Protein AF-A0A1W1HGB1-F1 (afdb_monomer_lite)

Organism: NCBI:txid1246637

Structure (mmCIF, N/CA/C/O backbone):
data_AF-A0A1W1HGB1-F1
#
_entry.id   AF-A0A1W1HGB1-F1
#
loop_
_atom_site.group_PDB
_atom_site.id
_atom_site.type_symbol
_atom_site.label_atom_id
_atom_site.label_alt_id
_atom_site.label_comp_id
_atom_site.label_asym_id
_atom_site.label_entity_id
_atom_site.label_seq_id
_atom_site.pdbx_PDB_ins_code
_atom_site.Cartn_x
_atom_site.Cartn_y
_atom_site.Cartn_z
_atom_site.occupancy
_atom_site.B_iso_or_equiv
_atom_site.auth_seq_id
_atom_site.auth_comp_id
_atom_site.auth_asym_id
_atom_site.auth_atom_id
_atom_site.pdbx_PDB_model_num
ATOM 1 N N . MET A 1 1 ? 0.949 -32.852 -17.677 1.00 30.30 1 MET A N 1
ATOM 2 C CA . MET A 1 1 ? -0.165 -33.114 -16.729 1.00 30.30 1 MET A CA 1
ATOM 3 C C . MET A 1 1 ? -0.247 -34.617 -16.493 1.00 30.30 1 MET A C 1
ATOM 5 O O . MET A 1 1 ? 0.114 -35.346 -17.405 1.00 30.30 1 MET A O 1
ATOM 9 N N . ASN A 1 2 ? -0.721 -35.080 -15.332 1.00 32.50 2 ASN A N 1
ATOM 10 C CA . ASN A 1 2 ? -1.074 -36.493 -15.118 1.00 32.50 2 ASN A CA 1
ATOM 11 C C . ASN A 1 2 ? -2.604 -36.630 -15.049 1.00 32.50 2 ASN A C 1
ATOM 13 O O . ASN A 1 2 ? -3.233 -35.758 -14.446 1.00 32.50 2 ASN A O 1
ATOM 17 N N . PRO A 1 3 ? -3.204 -37.690 -15.620 1.00 35.50 3 PRO A N 1
ATOM 18 C CA . PRO A 1 3 ? -4.604 -38.006 -15.376 1.00 35.50 3 PRO A CA 1
ATOM 19 C C . PRO A 1 3 ? -4.792 -38.500 -13.935 1.00 35.50 3 PRO A C 1
ATOM 21 O O . PRO A 1 3 ? -4.000 -39.298 -13.427 1.00 35.50 3 PRO A O 1
ATOM 24 N N . GLU A 1 4 ? -5.859 -38.043 -13.285 1.00 39.41 4 GLU A N 1
ATOM 25 C CA . GLU A 1 4 ? -6.373 -38.664 -12.063 1.00 39.41 4 GLU A CA 1
ATOM 26 C C . GLU A 1 4 ? -6.926 -40.050 -12.447 1.00 39.41 4 GLU A C 1
ATOM 28 O O . GLU A 1 4 ? -7.735 -40.174 -13.366 1.00 39.41 4 GLU A O 1
ATOM 33 N N . VAL A 1 5 ? -6.425 -41.111 -11.807 1.00 46.09 5 VAL A N 1
ATOM 34 C CA . VAL A 1 5 ? -6.787 -42.499 -12.134 1.00 46.09 5 VAL A CA 1
ATOM 35 C C . VAL A 1 5 ? -7.970 -42.909 -11.268 1.00 46.09 5 VAL A C 1
ATOM 37 O O . VAL A 1 5 ? -7.814 -43.047 -10.056 1.00 46.09 5 VAL A O 1
ATOM 40 N N . GLU A 1 6 ? -9.138 -43.127 -11.875 1.00 47.06 6 GLU A N 1
ATOM 41 C CA . GLU A 1 6 ? -10.272 -43.705 -11.151 1.00 47.06 6 GLU A CA 1
ATOM 42 C C . GLU A 1 6 ? -9.928 -45.119 -10.657 1.00 47.06 6 GLU A C 1
ATOM 44 O O . GLU A 1 6 ? -9.510 -45.981 -11.432 1.00 47.06 6 GLU A O 1
ATOM 49 N N . ILE A 1 7 ? -10.138 -45.368 -9.363 1.00 55.16 7 ILE A N 1
ATOM 50 C CA . ILE A 1 7 ? -10.074 -46.715 -8.786 1.00 55.16 7 ILE A CA 1
ATOM 51 C C . ILE A 1 7 ? -11.230 -47.541 -9.389 1.00 55.16 7 ILE A C 1
ATOM 53 O O . ILE A 1 7 ? -12.356 -47.036 -9.438 1.00 55.16 7 ILE A O 1
ATOM 57 N N . PRO A 1 8 ? -11.005 -48.786 -9.859 1.00 55.44 8 PRO A N 1
ATOM 58 C CA . PRO A 1 8 ? -12.049 -49.593 -10.491 1.00 55.44 8 PRO A CA 1
ATOM 59 C C . PRO A 1 8 ? -13.213 -49.874 -9.526 1.00 55.44 8 PRO A C 1
ATOM 61 O O . PRO A 1 8 ? -13.091 -50.632 -8.566 1.00 55.44 8 PRO A O 1
ATOM 64 N N . LYS A 1 9 ? -14.374 -49.277 -9.818 1.00 53.97 9 LYS A N 1
ATOM 65 C CA . LYS A 1 9 ? -15.545 -49.135 -8.923 1.00 53.97 9 LYS A CA 1
ATOM 66 C C . LYS A 1 9 ? -16.290 -50.437 -8.552 1.00 53.97 9 LYS A C 1
ATOM 68 O O . LYS A 1 9 ? -17.329 -50.362 -7.909 1.00 53.97 9 LYS A O 1
ATOM 73 N N . ASN A 1 10 ? -15.771 -51.611 -8.925 1.00 55.31 10 ASN A N 1
ATOM 74 C CA . ASN A 1 10 ? -16.411 -52.921 -8.713 1.00 55.31 10 ASN A CA 1
ATOM 75 C C . ASN A 1 10 ? -15.805 -53.766 -7.572 1.00 55.31 10 ASN A C 1
ATOM 77 O O . ASN A 1 10 ? -16.290 -54.867 -7.325 1.00 55.31 10 ASN A O 1
ATOM 81 N N . ILE A 1 11 ? -14.772 -53.297 -6.862 1.00 56.88 11 ILE A N 1
ATOM 82 C CA . ILE A 1 11 ? -14.128 -54.066 -5.775 1.00 56.88 11 ILE A CA 1
ATOM 83 C C . ILE A 1 11 ? -14.863 -53.843 -4.434 1.00 56.88 11 ILE A C 1
ATOM 85 O O . ILE A 1 11 ? -14.291 -53.367 -3.458 1.00 56.88 11 ILE A O 1
ATOM 89 N N . SER A 1 12 ? -16.157 -54.171 -4.369 1.00 54.84 12 SER A N 1
ATOM 90 C CA . SER A 1 12 ? -17.021 -53.924 -3.196 1.00 54.84 12 SER A CA 1
ATOM 91 C C . SER A 1 12 ? -16.858 -54.955 -2.060 1.00 54.84 12 SER A C 1
ATOM 93 O O . SER A 1 12 ? -17.847 -55.381 -1.463 1.00 54.84 12 SER A O 1
ATOM 95 N N . GLY A 1 13 ? -15.631 -55.417 -1.804 1.00 56.25 13 GLY A N 1
ATOM 96 C CA . GLY A 1 13 ? -15.362 -56.504 -0.852 1.00 56.25 13 GLY A CA 1
ATOM 97 C C . GLY A 1 13 ? -13.888 -56.832 -0.583 1.00 56.25 13 GLY A C 1
ATOM 98 O O . GLY A 1 13 ? -13.614 -57.832 0.075 1.00 56.25 13 GLY A O 1
ATOM 99 N N . ALA A 1 14 ? -12.938 -56.026 -1.069 1.00 62.31 14 ALA A N 1
ATOM 100 C CA . ALA A 1 14 ? -11.562 -56.092 -0.579 1.00 62.31 14 ALA A CA 1
ATOM 101 C C . ALA A 1 14 ? -11.486 -55.449 0.816 1.00 62.31 14 ALA A C 1
ATOM 103 O O . ALA A 1 14 ? -12.158 -54.451 1.061 1.00 62.31 14 ALA A O 1
ATOM 104 N N . SER A 1 15 ? -10.666 -56.000 1.717 1.00 78.31 15 SER A N 1
ATOM 105 C CA . SER A 1 15 ? -10.371 -55.348 3.001 1.00 78.31 15 SER A CA 1
ATOM 106 C C . SER A 1 15 ? -9.635 -54.027 2.768 1.00 78.31 15 SER A C 1
ATOM 108 O O . SER A 1 15 ? -8.732 -53.983 1.929 1.00 78.31 15 SER A O 1
ATOM 110 N N . ASP A 1 16 ? -9.943 -52.993 3.552 1.00 81.19 16 ASP A N 1
ATOM 111 C CA . ASP A 1 16 ? -9.296 -51.673 3.482 1.00 81.19 16 ASP A CA 1
ATOM 112 C C . ASP A 1 16 ? -7.756 -51.780 3.569 1.00 81.19 16 ASP A C 1
ATOM 114 O O . ASP A 1 16 ? -7.026 -51.048 2.900 1.00 81.19 16 ASP A O 1
ATOM 118 N N . THR A 1 17 ? -7.246 -52.774 4.311 1.00 86.06 17 THR A N 1
ATOM 119 C CA . THR A 1 17 ? -5.817 -53.129 4.395 1.00 86.06 17 THR A CA 1
ATOM 120 C C . THR A 1 17 ? -5.191 -53.411 3.021 1.00 86.06 17 THR A C 1
ATOM 122 O O . THR A 1 17 ? -4.119 -52.886 2.717 1.00 86.06 17 THR A O 1
ATOM 125 N N . LEU A 1 18 ? -5.879 -54.184 2.164 1.00 88.12 18 LEU A N 1
ATOM 126 C CA . LEU A 1 18 ? -5.403 -54.529 0.817 1.00 88.12 18 LEU A CA 1
ATOM 127 C C . LEU A 1 18 ? -5.253 -53.264 -0.037 1.00 88.12 18 LEU A C 1
ATOM 129 O O . LEU A 1 18 ? -4.272 -53.112 -0.769 1.00 88.12 18 LEU A O 1
ATOM 133 N N . LEU A 1 19 ? -6.218 -52.342 0.078 1.00 87.12 19 LEU A N 1
ATOM 134 C CA . LEU A 1 19 ? -6.226 -51.080 -0.655 1.00 87.12 19 LEU A CA 1
ATOM 135 C C . LEU A 1 19 ? -5.107 -50.144 -0.176 1.00 87.12 19 LEU A C 1
ATOM 137 O O . LEU A 1 19 ? -4.411 -49.564 -1.011 1.00 87.12 19 LEU A O 1
ATOM 141 N N . LEU A 1 20 ? -4.891 -50.025 1.138 1.00 87.00 20 LEU A N 1
ATOM 142 C CA . LEU A 1 20 ? -3.825 -49.197 1.715 1.00 87.00 20 LEU A CA 1
ATOM 143 C C . LEU A 1 20 ? -2.427 -49.669 1.292 1.00 87.00 20 LEU A C 1
ATOM 145 O O . LEU A 1 20 ? -1.598 -48.845 0.899 1.00 87.00 20 LEU A O 1
ATOM 149 N N . GLU A 1 21 ? -2.150 -50.975 1.319 1.00 90.12 21 GLU A N 1
ATOM 150 C CA . GLU A 1 21 ? -0.855 -51.492 0.862 1.00 90.12 21 GLU A CA 1
ATOM 151 C C . GLU A 1 21 ? -0.725 -51.461 -0.676 1.00 90.12 21 GLU A C 1
ATOM 153 O O . GLU A 1 21 ? 0.345 -51.125 -1.188 1.00 90.12 21 GLU A O 1
ATOM 158 N N . TYR A 1 22 ? -1.803 -51.668 -1.447 1.00 91.44 22 TYR A N 1
ATOM 159 C CA . TYR A 1 22 ? -1.775 -51.390 -2.891 1.00 91.44 22 TYR A CA 1
ATOM 160 C C . TYR A 1 22 ? -1.390 -49.925 -3.173 1.00 91.44 22 TYR A C 1
ATOM 162 O O . TYR A 1 22 ? -0.538 -49.662 -4.025 1.00 91.44 22 TYR A O 1
ATOM 170 N N . GLN A 1 23 ? -1.975 -48.957 -2.454 1.00 89.50 23 GLN A N 1
ATOM 171 C CA . GLN A 1 23 ? -1.638 -47.540 -2.624 1.00 89.50 23 GLN A CA 1
ATOM 172 C C . GLN A 1 23 ? -0.171 -47.259 -2.264 1.00 89.50 23 GLN A C 1
ATOM 174 O O . GLN A 1 23 ? 0.494 -46.489 -2.965 1.00 89.50 23 GLN A O 1
ATOM 179 N N . TYR A 1 24 ? 0.344 -47.903 -1.213 1.00 90.94 24 TYR A N 1
ATOM 180 C CA . TYR A 1 24 ? 1.745 -47.842 -0.796 1.00 90.94 24 TYR A CA 1
ATOM 181 C C . TYR A 1 24 ? 2.687 -48.401 -1.878 1.00 90.94 24 TYR A C 1
ATOM 183 O O . TYR A 1 24 ? 3.637 -47.724 -2.280 1.00 90.94 24 TYR A O 1
ATOM 191 N N . ASN A 1 25 ? 2.379 -49.572 -2.445 1.00 92.00 25 ASN A N 1
ATOM 192 C CA . ASN A 1 25 ? 3.170 -50.203 -3.508 1.00 92.00 25 ASN A CA 1
ATOM 193 C C . ASN A 1 25 ? 3.093 -49.426 -4.835 1.00 92.00 25 ASN A C 1
ATOM 195 O O . ASN A 1 25 ? 4.116 -49.220 -5.486 1.00 92.00 25 ASN A O 1
ATOM 199 N N . ASN A 1 26 ? 1.934 -48.866 -5.189 1.00 91.00 26 ASN A N 1
ATOM 200 C CA . ASN A 1 26 ? 1.774 -47.933 -6.312 1.00 91.00 26 ASN A CA 1
ATOM 201 C C . ASN A 1 26 ? 2.605 -46.644 -6.102 1.00 91.00 26 ASN A C 1
ATOM 203 O O . ASN A 1 26 ? 3.248 -46.157 -7.033 1.00 91.00 26 ASN A O 1
ATOM 207 N N . ARG A 1 27 ? 2.688 -46.114 -4.871 1.00 89.38 27 ARG A N 1
ATOM 208 C CA . ARG A 1 27 ? 3.563 -44.970 -4.543 1.00 89.38 27 ARG A CA 1
ATOM 209 C C . ARG A 1 27 ? 5.055 -45.324 -4.598 1.00 89.38 27 ARG A C 1
ATOM 211 O O . ARG A 1 27 ? 5.813 -44.551 -5.183 1.00 89.38 27 ARG A O 1
ATOM 218 N N . ARG A 1 28 ? 5.476 -46.499 -4.110 1.00 91.31 28 ARG A N 1
ATOM 219 C CA . ARG A 1 28 ? 6.845 -47.028 -4.310 1.00 91.31 28 ARG A CA 1
ATOM 220 C C . ARG A 1 28 ? 7.185 -47.142 -5.804 1.00 91.31 28 ARG A C 1
ATOM 222 O O . ARG A 1 28 ? 8.245 -46.682 -6.224 1.00 91.31 28 ARG A O 1
ATOM 229 N N . LEU A 1 29 ? 6.262 -47.654 -6.619 1.00 91.25 29 LEU A N 1
ATOM 230 C CA . LEU A 1 29 ? 6.425 -47.785 -8.070 1.00 91.25 29 LEU A CA 1
ATOM 231 C C . LEU A 1 29 ? 6.531 -46.419 -8.785 1.00 91.25 29 LEU A C 1
ATOM 233 O O . LEU A 1 29 ? 7.352 -46.259 -9.687 1.00 91.25 29 LEU A O 1
ATOM 237 N N . LYS A 1 30 ? 5.760 -45.405 -8.361 1.00 89.62 30 LYS A N 1
ATOM 238 C CA . LYS A 1 30 ? 5.887 -44.024 -8.876 1.00 89.62 30 LYS A CA 1
ATOM 239 C C . LYS A 1 30 ? 7.253 -43.421 -8.557 1.00 89.62 30 LYS A C 1
ATOM 241 O O . LYS A 1 30 ? 7.884 -42.865 -9.450 1.00 89.62 30 LYS A O 1
ATOM 246 N N . ILE A 1 31 ? 7.741 -43.592 -7.326 1.00 88.00 31 ILE A N 1
ATOM 247 C CA . ILE A 1 31 ? 9.087 -43.148 -6.931 1.00 88.00 31 ILE A CA 1
ATOM 248 C C . ILE A 1 31 ? 10.155 -43.859 -7.781 1.00 88.00 31 ILE A C 1
ATOM 250 O O . ILE A 1 31 ? 11.099 -43.211 -8.224 1.00 88.00 31 ILE A O 1
ATOM 254 N N . ALA A 1 32 ? 9.991 -45.152 -8.084 1.00 88.50 32 ALA A N 1
ATOM 255 C CA . ALA A 1 32 ? 10.898 -45.871 -8.979 1.00 88.50 32 ALA A CA 1
ATOM 256 C C . ALA A 1 32 ? 10.917 -45.283 -10.408 1.00 88.50 32 ALA A C 1
ATOM 258 O O . ALA A 1 32 ? 11.998 -45.055 -10.954 1.00 88.50 32 ALA A O 1
ATOM 259 N N . LEU A 1 33 ? 9.753 -44.968 -10.993 1.00 86.19 33 LEU A N 1
ATOM 260 C CA . LEU A 1 33 ? 9.662 -44.314 -12.308 1.00 86.19 33 LEU A CA 1
ATOM 261 C C . LEU A 1 33 ? 10.298 -42.913 -12.299 1.00 86.19 33 LEU A C 1
ATOM 263 O O . LEU A 1 33 ? 11.126 -42.604 -13.148 1.00 86.19 33 LEU A O 1
ATOM 267 N N . GLU A 1 34 ? 9.960 -42.069 -11.323 1.00 83.12 34 GLU A N 1
ATOM 268 C CA . GLU A 1 34 ? 10.462 -40.687 -11.226 1.00 83.12 34 GLU A CA 1
ATOM 269 C C . GLU A 1 34 ? 11.977 -40.585 -11.001 1.00 83.12 34 GLU A C 1
ATOM 271 O O . GLU A 1 34 ? 12.571 -39.527 -11.218 1.00 83.12 34 GLU A O 1
ATOM 276 N N . LYS A 1 35 ? 12.607 -41.664 -10.530 1.00 84.06 35 LYS A N 1
ATOM 277 C CA . LYS A 1 35 ? 14.062 -41.769 -10.362 1.00 84.06 35 LYS A CA 1
ATOM 278 C C . LYS A 1 35 ? 14.716 -42.607 -11.477 1.00 84.06 35 LYS A C 1
ATOM 280 O O . LYS A 1 35 ? 15.896 -42.925 -11.371 1.00 84.06 35 LYS A O 1
ATOM 285 N N . ASN A 1 36 ? 13.972 -42.911 -12.549 1.00 78.75 36 ASN A N 1
ATOM 286 C CA . ASN A 1 36 ? 14.374 -43.706 -13.719 1.00 78.75 36 ASN A CA 1
ATOM 287 C C . ASN A 1 36 ? 14.922 -45.109 -13.382 1.00 78.75 36 ASN A C 1
ATOM 289 O O . ASN A 1 36 ? 15.741 -45.653 -14.118 1.00 78.75 36 ASN A O 1
ATOM 293 N N . ILE A 1 37 ? 14.461 -45.703 -12.276 1.00 84.06 37 ILE A N 1
ATOM 294 C CA . ILE A 1 37 ? 14.780 -47.088 -11.883 1.00 84.06 37 ILE A CA 1
ATOM 295 C C . ILE A 1 37 ? 14.017 -48.083 -12.777 1.00 84.06 37 ILE A C 1
ATOM 297 O O . ILE A 1 37 ? 14.492 -49.184 -13.034 1.00 84.06 37 ILE A O 1
ATOM 301 N N . ILE A 1 38 ? 12.852 -47.673 -13.292 1.00 84.12 38 ILE A N 1
ATOM 302 C CA . ILE A 1 38 ? 12.041 -48.407 -14.273 1.00 84.12 38 ILE A CA 1
ATOM 303 C C . ILE A 1 38 ? 11.604 -47.473 -15.408 1.00 84.12 38 ILE A C 1
ATOM 305 O O . ILE A 1 38 ? 11.466 -46.265 -15.211 1.00 84.12 38 ILE A O 1
ATOM 309 N N . SER A 1 39 ? 11.365 -48.026 -16.599 1.00 81.06 39 SER A N 1
ATOM 310 C CA . SER A 1 39 ? 10.841 -47.283 -17.754 1.00 81.06 39 SER A CA 1
ATOM 311 C C . SER A 1 39 ? 9.340 -46.980 -17.618 1.00 81.06 39 SER A C 1
ATOM 313 O O . SER A 1 39 ? 8.639 -47.613 -16.828 1.00 81.06 39 SER A O 1
ATOM 315 N N . ARG A 1 40 ? 8.802 -46.065 -18.444 1.00 74.81 40 ARG A N 1
ATOM 316 C CA . ARG A 1 40 ? 7.348 -45.793 -18.498 1.00 74.81 40 ARG A CA 1
ATOM 317 C C . ARG A 1 40 ? 6.542 -47.048 -18.859 1.00 74.81 40 ARG A C 1
ATOM 319 O O . ARG A 1 40 ? 5.487 -47.273 -18.275 1.00 74.81 40 ARG A O 1
ATOM 326 N N . SER A 1 41 ? 7.056 -47.891 -19.759 1.00 78.75 41 SER A N 1
ATOM 327 C CA . SER A 1 41 ? 6.437 -49.175 -20.108 1.00 78.75 41 SER A CA 1
ATOM 328 C C . SER A 1 41 ? 6.503 -50.185 -18.960 1.00 78.75 41 SER A C 1
ATOM 330 O O . SER A 1 41 ? 5.475 -50.762 -18.628 1.00 78.75 41 SER A O 1
ATOM 332 N N . GLY A 1 42 ? 7.652 -50.338 -18.292 1.00 85.69 42 GLY A N 1
ATOM 333 C CA . GLY A 1 42 ? 7.792 -51.205 -17.115 1.00 85.69 42 GLY A CA 1
ATOM 334 C C . GLY A 1 42 ? 6.905 -50.762 -15.948 1.00 85.69 42 GLY A C 1
ATOM 335 O O . GLY A 1 42 ? 6.258 -51.590 -15.318 1.00 85.69 42 GLY A O 1
ATOM 336 N N . PHE A 1 43 ? 6.776 -49.451 -15.720 1.00 88.19 43 PHE A N 1
ATOM 337 C CA . PHE A 1 43 ? 5.800 -48.892 -14.781 1.00 88.19 43 PHE A CA 1
ATOM 338 C C . PHE A 1 43 ? 4.362 -49.269 -15.158 1.00 88.19 43 PHE A C 1
ATOM 340 O O . PHE A 1 43 ? 3.597 -49.660 -14.283 1.00 88.19 43 PHE A O 1
ATOM 347 N N . VAL A 1 44 ? 3.977 -49.172 -16.436 1.00 86.06 44 VAL A N 1
ATOM 348 C CA . VAL A 1 44 ? 2.628 -49.557 -16.886 1.00 86.06 44 VAL A CA 1
ATOM 349 C C . VAL A 1 44 ? 2.390 -51.062 -16.722 1.00 86.06 44 VAL A C 1
ATOM 351 O O . VAL A 1 44 ? 1.314 -51.432 -16.257 1.00 86.06 44 VAL A O 1
ATOM 354 N N . THR A 1 45 ? 3.374 -51.919 -17.015 1.00 89.00 45 THR A N 1
ATOM 355 C CA . THR A 1 45 ? 3.280 -53.374 -16.794 1.00 89.00 45 THR A CA 1
ATOM 356 C C . THR A 1 45 ? 3.146 -53.704 -15.309 1.00 89.00 45 THR A C 1
ATOM 358 O O . THR A 1 45 ? 2.113 -54.233 -14.908 1.00 89.00 45 THR A O 1
ATOM 361 N N . LEU A 1 46 ? 4.108 -53.301 -14.471 1.00 90.81 46 LEU A N 1
ATOM 362 C CA . LEU A 1 46 ? 4.095 -53.556 -13.024 1.00 90.81 46 LEU A CA 1
ATOM 363 C C . LEU A 1 46 ? 2.854 -52.964 -12.342 1.00 90.81 46 LEU A C 1
ATOM 365 O O . LEU A 1 46 ? 2.278 -53.590 -11.452 1.00 90.81 46 LEU A O 1
ATOM 369 N N . LYS A 1 47 ? 2.394 -51.779 -12.773 1.00 92.50 47 LYS A N 1
ATOM 370 C CA . LYS A 1 47 ? 1.143 -51.199 -12.273 1.00 92.50 47 LYS A CA 1
ATOM 371 C C . LYS A 1 47 ? -0.065 -52.017 -12.724 1.00 92.50 47 LYS A C 1
ATOM 373 O O . LYS A 1 47 ? -0.924 -52.276 -11.896 1.00 92.50 47 LYS A O 1
ATOM 378 N N . SER A 1 48 ? -0.133 -52.453 -13.981 1.00 89.31 48 SER A N 1
ATOM 379 C CA . SER A 1 48 ? -1.201 -53.340 -14.464 1.00 89.31 48 SER A CA 1
ATOM 380 C C . SER A 1 48 ? -1.224 -54.665 -13.688 1.00 89.31 48 SER A C 1
ATOM 382 O O . SER A 1 48 ? -2.294 -55.146 -13.322 1.00 89.31 48 SER A O 1
ATOM 384 N N . THR A 1 49 ? -0.056 -55.213 -13.338 1.00 92.62 49 THR A N 1
ATOM 385 C CA . THR A 1 49 ? 0.079 -56.396 -12.473 1.00 92.62 49 THR A CA 1
ATOM 386 C C . THR A 1 49 ? -0.422 -56.122 -11.045 1.00 92.62 49 THR A C 1
ATOM 388 O O . THR A 1 49 ? -1.205 -56.914 -10.525 1.00 92.62 49 THR A O 1
ATOM 391 N N . LEU A 1 50 ? -0.073 -54.983 -10.429 1.00 92.12 50 LEU A N 1
ATOM 392 C CA . LEU A 1 50 ? -0.622 -54.557 -9.127 1.00 92.12 50 LEU A CA 1
ATOM 393 C C . LEU A 1 50 ? -2.145 -54.333 -9.169 1.00 92.12 50 LEU A C 1
ATOM 395 O O . LEU A 1 50 ? -2.862 -54.815 -8.294 1.00 92.12 50 LEU A O 1
ATOM 399 N N . ASP A 1 51 ? -2.641 -53.618 -10.182 1.00 89.31 51 ASP A N 1
ATOM 400 C CA . ASP A 1 51 ? -4.066 -53.334 -10.396 1.00 89.31 51 ASP A CA 1
ATOM 401 C C . ASP A 1 51 ? -4.854 -54.648 -10.566 1.00 89.31 51 ASP A C 1
ATOM 403 O O . ASP A 1 51 ? -5.934 -54.821 -9.996 1.00 89.31 51 ASP A O 1
ATOM 407 N N . LYS A 1 52 ? -4.282 -55.609 -11.307 1.00 90.38 52 LYS A N 1
ATOM 408 C CA . LYS A 1 52 ? -4.832 -56.953 -11.502 1.00 90.38 52 LYS A CA 1
ATOM 409 C C . LYS A 1 52 ? -4.822 -57.769 -10.209 1.00 90.38 52 LYS A C 1
ATOM 411 O O . LYS A 1 52 ? -5.844 -58.373 -9.889 1.00 90.38 52 LYS A O 1
ATOM 416 N N . ASN A 1 53 ? -3.728 -57.778 -9.448 1.00 90.44 53 ASN A N 1
ATOM 417 C CA . ASN A 1 53 ? -3.661 -58.517 -8.183 1.00 90.44 53 ASN A CA 1
ATOM 418 C C . ASN A 1 53 ? -4.676 -57.976 -7.163 1.00 90.44 53 ASN A C 1
ATOM 420 O O . ASN A 1 53 ? -5.431 -58.771 -6.601 1.00 90.44 53 ASN A O 1
ATOM 424 N N . LEU A 1 54 ? -4.818 -56.647 -7.047 1.00 90.88 54 LEU A N 1
ATOM 425 C CA . LEU A 1 54 ? -5.875 -56.017 -6.246 1.00 90.88 54 LEU A CA 1
ATOM 426 C C . LEU A 1 54 ? -7.279 -56.454 -6.705 1.00 90.88 54 LEU A C 1
ATOM 428 O O . LEU A 1 54 ? -8.116 -56.796 -5.872 1.00 90.88 54 LEU A O 1
ATOM 432 N N . SER A 1 55 ? -7.535 -56.501 -8.020 1.00 85.56 55 SER A N 1
ATOM 433 C CA . SER A 1 55 ? -8.826 -56.957 -8.569 1.00 85.56 55 SER A CA 1
ATOM 434 C C . SER A 1 55 ? -9.141 -58.435 -8.284 1.00 85.56 55 SER A C 1
ATOM 436 O O . SER A 1 55 ? -10.310 -58.802 -8.207 1.00 85.56 55 SER A O 1
ATOM 438 N N . ASN A 1 56 ? -8.113 -59.259 -8.050 1.00 87.94 56 ASN A N 1
ATOM 439 C CA . ASN A 1 56 ? -8.234 -60.654 -7.614 1.00 87.94 56 ASN A CA 1
ATOM 440 C C . ASN A 1 56 ? -8.314 -60.811 -6.079 1.00 87.94 56 ASN A C 1
ATOM 442 O O . ASN A 1 56 ? -8.359 -61.938 -5.590 1.00 87.94 56 ASN A O 1
ATOM 446 N N . GLY A 1 57 ? -8.275 -59.715 -5.310 1.00 87.81 57 GLY A N 1
ATOM 447 C CA . GLY A 1 57 ? -8.201 -59.744 -3.843 1.00 87.81 57 GLY A CA 1
ATOM 448 C C . GLY A 1 57 ? -6.858 -60.237 -3.285 1.00 87.81 57 GLY A C 1
ATOM 449 O O . GLY A 1 57 ? -6.795 -60.620 -2.118 1.00 87.81 57 GLY A O 1
ATOM 450 N N . LEU A 1 58 ? -5.795 -60.251 -4.098 1.00 88.69 58 LEU A N 1
ATOM 451 C CA . LEU A 1 58 ? -4.469 -60.741 -3.720 1.00 88.69 58 LEU A CA 1
ATOM 452 C C . LEU A 1 58 ? -3.493 -59.596 -3.427 1.00 88.69 58 LEU A C 1
ATOM 454 O O . LEU A 1 58 ? -3.374 -58.636 -4.188 1.00 88.69 58 LEU A O 1
ATOM 458 N N . GLN A 1 59 ? -2.740 -59.763 -2.342 1.00 82.00 59 GLN A N 1
ATOM 459 C CA . GLN A 1 59 ? -1.599 -58.931 -1.967 1.00 82.00 59 GLN A CA 1
ATOM 460 C C . GLN A 1 59 ? -0.310 -59.536 -2.550 1.00 82.00 59 GLN A C 1
ATOM 462 O O . GLN A 1 59 ? -0.160 -60.756 -2.628 1.00 82.00 59 GLN A O 1
ATOM 467 N N . THR A 1 60 ? 0.640 -58.701 -2.960 1.00 86.25 60 THR A N 1
ATOM 468 C CA . THR A 1 60 ? 2.002 -59.120 -3.327 1.00 86.25 60 THR A CA 1
ATOM 469 C C . THR A 1 60 ? 2.927 -57.953 -3.020 1.00 86.25 60 THR A C 1
ATOM 471 O O . THR A 1 60 ? 2.618 -56.832 -3.442 1.00 86.25 60 THR A O 1
ATOM 474 N N . ASP A 1 61 ? 4.031 -58.176 -2.299 1.00 85.75 61 ASP A N 1
ATOM 475 C CA . ASP A 1 61 ? 4.978 -57.084 -2.077 1.00 85.75 61 ASP A CA 1
ATOM 476 C C . ASP A 1 61 ? 5.623 -56.672 -3.404 1.00 85.75 61 ASP A C 1
ATOM 478 O O . ASP A 1 61 ? 5.861 -57.485 -4.302 1.00 85.75 61 ASP A O 1
ATOM 482 N N . LEU A 1 62 ? 5.930 -55.382 -3.526 1.00 85.25 62 LEU A N 1
ATOM 483 C CA . LEU A 1 62 ? 6.565 -54.859 -4.725 1.00 85.25 62 LEU A CA 1
ATOM 484 C C . LEU A 1 62 ? 7.946 -55.489 -4.986 1.00 85.25 62 LEU A C 1
ATOM 486 O O . LEU A 1 62 ? 8.325 -55.599 -6.148 1.00 85.25 62 LEU A O 1
ATOM 490 N N . TYR A 1 63 ? 8.691 -55.929 -3.965 1.00 85.31 63 TYR A N 1
ATOM 491 C CA . TYR A 1 63 ? 9.946 -56.649 -4.182 1.00 85.31 63 TYR A CA 1
ATOM 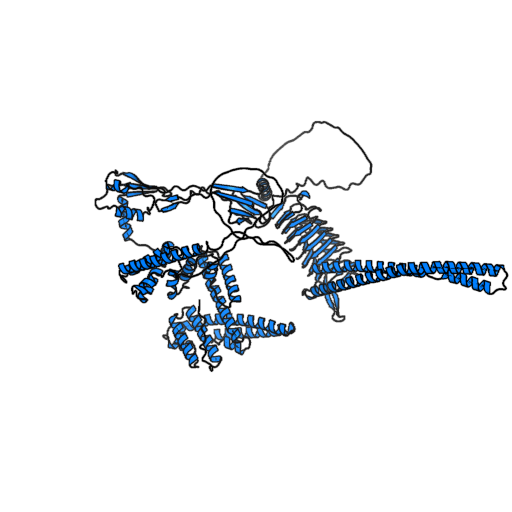492 C C . TYR A 1 63 ? 9.726 -57.998 -4.860 1.00 85.31 63 TYR A C 1
ATOM 494 O O . TYR A 1 63 ? 10.481 -58.314 -5.771 1.00 85.31 63 TYR A O 1
ATOM 502 N N . ASP A 1 64 ? 8.685 -58.753 -4.507 1.00 87.88 64 ASP A N 1
ATOM 503 C CA . ASP A 1 64 ? 8.396 -60.038 -5.155 1.00 87.88 64 ASP A CA 1
ATOM 504 C C . ASP A 1 64 ? 7.977 -59.851 -6.621 1.00 87.88 64 ASP A C 1
ATOM 506 O O . ASP A 1 64 ? 8.409 -60.609 -7.489 1.00 87.88 64 ASP A O 1
ATOM 510 N N . LEU A 1 65 ? 7.226 -58.788 -6.930 1.00 85.56 65 LEU A N 1
ATOM 511 C CA . LEU A 1 65 ? 6.900 -58.419 -8.314 1.00 85.56 65 LEU A CA 1
ATOM 512 C C . LEU A 1 65 ? 8.137 -57.960 -9.107 1.00 85.56 65 LEU A C 1
ATOM 514 O O . LEU A 1 65 ? 8.314 -58.357 -10.257 1.00 85.56 65 LEU A O 1
ATOM 518 N N . LEU A 1 66 ? 9.025 -57.167 -8.498 1.00 82.69 66 LEU A N 1
ATOM 519 C CA . LEU A 1 66 ? 10.282 -56.744 -9.127 1.00 82.69 66 LEU A CA 1
ATOM 520 C C . LEU A 1 66 ? 11.254 -57.921 -9.327 1.00 82.69 66 LEU A C 1
ATOM 522 O O . LEU A 1 66 ? 11.921 -57.975 -10.359 1.00 82.69 66 LEU A O 1
ATOM 526 N N . ASN A 1 67 ? 11.291 -58.874 -8.387 1.00 81.06 67 ASN A N 1
ATOM 527 C CA . ASN A 1 67 ? 12.029 -60.139 -8.484 1.00 81.06 67 ASN A CA 1
ATOM 528 C C . ASN A 1 67 ? 11.479 -61.053 -9.592 1.00 81.06 67 ASN A C 1
ATOM 530 O O . ASN A 1 67 ? 12.239 -61.822 -10.175 1.00 81.06 67 ASN A O 1
ATOM 534 N N . ALA A 1 68 ? 10.175 -60.988 -9.879 1.00 82.12 68 ALA A N 1
ATOM 535 C CA . ALA A 1 68 ? 9.536 -61.792 -10.918 1.00 82.12 68 ALA A CA 1
ATOM 536 C C . ALA A 1 68 ? 9.734 -61.232 -12.340 1.00 82.12 68 ALA A C 1
ATOM 538 O O . ALA A 1 68 ? 9.791 -62.013 -13.288 1.00 82.12 68 ALA A O 1
ATOM 539 N N . GLU A 1 69 ? 9.836 -59.906 -12.509 1.00 74.44 69 GLU A N 1
ATOM 540 C CA . GLU A 1 69 ? 9.960 -59.275 -13.836 1.00 74.44 69 GLU A CA 1
ATOM 541 C C . GLU A 1 69 ? 11.410 -58.991 -14.299 1.00 74.44 69 GLU A C 1
ATOM 543 O O . GLU A 1 69 ? 11.588 -58.668 -15.473 1.00 74.44 69 GLU A O 1
ATOM 548 N N . ASN A 1 70 ? 12.451 -59.087 -13.452 1.00 67.25 70 ASN A N 1
ATOM 549 C CA . ASN A 1 70 ? 13.836 -58.743 -13.846 1.00 67.25 70 ASN A CA 1
ATOM 550 C C . ASN A 1 70 ? 14.942 -59.656 -13.278 1.00 67.25 70 ASN A C 1
ATOM 552 O O . ASN A 1 70 ? 14.833 -60.215 -12.191 1.00 67.25 70 ASN A O 1
ATOM 556 N N . GLU A 1 71 ? 16.054 -59.757 -14.018 1.00 55.69 71 GLU A N 1
ATOM 557 C CA . GLU A 1 71 ? 17.188 -60.634 -13.697 1.00 55.69 71 GLU A CA 1
ATOM 558 C C . GLU A 1 71 ? 17.898 -60.278 -12.375 1.00 55.69 71 GLU A C 1
ATOM 560 O O . GLU A 1 71 ? 18.131 -59.114 -12.030 1.00 55.69 71 GLU A O 1
ATOM 565 N N . SER A 1 72 ? 18.320 -61.321 -11.655 1.00 52.56 72 SER A N 1
ATOM 566 C CA . SER A 1 72 ? 18.701 -61.315 -10.234 1.00 52.56 72 SER A CA 1
ATOM 567 C C . SER A 1 72 ? 19.965 -60.527 -9.843 1.00 52.56 72 SER A C 1
ATOM 569 O O . SER A 1 72 ? 20.401 -60.610 -8.695 1.00 52.56 72 SER A O 1
ATOM 571 N N . LEU A 1 73 ? 20.583 -59.783 -10.765 1.00 49.28 73 LEU A N 1
ATOM 572 C CA . LEU A 1 73 ? 21.804 -59.005 -10.512 1.00 49.28 73 LEU A CA 1
ATOM 573 C C . LEU A 1 73 ? 21.535 -57.546 -10.111 1.00 49.28 73 LEU A C 1
ATOM 575 O O . LEU A 1 73 ? 22.257 -57.018 -9.271 1.00 49.28 73 LEU A O 1
ATOM 579 N N . LEU A 1 74 ? 20.501 -56.896 -10.657 1.00 55.44 74 LEU A N 1
ATOM 580 C CA . LEU A 1 74 ? 20.281 -55.450 -10.459 1.00 55.44 74 LEU A CA 1
ATOM 581 C C . LEU A 1 74 ? 19.523 -55.101 -9.165 1.00 55.44 74 LEU A C 1
ATOM 583 O O . LEU A 1 74 ? 19.716 -54.035 -8.581 1.00 55.44 74 LEU A O 1
ATOM 587 N N . ILE A 1 75 ? 18.667 -56.004 -8.682 1.00 56.50 75 ILE A N 1
ATOM 588 C CA . ILE A 1 75 ? 17.717 -55.716 -7.591 1.00 56.50 75 ILE A CA 1
ATOM 589 C C . ILE A 1 75 ? 18.431 -55.464 -6.250 1.00 56.50 75 ILE A C 1
ATOM 591 O O . ILE A 1 75 ? 17.954 -54.681 -5.422 1.00 56.50 75 ILE A O 1
ATOM 595 N N . ARG A 1 76 ? 19.618 -56.061 -6.064 1.00 58.06 76 ARG A N 1
ATOM 596 C CA . ARG A 1 76 ? 20.446 -55.908 -4.857 1.00 58.06 76 ARG A CA 1
ATOM 597 C C . ARG A 1 76 ? 20.862 -54.454 -4.602 1.00 58.06 76 ARG A C 1
ATOM 599 O O . ARG A 1 76 ? 20.875 -54.035 -3.446 1.00 58.06 76 ARG A O 1
ATOM 606 N N . ASP A 1 77 ? 21.104 -53.689 -5.666 1.00 63.00 77 ASP A N 1
ATOM 607 C CA . ASP A 1 77 ? 21.492 -52.275 -5.595 1.00 63.00 77 ASP A CA 1
ATOM 608 C C . ASP A 1 77 ? 20.282 -51.326 -5.682 1.00 63.00 77 ASP A C 1
ATOM 610 O O . ASP A 1 77 ? 20.310 -50.226 -5.126 1.00 63.00 77 ASP A O 1
ATOM 614 N N . PHE A 1 78 ? 19.175 -51.747 -6.307 1.00 69.75 78 PHE A N 1
ATOM 615 C CA . PHE A 1 78 ? 17.946 -50.945 -6.359 1.00 69.75 78 PHE A CA 1
ATOM 616 C C . PHE A 1 78 ? 17.234 -50.826 -5.008 1.00 69.75 78 PHE A C 1
ATOM 618 O O . PHE A 1 78 ? 16.742 -49.743 -4.678 1.00 69.75 78 PHE A O 1
ATOM 625 N N . SER A 1 79 ? 17.189 -51.899 -4.211 1.00 78.19 79 SER A N 1
ATOM 626 C CA . SER A 1 79 ? 16.510 -51.894 -2.908 1.00 78.19 79 SER A CA 1
ATOM 627 C C . SER A 1 79 ? 16.971 -50.756 -1.972 1.00 78.19 79 SER A C 1
ATOM 629 O O . SER A 1 79 ? 16.114 -49.971 -1.553 1.00 78.19 79 SER A O 1
ATOM 631 N N . PRO A 1 80 ? 18.279 -50.544 -1.695 1.00 84.88 80 PRO A N 1
ATOM 632 C CA . PRO A 1 80 ? 18.725 -49.434 -0.847 1.00 84.88 80 PRO A CA 1
ATOM 633 C C . PRO A 1 80 ? 18.458 -48.041 -1.445 1.00 84.88 80 PRO A C 1
ATOM 635 O O . PRO A 1 80 ? 18.244 -47.096 -0.685 1.00 84.88 80 PRO A O 1
ATOM 638 N N . ILE A 1 81 ? 18.425 -47.887 -2.776 1.00 84.19 81 ILE A N 1
ATOM 639 C CA . ILE A 1 81 ? 18.079 -46.607 -3.422 1.00 84.19 81 ILE A CA 1
ATOM 640 C C . ILE A 1 81 ? 16.593 -46.296 -3.206 1.00 84.19 81 ILE A C 1
ATOM 642 O O . ILE A 1 81 ? 16.257 -45.218 -2.711 1.00 84.19 81 ILE A O 1
ATOM 646 N N . LEU A 1 82 ? 15.704 -47.248 -3.509 1.00 86.19 82 LEU A N 1
ATOM 647 C CA . LEU A 1 82 ? 14.261 -47.076 -3.329 1.00 86.19 82 LEU A CA 1
ATOM 648 C C . LEU A 1 82 ? 13.899 -46.875 -1.848 1.00 86.19 82 LEU A C 1
ATOM 650 O O . LEU A 1 82 ? 13.132 -45.966 -1.526 1.00 86.19 82 LEU A O 1
ATOM 654 N N . ASN A 1 83 ? 14.518 -47.642 -0.943 1.00 88.25 83 ASN A N 1
ATOM 655 C CA . ASN A 1 83 ? 14.328 -47.505 0.503 1.00 88.25 83 ASN A CA 1
ATOM 656 C C . ASN A 1 83 ? 14.688 -46.105 1.007 1.00 88.25 83 ASN A C 1
ATOM 658 O O . ASN A 1 83 ? 13.952 -45.519 1.803 1.00 88.25 83 ASN A O 1
ATOM 662 N N . LYS A 1 84 ? 15.801 -45.547 0.522 1.00 91.62 84 LYS A N 1
ATOM 663 C CA . LYS A 1 84 ? 16.291 -44.215 0.893 1.00 91.62 84 LYS A CA 1
ATOM 664 C C . LYS A 1 84 ? 15.370 -43.095 0.418 1.00 91.62 84 LYS A C 1
ATOM 666 O O . LYS A 1 84 ? 15.135 -42.152 1.173 1.00 91.62 84 LYS A O 1
ATOM 671 N N . GLU A 1 85 ? 14.836 -43.176 -0.800 1.00 89.06 85 GLU A N 1
ATOM 672 C CA . GLU A 1 85 ? 13.899 -42.162 -1.301 1.00 89.06 85 GLU A CA 1
ATOM 673 C C . GLU A 1 85 ? 12.508 -42.295 -0.651 1.00 89.06 85 GLU A C 1
ATOM 675 O O . GLU A 1 85 ? 11.938 -41.281 -0.243 1.00 89.06 85 GLU A O 1
ATOM 680 N N . LEU A 1 86 ? 12.004 -43.518 -0.426 1.00 90.38 86 LEU A N 1
ATOM 681 C CA . LEU A 1 86 ? 10.749 -43.729 0.309 1.00 90.38 86 LEU A CA 1
ATOM 682 C C . LEU A 1 86 ? 10.855 -43.270 1.774 1.00 90.38 86 LEU A C 1
ATOM 684 O O . LEU A 1 86 ? 9.931 -42.649 2.291 1.00 90.38 86 LEU A O 1
ATOM 688 N N . PHE A 1 87 ? 11.993 -43.483 2.442 1.00 92.69 87 PHE A N 1
ATOM 689 C CA . PHE A 1 87 ? 12.208 -42.986 3.804 1.00 92.69 87 PHE A CA 1
ATOM 690 C C . PHE A 1 87 ? 12.132 -41.453 3.883 1.00 92.69 87 PHE A C 1
ATOM 692 O O . PHE A 1 87 ? 11.466 -40.920 4.774 1.00 92.69 87 PHE A O 1
ATOM 699 N N . LYS A 1 88 ? 12.731 -40.727 2.924 1.00 90.50 88 LYS A N 1
ATOM 700 C CA . LYS A 1 88 ? 12.562 -39.264 2.821 1.00 90.50 88 LYS A CA 1
ATOM 701 C C . LYS A 1 88 ? 11.095 -38.885 2.624 1.00 90.50 88 LYS A C 1
ATOM 703 O O . LYS A 1 88 ? 10.617 -37.970 3.293 1.00 90.50 88 LYS A O 1
ATOM 708 N N . TYR A 1 89 ? 10.389 -39.579 1.730 1.00 90.50 89 TYR A N 1
ATOM 709 C CA . TYR A 1 89 ? 8.973 -39.334 1.459 1.00 90.50 89 TYR A CA 1
ATOM 710 C C . TYR A 1 89 ? 8.121 -39.516 2.726 1.00 90.50 89 TYR A C 1
ATOM 712 O O . TYR A 1 89 ? 7.383 -38.610 3.115 1.00 90.50 89 TYR A O 1
ATOM 720 N N . ASN A 1 90 ? 8.312 -40.622 3.448 1.00 93.19 90 ASN A N 1
ATOM 721 C CA . ASN A 1 90 ? 7.600 -40.923 4.690 1.00 93.19 90 ASN A CA 1
ATOM 722 C C . ASN A 1 90 ? 7.929 -39.901 5.798 1.00 93.19 90 ASN A C 1
ATOM 724 O O . ASN A 1 90 ? 7.033 -39.461 6.520 1.00 93.19 90 ASN A O 1
ATOM 728 N N . GLN A 1 91 ? 9.178 -39.421 5.894 1.00 93.19 91 GLN A N 1
ATOM 729 C CA . GLN A 1 91 ? 9.533 -38.317 6.797 1.00 93.19 91 GLN A CA 1
ATOM 730 C C . GLN A 1 91 ? 8.832 -36.990 6.458 1.00 93.19 91 GLN A C 1
ATOM 732 O O . GLN A 1 91 ? 8.557 -36.205 7.370 1.00 93.19 91 GLN A O 1
ATOM 737 N N . ILE A 1 92 ? 8.580 -36.698 5.177 1.00 90.12 92 ILE A N 1
ATOM 738 C CA . ILE A 1 92 ? 7.798 -35.524 4.757 1.00 90.12 92 ILE A CA 1
ATOM 739 C C . ILE A 1 92 ? 6.329 -35.735 5.138 1.00 90.12 92 ILE A C 1
ATOM 741 O O . ILE A 1 92 ? 5.730 -34.858 5.763 1.00 90.12 92 ILE A O 1
ATOM 745 N N . LEU A 1 93 ? 5.777 -36.916 4.845 1.00 93.12 93 LEU A N 1
ATOM 746 C CA . LEU A 1 93 ? 4.386 -37.265 5.122 1.00 93.12 93 LEU A CA 1
ATOM 747 C C . LEU A 1 93 ? 4.039 -37.150 6.614 1.00 93.12 93 LEU A C 1
ATOM 749 O O . LEU A 1 93 ? 3.061 -36.488 6.955 1.00 93.12 93 LEU A O 1
ATOM 753 N N . ILE A 1 94 ? 4.871 -37.687 7.518 1.00 94.50 94 ILE A N 1
ATOM 754 C CA . ILE A 1 94 ? 4.622 -37.591 8.969 1.00 94.50 94 ILE A CA 1
ATOM 755 C C . ILE A 1 94 ? 4.647 -36.134 9.455 1.00 94.50 94 ILE A C 1
ATOM 757 O O . ILE A 1 94 ? 3.845 -35.756 10.307 1.00 94.50 94 ILE A O 1
ATOM 761 N N . LYS A 1 95 ? 5.533 -35.285 8.919 1.00 93.56 95 LYS A N 1
ATOM 762 C CA . LYS A 1 95 ? 5.588 -33.857 9.290 1.00 93.56 95 LYS A CA 1
ATOM 763 C C . LYS A 1 95 ? 4.329 -33.113 8.837 1.00 93.56 95 LYS A C 1
ATOM 765 O O . LYS A 1 95 ? 3.802 -32.295 9.592 1.00 93.56 95 LYS A O 1
ATOM 770 N N . LEU A 1 96 ? 3.818 -33.432 7.645 1.00 91.81 96 LEU A N 1
ATOM 771 C CA . LEU A 1 96 ? 2.547 -32.904 7.143 1.00 91.81 96 LEU A CA 1
ATOM 772 C C . LEU A 1 96 ? 1.364 -33.407 7.989 1.00 91.81 96 LEU A C 1
ATOM 774 O O . LEU A 1 96 ? 0.547 -32.590 8.414 1.00 91.81 96 LEU A O 1
ATOM 778 N N . ALA A 1 97 ? 1.318 -34.703 8.318 1.00 94.25 97 ALA A N 1
ATOM 779 C CA . ALA A 1 97 ? 0.319 -35.293 9.212 1.00 94.25 97 ALA A CA 1
ATOM 780 C C . ALA A 1 97 ? 0.314 -34.602 10.585 1.00 94.25 97 ALA A C 1
ATOM 782 O O . ALA A 1 97 ? -0.717 -34.108 11.032 1.00 94.25 97 ALA A O 1
ATOM 783 N N . GLN A 1 98 ? 1.484 -34.463 11.217 1.00 94.19 98 GLN A N 1
ATOM 784 C CA . GLN A 1 98 ? 1.644 -33.795 12.509 1.00 94.19 98 GLN A CA 1
ATOM 785 C C . GLN A 1 98 ? 1.122 -32.351 12.483 1.00 94.19 98 GLN A C 1
ATOM 787 O O . GLN A 1 98 ? 0.448 -31.917 13.422 1.00 94.19 98 GLN A O 1
ATOM 792 N N . GLN A 1 99 ? 1.407 -31.602 11.413 1.00 91.75 99 GLN A N 1
ATOM 793 C CA . GLN A 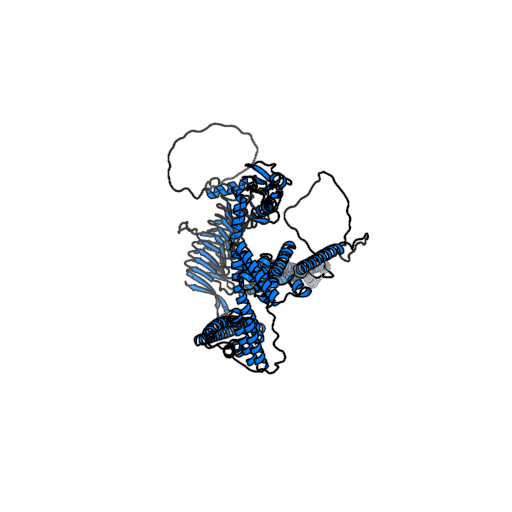1 99 ? 0.909 -30.239 11.237 1.00 91.75 99 GLN A CA 1
ATOM 794 C C . GLN A 1 99 ? -0.612 -30.204 11.012 1.00 91.75 99 GLN A C 1
ATOM 796 O O . GLN A 1 99 ? -1.295 -29.359 11.597 1.00 91.75 99 GLN A O 1
ATOM 801 N N . PHE A 1 100 ? -1.150 -31.127 10.212 1.00 92.19 100 PHE A N 1
ATOM 802 C CA . PHE A 1 100 ? -2.582 -31.252 9.944 1.00 92.19 100 PHE A CA 1
ATOM 803 C C . PHE A 1 100 ? -3.366 -31.604 11.217 1.00 92.19 100 PHE A C 1
ATOM 805 O O . PHE A 1 100 ? -4.200 -30.811 11.660 1.00 92.19 100 PHE A O 1
ATOM 812 N N . SER A 1 101 ? -3.038 -32.716 11.883 1.00 91.75 101 SER A N 1
ATOM 813 C CA . SER A 1 101 ? -3.731 -33.181 13.092 1.00 91.75 101 SER A CA 1
ATOM 814 C C . SER A 1 101 ? -3.661 -32.149 14.228 1.00 91.75 101 SER A C 1
ATOM 816 O O . SER A 1 101 ? -4.632 -31.978 14.970 1.00 91.75 101 SER A O 1
ATOM 818 N N . ARG A 1 102 ? -2.554 -31.392 14.340 1.00 92.56 102 ARG A N 1
ATOM 819 C CA . ARG A 1 102 ? -2.418 -30.249 15.267 1.00 92.56 102 ARG A CA 1
ATOM 820 C C . ARG A 1 102 ? -3.448 -29.156 14.967 1.00 92.56 102 ARG A C 1
ATOM 822 O O . ARG A 1 102 ? -4.121 -28.691 15.888 1.00 92.56 102 ARG A O 1
ATOM 829 N N . ASN A 1 103 ? -3.595 -28.761 13.703 1.00 89.44 103 ASN A N 1
ATOM 830 C CA . ASN A 1 103 ? -4.543 -27.726 13.285 1.00 89.44 103 ASN A CA 1
ATOM 831 C C . ASN A 1 103 ? -6.001 -28.171 13.479 1.00 89.44 103 ASN A C 1
ATOM 833 O O . ASN A 1 103 ? -6.787 -27.437 14.084 1.00 89.44 103 ASN A O 1
ATOM 837 N N . THR A 1 104 ? -6.345 -29.386 13.049 1.00 90.94 104 THR A N 1
ATOM 838 C CA . THR A 1 104 ? -7.696 -29.955 13.187 1.00 90.94 104 THR A CA 1
ATOM 839 C C . THR A 1 104 ? -8.096 -30.094 14.661 1.00 90.94 104 THR A C 1
ATOM 841 O O . THR A 1 104 ? -9.192 -29.680 15.046 1.00 90.94 104 THR A O 1
ATOM 844 N N . THR A 1 105 ? -7.177 -30.541 15.529 1.00 89.75 105 THR A N 1
ATOM 845 C CA . THR A 1 105 ? -7.392 -30.599 16.991 1.00 89.75 105 THR A CA 1
ATOM 846 C C . THR A 1 105 ? -7.676 -29.212 17.588 1.00 89.75 105 THR A C 1
ATOM 848 O O . THR A 1 105 ? -8.588 -29.066 18.404 1.00 89.75 105 THR A O 1
ATOM 851 N N . ILE A 1 106 ? -6.940 -28.170 17.172 1.00 89.06 106 ILE A N 1
ATOM 852 C CA . ILE A 1 106 ? -7.178 -26.784 17.622 1.00 89.06 106 ILE A CA 1
ATOM 853 C C . ILE A 1 106 ? -8.576 -26.306 17.216 1.00 89.06 106 ILE A C 1
ATOM 855 O O . ILE A 1 106 ? -9.258 -25.673 18.022 1.00 89.06 106 ILE A O 1
ATOM 859 N N . GLN A 1 107 ? -9.006 -26.581 15.983 1.00 88.00 107 GLN A N 1
ATOM 860 C CA . GLN A 1 107 ? -10.308 -26.139 15.479 1.00 88.00 107 GLN A CA 1
ATOM 861 C C . GLN A 1 107 ? -11.468 -26.842 16.198 1.00 88.00 107 GLN A C 1
ATOM 863 O O . GLN A 1 107 ? -12.360 -26.168 16.714 1.00 88.00 107 GLN A O 1
ATOM 868 N N . GLN A 1 108 ? -11.427 -28.173 16.318 1.00 90.06 108 GLN A N 1
ATOM 869 C CA . GLN A 1 108 ? -12.478 -28.950 16.989 1.00 90.06 108 GLN A CA 1
ATOM 870 C C . GLN A 1 108 ? -12.659 -28.540 18.458 1.00 90.06 108 GLN A C 1
ATOM 872 O O . GLN A 1 108 ? -13.782 -28.307 18.907 1.00 90.06 108 GLN A O 1
ATOM 877 N N . LEU A 1 109 ? -11.564 -28.393 19.211 1.00 89.00 109 LEU A N 1
ATOM 878 C CA . LEU A 1 109 ? -11.642 -28.033 20.630 1.00 89.00 109 LEU A CA 1
ATOM 879 C C . LEU A 1 109 ? -12.084 -26.575 20.852 1.00 89.00 109 LEU A C 1
ATOM 881 O O . LEU A 1 109 ? -12.787 -26.304 21.827 1.00 89.00 109 LEU A O 1
ATOM 885 N N . LYS A 1 110 ? -11.752 -25.655 19.930 1.00 81.19 110 LYS A N 1
ATOM 886 C CA . LYS A 1 110 ? -12.306 -24.287 19.913 1.00 81.19 110 LYS A CA 1
ATOM 887 C C . LYS A 1 110 ? -13.820 -24.286 19.684 1.00 81.19 110 LYS A C 1
ATOM 889 O O . LYS A 1 110 ? -14.530 -23.595 20.409 1.00 81.19 110 LYS A O 1
ATOM 894 N N . LEU A 1 111 ? -14.321 -25.072 18.726 1.00 89.88 111 LEU A N 1
ATOM 895 C CA . LEU A 1 111 ? -15.762 -25.193 18.453 1.00 89.88 111 LEU A CA 1
ATOM 896 C C . LEU A 1 111 ? -16.525 -25.775 19.654 1.00 89.88 111 LEU A C 1
ATOM 898 O O . LEU A 1 111 ? -17.583 -25.269 20.017 1.00 89.88 111 LEU A O 1
ATOM 902 N N . GLN A 1 112 ? -15.942 -26.761 20.342 1.00 91.19 112 GLN A N 1
ATOM 903 C CA . GLN A 1 112 ? -16.464 -27.303 21.604 1.00 91.19 112 GLN A CA 1
ATOM 904 C C . GLN A 1 112 ? -16.297 -26.364 22.821 1.00 91.19 112 GLN A C 1
ATOM 906 O O . GLN A 1 112 ? -16.607 -26.772 23.942 1.00 91.19 112 GLN A O 1
ATOM 911 N N . LYS A 1 113 ? -15.775 -25.140 22.634 1.00 84.81 113 LYS A N 1
ATOM 912 C CA . LYS A 1 113 ? -15.480 -24.149 23.687 1.00 84.81 113 LYS A CA 1
ATOM 913 C C . LYS A 1 113 ? -14.658 -24.721 24.858 1.00 84.81 113 LYS A C 1
ATOM 915 O O . LYS A 1 113 ? -14.844 -24.323 26.006 1.00 84.81 113 LYS A O 1
ATOM 920 N N . LYS A 1 114 ? -13.757 -25.674 24.584 1.00 89.50 114 LYS A N 1
ATOM 921 C CA . LYS A 1 114 ? -12.859 -26.251 25.598 1.00 89.50 114 LYS A CA 1
ATOM 922 C C . LYS A 1 114 ? -11.759 -25.252 25.953 1.00 89.50 114 LYS A C 1
ATOM 924 O O . LYS A 1 114 ? -11.278 -24.517 25.093 1.00 89.50 114 LYS A O 1
ATOM 929 N N . ASP A 1 115 ? -11.343 -25.260 27.216 1.00 82.50 115 ASP A N 1
ATOM 930 C CA . ASP A 1 115 ? -10.328 -24.336 27.715 1.00 82.50 115 ASP A CA 1
ATOM 931 C C . ASP A 1 115 ? -8.945 -24.523 27.047 1.00 82.50 115 ASP A C 1
ATOM 933 O O . ASP A 1 115 ? -8.535 -25.628 26.679 1.00 82.50 115 ASP A O 1
ATOM 937 N N . LYS A 1 116 ? -8.199 -23.417 26.942 1.00 84.25 116 LYS A N 1
ATOM 938 C CA . LYS A 1 116 ? -6.860 -23.305 26.352 1.00 84.25 116 LYS A CA 1
ATOM 939 C C . LYS A 1 116 ? -5.854 -24.274 26.988 1.00 84.25 116 LYS A C 1
ATOM 941 O O . LYS A 1 116 ? -5.024 -24.820 26.259 1.00 84.25 116 LYS A O 1
ATOM 946 N N . HIS A 1 117 ? -5.941 -24.554 28.293 1.00 82.94 117 HIS A N 1
ATOM 947 C CA . HIS A 1 117 ? -5.078 -25.544 28.947 1.00 82.94 117 HIS A CA 1
ATOM 948 C C . HIS A 1 117 ? -5.392 -26.975 28.483 1.00 82.94 117 HIS A C 1
ATOM 950 O O . HIS A 1 117 ? -4.475 -27.749 28.200 1.00 82.94 117 HIS A O 1
ATOM 956 N N . PHE A 1 118 ? -6.675 -27.320 28.314 1.00 88.06 118 PHE A N 1
ATOM 957 C CA . PHE A 1 118 ? -7.084 -28.619 27.766 1.00 88.06 118 PHE A CA 1
ATOM 958 C C . PHE A 1 118 ? -6.614 -28.791 26.313 1.00 88.06 118 PHE A C 1
ATOM 960 O O . PHE A 1 118 ? -6.085 -29.848 25.962 1.00 88.06 118 PHE A O 1
ATOM 967 N N . ILE A 1 119 ? -6.722 -27.734 25.493 1.00 88.25 119 ILE A N 1
ATOM 968 C CA . ILE A 1 119 ? -6.169 -27.711 24.129 1.00 88.25 119 ILE A CA 1
ATOM 969 C C . ILE A 1 119 ? -4.663 -27.978 24.167 1.00 88.25 119 ILE A C 1
ATOM 971 O O . ILE A 1 119 ? -4.199 -28.924 23.532 1.00 88.25 119 ILE A O 1
ATOM 975 N N . GLN A 1 120 ? -3.896 -27.202 24.940 1.00 85.25 120 GLN A N 1
ATOM 976 C CA . GLN A 1 120 ? -2.440 -27.344 24.976 1.00 85.25 120 GLN A CA 1
ATOM 977 C C . GLN A 1 120 ? -2.003 -28.727 25.485 1.00 85.25 120 GLN A C 1
ATOM 979 O O . GLN A 1 120 ? -1.122 -29.338 24.882 1.00 85.25 120 GLN A O 1
ATOM 984 N N . LYS A 1 121 ? -2.654 -29.274 26.522 1.00 91.56 121 LYS A N 1
ATOM 985 C CA . LYS A 1 121 ? -2.385 -30.636 27.014 1.00 91.56 121 LYS A CA 1
ATOM 986 C C . LYS A 1 121 ? -2.615 -31.690 25.922 1.00 91.56 121 LYS A C 1
ATOM 988 O O . LYS A 1 121 ? -1.778 -32.578 25.749 1.00 91.56 121 LYS A O 1
ATOM 993 N N . LYS A 1 122 ? -3.698 -31.571 25.141 1.00 90.12 122 LYS A N 1
ATOM 994 C CA . LYS A 1 122 ? -3.978 -32.481 24.018 1.00 90.12 122 LYS A CA 1
ATOM 995 C C . LYS A 1 122 ? -2.940 -32.329 22.896 1.00 90.12 122 LYS A C 1
ATOM 997 O O . LYS A 1 122 ? -2.430 -33.342 22.420 1.00 90.12 122 LYS A O 1
ATOM 1002 N N . LEU A 1 123 ? -2.546 -31.103 22.543 1.00 91.12 123 LEU A N 1
ATOM 1003 C CA . LEU A 1 123 ? -1.506 -30.845 21.537 1.00 91.12 123 LEU A CA 1
ATOM 1004 C C . LEU A 1 123 ? -0.127 -31.380 21.935 1.00 91.12 123 LEU A C 1
ATOM 1006 O O . LEU A 1 123 ? 0.551 -31.961 21.092 1.00 91.12 123 LEU A O 1
ATOM 1010 N N . THR A 1 124 ? 0.280 -31.243 23.199 1.00 88.75 124 THR A N 1
ATOM 1011 C CA . THR A 1 124 ? 1.541 -31.826 23.683 1.00 88.75 124 THR A CA 1
ATOM 1012 C C . THR A 1 124 ? 1.502 -33.355 23.619 1.00 88.75 124 THR A C 1
ATOM 1014 O O . THR A 1 124 ? 2.484 -33.965 23.200 1.00 88.75 124 THR A O 1
ATOM 1017 N N . SER A 1 125 ? 0.366 -33.989 23.950 1.00 93.31 125 SER A N 1
ATOM 1018 C CA . SER A 1 125 ? 0.224 -35.450 23.817 1.00 93.31 125 SER A CA 1
ATOM 1019 C C . SER A 1 125 ? 0.317 -35.925 22.359 1.00 93.31 125 SER A C 1
ATOM 1021 O O . SER A 1 125 ? 1.040 -36.877 22.074 1.00 93.31 125 SER A O 1
ATOM 1023 N N . LEU A 1 126 ? -0.317 -35.201 21.427 1.00 91.88 126 LEU A N 1
ATOM 1024 C CA . LEU A 1 126 ? -0.225 -35.445 19.985 1.00 91.88 126 LEU A CA 1
ATOM 1025 C C . LEU A 1 126 ? 1.221 -35.266 19.479 1.00 91.88 126 LEU A C 1
ATOM 1027 O O . LEU A 1 126 ? 1.754 -36.125 18.782 1.00 91.88 126 LEU A O 1
ATOM 1031 N N . GLN A 1 127 ? 1.887 -34.174 19.869 1.00 91.00 127 GLN A N 1
ATOM 1032 C CA . GLN A 1 127 ? 3.265 -33.886 19.466 1.00 91.00 127 GLN A CA 1
ATOM 1033 C C . GLN A 1 127 ? 4.254 -34.945 19.979 1.00 91.00 127 GLN A C 1
ATOM 1035 O O . GLN A 1 127 ? 5.155 -35.318 19.227 1.00 91.00 127 GLN A O 1
ATOM 1040 N N . LYS A 1 128 ? 4.073 -35.460 21.207 1.00 93.56 128 LYS A N 1
ATOM 1041 C CA . LYS A 1 128 ? 4.882 -36.571 21.733 1.00 93.56 128 LYS A CA 1
ATOM 1042 C C . LYS A 1 128 ? 4.713 -37.825 20.871 1.00 93.56 128 LYS A C 1
ATOM 1044 O O . LYS A 1 128 ? 5.712 -38.383 20.432 1.00 93.56 128 LYS A O 1
ATOM 1049 N N . ALA A 1 129 ? 3.476 -38.232 20.592 1.00 94.31 129 ALA A N 1
ATOM 1050 C CA . ALA A 1 129 ? 3.212 -39.467 19.857 1.00 94.31 129 ALA A CA 1
ATOM 1051 C C . ALA A 1 129 ? 3.722 -39.420 18.399 1.00 94.31 129 ALA A C 1
ATOM 1053 O O . ALA A 1 129 ? 4.269 -40.400 17.905 1.00 94.31 129 ALA A O 1
ATOM 1054 N N . PHE A 1 130 ? 3.659 -38.260 17.735 1.00 93.44 130 PHE A N 1
ATOM 1055 C CA . PHE A 1 130 ? 4.296 -38.073 16.422 1.00 93.44 130 PHE A CA 1
ATOM 1056 C C . PHE A 1 130 ? 5.835 -38.114 16.467 1.00 93.44 130 PHE A C 1
ATOM 1058 O O . PHE A 1 130 ? 6.460 -38.598 15.525 1.00 93.44 130 PHE A O 1
ATOM 1065 N N . ALA A 1 131 ? 6.466 -37.627 17.542 1.00 92.19 131 ALA A N 1
ATOM 1066 C CA . ALA A 1 131 ? 7.916 -37.751 17.717 1.00 92.19 131 ALA A CA 1
ATOM 1067 C C . ALA A 1 131 ? 8.338 -39.213 17.970 1.00 92.19 131 ALA A C 1
ATOM 1069 O O . ALA A 1 131 ? 9.378 -39.653 17.486 1.00 92.19 131 ALA A O 1
ATOM 1070 N N . GLU A 1 132 ? 7.502 -39.971 18.679 1.00 94.69 132 GLU A N 1
ATOM 1071 C CA . GLU A 1 132 ? 7.661 -41.407 18.922 1.00 94.69 132 GLU A CA 1
ATOM 1072 C C . GLU A 1 132 ? 7.501 -42.215 17.618 1.00 94.69 132 GLU A C 1
ATOM 1074 O O . GLU A 1 132 ? 8.363 -43.026 17.288 1.00 94.69 132 GLU A O 1
ATOM 1079 N N . MET A 1 133 ? 6.504 -41.889 16.786 1.00 93.69 133 MET A N 1
ATOM 1080 C CA . MET A 1 133 ? 6.340 -42.450 15.436 1.00 93.69 133 MET A CA 1
ATOM 1081 C C . MET A 1 133 ? 7.536 -42.150 14.511 1.00 93.69 133 MET A C 1
ATOM 1083 O O . MET A 1 133 ? 8.026 -43.052 13.835 1.00 93.69 133 MET A O 1
ATOM 1087 N N . LEU A 1 134 ? 8.059 -40.914 14.509 1.00 90.56 134 LEU A N 1
ATOM 1088 C CA . LEU A 1 134 ? 9.266 -40.556 13.744 1.00 90.56 134 LEU A CA 1
ATOM 1089 C C . LEU A 1 134 ? 10.507 -41.332 14.205 1.00 90.56 134 LEU A C 1
ATOM 1091 O O . LEU A 1 134 ? 11.325 -41.724 13.370 1.00 90.56 134 LEU A O 1
ATOM 1095 N N . LYS A 1 135 ? 10.651 -41.564 15.516 1.00 93.50 135 LYS A N 1
ATOM 1096 C CA . LYS A 1 135 ? 11.724 -42.398 16.071 1.00 93.50 135 LYS A CA 1
ATOM 1097 C C . LYS A 1 135 ? 11.598 -43.840 15.573 1.00 93.50 135 LYS A C 1
ATOM 1099 O O . LYS A 1 135 ? 12.579 -44.390 15.085 1.00 93.50 135 LYS A O 1
ATOM 1104 N N . ASN A 1 136 ? 10.396 -44.412 15.623 1.00 93.06 136 ASN A N 1
ATOM 1105 C CA . ASN A 1 136 ? 10.151 -45.792 15.201 1.00 93.06 136 ASN A CA 1
ATOM 1106 C C . ASN A 1 136 ? 10.417 -45.990 13.697 1.00 93.06 136 ASN A C 1
ATOM 1108 O O . ASN A 1 136 ? 11.157 -46.904 13.345 1.00 93.06 136 ASN A O 1
ATOM 1112 N N . LEU A 1 137 ? 9.943 -45.087 12.824 1.00 91.75 137 LEU A N 1
ATOM 1113 C CA . LEU A 1 137 ? 10.274 -45.120 11.387 1.00 91.75 137 LEU A CA 1
ATOM 1114 C C . LEU A 1 137 ? 11.793 -45.011 11.142 1.00 91.75 137 LEU A C 1
ATOM 1116 O O . LEU A 1 137 ? 12.331 -45.644 10.236 1.00 91.75 137 LEU A O 1
ATOM 1120 N N . THR A 1 138 ? 12.496 -44.196 11.935 1.00 91.06 138 THR A N 1
ATOM 1121 C CA . THR A 1 138 ? 13.953 -44.023 11.804 1.00 91.06 138 THR A CA 1
ATOM 1122 C C . THR A 1 138 ? 14.709 -45.288 12.207 1.00 91.06 138 THR A C 1
ATOM 1124 O O . THR A 1 138 ? 15.641 -45.669 11.505 1.00 91.06 138 THR A O 1
ATOM 1127 N N . ASN A 1 139 ? 14.292 -45.962 13.282 1.00 92.12 139 ASN A N 1
ATOM 1128 C CA . ASN A 1 139 ? 14.857 -47.251 13.683 1.00 92.12 139 ASN A CA 1
ATOM 1129 C C . ASN A 1 139 ? 14.633 -48.318 12.599 1.00 92.12 139 ASN A C 1
ATOM 1131 O O . ASN A 1 139 ? 15.596 -48.934 12.156 1.00 92.12 139 ASN A O 1
ATOM 1135 N N . GLN A 1 140 ? 13.402 -48.454 12.097 1.00 90.25 140 GLN A N 1
ATOM 1136 C CA . GLN A 1 140 ? 13.048 -49.422 11.049 1.00 90.25 140 GLN A CA 1
ATOM 1137 C C . GLN A 1 140 ? 13.917 -49.264 9.795 1.00 90.25 140 GLN A C 1
ATOM 1139 O O . GLN A 1 140 ? 14.494 -50.237 9.316 1.00 90.25 140 GLN A O 1
ATOM 1144 N N . TYR A 1 141 ? 14.104 -48.026 9.321 1.00 89.44 141 TYR A N 1
ATOM 1145 C CA . TYR A 1 141 ? 14.980 -47.737 8.183 1.00 89.44 141 TYR A CA 1
ATOM 1146 C C . TYR A 1 141 ? 16.451 -48.128 8.431 1.00 89.44 141 TYR A C 1
ATOM 1148 O O . TYR A 1 141 ? 17.120 -48.589 7.508 1.00 89.44 141 TYR A O 1
ATOM 1156 N N . LEU A 1 142 ? 16.958 -47.977 9.661 1.00 90.25 142 LEU A N 1
ATOM 1157 C CA . LEU A 1 142 ? 18.307 -48.425 10.040 1.00 90.25 142 LEU A CA 1
ATOM 1158 C C . LEU A 1 142 ? 18.405 -49.955 10.165 1.00 90.25 142 LEU A C 1
ATOM 1160 O O . LEU A 1 142 ? 19.455 -50.524 9.883 1.00 90.25 142 LEU A O 1
ATOM 1164 N N . GLU A 1 143 ? 17.308 -50.614 10.538 1.00 89.75 143 GLU A N 1
ATOM 1165 C CA . GLU A 1 143 ? 17.141 -52.074 10.560 1.00 89.75 143 GLU A CA 1
ATOM 1166 C C . GLU A 1 143 ? 16.871 -52.661 9.155 1.00 89.75 143 GLU A C 1
ATOM 1168 O O . GLU A 1 143 ? 16.784 -53.877 8.996 1.00 89.75 143 GLU A O 1
ATOM 1173 N N . GLY A 1 144 ? 16.734 -51.815 8.125 1.00 83.94 144 GLY A N 1
ATOM 1174 C CA . GLY A 1 144 ? 16.413 -52.212 6.750 1.00 83.94 144 GLY A CA 1
ATOM 1175 C C . GLY A 1 144 ? 14.952 -52.620 6.520 1.00 83.94 144 GLY A C 1
ATOM 1176 O O . GLY A 1 144 ? 14.610 -53.034 5.413 1.00 83.94 144 GLY A O 1
ATOM 1177 N N . SER A 1 145 ? 14.088 -52.491 7.530 1.00 85.19 145 SER A N 1
ATOM 1178 C CA . SER A 1 145 ? 12.655 -52.772 7.430 1.00 85.19 145 SER A CA 1
ATOM 1179 C C . SER A 1 145 ? 11.863 -51.528 7.012 1.00 85.19 145 SER A C 1
ATOM 1181 O O . SER A 1 145 ? 12.269 -50.387 7.247 1.00 85.19 145 SER A O 1
ATOM 1183 N N . GLN A 1 146 ? 10.708 -51.736 6.378 1.00 81.94 146 GLN A N 1
ATOM 1184 C CA . GLN A 1 146 ? 9.780 -50.663 6.027 1.00 81.94 146 GLN A CA 1
ATOM 1185 C C . GLN A 1 146 ? 8.363 -51.045 6.442 1.00 81.94 146 GLN A C 1
ATOM 1187 O O . GLN A 1 146 ? 7.849 -52.074 6.017 1.00 81.94 146 GLN A O 1
ATOM 1192 N N . GLN A 1 147 ? 7.725 -50.205 7.258 1.00 85.31 147 GLN A N 1
ATOM 1193 C CA . GLN A 1 147 ? 6.291 -50.299 7.522 1.00 85.31 147 GLN A CA 1
ATOM 1194 C C . GLN A 1 147 ? 5.499 -49.378 6.588 1.00 85.31 147 GLN A C 1
ATOM 1196 O O . GLN A 1 147 ? 6.001 -48.350 6.107 1.00 85.31 147 GLN A O 1
ATOM 1201 N N . ASN A 1 148 ? 4.237 -49.740 6.355 1.00 91.06 148 ASN A N 1
ATOM 1202 C CA . ASN A 1 148 ? 3.278 -48.880 5.683 1.00 91.06 148 ASN A CA 1
ATOM 1203 C C . ASN A 1 148 ? 2.934 -47.692 6.599 1.00 91.06 148 ASN A C 1
ATOM 1205 O O . ASN A 1 148 ? 2.150 -47.814 7.539 1.00 91.06 148 ASN A O 1
ATOM 1209 N N . ILE A 1 149 ? 3.546 -46.532 6.341 1.00 93.31 149 ILE A N 1
ATOM 1210 C CA . ILE A 1 149 ? 3.374 -45.346 7.191 1.00 93.31 149 ILE A CA 1
ATOM 1211 C C . ILE A 1 149 ? 1.930 -44.826 7.195 1.00 93.31 149 ILE A C 1
ATOM 1213 O O . ILE A 1 149 ? 1.502 -44.183 8.152 1.00 93.31 149 ILE A O 1
ATOM 1217 N N . ASP A 1 150 ? 1.169 -45.123 6.148 1.00 92.25 150 ASP A N 1
ATOM 1218 C CA . ASP A 1 150 ? -0.209 -44.672 5.994 1.00 92.25 150 ASP A CA 1
ATOM 1219 C C . ASP A 1 150 ? -1.123 -45.428 6.958 1.00 92.25 150 ASP A C 1
ATOM 1221 O O . ASP A 1 150 ? -1.897 -44.829 7.705 1.00 92.25 150 ASP A O 1
ATOM 1225 N N . GLU A 1 151 ? -0.944 -46.748 7.012 1.00 92.81 151 GLU A N 1
ATOM 1226 C CA . GLU A 1 151 ? -1.599 -47.610 7.985 1.00 92.81 151 GLU A CA 1
ATOM 1227 C C . GLU A 1 151 ? -1.217 -47.210 9.416 1.00 92.81 151 GLU A C 1
ATOM 1229 O O . GLU A 1 151 ? -2.101 -47.061 10.255 1.00 92.81 151 GLU A O 1
ATOM 1234 N N . MET A 1 152 ? 0.062 -46.923 9.695 1.00 93.31 152 MET A N 1
ATOM 1235 C CA . MET A 1 152 ? 0.481 -46.430 11.016 1.00 93.31 152 MET A CA 1
ATOM 1236 C C . MET A 1 152 ? -0.234 -45.126 11.420 1.00 93.31 152 MET A C 1
ATOM 1238 O O . MET A 1 152 ? -0.574 -44.964 12.591 1.00 93.31 152 MET A O 1
ATOM 1242 N N . LEU A 1 153 ? -0.462 -44.198 10.479 1.00 92.56 153 LEU A N 1
ATOM 1243 C CA . LEU A 1 153 ? -1.145 -42.914 10.713 1.00 92.56 153 LEU A CA 1
ATOM 1244 C C . LEU A 1 153 ? -2.665 -43.059 10.913 1.00 92.56 153 LEU A C 1
ATOM 1246 O O . LEU A 1 153 ? -3.264 -42.272 11.659 1.00 92.56 153 LEU A O 1
ATOM 1250 N N . ILE A 1 154 ? -3.272 -44.056 10.259 1.00 92.88 154 ILE A N 1
ATOM 1251 C CA . ILE A 1 154 ? -4.699 -44.388 10.359 1.00 92.88 154 ILE A CA 1
ATOM 1252 C C . ILE A 1 154 ? -4.979 -45.200 11.632 1.00 92.88 154 ILE A C 1
ATOM 1254 O O . ILE A 1 154 ? -5.838 -44.806 12.421 1.00 92.88 154 ILE A O 1
ATOM 1258 N N . GLN A 1 155 ? -4.218 -46.269 11.897 1.00 92.25 155 GLN A N 1
ATOM 1259 C CA . GLN A 1 155 ? -4.343 -47.094 13.109 1.00 92.25 155 GLN A CA 1
ATOM 1260 C C . GLN A 1 155 ? -4.122 -46.274 14.392 1.00 92.25 155 GLN A C 1
ATOM 1262 O O . GLN A 1 155 ? -4.811 -46.482 15.389 1.00 92.25 155 GLN A O 1
ATOM 1267 N N . SER A 1 156 ? -3.204 -45.298 14.378 1.00 91.31 156 SER A N 1
ATOM 1268 C CA . SER A 1 156 ? -2.992 -44.388 15.513 1.00 91.31 156 SER A CA 1
ATOM 1269 C C . SER A 1 156 ? -4.077 -43.308 15.659 1.00 91.31 156 SER A C 1
ATOM 1271 O O . SER A 1 156 ? -4.026 -42.509 16.598 1.00 91.31 156 SER A O 1
ATOM 1273 N N . GLY A 1 157 ? -5.039 -43.239 14.731 1.00 90.00 157 GLY A N 1
ATOM 1274 C CA . GLY A 1 157 ? -6.149 -42.287 14.740 1.00 90.00 157 GLY A CA 1
ATOM 1275 C C . GLY A 1 157 ? -5.739 -40.825 14.541 1.00 90.00 157 GLY A C 1
ATOM 1276 O O . GLY A 1 157 ? -6.464 -39.929 14.980 1.00 90.00 157 GLY A O 1
ATOM 1277 N N . PHE A 1 158 ? -4.577 -40.552 13.932 1.00 93.06 158 PHE A N 1
ATOM 1278 C CA . PHE A 1 158 ? -4.121 -39.174 13.696 1.00 93.06 158 PHE A CA 1
ATOM 1279 C C . PHE A 1 158 ? -4.667 -38.572 12.404 1.00 93.06 158 PHE A C 1
ATOM 1281 O O . PHE A 1 158 ? -4.846 -37.352 12.337 1.00 93.06 158 PHE A O 1
ATOM 1288 N N . VAL A 1 159 ? -4.887 -39.413 11.395 1.00 91.94 159 VAL A N 1
ATOM 1289 C CA . VAL A 1 159 ? -5.296 -39.041 10.040 1.00 91.94 159 VAL A CA 1
ATOM 1290 C C . VAL A 1 159 ? -6.361 -40.041 9.595 1.00 91.94 159 VAL A C 1
ATOM 1292 O O . VAL A 1 159 ? -6.164 -41.245 9.730 1.00 91.94 159 VAL A O 1
ATOM 1295 N N . LYS A 1 160 ? -7.499 -39.569 9.087 1.00 92.88 160 LYS A N 1
ATOM 1296 C CA . LYS A 1 160 ? -8.486 -40.434 8.421 1.00 92.88 160 LYS A CA 1
ATOM 1297 C C . LYS A 1 160 ? -8.027 -40.749 7.001 1.00 92.88 160 LYS A C 1
ATOM 1299 O O . LYS A 1 160 ? -7.339 -39.940 6.392 1.00 92.88 160 LYS A O 1
ATOM 1304 N N . GLU A 1 161 ? -8.488 -41.850 6.419 1.00 87.12 161 GLU A N 1
ATOM 1305 C CA . GLU A 1 161 ? -8.130 -42.231 5.043 1.00 87.12 161 GLU A CA 1
ATOM 1306 C C . GLU A 1 161 ? -8.364 -41.097 4.017 1.00 87.12 161 GLU A C 1
ATOM 1308 O O . GLU A 1 161 ? -7.458 -40.730 3.277 1.00 87.12 161 GLU A O 1
ATOM 1313 N N . ALA A 1 162 ? -9.519 -40.423 4.062 1.00 84.00 162 ALA A N 1
ATOM 1314 C CA . ALA A 1 162 ? -9.808 -39.269 3.196 1.00 84.00 162 ALA A CA 1
ATOM 1315 C C . ALA A 1 162 ? -8.918 -38.026 3.453 1.00 84.00 162 ALA A C 1
ATOM 1317 O O . ALA A 1 162 ? -8.861 -37.116 2.629 1.00 84.00 162 ALA A O 1
ATOM 1318 N N . GLU A 1 163 ? -8.228 -37.955 4.594 1.00 90.06 163 GLU A N 1
ATOM 1319 C CA . GLU A 1 163 ? -7.265 -36.893 4.922 1.00 90.06 163 GLU A CA 1
ATOM 1320 C C . GLU A 1 163 ? -5.839 -37.265 4.463 1.00 90.06 163 GLU A C 1
ATOM 1322 O O . GLU A 1 163 ? -5.017 -36.377 4.236 1.00 90.06 163 GLU A O 1
ATOM 1327 N N . LEU A 1 164 ? -5.547 -38.558 4.270 1.00 90.31 164 LEU A N 1
ATOM 1328 C CA . LEU A 1 164 ? -4.251 -39.080 3.826 1.00 90.31 164 LEU A CA 1
ATOM 1329 C C . LEU A 1 164 ? -3.912 -38.640 2.390 1.00 90.31 164 LEU A C 1
ATOM 1331 O O . LEU A 1 164 ? -2.791 -38.202 2.121 1.00 90.31 164 LEU A O 1
ATOM 1335 N N . GLU A 1 165 ? -4.879 -38.689 1.468 1.00 87.62 165 GLU A N 1
ATOM 1336 C CA . GLU A 1 165 ? -4.677 -38.284 0.068 1.00 87.62 165 GLU A CA 1
ATOM 1337 C C . GLU A 1 165 ? -4.202 -36.821 -0.046 1.00 87.62 165 GLU A C 1
ATOM 1339 O O . GLU A 1 165 ? -3.300 -36.488 -0.823 1.00 87.62 165 GLU A O 1
ATOM 1344 N N . PHE A 1 166 ? -4.748 -35.938 0.796 1.00 89.38 166 PHE A N 1
ATOM 1345 C CA . PHE A 1 166 ? -4.323 -34.542 0.895 1.00 89.38 166 PHE A CA 1
ATOM 1346 C C . PHE A 1 166 ? -2.856 -34.405 1.345 1.00 89.38 166 PHE A C 1
ATOM 1348 O O . PHE A 1 166 ? -2.138 -33.525 0.856 1.00 89.38 166 PHE A O 1
ATOM 1355 N N . LEU A 1 167 ? -2.371 -35.287 2.226 1.00 91.88 167 LEU A N 1
ATOM 1356 C CA . LEU A 1 167 ? -0.966 -35.311 2.644 1.00 91.88 167 LEU A CA 1
ATOM 1357 C C . LEU A 1 167 ? -0.045 -35.782 1.508 1.00 91.88 167 LEU A C 1
ATOM 1359 O O . LEU A 1 167 ? 1.000 -35.167 1.291 1.00 91.88 167 LEU A O 1
ATOM 1363 N N . HIS A 1 168 ? -0.439 -36.806 0.743 1.00 89.62 168 HIS A N 1
ATOM 1364 C CA . HIS A 1 168 ? 0.344 -37.295 -0.400 1.00 89.62 168 HIS A CA 1
ATOM 1365 C C . HIS A 1 168 ? 0.477 -36.255 -1.515 1.00 89.62 168 HIS A C 1
ATOM 1367 O O . HIS A 1 168 ? 1.587 -36.008 -1.997 1.00 89.62 168 HIS A O 1
ATOM 1373 N N . ASN A 1 169 ? -0.629 -35.603 -1.884 1.00 88.19 169 ASN A N 1
ATOM 1374 C CA . ASN A 1 169 ? -0.626 -34.512 -2.859 1.00 88.19 169 ASN A CA 1
ATOM 1375 C C . ASN A 1 169 ? 0.243 -33.332 -2.380 1.00 88.19 169 ASN A C 1
ATOM 1377 O O . ASN A 1 169 ? 0.985 -32.738 -3.169 1.00 88.19 169 ASN A O 1
ATOM 1381 N N . SER A 1 170 ? 0.242 -33.063 -1.068 1.00 90.06 170 SER A N 1
ATOM 1382 C CA . SER A 1 170 ? 1.056 -32.007 -0.453 1.00 90.06 170 SER A CA 1
ATOM 1383 C C . SER A 1 170 ? 2.546 -32.359 -0.378 1.00 90.06 170 SER A C 1
ATOM 1385 O O . SER A 1 170 ? 3.382 -31.462 -0.472 1.00 90.06 170 SER A O 1
ATOM 1387 N N . ALA A 1 171 ? 2.903 -33.642 -0.269 1.00 89.94 171 ALA A N 1
ATOM 1388 C CA . ALA A 1 171 ? 4.286 -34.099 -0.395 1.00 89.94 171 ALA A CA 1
ATOM 1389 C C . ALA A 1 171 ? 4.787 -33.971 -1.848 1.00 89.94 171 ALA A C 1
ATOM 1391 O O . ALA A 1 171 ? 5.860 -33.412 -2.078 1.00 89.94 171 ALA A O 1
ATOM 1392 N N . LEU A 1 172 ? 3.978 -34.389 -2.832 1.00 87.06 172 LEU A N 1
ATOM 1393 C CA . LEU A 1 172 ? 4.290 -34.259 -4.263 1.00 87.06 172 LEU A CA 1
ATOM 1394 C C . LEU A 1 172 ? 4.476 -32.789 -4.691 1.00 87.06 172 LEU A C 1
ATOM 1396 O O . LEU A 1 172 ? 5.387 -32.475 -5.458 1.00 87.06 172 LEU A O 1
ATOM 1400 N N . HIS A 1 173 ? 3.665 -31.872 -4.148 1.00 90.00 173 HIS A N 1
ATOM 1401 C CA . HIS A 1 173 ? 3.817 -30.429 -4.372 1.00 90.00 173 HIS A CA 1
ATOM 1402 C C . HIS A 1 173 ? 5.223 -29.919 -4.017 1.00 90.00 173 HIS A C 1
ATOM 1404 O O . HIS A 1 173 ? 5.811 -29.118 -4.748 1.00 90.00 173 HIS A O 1
ATOM 1410 N N . LEU A 1 174 ? 5.778 -30.396 -2.898 1.00 88.50 174 LEU A N 1
ATOM 1411 C CA . LEU A 1 174 ? 7.092 -29.976 -2.416 1.00 88.50 174 LEU A CA 1
ATOM 1412 C C . LEU A 1 174 ? 8.231 -30.488 -3.309 1.00 88.50 174 LEU A C 1
ATOM 1414 O O . LEU A 1 174 ? 9.194 -29.752 -3.514 1.00 88.50 174 LEU A O 1
ATOM 1418 N N . GLU A 1 175 ? 8.123 -31.693 -3.881 1.00 86.31 175 GLU A N 1
ATOM 1419 C CA . GLU A 1 175 ? 9.132 -32.213 -4.817 1.00 86.31 175 GLU A CA 1
ATOM 1420 C C . GLU A 1 175 ? 9.115 -31.464 -6.161 1.00 86.31 175 GLU A C 1
ATOM 1422 O O . GLU A 1 175 ? 10.171 -31.050 -6.651 1.00 86.31 175 GLU A O 1
ATOM 1427 N N . ILE A 1 176 ? 7.931 -31.176 -6.713 1.00 88.00 176 ILE A N 1
ATOM 1428 C CA . ILE A 1 176 ? 7.798 -30.373 -7.943 1.00 88.00 176 ILE A CA 1
ATOM 1429 C C . ILE A 1 176 ? 8.401 -28.970 -7.741 1.00 88.00 176 ILE A C 1
ATOM 1431 O O . ILE A 1 176 ? 9.188 -28.515 -8.576 1.00 88.00 176 ILE A O 1
ATOM 1435 N N . LYS A 1 177 ? 8.152 -28.328 -6.587 1.00 90.69 177 LYS A N 1
ATOM 1436 C CA . LYS A 1 177 ? 8.744 -27.022 -6.230 1.00 90.69 177 LYS A CA 1
ATOM 1437 C C . LYS A 1 177 ? 10.283 -27.057 -6.101 1.00 90.69 177 LYS A C 1
ATOM 1439 O O . LYS A 1 177 ? 10.932 -26.014 -6.218 1.00 90.69 177 LYS A O 1
ATOM 1444 N N . VAL A 1 178 ? 10.899 -28.229 -5.900 1.00 88.88 178 VAL A N 1
ATOM 1445 C CA . VAL A 1 178 ? 12.367 -28.409 -5.931 1.00 88.88 178 VAL A CA 1
ATOM 1446 C C . VAL A 1 178 ? 12.893 -28.572 -7.361 1.00 88.88 178 VAL A C 1
ATOM 1448 O O . VAL A 1 178 ? 13.906 -27.956 -7.696 1.00 88.88 178 VAL A O 1
ATOM 1451 N N . GLN A 1 179 ? 12.217 -29.340 -8.224 1.00 88.12 179 GLN A N 1
ATOM 1452 C CA . GLN A 1 179 ? 12.599 -29.454 -9.643 1.00 88.12 179 GLN A CA 1
ATOM 1453 C C . GLN A 1 179 ? 12.520 -28.100 -10.359 1.00 88.12 179 GLN A C 1
ATOM 1455 O O . GLN A 1 179 ? 13.432 -27.710 -11.090 1.00 88.12 179 GLN A O 1
ATOM 1460 N N . ASP A 1 180 ? 11.451 -27.350 -10.100 1.00 94.75 180 ASP A N 1
ATOM 1461 C CA . ASP A 1 180 ? 11.195 -26.058 -10.728 1.00 94.75 180 ASP A CA 1
ATOM 1462 C C . ASP A 1 180 ? 12.189 -24.967 -10.313 1.00 94.75 180 ASP A C 1
ATOM 1464 O O . ASP A 1 180 ? 12.482 -24.066 -11.100 1.00 94.75 180 ASP A O 1
ATOM 1468 N N . ARG A 1 181 ? 12.820 -25.083 -9.138 1.00 93.44 181 ARG A N 1
ATOM 1469 C CA . ARG A 1 181 ? 13.947 -24.210 -8.780 1.00 93.44 181 ARG A CA 1
ATOM 1470 C C . ARG A 1 181 ? 15.103 -24.348 -9.781 1.00 93.44 181 ARG A C 1
ATOM 1472 O O . ARG A 1 181 ? 15.584 -23.335 -10.286 1.00 93.44 181 ARG A O 1
ATOM 1479 N N . LYS A 1 182 ? 15.459 -25.584 -10.160 1.00 91.88 182 LYS A N 1
ATOM 1480 C CA . LYS A 1 182 ? 16.481 -25.859 -11.190 1.00 91.88 182 LYS A CA 1
ATOM 1481 C C . LYS A 1 182 ? 16.065 -25.379 -12.582 1.00 91.88 182 LYS A C 1
ATOM 1483 O O . LYS A 1 182 ? 16.919 -24.995 -13.376 1.00 91.88 182 LYS A O 1
ATOM 1488 N N . PHE A 1 183 ? 14.768 -25.424 -12.904 1.00 94.75 183 PHE A N 1
ATOM 1489 C CA . PHE A 1 183 ? 14.256 -24.876 -14.168 1.00 94.75 183 PHE A CA 1
ATOM 1490 C C . PHE A 1 183 ? 14.556 -23.375 -14.250 1.00 94.75 183 PHE A C 1
ATOM 1492 O O . PHE A 1 183 ? 15.122 -22.896 -15.234 1.00 94.75 183 PHE A O 1
ATOM 1499 N N . GLY A 1 184 ? 14.264 -22.655 -13.164 1.00 94.69 184 GLY A N 1
ATOM 1500 C CA . GLY A 1 184 ? 14.605 -21.247 -13.028 1.00 94.69 184 GLY A CA 1
ATOM 1501 C C . GLY A 1 184 ? 16.106 -20.964 -13.130 1.00 94.69 184 GLY A C 1
ATOM 1502 O O . GLY A 1 184 ? 16.495 -20.048 -13.846 1.00 94.69 184 GLY A O 1
ATOM 1503 N N . GLU A 1 185 ? 16.958 -21.776 -12.499 1.00 91.38 185 GLU A N 1
ATOM 1504 C CA . GLU A 1 185 ? 18.423 -21.643 -12.587 1.00 91.38 185 GLU A CA 1
ATOM 1505 C C . GLU A 1 185 ? 18.936 -21.711 -14.042 1.00 91.38 185 GLU A C 1
ATOM 1507 O O . GLU A 1 185 ? 19.787 -20.911 -14.436 1.00 91.38 185 GLU A O 1
ATOM 1512 N N . ILE A 1 186 ? 18.390 -22.607 -14.877 1.00 86.81 186 ILE A N 1
ATOM 1513 C CA . ILE A 1 186 ? 18.756 -22.711 -16.303 1.00 86.81 186 ILE A CA 1
ATOM 1514 C C . ILE A 1 186 ? 18.186 -21.537 -17.114 1.00 86.81 186 ILE A C 1
ATOM 1516 O O . ILE A 1 186 ? 18.885 -20.995 -17.977 1.00 86.81 186 ILE A O 1
ATOM 1520 N N . ALA A 1 187 ? 16.957 -21.101 -16.818 1.00 92.62 187 ALA A N 1
ATOM 1521 C CA . ALA A 1 187 ? 16.357 -19.918 -17.435 1.00 92.62 187 ALA A CA 1
ATOM 1522 C C . ALA A 1 187 ? 17.181 -18.645 -17.153 1.00 92.62 187 ALA A C 1
ATOM 1524 O O . ALA A 1 187 ? 17.396 -17.822 -18.044 1.00 92.62 187 ALA A O 1
ATOM 1525 N N . VAL A 1 188 ? 17.702 -18.510 -15.930 1.00 91.62 188 VAL A N 1
ATOM 1526 C CA . VAL A 1 188 ? 18.579 -17.407 -15.515 1.00 91.62 188 VAL A CA 1
ATOM 1527 C C . VAL A 1 188 ? 19.962 -17.517 -16.161 1.00 91.62 188 VAL A C 1
ATOM 1529 O O . VAL A 1 188 ? 20.443 -16.533 -16.718 1.00 91.62 188 VAL A O 1
ATOM 1532 N N . LYS A 1 189 ? 20.592 -18.703 -16.163 1.00 84.31 189 LYS A N 1
ATOM 1533 C CA . LYS A 1 189 ? 21.940 -18.906 -16.732 1.00 84.31 189 LYS A CA 1
ATOM 1534 C C . LYS A 1 189 ? 22.031 -18.528 -18.216 1.00 84.31 189 LYS A C 1
ATOM 1536 O O . LYS A 1 189 ? 23.055 -18.011 -18.652 1.00 84.31 189 LYS A O 1
ATOM 1541 N N . ASN A 1 190 ? 20.965 -18.765 -18.979 1.00 78.12 190 ASN A N 1
ATOM 1542 C CA . ASN A 1 190 ? 20.886 -18.421 -20.401 1.00 78.12 190 ASN A CA 1
ATOM 1543 C C . ASN A 1 190 ? 20.340 -17.000 -20.662 1.00 78.12 190 ASN A C 1
ATOM 1545 O O . ASN A 1 190 ? 20.120 -16.628 -21.811 1.00 78.12 190 ASN A O 1
ATOM 1549 N N . ASN A 1 191 ? 20.156 -16.184 -19.616 1.00 85.19 191 ASN A N 1
ATOM 1550 C CA . ASN A 1 191 ? 19.604 -14.822 -19.664 1.00 85.19 191 ASN A CA 1
ATOM 1551 C C . ASN A 1 191 ? 18.166 -14.730 -20.215 1.00 85.19 191 ASN A C 1
ATOM 1553 O O . ASN A 1 191 ? 17.747 -13.673 -20.686 1.00 85.19 191 ASN A O 1
ATOM 1557 N N . PHE A 1 192 ? 17.391 -15.816 -20.135 1.00 87.81 192 PHE A N 1
ATOM 1558 C CA . PHE A 1 192 ? 15.988 -15.830 -20.552 1.00 87.81 192 PHE A CA 1
ATOM 1559 C C . PHE A 1 192 ? 15.060 -15.158 -19.532 1.00 87.81 192 PHE A C 1
ATOM 1561 O O . PHE A 1 192 ? 14.038 -14.597 -19.914 1.00 87.81 192 PHE A O 1
ATOM 1568 N N . THR A 1 193 ? 15.392 -15.205 -18.237 1.00 92.88 193 THR A N 1
ATOM 1569 C CA . THR A 1 193 ? 14.606 -14.561 -17.171 1.00 92.88 193 THR A CA 1
ATOM 1570 C C . THR A 1 193 ? 15.467 -14.218 -15.945 1.00 92.88 193 THR A C 1
ATOM 1572 O O . THR A 1 193 ? 16.671 -14.469 -15.951 1.00 92.88 193 THR A O 1
ATOM 1575 N N . SER A 1 194 ? 14.882 -13.634 -14.891 1.00 92.94 194 SER A N 1
ATOM 1576 C CA . SER A 1 194 ? 15.587 -13.312 -13.636 1.00 92.94 194 SER A CA 1
ATOM 1577 C C . SER A 1 194 ? 15.192 -14.228 -12.468 1.00 92.94 194 SER A C 1
ATOM 1579 O O . SER A 1 194 ? 14.075 -14.740 -12.398 1.00 92.94 194 SER A O 1
ATOM 1581 N N . GLN A 1 195 ? 16.102 -14.401 -11.502 1.00 93.69 195 GLN A N 1
ATOM 1582 C CA . GLN A 1 195 ? 15.867 -15.251 -10.326 1.00 93.69 195 GLN A CA 1
ATOM 1583 C C . GLN A 1 195 ? 14.719 -14.735 -9.438 1.00 93.69 195 GLN A C 1
ATOM 1585 O O . GLN A 1 195 ? 13.998 -15.518 -8.831 1.00 93.69 195 GLN A O 1
ATOM 1590 N N . GLU A 1 196 ? 14.519 -13.418 -9.383 1.00 93.50 196 GLU A N 1
ATOM 1591 C CA . GLU A 1 196 ? 13.392 -12.785 -8.686 1.00 93.50 196 GLU A CA 1
ATOM 1592 C C . GLU A 1 196 ? 12.047 -13.204 -9.300 1.00 93.50 196 GLU A C 1
ATOM 1594 O O . GLU A 1 196 ? 11.118 -13.595 -8.596 1.00 93.50 196 GLU A O 1
ATOM 1599 N N . VAL A 1 197 ? 11.970 -13.192 -10.631 1.00 95.25 197 VAL A N 1
ATOM 1600 C CA . VAL A 1 197 ? 10.787 -13.592 -11.398 1.00 95.25 197 VAL A CA 1
ATOM 1601 C C . VAL A 1 197 ? 10.490 -15.091 -11.239 1.00 95.25 197 VAL A C 1
ATOM 1603 O O . VAL A 1 197 ? 9.336 -15.466 -11.029 1.00 95.25 197 VAL A O 1
ATOM 1606 N N . VAL A 1 198 ? 11.527 -15.937 -11.225 1.00 95.62 198 VAL A N 1
ATOM 1607 C CA . VAL A 1 198 ? 11.434 -17.367 -10.867 1.00 95.62 198 VAL A CA 1
ATOM 1608 C C . VAL A 1 198 ? 10.856 -17.561 -9.462 1.00 95.62 198 VAL A C 1
ATOM 1610 O O . VAL A 1 198 ? 9.941 -18.363 -9.277 1.00 95.62 198 VAL A O 1
ATOM 1613 N N . ASN A 1 199 ? 11.357 -16.821 -8.469 1.00 93.69 199 ASN A N 1
ATOM 1614 C CA . ASN A 1 199 ? 10.902 -16.940 -7.082 1.00 93.69 199 ASN A CA 1
ATOM 1615 C C . ASN A 1 199 ? 9.423 -16.534 -6.931 1.00 93.69 199 ASN A C 1
ATOM 1617 O O . ASN A 1 199 ? 8.660 -17.233 -6.267 1.00 93.69 199 ASN A O 1
ATOM 1621 N N . ASN A 1 200 ? 8.994 -15.467 -7.611 1.00 93.88 200 ASN A N 1
ATOM 1622 C CA . ASN A 1 200 ? 7.593 -15.039 -7.619 1.00 93.88 200 ASN A CA 1
ATOM 1623 C C . ASN A 1 200 ? 6.658 -16.103 -8.233 1.00 93.88 200 ASN A C 1
ATOM 1625 O O . ASN A 1 200 ? 5.558 -16.320 -7.721 1.00 93.88 200 ASN A O 1
ATOM 1629 N N . ALA A 1 201 ? 7.097 -16.807 -9.284 1.00 96.31 201 ALA A N 1
ATOM 1630 C CA . ALA A 1 201 ? 6.343 -17.916 -9.875 1.00 96.31 201 ALA A CA 1
ATOM 1631 C C . ALA A 1 201 ? 6.258 -19.140 -8.937 1.00 96.31 201 ALA A C 1
ATOM 1633 O O . ALA A 1 201 ? 5.197 -19.751 -8.814 1.00 96.31 201 ALA A O 1
ATOM 1634 N N . LEU A 1 202 ? 7.344 -19.461 -8.221 1.00 93.94 202 LEU A N 1
ATOM 1635 C CA . LEU A 1 202 ? 7.401 -20.540 -7.220 1.00 93.94 202 LEU A CA 1
ATOM 1636 C C . LEU A 1 202 ? 6.425 -20.327 -6.044 1.00 93.94 202 LEU A C 1
ATOM 1638 O O . LEU A 1 202 ? 5.937 -21.300 -5.467 1.00 93.94 202 LEU A O 1
ATOM 1642 N N . ASP A 1 203 ? 6.122 -19.087 -5.660 1.00 95.00 203 ASP A N 1
ATOM 1643 C CA . ASP A 1 203 ? 5.168 -18.813 -4.575 1.00 95.00 203 ASP A CA 1
ATOM 1644 C C . ASP A 1 203 ? 3.716 -18.721 -5.055 1.00 95.00 203 ASP A C 1
ATOM 1646 O O . ASP A 1 203 ? 2.807 -19.178 -4.357 1.00 95.00 203 ASP A O 1
ATOM 1650 N N . GLU A 1 204 ? 3.482 -18.247 -6.277 1.00 94.69 204 GLU A N 1
ATOM 1651 C CA . GLU A 1 204 ? 2.173 -18.326 -6.928 1.00 94.69 204 GLU A CA 1
ATOM 1652 C C . GLU A 1 204 ? 1.743 -19.776 -7.193 1.00 94.69 204 GLU A C 1
ATOM 1654 O O . GLU A 1 204 ? 0.611 -20.141 -6.877 1.00 94.69 204 GLU A O 1
ATOM 1659 N N . GLN A 1 205 ? 2.670 -20.635 -7.629 1.00 95.50 205 GLN A N 1
ATOM 1660 C CA . GLN A 1 205 ? 2.507 -22.093 -7.696 1.00 95.50 205 GLN A CA 1
ATOM 1661 C C . GLN A 1 205 ? 1.943 -22.668 -6.383 1.00 95.50 205 GLN A C 1
ATOM 1663 O O . GLN A 1 205 ? 1.023 -23.489 -6.392 1.00 95.50 205 GLN A O 1
ATOM 1668 N N . THR A 1 206 ? 2.448 -22.203 -5.235 1.00 92.38 206 THR A N 1
ATOM 1669 C CA . THR A 1 206 ? 1.969 -22.617 -3.906 1.00 92.38 206 THR A CA 1
ATOM 1670 C C . THR A 1 206 ? 0.589 -22.043 -3.565 1.00 92.38 206 THR A C 1
ATOM 1672 O O . THR A 1 206 ? -0.194 -22.704 -2.881 1.00 92.38 206 THR A O 1
ATOM 1675 N N . GLN A 1 207 ? 0.241 -20.845 -4.045 1.00 92.88 207 GLN A N 1
ATOM 1676 C CA . GLN A 1 207 ? -1.108 -20.287 -3.878 1.00 92.88 207 GLN A CA 1
ATOM 1677 C C . GLN A 1 207 ? -2.151 -21.012 -4.739 1.00 92.88 207 GLN A C 1
ATOM 1679 O O . GLN A 1 207 ? -3.250 -21.278 -4.254 1.00 92.88 207 GLN A O 1
ATOM 1684 N N . ILE A 1 208 ? -1.815 -21.352 -5.987 1.00 91.38 208 ILE A N 1
ATOM 1685 C CA . ILE A 1 208 ? -2.691 -22.106 -6.894 1.00 91.38 208 ILE A CA 1
ATOM 1686 C C . ILE A 1 208 ? -2.934 -23.510 -6.329 1.00 91.38 208 ILE A C 1
ATOM 1688 O O . ILE A 1 208 ? -4.091 -23.923 -6.220 1.00 91.38 208 ILE A O 1
ATOM 1692 N N . TYR A 1 209 ? -1.881 -24.200 -5.872 1.00 92.19 209 TYR A N 1
ATOM 1693 C CA . TYR A 1 209 ? -2.013 -25.502 -5.214 1.00 92.19 209 TYR A CA 1
ATOM 1694 C C . TYR A 1 209 ? -2.965 -25.440 -4.008 1.00 92.19 209 TYR A C 1
ATOM 1696 O O . TYR A 1 209 ? -3.926 -26.200 -3.950 1.00 92.19 209 TYR A O 1
ATOM 1704 N N . ARG A 1 210 ? -2.802 -24.467 -3.098 1.00 89.12 210 ARG A N 1
ATOM 1705 C CA . ARG A 1 210 ? -3.699 -24.295 -1.933 1.00 89.12 210 ARG A CA 1
ATOM 1706 C C . ARG A 1 210 ? -5.172 -24.046 -2.284 1.00 89.12 210 ARG A C 1
ATOM 1708 O O . ARG A 1 210 ? -6.024 -24.296 -1.440 1.00 89.12 210 ARG A O 1
ATOM 1715 N N . LYS A 1 211 ? -5.474 -23.519 -3.477 1.00 91.00 211 LYS A N 1
ATOM 1716 C CA . LYS A 1 211 ? -6.849 -23.252 -3.942 1.00 91.00 211 LYS A CA 1
ATOM 1717 C C . LYS A 1 211 ? -7.479 -24.422 -4.703 1.00 91.00 211 LYS A C 1
ATOM 1719 O O . LYS A 1 211 ? -8.698 -24.504 -4.757 1.00 91.00 211 LYS A O 1
ATOM 1724 N N . THR A 1 212 ? -6.665 -25.270 -5.332 1.00 90.50 212 THR A N 1
ATOM 1725 C CA . THR A 1 212 ? -7.117 -26.263 -6.330 1.00 90.50 212 THR A CA 1
ATOM 1726 C C . THR A 1 212 ? -6.732 -27.704 -5.997 1.00 90.50 212 THR A C 1
ATOM 1728 O O . THR A 1 212 ? -7.166 -28.617 -6.690 1.00 90.50 212 THR A O 1
ATOM 1731 N N . ASN A 1 213 ? -5.875 -27.904 -4.992 1.00 84.62 213 ASN A N 1
ATOM 1732 C CA . ASN A 1 213 ? -5.157 -29.145 -4.689 1.00 84.62 213 ASN A CA 1
ATOM 1733 C C . ASN A 1 213 ? -4.331 -29.719 -5.865 1.00 84.62 213 ASN A C 1
ATOM 1735 O O . ASN A 1 213 ? -3.877 -30.859 -5.802 1.00 84.62 213 ASN A O 1
ATOM 1739 N N . ARG A 1 214 ? -4.115 -28.945 -6.943 1.00 86.38 214 ARG A N 1
ATOM 1740 C CA . ARG A 1 214 ? -3.472 -29.404 -8.185 1.00 86.38 214 ARG A CA 1
ATOM 1741 C C . ARG A 1 214 ? -2.121 -28.740 -8.428 1.00 86.38 214 ARG A C 1
ATOM 1743 O O . ARG A 1 214 ? -1.953 -27.523 -8.318 1.00 86.38 214 ARG A O 1
ATOM 1750 N N . ASN A 1 215 ? -1.144 -29.566 -8.789 1.00 86.69 215 ASN A N 1
ATOM 1751 C CA . ASN A 1 215 ? 0.225 -29.139 -9.046 1.00 86.69 215 ASN A CA 1
ATOM 1752 C C . ASN A 1 215 ? 0.383 -28.561 -10.457 1.00 86.69 215 ASN A C 1
ATOM 1754 O O . ASN A 1 215 ? 0.029 -29.198 -11.445 1.00 86.69 215 ASN A O 1
ATOM 1758 N N . HIS A 1 216 ? 0.945 -27.357 -10.520 1.00 89.75 216 HIS A N 1
ATOM 1759 C CA . HIS A 1 216 ? 1.283 -26.619 -11.739 1.00 89.75 216 HIS A CA 1
ATOM 1760 C C . HIS A 1 216 ? 2.807 -26.448 -11.783 1.00 89.75 216 HIS A C 1
ATOM 1762 O O . HIS A 1 216 ? 3.419 -26.376 -10.717 1.00 89.75 216 HIS A O 1
ATOM 1768 N N . ILE A 1 217 ? 3.430 -26.370 -12.963 1.00 94.38 217 ILE A N 1
ATOM 1769 C CA . ILE A 1 217 ? 4.878 -26.109 -13.083 1.00 94.38 217 ILE A CA 1
ATOM 1770 C C . ILE A 1 217 ? 5.154 -24.615 -13.277 1.00 94.38 217 ILE A C 1
ATOM 1772 O O . ILE A 1 217 ? 4.387 -23.921 -13.946 1.00 94.38 217 ILE A O 1
ATOM 1776 N N . ILE A 1 218 ? 6.267 -24.096 -12.744 1.00 96.44 218 ILE A N 1
ATOM 1777 C CA . ILE A 1 218 ? 6.573 -22.660 -12.893 1.00 96.44 218 ILE A CA 1
ATOM 1778 C C . ILE A 1 218 ? 6.845 -22.251 -14.339 1.00 96.44 218 ILE A C 1
ATOM 1780 O O . ILE A 1 218 ? 6.697 -21.078 -14.664 1.00 96.44 218 ILE A O 1
ATOM 1784 N N . GLY A 1 219 ? 7.231 -23.192 -15.207 1.00 95.44 219 GLY A N 1
ATOM 1785 C CA . GLY A 1 219 ? 7.427 -22.924 -16.631 1.00 95.44 219 GLY A CA 1
ATOM 1786 C C . GLY A 1 219 ? 6.173 -22.332 -17.278 1.00 95.44 219 GLY A C 1
ATOM 1787 O O . GLY A 1 219 ? 6.271 -21.355 -18.016 1.00 95.44 219 GLY A O 1
ATOM 1788 N N . ASP A 1 220 ? 4.996 -22.855 -16.928 1.00 95.06 220 ASP A N 1
ATOM 1789 C CA . ASP A 1 220 ? 3.711 -22.366 -17.434 1.00 95.06 220 ASP A CA 1
ATOM 1790 C C . ASP A 1 220 ? 3.358 -21.000 -16.839 1.00 95.06 220 ASP A C 1
ATOM 1792 O O . ASP A 1 220 ? 2.981 -20.090 -17.571 1.00 95.06 220 ASP A O 1
ATOM 1796 N N . ILE A 1 221 ? 3.583 -20.815 -15.535 1.00 95.38 221 ILE A N 1
ATOM 1797 C CA . ILE A 1 221 ? 3.351 -19.545 -14.824 1.00 95.38 221 ILE A CA 1
ATOM 1798 C C . ILE A 1 221 ? 4.229 -18.416 -15.403 1.00 95.38 221 ILE A C 1
ATOM 1800 O O . ILE A 1 221 ? 3.781 -17.282 -15.586 1.00 95.38 221 ILE A O 1
ATOM 1804 N N . LEU A 1 222 ? 5.485 -18.722 -15.740 1.00 95.56 222 LEU A N 1
ATOM 1805 C CA . LEU A 1 222 ? 6.420 -17.786 -16.369 1.00 95.56 222 LEU A CA 1
ATOM 1806 C C . LEU A 1 222 ? 6.022 -17.440 -17.815 1.00 95.56 222 LEU A C 1
ATOM 1808 O O . LEU A 1 222 ? 6.267 -16.314 -18.253 1.00 95.56 222 LEU A O 1
ATOM 1812 N N . VAL A 1 223 ? 5.385 -18.366 -18.539 1.00 94.88 223 VAL A N 1
ATOM 1813 C CA . VAL A 1 223 ? 4.817 -18.133 -19.878 1.00 94.88 223 VAL A CA 1
ATOM 1814 C C . VAL A 1 223 ? 3.527 -17.311 -19.806 1.00 94.88 223 VAL A C 1
ATOM 1816 O O . VAL A 1 223 ? 3.386 -16.337 -20.546 1.00 94.88 223 VAL A O 1
ATOM 1819 N N . GLU A 1 224 ? 2.618 -17.630 -18.883 1.00 93.69 224 GLU A N 1
ATOM 1820 C CA . GLU A 1 224 ? 1.373 -16.888 -18.639 1.00 93.69 224 GLU A CA 1
ATOM 1821 C C . GLU A 1 224 ? 1.663 -15.415 -18.308 1.00 93.69 224 GLU A C 1
ATOM 1823 O O . GLU A 1 224 ? 1.077 -14.498 -18.893 1.00 93.69 224 GLU A O 1
ATOM 1828 N N . LYS A 1 225 ? 2.666 -15.179 -17.451 1.00 94.81 225 LYS A N 1
ATOM 1829 C CA . LYS A 1 225 ? 3.172 -13.841 -17.110 1.00 94.81 225 LYS A CA 1
ATOM 1830 C C . LYS A 1 225 ? 4.112 -13.223 -18.150 1.00 94.81 225 LYS A C 1
ATOM 1832 O O . LYS A 1 225 ? 4.571 -12.098 -17.957 1.00 94.81 225 LYS A O 1
ATOM 1837 N N . LYS A 1 226 ? 4.358 -13.907 -19.275 1.00 93.38 226 LYS A N 1
ATOM 1838 C CA . LYS A 1 226 ? 5.154 -13.428 -20.425 1.00 93.38 226 LYS A CA 1
ATOM 1839 C C . LYS A 1 226 ? 6.593 -13.050 -20.045 1.00 93.38 226 LYS A C 1
ATOM 1841 O O . LYS A 1 226 ? 7.189 -12.149 -20.632 1.00 93.38 226 LYS A O 1
ATOM 1846 N N . HIS A 1 227 ? 7.136 -13.737 -19.042 1.00 93.25 227 HIS A N 1
ATOM 1847 C CA . HIS A 1 227 ? 8.508 -13.594 -18.560 1.00 93.25 227 HIS A CA 1
ATOM 1848 C C . HIS A 1 227 ? 9.503 -14.477 -19.318 1.00 93.25 227 HIS A C 1
ATOM 1850 O O . HIS A 1 227 ? 10.682 -14.140 -19.376 1.00 93.25 227 HIS A O 1
ATOM 1856 N N . ILE A 1 228 ? 9.017 -15.576 -19.894 1.00 91.19 228 ILE A N 1
ATOM 1857 C CA . ILE A 1 228 ? 9.648 -16.350 -20.968 1.00 91.19 228 ILE A CA 1
ATOM 1858 C C . ILE A 1 228 ? 8.580 -16.624 -22.035 1.00 91.19 228 ILE A C 1
ATOM 1860 O O . ILE A 1 228 ? 7.386 -16.454 -21.777 1.00 91.19 228 ILE A O 1
ATOM 1864 N N . THR A 1 229 ? 8.983 -17.036 -23.234 1.00 87.56 229 THR A N 1
ATOM 1865 C CA . THR A 1 229 ? 8.040 -17.492 -24.268 1.00 87.56 229 THR A CA 1
ATOM 1866 C C . THR A 1 229 ? 7.843 -19.016 -24.179 1.00 87.56 229 THR A C 1
ATOM 1868 O O . THR A 1 229 ? 8.692 -19.689 -23.582 1.00 87.56 229 THR A O 1
ATOM 1871 N N . PRO A 1 230 ? 6.758 -19.593 -24.741 1.00 86.25 230 PRO A N 1
ATOM 1872 C CA . PRO A 1 230 ? 6.539 -21.044 -24.738 1.00 86.25 230 PRO A CA 1
ATOM 1873 C C . PRO A 1 230 ? 7.725 -21.829 -25.312 1.00 86.25 230 PRO A C 1
ATOM 1875 O O . PRO A 1 230 ? 8.148 -22.820 -24.733 1.00 86.25 230 PRO A O 1
ATOM 1878 N N . GLU A 1 231 ? 8.330 -21.323 -26.389 1.00 81.06 231 GLU A N 1
ATOM 1879 C CA . GLU A 1 231 ? 9.498 -21.920 -27.052 1.00 81.06 231 GLU A CA 1
ATOM 1880 C C . GLU A 1 231 ? 10.664 -22.073 -26.073 1.00 81.06 231 GLU A C 1
ATOM 1882 O O . GLU A 1 231 ? 11.289 -23.125 -25.998 1.00 81.06 231 GLU A O 1
ATOM 1887 N N . VAL A 1 232 ? 10.934 -21.017 -25.302 1.00 85.50 232 VAL A N 1
ATOM 1888 C CA . VAL A 1 232 ? 12.030 -20.969 -24.333 1.00 85.50 232 VAL A CA 1
ATOM 1889 C C . VAL A 1 232 ? 11.728 -21.849 -23.121 1.00 85.50 232 VAL A C 1
ATOM 1891 O O . VAL A 1 232 ? 12.634 -22.503 -22.611 1.00 85.50 232 VAL A O 1
ATOM 1894 N N . ARG A 1 233 ? 10.464 -21.919 -22.676 1.00 92.38 233 ARG A N 1
ATOM 1895 C CA . ARG A 1 233 ? 10.038 -22.890 -21.655 1.00 92.38 233 ARG A CA 1
ATOM 1896 C C . ARG A 1 233 ? 10.354 -24.311 -22.118 1.00 92.38 233 ARG A C 1
ATOM 1898 O O . ARG A 1 233 ? 10.994 -25.058 -21.382 1.00 92.38 233 ARG A O 1
ATOM 1905 N N . ASP A 1 234 ? 9.942 -24.657 -23.331 1.00 85.69 234 ASP A N 1
ATOM 1906 C CA . ASP A 1 234 ? 10.020 -26.024 -23.841 1.00 85.69 234 ASP A CA 1
ATOM 1907 C C . ASP A 1 234 ? 11.459 -26.437 -24.176 1.00 85.69 234 ASP A C 1
ATOM 1909 O O . ASP A 1 234 ? 11.871 -27.545 -23.836 1.00 85.69 234 ASP A O 1
ATOM 1913 N N . GLU A 1 235 ? 12.277 -25.530 -24.719 1.00 83.19 235 GLU A N 1
ATOM 1914 C CA . GLU A 1 235 ? 13.715 -25.764 -24.917 1.00 83.19 235 GLU A CA 1
ATOM 1915 C C . GLU A 1 235 ? 14.446 -26.013 -23.580 1.00 83.19 235 GLU A C 1
ATOM 1917 O O . GLU A 1 235 ? 15.303 -26.895 -23.509 1.00 83.19 235 GLU A O 1
ATOM 1922 N N . ILE A 1 236 ? 14.071 -25.333 -22.487 1.00 85.81 236 ILE A N 1
ATOM 1923 C CA . ILE A 1 236 ? 14.624 -25.617 -21.148 1.00 85.81 236 ILE A CA 1
ATOM 1924 C C . ILE A 1 236 ? 14.102 -26.952 -20.592 1.00 85.81 236 ILE A C 1
ATOM 1926 O O . ILE A 1 236 ? 14.879 -27.695 -19.990 1.00 85.81 236 ILE A O 1
ATOM 1930 N N . LEU A 1 237 ? 12.820 -27.290 -20.781 1.00 87.56 237 LEU A N 1
ATOM 1931 C CA . LEU A 1 237 ? 12.276 -28.581 -20.334 1.00 87.56 237 LEU A CA 1
ATOM 1932 C C . LEU A 1 237 ? 12.937 -29.760 -21.071 1.00 87.56 237 LEU A C 1
ATOM 1934 O O . LEU A 1 237 ? 13.214 -30.777 -20.431 1.00 87.56 237 LEU A O 1
ATOM 1938 N N . ILE A 1 238 ? 13.261 -29.613 -22.363 1.00 82.19 238 ILE A N 1
ATOM 1939 C CA . ILE A 1 238 ? 14.076 -30.580 -23.121 1.00 82.19 238 ILE A CA 1
ATOM 1940 C C . ILE A 1 238 ? 15.473 -30.697 -22.496 1.00 82.19 238 ILE A C 1
ATOM 1942 O O . ILE A 1 238 ? 15.899 -31.802 -22.181 1.00 82.19 238 ILE A O 1
ATOM 1946 N N . ILE A 1 239 ? 16.163 -29.579 -22.230 1.00 81.38 239 ILE A N 1
ATOM 1947 C CA . ILE A 1 239 ? 17.503 -29.576 -21.600 1.00 81.38 239 ILE A CA 1
ATOM 1948 C C . ILE A 1 239 ? 17.499 -30.230 -20.202 1.00 81.38 239 ILE A C 1
ATOM 1950 O O . ILE A 1 239 ? 18.509 -30.787 -19.774 1.00 81.38 239 ILE A O 1
ATOM 1954 N N . GLN A 1 240 ? 16.377 -30.186 -19.477 1.00 79.44 240 GLN A N 1
ATOM 1955 C CA . GLN A 1 240 ? 16.215 -30.869 -18.188 1.00 79.44 240 GLN A CA 1
ATOM 1956 C C . GLN A 1 240 ? 15.798 -32.346 -18.293 1.00 79.44 240 GLN A C 1
ATOM 1958 O O . GLN A 1 240 ? 15.633 -32.980 -17.250 1.00 79.44 240 GLN A O 1
ATOM 1963 N N . ASN A 1 241 ? 15.592 -32.888 -19.499 1.00 82.94 241 ASN A N 1
ATOM 1964 C CA . ASN A 1 241 ? 14.952 -34.189 -19.738 1.00 82.94 241 ASN A CA 1
ATOM 1965 C C . ASN A 1 241 ? 13.576 -34.315 -19.041 1.00 82.94 241 ASN A C 1
ATOM 1967 O O . ASN A 1 241 ? 13.210 -35.379 -18.546 1.00 82.94 241 ASN A O 1
ATOM 1971 N N . ARG A 1 242 ? 12.820 -33.206 -18.965 1.00 81.88 242 ARG A N 1
ATOM 1972 C CA . ARG A 1 242 ? 11.459 -33.136 -18.388 1.00 81.88 242 ARG A CA 1
ATOM 1973 C C . ARG A 1 242 ? 10.349 -33.217 -19.442 1.00 81.88 242 ARG A C 1
ATOM 1975 O O . ARG A 1 242 ? 9.191 -33.364 -19.068 1.00 81.88 242 ARG A O 1
ATOM 1982 N N . VAL A 1 243 ? 10.698 -33.134 -20.727 1.00 81.81 243 VAL A N 1
ATOM 1983 C CA . VAL A 1 243 ? 9.840 -33.543 -21.852 1.00 81.81 243 VAL A CA 1
ATOM 1984 C C . VAL A 1 243 ? 10.208 -34.983 -22.208 1.00 81.81 243 VAL A C 1
ATOM 1986 O O . VAL A 1 243 ? 11.381 -35.257 -22.475 1.00 81.81 243 VAL A O 1
ATOM 1989 N N . LEU A 1 244 ? 9.239 -35.900 -22.200 1.00 73.38 244 LEU A N 1
ATOM 1990 C CA . LEU A 1 244 ? 9.463 -37.297 -22.585 1.00 73.38 244 LEU A CA 1
ATOM 1991 C C . LEU A 1 244 ? 9.632 -37.399 -24.111 1.00 73.38 244 LEU A C 1
ATOM 1993 O O . LEU A 1 244 ? 9.124 -36.544 -24.832 1.00 73.38 244 LEU A O 1
ATOM 1997 N N . GLU A 1 245 ? 10.301 -38.442 -24.628 1.00 75.81 245 GLU A N 1
ATOM 1998 C CA . GLU A 1 245 ? 10.470 -38.612 -26.093 1.00 75.81 245 GLU A CA 1
ATOM 1999 C C . GLU A 1 245 ? 9.124 -38.671 -26.842 1.00 75.81 245 GLU A C 1
ATOM 2001 O O . GLU A 1 245 ? 9.027 -38.263 -27.997 1.00 75.81 245 GLU A O 1
ATOM 2006 N N . GLU A 1 246 ? 8.078 -39.128 -26.153 1.00 76.19 246 GLU A N 1
ATOM 2007 C CA . GLU A 1 246 ? 6.692 -39.199 -26.624 1.00 76.19 246 GLU A CA 1
ATOM 2008 C C . GLU A 1 246 ? 6.068 -37.798 -26.836 1.00 76.19 246 GLU A C 1
ATOM 2010 O O . GLU A 1 246 ? 5.278 -37.614 -27.758 1.00 76.19 246 GLU A O 1
ATOM 2015 N N . ASP A 1 247 ? 6.475 -36.786 -26.056 1.00 78.81 247 ASP A N 1
ATOM 2016 C CA . ASP A 1 247 ? 5.925 -35.417 -26.086 1.00 78.81 247 ASP A CA 1
ATOM 2017 C C . ASP A 1 247 ? 6.703 -34.473 -27.050 1.00 78.81 247 ASP A C 1
ATOM 2019 O O . ASP A 1 247 ? 6.425 -33.269 -27.160 1.00 78.81 247 ASP A O 1
ATOM 2023 N N . TRP A 1 248 ? 7.719 -34.989 -27.758 1.00 82.94 248 TRP A N 1
ATOM 2024 C CA . TRP A 1 248 ? 8.592 -34.192 -28.636 1.00 82.94 248 TRP A CA 1
ATOM 2025 C C . TRP A 1 248 ? 7.868 -33.609 -29.855 1.00 82.94 248 TRP A C 1
ATOM 2027 O O . TRP A 1 248 ? 8.243 -32.531 -30.326 1.00 82.94 248 TRP A O 1
ATOM 2037 N N . GLU A 1 249 ? 6.835 -34.277 -30.373 1.00 83.50 249 GLU A N 1
ATOM 2038 C CA . GLU A 1 249 ? 6.127 -33.804 -31.567 1.00 83.50 249 GLU A CA 1
ATOM 2039 C C . GLU A 1 249 ? 5.315 -32.531 -31.288 1.00 83.50 249 GLU A C 1
ATOM 2041 O O . GLU A 1 249 ? 5.477 -31.527 -31.986 1.00 83.50 249 GLU A O 1
ATOM 2046 N N . ASP A 1 250 ? 4.505 -32.529 -30.227 1.00 81.50 250 ASP A N 1
ATOM 2047 C CA . ASP A 1 250 ? 3.751 -31.345 -29.802 1.00 81.50 250 ASP A CA 1
ATOM 2048 C C . ASP A 1 250 ? 4.678 -30.182 -29.443 1.00 81.50 250 ASP A C 1
ATOM 2050 O O . ASP A 1 250 ? 4.369 -29.020 -29.719 1.00 81.50 250 ASP A O 1
ATOM 2054 N N . THR A 1 251 ? 5.864 -30.484 -28.915 1.00 80.75 251 THR A N 1
ATOM 2055 C CA . THR A 1 251 ? 6.904 -29.482 -28.677 1.00 80.75 251 THR A CA 1
ATOM 2056 C C . THR A 1 251 ? 7.406 -28.856 -29.989 1.00 80.75 251 THR A C 1
ATOM 2058 O O . THR A 1 251 ? 7.506 -27.630 -30.098 1.00 80.75 251 THR A O 1
ATOM 2061 N N . LEU A 1 252 ? 7.656 -29.655 -31.037 1.00 80.31 252 LEU A N 1
ATOM 2062 C CA . LEU A 1 252 ? 8.025 -29.132 -32.362 1.00 80.31 252 LEU A CA 1
ATOM 2063 C C . LEU A 1 252 ? 6.897 -28.319 -33.010 1.00 80.31 252 LEU A C 1
ATOM 2065 O O . LEU A 1 252 ? 7.189 -27.282 -33.619 1.00 80.31 252 LEU A O 1
ATOM 2069 N N . ARG A 1 253 ? 5.636 -28.748 -32.865 1.00 80.94 253 ARG A N 1
ATOM 2070 C CA . ARG A 1 253 ? 4.447 -28.030 -33.353 1.00 80.94 253 ARG A CA 1
ATOM 2071 C C . ARG A 1 253 ? 4.331 -26.655 -32.691 1.00 80.94 253 ARG A C 1
ATOM 2073 O O . ARG A 1 253 ? 4.418 -25.642 -33.384 1.00 80.94 253 ARG A O 1
ATOM 2080 N N . ASN A 1 254 ? 4.219 -26.621 -31.362 1.00 77.31 254 ASN A N 1
ATOM 2081 C CA . ASN A 1 254 ? 3.936 -25.407 -30.591 1.00 77.31 254 ASN A CA 1
ATOM 2082 C C . ASN A 1 254 ? 5.059 -24.360 -30.653 1.00 77.31 254 ASN A C 1
ATOM 2084 O O . ASN A 1 254 ? 4.772 -23.166 -30.684 1.00 77.31 254 ASN A O 1
ATOM 2088 N N . ALA A 1 255 ? 6.330 -24.775 -30.700 1.00 68.44 255 ALA A N 1
ATOM 2089 C CA . ALA A 1 255 ? 7.464 -23.862 -30.559 1.00 68.44 255 ALA A CA 1
ATOM 2090 C C . ALA A 1 255 ? 7.803 -23.080 -31.851 1.00 68.44 255 ALA A C 1
ATOM 2092 O O . ALA A 1 255 ? 8.873 -23.286 -32.440 1.00 68.44 255 ALA A O 1
ATOM 2093 N N . GLY A 1 256 ? 6.876 -22.274 -32.382 1.00 62.72 256 GLY A N 1
ATOM 2094 C CA . GLY A 1 256 ? 7.079 -21.378 -33.533 1.00 62.72 256 GLY A CA 1
ATOM 2095 C C . GLY A 1 256 ? 5.856 -20.503 -33.829 1.00 62.72 256 GLY A C 1
ATOM 2096 O O . GLY A 1 256 ? 4.762 -21.024 -34.014 1.00 62.72 256 GLY A O 1
ATOM 2097 N N . GLN A 1 257 ? 6.048 -19.180 -33.876 1.00 59.56 257 GLN A N 1
ATOM 2098 C CA . GLN A 1 257 ? 4.946 -18.204 -33.832 1.00 59.56 257 GLN A CA 1
ATOM 2099 C C . GLN A 1 257 ? 4.710 -17.449 -35.147 1.00 59.56 257 GLN A C 1
ATOM 2101 O O . GLN A 1 257 ? 3.645 -16.851 -35.315 1.00 59.56 257 GLN A O 1
ATOM 2106 N N . SER A 1 258 ? 5.662 -17.451 -36.088 1.00 66.88 258 SER A N 1
ATOM 2107 C CA . SER A 1 258 ? 5.449 -16.862 -37.413 1.00 66.88 258 SER A CA 1
ATOM 2108 C C . SER A 1 258 ? 5.073 -17.910 -38.463 1.00 66.88 258 SER A C 1
ATOM 2110 O O . SER A 1 258 ? 5.636 -19.003 -38.525 1.00 66.88 258 SER A O 1
ATOM 2112 N N . SER A 1 259 ? 4.191 -17.523 -39.387 1.00 69.62 259 SER A N 1
ATOM 2113 C CA . SER A 1 259 ? 3.829 -18.328 -40.564 1.00 69.62 259 SER A CA 1
ATOM 2114 C C . SER A 1 259 ? 4.965 -18.476 -41.592 1.00 69.62 259 SER A C 1
ATOM 2116 O O . SER A 1 259 ? 4.773 -19.097 -42.636 1.00 69.62 259 SER A O 1
ATOM 2118 N N . ILE A 1 260 ? 6.146 -17.909 -41.313 1.00 67.88 260 ILE A N 1
ATOM 2119 C CA . ILE A 1 260 ? 7.386 -18.133 -42.064 1.00 67.88 260 ILE A CA 1
ATOM 2120 C C . ILE A 1 260 ? 8.142 -19.306 -41.429 1.00 67.88 260 ILE A C 1
ATOM 2122 O O . ILE A 1 260 ? 8.392 -20.295 -42.111 1.00 67.88 260 ILE A O 1
ATOM 2126 N N . GLU A 1 261 ? 8.407 -19.259 -40.119 1.00 71.44 261 GLU A N 1
ATOM 2127 C CA . GLU A 1 261 ? 9.065 -20.349 -39.378 1.00 71.44 261 GLU A CA 1
ATOM 2128 C C . GLU A 1 261 ? 8.256 -21.652 -39.428 1.00 71.44 261 GLU A C 1
ATOM 2130 O O . GLU A 1 261 ? 8.829 -22.730 -39.555 1.00 71.44 261 GLU A O 1
ATOM 2135 N N . GLU A 1 262 ? 6.923 -21.572 -39.373 1.00 78.38 262 GLU A N 1
ATOM 2136 C CA . GLU A 1 262 ? 6.040 -22.730 -39.548 1.00 78.38 262 GLU A CA 1
ATOM 2137 C C . GLU A 1 262 ? 6.243 -23.386 -40.925 1.00 78.38 262 GLU A C 1
ATOM 2139 O O . GLU A 1 262 ? 6.425 -24.600 -41.024 1.00 78.38 262 GLU A O 1
ATOM 2144 N N . ARG A 1 263 ? 6.310 -22.582 -41.995 1.00 81.12 263 ARG A N 1
ATOM 2145 C CA . ARG A 1 263 ? 6.595 -23.076 -43.352 1.00 81.12 263 ARG A CA 1
ATOM 2146 C C . ARG A 1 263 ? 8.007 -23.637 -43.471 1.00 81.12 263 ARG A C 1
ATOM 2148 O O . ARG A 1 263 ? 8.177 -24.655 -44.131 1.00 81.12 263 ARG A O 1
ATOM 2155 N N . GLU A 1 264 ? 9.001 -23.031 -42.822 1.00 80.31 264 GLU A N 1
ATOM 2156 C CA . GLU A 1 264 ? 10.375 -23.548 -42.794 1.00 80.31 264 GLU A CA 1
ATOM 2157 C C . GLU A 1 264 ? 10.471 -24.898 -42.068 1.00 80.31 264 GLU A C 1
ATOM 2159 O O . GLU A 1 264 ? 11.083 -25.823 -42.599 1.00 80.31 264 GLU A O 1
ATOM 2164 N N . LYS A 1 265 ? 9.820 -25.063 -40.905 1.00 81.69 265 LYS A N 1
ATOM 2165 C CA . LYS A 1 265 ? 9.725 -26.360 -40.203 1.00 81.69 265 LYS A CA 1
ATOM 2166 C C . LYS A 1 265 ? 9.075 -27.431 -41.074 1.00 81.69 265 LYS A C 1
ATOM 2168 O O . LYS A 1 265 ? 9.553 -28.565 -41.113 1.00 81.69 265 LYS A O 1
ATOM 2173 N N . ASN A 1 266 ? 7.986 -27.077 -41.751 1.00 87.44 266 ASN A N 1
ATOM 2174 C CA . ASN A 1 266 ? 7.178 -28.033 -42.497 1.00 87.44 266 ASN A CA 1
ATOM 2175 C C . ASN A 1 266 ? 7.851 -28.415 -43.826 1.00 87.44 266 ASN A C 1
ATOM 2177 O O . ASN A 1 266 ? 7.880 -29.591 -44.190 1.00 87.44 266 ASN A O 1
ATOM 2181 N N . ALA A 1 267 ? 8.501 -27.456 -44.491 1.00 87.88 267 ALA A N 1
ATOM 2182 C CA . ALA A 1 267 ? 9.392 -27.719 -45.616 1.00 87.88 267 ALA A CA 1
ATOM 2183 C C . ALA A 1 267 ? 10.609 -28.563 -45.198 1.00 87.88 267 ALA A C 1
ATOM 2185 O O . ALA A 1 267 ? 10.992 -29.467 -45.933 1.00 87.88 267 ALA A O 1
ATOM 2186 N N . LEU A 1 268 ? 11.182 -28.336 -44.008 1.00 86.94 268 LEU A N 1
ATOM 2187 C CA . LEU A 1 268 ? 12.279 -29.150 -43.473 1.00 86.94 268 LEU A CA 1
ATOM 2188 C C . LEU A 1 268 ? 11.838 -30.591 -43.166 1.00 86.94 268 LEU A C 1
ATOM 2190 O O . LEU A 1 268 ? 12.571 -31.519 -43.494 1.00 86.94 268 LEU A O 1
ATOM 2194 N N . PHE A 1 269 ? 10.647 -30.800 -42.595 1.00 90.62 269 PHE A N 1
ATOM 2195 C CA . PHE A 1 269 ? 10.088 -32.144 -42.393 1.00 90.62 269 PHE A CA 1
ATOM 2196 C C . PHE A 1 269 ? 9.900 -32.861 -43.739 1.00 90.62 269 PHE A C 1
ATOM 2198 O O . PHE A 1 269 ? 10.389 -33.975 -43.920 1.00 90.62 269 PHE A O 1
ATOM 2205 N N . GLY A 1 270 ? 9.285 -32.190 -44.722 1.00 90.06 270 GLY A N 1
ATOM 2206 C CA . GLY A 1 270 ? 9.147 -32.711 -46.086 1.00 90.06 270 GLY A CA 1
ATOM 2207 C C . GLY A 1 270 ? 10.495 -33.020 -46.753 1.00 90.06 270 GLY A C 1
ATOM 2208 O O . GLY A 1 270 ? 10.652 -34.068 -47.375 1.00 90.06 270 GLY A O 1
ATOM 2209 N N . ALA A 1 271 ? 11.503 -32.165 -46.566 1.00 90.56 271 ALA A N 1
ATOM 2210 C CA . ALA A 1 271 ? 12.853 -32.388 -47.077 1.00 90.56 271 ALA A CA 1
ATOM 2211 C C . ALA A 1 271 ? 13.543 -33.596 -46.420 1.00 90.56 271 ALA A C 1
ATOM 2213 O O . ALA A 1 271 ? 14.240 -34.336 -47.111 1.00 90.56 271 ALA A O 1
ATOM 2214 N N . ILE A 1 272 ? 13.329 -33.842 -45.120 1.00 89.44 272 ILE A N 1
ATOM 2215 C CA . ILE A 1 272 ? 13.821 -35.054 -44.443 1.00 89.44 272 ILE A CA 1
ATOM 2216 C C . ILE A 1 272 ? 13.110 -36.299 -45.002 1.00 89.44 272 ILE A C 1
ATOM 2218 O O . ILE A 1 272 ? 13.783 -37.270 -45.333 1.00 89.44 272 ILE A O 1
ATOM 2222 N N . VAL A 1 273 ? 11.787 -36.257 -45.202 1.00 92.31 273 VAL A N 1
ATOM 2223 C CA . VAL A 1 273 ? 11.004 -37.358 -45.806 1.00 92.31 273 VAL A CA 1
ATOM 2224 C C . VAL A 1 273 ? 11.505 -37.726 -47.210 1.00 92.31 273 VAL A C 1
ATOM 2226 O O . VAL A 1 273 ? 11.704 -38.909 -47.495 1.00 92.31 273 VAL A O 1
ATOM 2229 N N . ILE A 1 274 ? 11.765 -36.730 -48.067 1.00 91.69 274 ILE A N 1
ATOM 2230 C CA . ILE A 1 274 ? 12.330 -36.936 -49.414 1.00 91.69 274 ILE A CA 1
ATOM 2231 C C . ILE A 1 274 ? 13.764 -37.486 -49.320 1.00 91.69 274 ILE A C 1
ATOM 2233 O O . ILE A 1 274 ? 14.102 -38.458 -49.995 1.00 91.69 274 ILE A O 1
ATOM 2237 N N . LYS A 1 275 ? 14.611 -36.905 -48.456 1.00 91.44 275 LYS A N 1
ATOM 2238 C CA . LYS A 1 275 ? 16.020 -37.305 -48.277 1.00 91.44 275 LYS A CA 1
ATOM 2239 C C . LYS A 1 275 ? 16.169 -38.746 -47.777 1.00 91.44 275 LYS A C 1
ATOM 2241 O O . LYS A 1 275 ? 17.071 -39.452 -48.219 1.00 91.44 275 LYS A O 1
ATOM 2246 N N . GLU A 1 276 ? 15.287 -39.185 -46.884 1.00 92.56 276 GLU A N 1
ATOM 2247 C CA . GLU A 1 276 ? 15.240 -40.554 -46.351 1.00 92.56 276 GLU A CA 1
ATOM 2248 C C . GLU A 1 276 ? 14.558 -41.547 -47.322 1.00 92.56 276 GLU A C 1
ATOM 2250 O O . GLU A 1 276 ? 14.466 -42.731 -47.007 1.00 92.56 276 GLU A O 1
ATOM 2255 N N . LYS A 1 277 ? 14.107 -41.087 -48.504 1.00 93.69 277 LYS A N 1
ATOM 2256 C CA . LYS A 1 277 ? 13.404 -41.866 -49.546 1.00 93.69 277 LYS A CA 1
ATOM 2257 C C . LYS A 1 277 ? 12.108 -42.538 -49.072 1.00 93.69 277 LYS A C 1
ATOM 2259 O O . LYS A 1 277 ? 11.757 -43.615 -49.547 1.00 93.69 277 LYS A O 1
ATOM 2264 N N . LEU A 1 278 ? 11.393 -41.903 -48.142 1.00 94.12 278 LEU A N 1
ATOM 2265 C CA . LEU A 1 278 ? 10.188 -42.476 -47.532 1.00 94.12 278 LEU A CA 1
ATOM 2266 C C . LEU A 1 278 ? 8.912 -42.189 -48.339 1.00 94.12 278 LEU A C 1
ATOM 2268 O O . LEU A 1 278 ? 7.981 -42.985 -48.289 1.00 94.12 278 LEU A O 1
ATOM 2272 N N . LEU A 1 279 ? 8.868 -41.086 -49.100 1.00 94.19 279 LEU A N 1
ATOM 2273 C CA . LEU A 1 279 ? 7.772 -40.738 -50.016 1.00 94.19 279 LEU A CA 1
ATOM 2274 C C . LEU A 1 279 ? 8.279 -39.983 -51.257 1.00 94.19 279 LEU A C 1
ATOM 2276 O O . LEU A 1 279 ? 9.338 -39.355 -51.234 1.00 94.19 279 LEU A O 1
ATOM 2280 N N . ASP A 1 280 ? 7.480 -40.010 -52.328 1.00 95.00 280 ASP A N 1
ATOM 2281 C CA . ASP A 1 280 ? 7.756 -39.302 -53.583 1.00 95.00 280 ASP A CA 1
ATOM 2282 C C . ASP A 1 280 ? 7.686 -37.774 -53.428 1.00 95.00 280 ASP A C 1
ATOM 2284 O O . ASP A 1 280 ? 6.747 -37.236 -52.837 1.00 95.00 280 ASP A O 1
ATOM 2288 N N . GLU A 1 281 ? 8.601 -37.052 -54.081 1.00 92.38 281 GLU A N 1
ATOM 2289 C CA . GLU A 1 281 ? 8.641 -35.581 -54.080 1.00 92.38 281 GLU A CA 1
ATOM 2290 C C . GLU A 1 281 ? 7.297 -34.944 -54.477 1.00 92.38 281 GLU A C 1
ATOM 2292 O O . GLU A 1 281 ? 6.844 -33.999 -53.833 1.00 92.38 281 GLU A O 1
ATOM 2297 N N . LYS A 1 282 ? 6.605 -35.497 -55.486 1.00 94.00 282 LYS A N 1
ATOM 2298 C CA . LYS A 1 282 ? 5.287 -35.002 -55.925 1.00 94.00 282 LYS A CA 1
ATOM 2299 C C . LYS A 1 282 ? 4.252 -35.024 -54.794 1.00 94.00 282 LYS A C 1
ATOM 2301 O O . LYS A 1 282 ? 3.545 -34.035 -54.622 1.00 94.00 282 LYS A O 1
ATOM 2306 N N . LYS A 1 283 ? 4.214 -36.104 -54.003 1.00 94.81 283 LYS A N 1
ATOM 2307 C CA . LYS A 1 283 ? 3.309 -36.270 -52.852 1.00 94.81 283 LYS A CA 1
ATOM 2308 C C . LYS A 1 283 ? 3.633 -35.262 -51.750 1.00 94.81 283 LYS A C 1
ATOM 2310 O O . LYS A 1 283 ? 2.734 -34.644 -51.194 1.00 94.81 283 LYS A O 1
ATOM 2315 N N . VAL A 1 284 ? 4.918 -35.025 -51.482 1.00 92.69 284 VAL A N 1
ATOM 2316 C CA . VAL A 1 284 ? 5.360 -34.048 -50.471 1.00 92.69 284 VAL A CA 1
ATOM 2317 C C . VAL A 1 284 ? 5.079 -32.602 -50.906 1.00 92.69 284 VAL A C 1
ATOM 2319 O O . VAL A 1 284 ? 4.619 -31.795 -50.099 1.00 92.69 284 VAL A O 1
ATOM 2322 N N . ILE A 1 285 ? 5.262 -32.269 -52.188 1.00 92.69 285 ILE A N 1
ATOM 2323 C CA . ILE A 1 285 ? 4.865 -30.967 -52.753 1.00 92.69 285 ILE A CA 1
ATOM 2324 C C . ILE A 1 285 ? 3.340 -30.785 -52.697 1.00 92.69 285 ILE A C 1
ATOM 2326 O O . ILE A 1 285 ? 2.861 -29.685 -52.423 1.00 92.69 285 ILE A O 1
ATOM 2330 N N . GLU A 1 286 ? 2.563 -31.838 -52.946 1.00 93.12 286 GLU A N 1
ATOM 2331 C CA . GLU A 1 286 ? 1.101 -31.809 -52.862 1.00 93.12 286 GLU A CA 1
ATOM 2332 C C . GLU A 1 286 ? 0.608 -31.645 -51.416 1.00 93.12 286 GLU A C 1
ATOM 2334 O O . GLU A 1 286 ? -0.222 -30.774 -51.156 1.00 93.12 286 GLU A O 1
ATOM 2339 N N . ALA A 1 287 ? 1.211 -32.347 -50.454 1.00 94.19 287 ALA A N 1
ATOM 2340 C CA . ALA A 1 287 ? 0.979 -32.152 -49.022 1.00 94.19 287 ALA A CA 1
ATOM 2341 C C . ALA A 1 287 ? 1.245 -30.700 -48.572 1.00 94.19 287 ALA A C 1
ATOM 2343 O O . ALA A 1 287 ? 0.430 -30.098 -47.870 1.00 94.19 287 ALA A O 1
ATOM 2344 N N . LEU A 1 288 ? 2.350 -30.096 -49.030 1.00 92.88 288 LEU A N 1
ATOM 2345 C CA . LEU A 1 288 ? 2.682 -28.695 -48.742 1.00 92.88 288 LEU A CA 1
ATOM 2346 C C . LEU A 1 288 ? 1.713 -27.703 -49.416 1.00 92.88 288 LEU A C 1
ATOM 2348 O O . LEU A 1 288 ? 1.415 -26.656 -48.837 1.00 92.88 288 LEU A O 1
ATOM 2352 N N . LYS A 1 289 ? 1.169 -28.023 -50.602 1.00 93.69 289 LYS A N 1
ATOM 2353 C CA . LYS A 1 289 ? 0.098 -27.232 -51.243 1.00 93.69 289 LYS A CA 1
ATOM 2354 C C . LYS A 1 289 ? -1.209 -27.305 -50.453 1.00 93.69 289 LYS A C 1
ATOM 2356 O O . LYS A 1 289 ? -1.805 -26.258 -50.210 1.00 93.69 289 LYS A O 1
ATOM 2361 N N . ILE A 1 290 ? -1.619 -28.501 -50.020 1.00 93.50 290 ILE A N 1
ATOM 2362 C CA . ILE A 1 290 ? -2.808 -28.714 -49.177 1.00 93.50 290 ILE A CA 1
ATOM 2363 C C . ILE A 1 290 ? -2.690 -27.873 -47.900 1.00 93.50 290 ILE A C 1
ATOM 2365 O O . ILE A 1 290 ? -3.572 -27.065 -47.614 1.00 93.50 290 ILE A O 1
ATOM 2369 N N . GLN A 1 291 ? -1.556 -27.955 -47.196 1.00 93.44 291 GLN A N 1
ATOM 2370 C CA . GLN A 1 291 ? -1.314 -27.148 -45.999 1.00 93.44 291 GLN A CA 1
ATOM 2371 C C . GLN A 1 291 ? -1.354 -25.634 -46.281 1.00 93.44 291 GLN A C 1
ATOM 2373 O O . GLN A 1 291 ? -1.942 -24.867 -45.514 1.00 93.44 291 GLN A O 1
ATOM 2378 N N . ALA A 1 292 ? -0.758 -25.179 -47.389 1.00 90.38 292 ALA A N 1
ATOM 2379 C CA . ALA A 1 292 ? -0.785 -23.769 -47.773 1.00 90.38 292 ALA A CA 1
ATOM 2380 C C . ALA A 1 292 ? -2.208 -23.268 -48.092 1.00 90.38 292 ALA A C 1
ATOM 2382 O O . ALA A 1 292 ? -2.523 -22.113 -47.793 1.00 90.38 292 ALA A O 1
ATOM 2383 N N . MET A 1 293 ? -3.070 -24.125 -48.653 1.00 92.50 293 MET A N 1
ATOM 2384 C CA . MET A 1 293 ? -4.488 -23.835 -48.886 1.00 92.50 293 MET A CA 1
ATOM 2385 C C . MET A 1 293 ? -5.281 -23.782 -47.574 1.00 92.50 293 MET A C 1
ATOM 2387 O O . MET A 1 293 ? -5.972 -22.789 -47.342 1.00 92.50 293 MET A O 1
ATOM 2391 N N . GLU A 1 294 ? -5.128 -24.770 -46.683 1.00 93.44 294 GLU A N 1
ATOM 2392 C CA . GLU A 1 294 ? -5.769 -24.776 -45.356 1.00 93.44 294 GLU A CA 1
ATOM 2393 C C . GLU A 1 294 ? -5.416 -23.504 -44.555 1.00 93.44 294 GLU A C 1
ATOM 2395 O O . GLU A 1 294 ? -6.298 -22.819 -44.028 1.00 93.44 294 GLU A O 1
ATOM 2400 N N . ALA A 1 295 ? -4.136 -23.114 -44.535 1.00 88.25 295 ALA A N 1
ATOM 2401 C CA . ALA A 1 295 ? -3.678 -21.898 -43.861 1.00 88.25 295 ALA A CA 1
ATOM 2402 C C . ALA A 1 295 ? -4.211 -20.606 -44.519 1.00 88.25 295 ALA A C 1
ATOM 2404 O O . ALA A 1 295 ? -4.557 -19.643 -43.825 1.00 88.25 295 ALA A O 1
ATOM 2405 N N . ALA A 1 296 ? -4.312 -20.566 -45.853 1.00 87.88 296 ALA A N 1
ATOM 2406 C CA . ALA A 1 296 ? -4.886 -19.427 -46.571 1.00 87.88 296 ALA A CA 1
ATOM 2407 C C . ALA A 1 296 ? -6.393 -19.273 -46.301 1.00 87.88 296 ALA A C 1
ATOM 2409 O O . ALA A 1 296 ? -6.866 -18.151 -46.102 1.00 87.88 296 ALA A O 1
ATOM 2410 N N . GLU A 1 297 ? -7.142 -20.377 -46.228 1.00 89.75 297 GLU A N 1
ATOM 2411 C CA . GLU A 1 297 ? -8.550 -20.358 -45.827 1.00 89.75 297 GLU A CA 1
ATOM 2412 C C . GLU A 1 297 ? -8.740 -19.895 -44.385 1.00 89.75 297 GLU A C 1
ATOM 2414 O O . GLU A 1 297 ? -9.593 -19.042 -44.134 1.00 89.75 297 GLU A O 1
ATOM 2419 N N . TYR A 1 298 ? -7.934 -20.393 -43.446 1.00 88.56 298 TYR A N 1
ATOM 2420 C CA . TYR A 1 298 ? -7.981 -19.974 -42.044 1.00 88.56 298 TYR A CA 1
ATOM 2421 C C . TYR A 1 298 ? -7.730 -18.460 -41.897 1.00 88.56 298 TYR A C 1
ATOM 2423 O O . TYR A 1 298 ? -8.477 -17.753 -41.211 1.00 88.56 298 TYR A O 1
ATOM 2431 N N . HIS A 1 299 ? -6.751 -17.915 -42.629 1.00 82.06 299 HIS A N 1
ATOM 2432 C CA . HIS A 1 299 ? -6.511 -16.469 -42.697 1.00 82.06 299 HIS A CA 1
ATOM 2433 C C . HIS A 1 299 ? -7.617 -15.679 -43.419 1.00 82.06 299 HIS A C 1
ATOM 2435 O O . HIS A 1 299 ? -7.833 -14.509 -43.098 1.00 82.06 299 HIS A O 1
ATOM 2441 N N . LYS A 1 300 ? -8.332 -16.277 -44.379 1.00 85.56 300 LYS A N 1
ATOM 2442 C CA . LYS A 1 300 ? -9.491 -15.653 -45.038 1.00 85.56 300 LYS A CA 1
ATOM 2443 C C . LYS A 1 300 ? -10.695 -15.594 -44.091 1.00 85.56 300 LYS A C 1
ATOM 2445 O O . LYS A 1 300 ? -11.274 -14.522 -43.936 1.00 85.56 300 LYS A O 1
ATOM 2450 N N . LYS A 1 301 ? -11.010 -16.706 -43.414 1.00 84.31 301 LYS A N 1
ATOM 2451 C CA . LYS A 1 301 ? -12.132 -16.860 -42.469 1.00 84.31 301 LYS A CA 1
ATOM 2452 C C . LYS A 1 301 ? -11.982 -15.951 -41.241 1.00 84.31 301 LYS A C 1
ATOM 2454 O O . LYS A 1 301 ? -12.921 -15.239 -40.890 1.00 84.31 301 LYS A O 1
ATOM 2459 N N . SER A 1 302 ? -10.784 -15.876 -40.656 1.00 81.31 302 SER A N 1
ATOM 2460 C CA . SER A 1 302 ? -10.486 -14.938 -39.557 1.00 81.31 302 SER A CA 1
ATOM 2461 C C . SER A 1 302 ? -10.587 -13.465 -39.985 1.00 81.31 302 SER A C 1
ATOM 2463 O O . SER A 1 302 ? -11.196 -12.664 -39.279 1.00 81.31 302 SER A O 1
ATOM 2465 N N . LYS A 1 303 ? -10.098 -13.097 -41.181 1.00 79.44 303 LYS A N 1
ATOM 2466 C CA . LYS A 1 303 ? -10.285 -11.738 -41.730 1.00 79.44 303 LYS A CA 1
ATOM 2467 C C . LYS A 1 303 ? -11.751 -11.392 -42.004 1.00 79.44 303 LYS A C 1
ATOM 2469 O O . LYS A 1 303 ? -12.129 -10.243 -41.793 1.00 79.44 303 LYS A O 1
ATOM 2474 N N . SER A 1 304 ? -12.573 -12.339 -42.465 1.00 76.44 304 SER A N 1
ATOM 2475 C CA . SER A 1 304 ? -14.006 -12.088 -42.672 1.00 76.44 304 SER A CA 1
ATOM 2476 C C . SER A 1 304 ? -14.779 -11.977 -41.360 1.00 76.44 304 SER A C 1
ATOM 2478 O O . SER A 1 304 ? -15.616 -11.087 -41.257 1.00 76.44 304 SER A O 1
ATOM 2480 N N . LYS A 1 305 ? -14.470 -12.794 -40.342 1.00 75.00 305 LYS A N 1
ATOM 2481 C CA . LYS A 1 305 ? -15.102 -12.701 -39.013 1.00 75.00 305 LYS A CA 1
ATOM 2482 C C . LYS A 1 305 ? -14.835 -11.330 -38.376 1.00 75.00 305 LYS A C 1
ATOM 2484 O O . LYS A 1 305 ? -15.777 -10.618 -38.048 1.00 75.00 3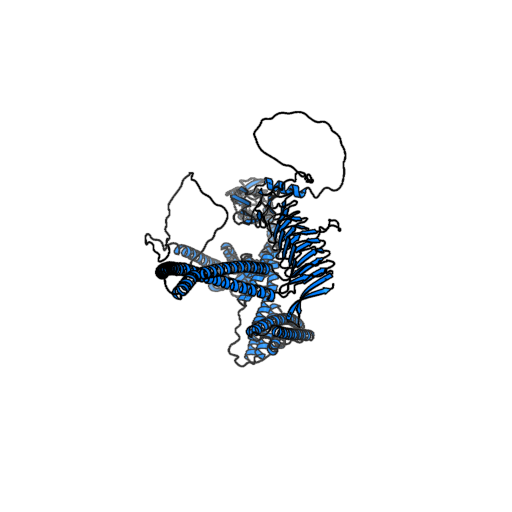05 LYS A O 1
ATOM 2489 N N . ASN A 1 306 ? -13.579 -10.873 -38.407 1.00 66.56 306 ASN A N 1
ATOM 2490 C CA . ASN A 1 306 ? -13.180 -9.531 -37.956 1.00 66.56 306 ASN A CA 1
ATOM 2491 C C . ASN A 1 306 ? -13.818 -8.360 -38.742 1.00 66.56 306 ASN A C 1
ATOM 2493 O O . ASN A 1 306 ? -13.691 -7.218 -38.309 1.00 66.56 306 ASN A O 1
ATOM 2497 N N . LYS A 1 307 ? -14.455 -8.609 -39.898 1.00 67.88 307 LYS A N 1
ATOM 2498 C CA . LYS A 1 307 ? -15.161 -7.591 -40.704 1.00 67.88 307 LYS A CA 1
ATOM 2499 C C . LYS A 1 307 ? -16.692 -7.732 -40.651 1.00 67.88 307 LYS A C 1
ATOM 2501 O O . LYS A 1 307 ? -17.399 -6.785 -40.973 1.00 67.88 307 LYS A O 1
ATOM 2506 N N . ALA A 1 308 ? -17.215 -8.892 -40.254 1.00 56.84 308 ALA A N 1
ATOM 2507 C CA . ALA A 1 308 ? -18.651 -9.123 -40.100 1.00 56.84 308 ALA A CA 1
ATOM 2508 C C . ALA A 1 308 ? -19.206 -8.442 -38.836 1.00 56.84 308 ALA A C 1
ATOM 2510 O O . ALA A 1 308 ? -20.278 -7.840 -38.885 1.00 56.84 308 ALA A O 1
ATOM 2511 N N . ASP A 1 309 ? -18.439 -8.461 -37.742 1.00 56.97 309 ASP A N 1
ATOM 2512 C CA . ASP A 1 309 ? -18.808 -7.836 -36.463 1.00 56.97 309 ASP A CA 1
ATOM 2513 C C . ASP A 1 309 ? -18.815 -6.292 -36.508 1.00 56.97 309 ASP A C 1
ATOM 2515 O O . ASP A 1 309 ? -19.339 -5.647 -35.603 1.00 56.97 309 ASP A O 1
ATOM 2519 N N . SER A 1 310 ? -18.261 -5.670 -37.557 1.00 50.84 310 SER A N 1
ATOM 2520 C CA . SER A 1 310 ? -18.039 -4.218 -37.629 1.00 50.84 310 SER A CA 1
ATOM 2521 C C . SER A 1 310 ? -19.081 -3.437 -38.449 1.00 50.84 310 SER A C 1
ATOM 2523 O O . SER A 1 310 ? -18.747 -2.375 -38.969 1.00 50.84 310 SER A O 1
ATOM 2525 N N . GLY A 1 311 ? -20.303 -3.953 -38.649 1.00 50.22 311 GLY A N 1
ATOM 2526 C CA . GLY A 1 311 ? -21.228 -3.352 -39.629 1.00 50.22 311 GLY A CA 1
ATOM 2527 C C . GLY A 1 311 ? -22.725 -3.643 -39.484 1.00 50.22 311 GLY A C 1
ATOM 2528 O O . GLY A 1 311 ? -23.392 -3.769 -40.508 1.00 50.22 311 GLY A O 1
ATOM 2529 N N . LYS A 1 312 ? -23.266 -3.792 -38.261 1.00 49.69 312 LYS A N 1
ATOM 2530 C CA . LYS A 1 312 ? -24.685 -4.185 -38.070 1.00 49.69 312 LYS A CA 1
ATOM 2531 C C . LYS A 1 312 ? -25.551 -3.419 -37.049 1.00 49.69 312 LYS A C 1
ATOM 2533 O O . LYS A 1 312 ? -26.712 -3.788 -36.902 1.00 49.69 312 LYS A O 1
ATOM 2538 N N . HIS A 1 313 ? -25.070 -2.348 -36.406 1.00 43.94 313 HIS A N 1
ATOM 2539 C CA . HIS A 1 313 ? -25.898 -1.519 -35.504 1.00 43.94 313 HIS A CA 1
ATOM 2540 C C . HIS A 1 313 ? -25.516 -0.021 -35.509 1.00 43.94 313 HIS A C 1
ATOM 2542 O O . HIS A 1 313 ? -24.656 0.391 -34.736 1.00 43.94 313 HIS A O 1
ATOM 2548 N N . ALA A 1 314 ? -26.202 0.792 -36.323 1.00 49.56 314 ALA A N 1
ATOM 2549 C CA . ALA A 1 314 ? -26.303 2.253 -36.180 1.00 49.56 314 ALA A CA 1
ATOM 2550 C C . ALA A 1 314 ? -27.543 2.783 -36.938 1.00 49.56 314 ALA A C 1
ATOM 2552 O O . ALA A 1 314 ? -27.919 2.223 -37.968 1.00 49.56 314 ALA A O 1
ATOM 2553 N N . GLY A 1 315 ? -28.185 3.842 -36.433 1.00 43.91 315 GLY A N 1
ATOM 2554 C CA . GLY A 1 315 ? -29.371 4.475 -37.032 1.00 43.91 315 GLY A CA 1
ATOM 2555 C C . GLY A 1 315 ? -29.837 5.706 -36.227 1.00 43.91 315 GLY A C 1
ATOM 2556 O O . GLY A 1 315 ? -29.463 5.819 -35.060 1.00 43.91 315 GLY A O 1
ATOM 2557 N N . PRO A 1 316 ? -30.597 6.650 -36.818 1.00 35.78 316 PRO A N 1
ATOM 2558 C CA . PRO A 1 316 ? -30.824 7.972 -36.221 1.00 35.78 316 PRO A CA 1
ATOM 2559 C C . PRO A 1 316 ? -32.078 8.100 -35.328 1.00 35.78 316 PRO A C 1
ATOM 2561 O O . PRO A 1 316 ? -33.098 7.466 -35.576 1.00 35.78 316 PRO A O 1
ATOM 2564 N N . ALA A 1 317 ? -31.994 9.048 -34.384 1.00 29.81 317 ALA A N 1
ATOM 2565 C CA . ALA A 1 317 ? -33.076 9.796 -33.715 1.00 29.81 317 ALA A CA 1
ATOM 2566 C C . ALA A 1 317 ? -34.162 9.049 -32.895 1.00 29.81 317 ALA A C 1
ATOM 2568 O O . ALA A 1 317 ? -35.147 8.550 -33.438 1.00 29.81 317 ALA A O 1
ATOM 2569 N N . LYS A 1 318 ? -34.052 9.149 -31.559 1.00 30.38 318 LYS A N 1
ATOM 2570 C CA . LYS A 1 318 ? -35.009 9.792 -30.612 1.00 30.38 318 LYS A CA 1
ATOM 2571 C C . LYS A 1 318 ? -34.374 9.798 -29.205 1.00 30.38 318 LYS A C 1
ATOM 2573 O O . LYS A 1 318 ? -33.589 8.904 -28.917 1.00 30.38 318 LYS A O 1
ATOM 2578 N N . GLU A 1 319 ? -34.521 10.790 -28.321 1.00 25.14 319 GLU A N 1
ATOM 2579 C CA . GLU A 1 319 ? -35.682 11.624 -27.933 1.00 25.14 319 GLU A CA 1
ATOM 2580 C C . GLU A 1 319 ? -36.832 10.857 -27.255 1.00 25.14 319 GLU A C 1
ATOM 2582 O O . GLU A 1 319 ? -37.968 10.846 -27.722 1.00 25.14 319 GLU A O 1
ATOM 2587 N N . THR A 1 320 ? -36.509 10.248 -26.112 1.00 29.28 320 THR A N 1
ATOM 2588 C CA . THR A 1 320 ? -37.082 10.628 -24.801 1.00 29.28 320 THR A CA 1
ATOM 2589 C C . THR A 1 320 ? -35.912 10.694 -23.806 1.00 29.28 320 THR A C 1
ATOM 2591 O O . THR A 1 320 ? -35.029 9.848 -23.942 1.00 29.28 320 THR A O 1
ATOM 2594 N N . SER A 1 321 ? -35.731 11.657 -22.897 1.00 30.61 321 SER A N 1
ATOM 2595 C CA . SER A 1 321 ? -36.586 12.652 -22.219 1.00 30.61 321 SER A CA 1
ATOM 2596 C C . SER A 1 321 ? -37.078 12.255 -20.818 1.00 30.61 321 SER A C 1
ATOM 2598 O O . SER A 1 321 ? -38.274 12.078 -20.593 1.00 30.61 321 SER A O 1
ATOM 2600 N N . ALA A 1 322 ? -36.128 12.252 -19.884 1.00 26.30 322 ALA A N 1
ATOM 2601 C CA . ALA A 1 322 ? -36.206 12.827 -18.542 1.00 26.30 322 ALA A CA 1
ATOM 2602 C C . ALA A 1 322 ? -37.455 12.515 -17.695 1.00 26.30 322 ALA A C 1
ATOM 2604 O O . ALA A 1 322 ? -38.500 13.152 -17.845 1.00 26.30 322 ALA A O 1
ATOM 2605 N N . ASN A 1 323 ? -37.286 11.616 -16.723 1.00 34.16 323 ASN A N 1
ATOM 2606 C CA . ASN A 1 323 ? -37.484 11.799 -15.269 1.00 34.16 323 ASN A CA 1
ATOM 2607 C C . ASN A 1 323 ? -37.476 10.384 -14.638 1.00 34.16 323 ASN A C 1
ATOM 2609 O O . ASN A 1 323 ? -38.131 9.466 -15.124 1.00 34.16 323 ASN A O 1
ATOM 2613 N N . LYS A 1 324 ? -36.634 10.092 -13.643 1.00 36.62 324 LYS A N 1
ATOM 2614 C CA . LYS A 1 324 ? -36.726 10.531 -12.242 1.00 36.62 324 LYS A CA 1
ATOM 2615 C C . LYS A 1 324 ? -38.050 10.111 -11.605 1.00 36.62 324 LYS A C 1
ATOM 2617 O O . LYS A 1 324 ? -39.067 10.777 -11.761 1.00 36.62 324 LYS A O 1
ATOM 2622 N N . ALA A 1 325 ? -37.953 9.108 -10.739 1.00 43.38 325 ALA A N 1
ATOM 2623 C CA . ALA A 1 325 ? -38.519 9.202 -9.399 1.00 43.38 325 ALA A CA 1
ATOM 2624 C C . ALA A 1 325 ? -37.719 8.293 -8.440 1.00 43.38 325 ALA A C 1
ATOM 2626 O O . ALA A 1 325 ? -38.040 7.120 -8.291 1.00 43.38 325 ALA A O 1
ATOM 2627 N N . GLU A 1 326 ? -36.620 8.722 -7.813 1.00 37.62 326 GLU A N 1
ATOM 2628 C CA . GLU A 1 326 ? -35.904 10.012 -7.824 1.00 37.62 326 GLU A CA 1
ATOM 2629 C C . GLU A 1 326 ? -34.407 9.662 -7.595 1.00 37.62 326 GLU A C 1
ATOM 2631 O O . GLU A 1 326 ? -34.110 9.024 -6.589 1.00 37.62 326 GLU A O 1
ATOM 2636 N N . ASN A 1 327 ? -33.378 9.942 -8.417 1.00 27.64 327 ASN A N 1
ATOM 2637 C CA . ASN A 1 327 ? -33.093 10.728 -9.648 1.00 27.64 327 ASN A CA 1
ATOM 2638 C C . ASN A 1 327 ? -31.802 10.080 -10.288 1.00 27.64 327 ASN A C 1
ATOM 2640 O O . ASN A 1 327 ? -31.212 9.233 -9.619 1.00 27.64 327 ASN A O 1
ATOM 2644 N N . SER A 1 328 ? -31.153 10.408 -11.424 1.00 27.83 328 SER A N 1
ATOM 2645 C CA . SER A 1 328 ? -31.381 11.096 -12.729 1.00 27.83 328 SER A CA 1
ATOM 2646 C C . SER A 1 328 ? -29.996 11.220 -13.432 1.00 27.83 328 SER A C 1
ATOM 2648 O O . SER A 1 328 ? -29.026 11.421 -12.704 1.00 27.83 328 SER A O 1
ATOM 2650 N N . GLU A 1 329 ? -29.730 11.236 -14.748 1.00 26.06 329 GLU A N 1
ATOM 2651 C CA . GLU A 1 329 ? -30.387 10.899 -16.039 1.00 26.06 329 GLU A CA 1
ATOM 2652 C C . GLU A 1 329 ? -29.274 11.010 -17.142 1.00 26.06 329 GLU A C 1
ATOM 2654 O O . GLU A 1 329 ? -28.261 11.659 -16.891 1.00 26.06 329 GLU A O 1
ATOM 2659 N N . GLU A 1 330 ? -29.304 10.456 -18.367 1.00 26.55 330 GLU A N 1
ATOM 2660 C CA . GLU A 1 330 ? -30.244 9.540 -19.043 1.00 26.55 330 GLU A CA 1
ATOM 2661 C C . GLU A 1 330 ? -29.509 8.531 -19.982 1.00 26.55 330 GLU A C 1
ATOM 2663 O O . GLU A 1 330 ? -29.101 7.477 -19.501 1.00 26.55 330 GLU A O 1
ATOM 2668 N N . ASN A 1 331 ? -29.322 8.800 -21.293 1.00 31.59 331 ASN A N 1
ATOM 2669 C CA . ASN A 1 331 ? -28.672 7.891 -22.274 1.00 31.59 331 ASN A CA 1
ATOM 2670 C C . ASN A 1 331 ? -28.044 8.615 -23.496 1.00 31.59 331 ASN A C 1
ATOM 2672 O O . ASN A 1 331 ? -28.446 9.723 -23.839 1.00 31.59 331 ASN A O 1
ATOM 2676 N N . GLY A 1 332 ? -27.123 7.948 -24.215 1.00 24.83 332 GLY A N 1
ATOM 2677 C CA . GLY A 1 332 ? -26.601 8.380 -25.528 1.00 24.83 332 GLY A CA 1
ATOM 2678 C C . GLY A 1 332 ? -25.739 7.308 -26.227 1.00 24.83 332 GLY A C 1
ATOM 2679 O O . GLY A 1 332 ? -24.915 6.673 -25.575 1.00 24.83 332 GLY A O 1
ATOM 2680 N N . ASN A 1 333 ? -25.931 7.079 -27.536 1.00 26.91 333 ASN A N 1
ATOM 2681 C CA . ASN A 1 333 ? -25.339 5.957 -28.300 1.00 26.91 333 ASN A CA 1
ATOM 2682 C C . ASN A 1 333 ? -24.641 6.410 -29.615 1.00 26.91 333 ASN A C 1
ATOM 2684 O O . ASN A 1 333 ? -24.667 7.583 -29.974 1.00 26.91 333 ASN A O 1
ATOM 2688 N N . LEU A 1 334 ? -24.006 5.462 -30.314 1.00 33.88 334 LEU A N 1
ATOM 2689 C CA . LEU A 1 334 ? -23.186 5.593 -31.529 1.00 33.88 334 LEU A CA 1
ATOM 2690 C C . LEU A 1 334 ? -23.846 6.253 -32.763 1.00 33.88 334 LEU A C 1
ATOM 2692 O O . LEU A 1 334 ? -24.975 5.937 -33.132 1.00 33.88 334 LEU A O 1
ATOM 2696 N N . GLY A 1 335 ? -23.022 7.016 -33.492 1.00 26.23 335 GLY A N 1
ATOM 2697 C CA . GLY A 1 335 ? -23.121 7.373 -34.919 1.00 26.23 335 GLY A CA 1
ATOM 2698 C C . GLY A 1 335 ? -21.788 8.021 -35.335 1.00 26.23 335 GLY A C 1
ATOM 2699 O O . GLY A 1 335 ? -21.293 8.890 -34.627 1.00 26.23 335 GLY A O 1
ATOM 2700 N N . GLU A 1 336 ? -21.017 7.466 -36.277 1.00 29.86 336 GLU A N 1
ATOM 2701 C CA . GLU A 1 336 ? -21.071 7.784 -37.721 1.00 29.86 336 GLU A CA 1
ATOM 2702 C C . GLU A 1 336 ? -21.158 9.302 -38.013 1.00 29.86 336 GLU A C 1
ATOM 2704 O O . GLU A 1 336 ? -22.084 9.962 -37.559 1.00 29.86 336 GLU A O 1
ATOM 2709 N N . LYS A 1 337 ? -20.253 9.911 -38.794 1.00 26.38 337 LYS A N 1
ATOM 2710 C CA . LYS A 1 337 ? -19.640 9.378 -40.029 1.00 26.38 337 LYS A CA 1
ATOM 2711 C C . LYS A 1 337 ? -18.280 10.014 -40.385 1.00 26.38 337 LYS A C 1
ATOM 2713 O O . LYS A 1 337 ? -17.759 10.861 -39.666 1.00 26.38 337 LYS A O 1
ATOM 2718 N N . GLU A 1 338 ? -17.714 9.561 -41.500 1.00 36.47 338 GLU A N 1
ATOM 2719 C CA . GLU A 1 338 ? -16.571 10.170 -42.194 1.00 36.47 338 GLU A CA 1
ATOM 2720 C C . GLU A 1 338 ? -16.926 11.582 -42.700 1.00 36.47 338 GLU A C 1
ATOM 2722 O O . GLU A 1 338 ? -18.064 11.780 -43.117 1.00 36.47 338 GLU A O 1
ATOM 2727 N N . ASP A 1 339 ? -15.966 12.521 -42.743 1.00 26.77 339 ASP A N 1
ATOM 2728 C CA . ASP A 1 339 ? -15.513 13.049 -44.044 1.00 26.77 339 ASP A CA 1
ATOM 2729 C C . ASP A 1 339 ? -14.183 13.852 -44.002 1.00 26.77 339 ASP A C 1
ATOM 2731 O O . ASP A 1 339 ? -13.521 14.003 -42.974 1.00 26.77 339 ASP A O 1
ATOM 2735 N N . SER A 1 340 ? -13.775 14.292 -45.190 1.00 31.97 340 SER A N 1
ATOM 2736 C CA . SER A 1 340 ? -12.480 14.809 -45.637 1.00 31.97 340 SER A CA 1
ATOM 2737 C C . SER A 1 340 ? -11.843 16.061 -44.970 1.00 31.97 340 SER A C 1
ATOM 2739 O O . SER A 1 340 ? -12.488 17.047 -44.642 1.00 31.97 340 SER A O 1
ATOM 2741 N N . ALA A 1 341 ? -10.499 16.039 -44.973 1.00 30.30 341 ALA A N 1
ATOM 2742 C CA . ALA A 1 341 ? -9.579 17.106 -45.425 1.00 30.30 341 ALA A CA 1
ATOM 2743 C C . ALA A 1 341 ? -9.305 18.429 -44.636 1.00 30.30 341 ALA A C 1
ATOM 2745 O O . ALA A 1 341 ? -10.064 19.384 -44.686 1.00 30.30 341 ALA A O 1
ATOM 2746 N N . ILE A 1 342 ? -8.028 18.556 -44.210 1.00 34.78 342 ILE A N 1
ATOM 2747 C CA . ILE A 1 342 ? -7.072 19.660 -44.535 1.00 34.78 342 ILE A CA 1
ATOM 2748 C C . ILE A 1 342 ? -7.288 21.089 -43.934 1.00 34.78 342 ILE A C 1
ATOM 2750 O O . ILE A 1 342 ? -8.283 21.741 -44.214 1.00 34.78 342 ILE A O 1
ATOM 2754 N N . LYS A 1 343 ? -6.208 21.656 -43.327 1.00 29.00 343 LYS A N 1
ATOM 2755 C CA . LYS A 1 343 ? -6.001 23.073 -42.858 1.00 29.00 343 LYS A CA 1
ATOM 2756 C C . LYS A 1 343 ? -6.853 23.507 -41.632 1.00 29.00 343 LYS A C 1
ATOM 2758 O O . LYS A 1 343 ? -7.826 22.845 -41.319 1.00 29.00 343 LYS A O 1
ATOM 2763 N N . ASN A 1 344 ? -6.577 24.593 -40.882 1.00 30.34 344 ASN A N 1
ATOM 2764 C CA . ASN A 1 344 ? -5.328 25.309 -40.515 1.00 30.34 344 ASN A CA 1
ATOM 2765 C C . ASN A 1 344 ? -5.566 26.208 -39.263 1.00 30.34 344 ASN A C 1
ATOM 2767 O O . ASN A 1 344 ? -6.599 26.855 -39.198 1.00 30.34 344 ASN A O 1
ATOM 2771 N N . SER A 1 345 ? -4.552 26.349 -38.388 1.00 34.12 345 SER A N 1
ATOM 2772 C CA . SER A 1 345 ? -4.187 27.529 -37.540 1.00 34.12 345 SER A CA 1
ATOM 2773 C C . SER A 1 345 ? -5.194 28.302 -36.639 1.00 34.12 345 SER A C 1
ATOM 2775 O O . SER A 1 345 ? -6.301 28.622 -37.044 1.00 34.12 345 SER A O 1
ATOM 2777 N N . SER A 1 346 ? -4.655 28.837 -35.522 1.00 34.78 346 SER A N 1
ATOM 2778 C CA . SER A 1 346 ? -5.160 29.947 -34.656 1.00 34.78 346 SER A CA 1
ATOM 2779 C C . SER A 1 346 ? -6.296 29.647 -33.647 1.00 34.78 346 SER A C 1
ATOM 2781 O O . SER A 1 346 ? -6.993 28.655 -33.814 1.00 34.78 346 SER A O 1
ATOM 2783 N N . ALA A 1 347 ? -6.538 30.442 -32.583 1.00 30.80 347 ALA A N 1
ATOM 2784 C CA . ALA A 1 347 ? -5.636 31.167 -31.651 1.00 30.80 347 ALA A CA 1
ATOM 2785 C C . ALA A 1 347 ? -6.417 31.709 -30.415 1.00 30.80 347 ALA A C 1
ATOM 2787 O O . ALA A 1 347 ? -7.572 32.078 -30.565 1.00 30.80 347 ALA A O 1
ATOM 2788 N N . GLN A 1 348 ? -5.732 31.865 -29.262 1.00 33.72 348 GLN A N 1
ATOM 2789 C CA . GLN A 1 348 ? -6.129 32.625 -28.042 1.00 33.72 348 GLN A CA 1
ATOM 2790 C C . GLN A 1 348 ? -7.392 32.172 -27.255 1.00 33.72 348 GLN A C 1
ATOM 2792 O O . GLN A 1 348 ? -8.375 31.718 -27.824 1.00 33.72 348 GLN A O 1
ATOM 2797 N N . GLY A 1 349 ? -7.365 32.315 -25.916 1.00 32.16 349 GLY A N 1
ATOM 2798 C CA . GLY A 1 349 ? -8.519 32.054 -25.030 1.00 32.16 349 GLY A CA 1
ATOM 2799 C C . GLY A 1 349 ? -8.163 31.699 -23.572 1.00 32.16 349 GLY A C 1
ATOM 2800 O O . GLY A 1 349 ? -7.566 30.660 -23.309 1.00 32.16 349 GLY A O 1
ATOM 2801 N N . THR A 1 350 ? -8.532 32.580 -22.643 1.00 33.50 350 THR A N 1
ATOM 2802 C CA . THR A 1 350 ? -8.513 32.509 -21.158 1.00 33.50 350 THR A CA 1
ATOM 2803 C C . THR A 1 350 ? -9.516 31.481 -20.568 1.00 33.50 350 THR A C 1
ATOM 2805 O O . THR A 1 350 ? -10.411 31.065 -21.294 1.00 33.50 350 THR A O 1
ATOM 2808 N N . GLN A 1 351 ? -9.543 31.069 -19.280 1.00 31.80 351 GLN A N 1
ATOM 2809 C CA . GLN A 1 351 ? -8.611 31.080 -18.117 1.00 31.80 351 GLN A CA 1
ATOM 2810 C C . GLN A 1 351 ? -9.338 30.495 -16.869 1.00 31.80 351 GLN A C 1
ATOM 2812 O O . GLN A 1 351 ? -10.378 31.050 -16.540 1.00 31.80 351 GLN A O 1
ATOM 2817 N N . SER A 1 352 ? -8.794 29.474 -16.166 1.00 30.56 352 SER A N 1
ATOM 2818 C CA . SER A 1 352 ? -8.917 29.231 -14.688 1.00 30.56 352 SER A CA 1
ATOM 2819 C C . SER A 1 352 ? -8.473 27.811 -14.228 1.00 30.56 352 SER A C 1
ATOM 2821 O O . SER A 1 352 ? -9.182 26.838 -14.466 1.00 30.56 352 SER A O 1
ATOM 2823 N N . ASP A 1 353 ? -7.335 27.750 -13.526 1.00 36.31 353 ASP A N 1
ATOM 2824 C CA . ASP A 1 353 ? -7.049 27.030 -12.257 1.00 36.31 353 ASP A CA 1
ATOM 2825 C C . ASP A 1 353 ? -7.024 25.475 -12.082 1.00 36.31 353 ASP A C 1
ATOM 2827 O O . ASP A 1 353 ? -7.672 24.701 -12.776 1.00 36.31 353 ASP A O 1
ATOM 2831 N N . HIS A 1 354 ? -6.216 25.073 -11.079 1.00 31.94 354 HIS A N 1
ATOM 2832 C CA . HIS A 1 354 ? -5.954 23.760 -10.430 1.00 31.94 354 HIS A CA 1
ATOM 2833 C C . HIS A 1 354 ? -5.347 22.545 -11.193 1.00 31.94 354 HIS A C 1
ATOM 2835 O O . HIS A 1 354 ? -6.025 21.679 -11.731 1.00 31.94 354 HIS A O 1
ATOM 2841 N N . GLU A 1 355 ? -4.011 22.461 -11.086 1.00 34.44 355 GLU A N 1
ATOM 2842 C CA . GLU A 1 355 ? -3.203 21.380 -10.459 1.00 34.44 355 GLU A CA 1
ATOM 2843 C C . GLU A 1 355 ? -3.263 19.876 -10.869 1.00 34.44 355 GLU A C 1
ATOM 2845 O O . GLU A 1 355 ? -4.259 19.172 -10.773 1.00 34.44 355 GLU A O 1
ATOM 2850 N N . ASP A 1 356 ? -2.054 19.379 -11.180 1.00 31.88 356 ASP A N 1
ATOM 2851 C CA . ASP A 1 356 ? -1.423 18.082 -10.858 1.00 31.88 356 ASP A CA 1
ATOM 2852 C C . ASP A 1 356 ? -2.020 16.678 -11.181 1.00 31.88 356 ASP A C 1
ATOM 2854 O O . ASP A 1 356 ? -2.773 16.055 -10.442 1.00 31.88 356 ASP A O 1
ATOM 2858 N N . THR A 1 357 ? -1.328 16.036 -12.138 1.00 35.06 357 THR A N 1
ATOM 2859 C CA . THR A 1 357 ? -0.836 14.629 -12.123 1.00 35.06 357 THR A CA 1
ATOM 2860 C C . THR A 1 357 ? -1.741 13.403 -12.429 1.00 35.06 357 THR A C 1
ATOM 2862 O O . THR A 1 357 ? -2.421 12.845 -11.581 1.00 35.06 357 THR A O 1
ATOM 2865 N N . SER A 1 358 ? -1.426 12.771 -13.579 1.00 36.19 358 SER A N 1
ATOM 2866 C CA . SER A 1 358 ? -1.350 11.299 -13.829 1.00 36.19 358 SER A CA 1
ATOM 2867 C C . SER A 1 358 ? -2.627 10.442 -14.090 1.00 36.19 358 SER A C 1
ATOM 2869 O O . SER A 1 358 ? -3.641 10.592 -13.430 1.00 36.19 358 SER A O 1
ATOM 2871 N N . GLY A 1 359 ? -2.562 9.474 -15.040 1.00 36.84 359 GLY A N 1
ATOM 2872 C CA . GLY A 1 359 ? -3.575 8.388 -15.227 1.00 36.84 359 GLY A CA 1
ATOM 2873 C C . GLY A 1 359 ? -3.981 7.982 -16.678 1.00 36.84 359 GLY A C 1
ATOM 2874 O O . GLY A 1 359 ? -3.718 8.736 -17.620 1.00 36.84 359 GLY A O 1
ATOM 2875 N N . LYS A 1 360 ? -4.569 6.767 -16.880 1.00 32.94 360 LYS A N 1
ATOM 2876 C CA . LYS A 1 360 ? -5.355 6.264 -18.073 1.00 32.94 360 LYS A CA 1
ATOM 2877 C C . LYS A 1 360 ? -5.917 4.802 -17.895 1.00 32.94 360 LYS A C 1
ATOM 2879 O O . LYS A 1 360 ? -5.335 4.084 -17.093 1.00 32.94 360 LYS A O 1
ATOM 2884 N N . GLY A 1 361 ? -6.937 4.335 -18.671 1.00 53.69 361 GLY A N 1
ATOM 2885 C CA . GLY A 1 361 ? -7.584 2.963 -18.629 1.00 53.69 361 GLY A CA 1
ATOM 2886 C C . GLY A 1 361 ? -8.097 2.340 -19.989 1.00 53.69 361 GLY A C 1
ATOM 2887 O O . GLY A 1 361 ? -7.700 2.881 -21.023 1.00 53.69 361 GLY A O 1
ATOM 2888 N N . GLY A 1 362 ? -8.922 1.241 -20.028 1.00 24.92 362 GLY A N 1
ATOM 2889 C CA . GLY A 1 362 ? -9.537 0.580 -21.257 1.00 24.92 362 GLY A CA 1
ATOM 2890 C C . GLY A 1 362 ? -10.238 -0.844 -21.140 1.00 24.92 362 GLY A C 1
ATOM 2891 O O . GLY A 1 362 ? -10.159 -1.419 -20.059 1.00 24.92 362 GLY A O 1
ATOM 2892 N N . GLU A 1 363 ? -10.879 -1.419 -22.219 1.00 25.73 363 GLU A N 1
ATOM 2893 C CA . GLU A 1 363 ? -11.762 -2.673 -22.278 1.00 25.73 363 GLU A CA 1
ATOM 2894 C C . GLU A 1 363 ? -11.841 -3.507 -23.648 1.00 25.73 363 GLU A C 1
ATOM 2896 O O . GLU A 1 363 ? -11.106 -3.162 -24.572 1.00 25.73 363 GLU A O 1
ATOM 2901 N N . THR A 1 364 ? -12.669 -4.606 -23.814 1.00 22.94 364 THR A N 1
ATOM 2902 C CA . THR A 1 364 ? -12.725 -5.605 -24.987 1.00 22.94 364 THR A CA 1
ATOM 2903 C C . THR A 1 364 ? -14.074 -6.411 -25.271 1.00 22.94 364 THR A C 1
ATOM 2905 O O . THR A 1 364 ? -14.984 -6.289 -24.456 1.00 22.94 364 THR A O 1
ATOM 2908 N N . LYS A 1 365 ? -14.247 -7.228 -26.379 1.00 27.88 365 LYS A N 1
ATOM 2909 C CA . LYS A 1 365 ? -15.447 -8.121 -26.731 1.00 27.88 365 LYS A CA 1
ATOM 2910 C C . LYS A 1 365 ? -15.329 -9.159 -27.943 1.00 27.88 365 LYS A C 1
ATOM 2912 O O . LYS A 1 365 ? -14.433 -8.981 -28.759 1.00 27.88 365 LYS A O 1
ATOM 2917 N N . SER A 1 366 ? -16.315 -10.102 -28.111 1.00 28.84 366 SER A N 1
ATOM 2918 C CA . SER A 1 366 ? -16.821 -10.908 -29.321 1.00 28.84 366 SER A CA 1
ATOM 2919 C C . SER A 1 366 ? -16.333 -12.360 -29.726 1.00 28.84 366 SER A C 1
ATOM 2921 O O . SER A 1 366 ? -15.180 -12.677 -29.454 1.00 28.84 366 SER A O 1
ATOM 2923 N N . ASP A 1 367 ? -17.190 -13.224 -30.380 1.00 52.31 367 ASP A N 1
ATOM 2924 C CA . ASP A 1 367 ? -16.890 -14.553 -31.070 1.00 52.31 367 ASP A CA 1
ATOM 2925 C C . ASP A 1 367 ? -18.024 -15.208 -32.008 1.00 52.31 367 ASP A C 1
ATOM 2927 O O . ASP A 1 367 ? -18.954 -14.500 -32.373 1.00 52.31 367 ASP A O 1
ATOM 2931 N N . GLY A 1 368 ? -17.970 -16.507 -32.469 1.00 43.16 368 GLY A N 1
ATOM 2932 C CA . GLY A 1 368 ? -18.859 -17.225 -33.470 1.00 43.16 368 GLY A CA 1
ATOM 2933 C C . GLY A 1 368 ? -18.212 -18.439 -34.245 1.00 43.16 368 GLY A C 1
ATOM 2934 O O . GLY A 1 368 ? -17.063 -18.732 -33.949 1.00 43.16 368 GLY A O 1
ATOM 2935 N N . ASP A 1 369 ? -18.850 -19.114 -35.243 1.00 55.22 369 ASP A N 1
ATOM 2936 C CA . ASP A 1 369 ? -18.339 -20.323 -36.005 1.00 55.22 369 ASP A CA 1
ATOM 2937 C C . ASP A 1 369 ? -16.798 -20.461 -36.074 1.00 55.22 369 ASP A C 1
ATOM 2939 O O . ASP A 1 369 ? -16.086 -19.619 -36.638 1.00 55.22 369 ASP A O 1
ATOM 2943 N N . THR A 1 370 ? -16.270 -21.515 -35.448 1.00 51.28 370 THR A N 1
ATOM 2944 C CA . THR A 1 370 ? -14.865 -21.617 -35.037 1.00 51.28 370 THR A CA 1
ATOM 2945 C C . THR A 1 370 ? -14.038 -22.455 -36.012 1.00 51.28 370 THR A C 1
ATOM 2947 O O . THR A 1 370 ? -13.683 -23.607 -35.763 1.00 51.28 370 THR A O 1
ATOM 2950 N N . GLY A 1 371 ? -13.699 -21.839 -37.149 1.00 58.12 371 GLY A N 1
ATOM 2951 C CA . GLY A 1 371 ? -12.917 -22.463 -38.220 1.00 58.12 371 GLY A CA 1
ATOM 2952 C C . GLY A 1 371 ? -11.662 -23.210 -37.735 1.00 58.12 371 GLY A C 1
ATOM 2953 O O . GLY A 1 371 ? -10.827 -22.655 -37.020 1.00 58.12 371 GLY A O 1
ATOM 2954 N N . ARG A 1 372 ? -11.524 -24.473 -38.161 1.00 78.69 372 ARG A N 1
ATOM 2955 C CA . ARG A 1 372 ? -10.407 -25.364 -37.798 1.00 78.69 372 ARG A CA 1
ATOM 2956 C C . ARG A 1 372 ? -9.050 -24.765 -38.196 1.00 78.69 372 ARG A C 1
ATOM 2958 O O . ARG A 1 372 ? -8.915 -24.200 -39.280 1.00 78.69 372 ARG A O 1
ATOM 2965 N N . LYS A 1 373 ? -8.046 -24.939 -37.329 1.00 84.00 373 LYS A N 1
ATOM 2966 C CA . LYS A 1 373 ? -6.630 -24.653 -37.628 1.00 84.00 373 LYS A CA 1
ATOM 2967 C C . LYS A 1 373 ? -6.123 -25.568 -38.764 1.00 84.00 373 LYS A C 1
ATOM 2969 O O . LYS A 1 373 ? -6.648 -26.676 -38.889 1.00 84.00 373 LYS A O 1
ATOM 2974 N N . PRO A 1 374 ? -5.118 -25.147 -39.558 1.00 88.25 374 PRO A N 1
ATOM 2975 C CA . PRO A 1 374 ? -4.481 -26.018 -40.550 1.00 88.25 374 PRO A CA 1
ATOM 2976 C C . PRO A 1 374 ? -3.796 -27.227 -39.890 1.00 88.25 374 PRO A C 1
ATOM 2978 O O . PRO A 1 374 ? -3.302 -27.124 -38.764 1.00 88.25 374 PRO A O 1
ATOM 2981 N N . ARG A 1 375 ? -3.754 -28.364 -40.593 1.00 92.06 375 ARG A N 1
ATOM 2982 C CA . ARG A 1 375 ? -3.067 -29.588 -40.146 1.00 92.06 375 ARG A CA 1
ATOM 2983 C C . ARG A 1 375 ? -1.548 -29.458 -40.257 1.00 92.06 375 ARG A C 1
ATOM 2985 O O . ARG A 1 375 ? -1.025 -28.718 -41.097 1.00 92.06 375 ARG A O 1
ATOM 2992 N N . TRP A 1 376 ? -0.820 -30.206 -39.428 1.00 92.25 376 TRP A N 1
ATOM 2993 C CA . TRP A 1 376 ? 0.637 -30.272 -39.533 1.00 92.25 376 TRP A CA 1
ATOM 2994 C C . TRP A 1 376 ? 1.059 -31.169 -40.701 1.00 92.25 376 TRP A C 1
ATOM 2996 O O . TRP A 1 376 ? 0.319 -32.055 -41.127 1.00 92.25 376 TRP A O 1
ATOM 3006 N N . ILE A 1 377 ? 2.262 -30.952 -41.237 1.00 93.31 377 ILE A N 1
ATOM 3007 C CA . ILE A 1 377 ? 2.696 -31.655 -42.451 1.00 93.31 377 ILE A CA 1
ATOM 3008 C C . ILE A 1 377 ? 2.917 -33.154 -42.206 1.00 93.31 377 ILE A C 1
ATOM 3010 O O . ILE A 1 377 ? 2.680 -33.950 -43.109 1.00 93.31 377 ILE A O 1
ATOM 3014 N N . GLY A 1 378 ? 3.301 -33.549 -40.985 1.00 91.31 378 GLY A N 1
ATOM 3015 C CA . GLY A 1 378 ? 3.389 -34.956 -40.593 1.00 91.31 378 GLY A CA 1
ATOM 3016 C C . GLY A 1 378 ? 2.029 -35.655 -40.619 1.00 91.31 378 GLY A C 1
ATOM 3017 O O . GLY A 1 378 ? 1.939 -36.739 -41.184 1.00 91.31 378 GLY A O 1
ATOM 3018 N N . ASP A 1 379 ? 0.967 -35.003 -40.121 1.00 93.06 379 ASP A N 1
ATOM 3019 C CA . ASP A 1 379 ? -0.405 -35.539 -40.189 1.00 93.06 379 ASP A CA 1
ATOM 3020 C C . ASP A 1 379 ? -0.813 -35.765 -41.643 1.00 93.06 379 ASP A C 1
ATOM 3022 O O . ASP A 1 379 ? -1.195 -36.866 -42.014 1.00 93.06 379 ASP A O 1
ATOM 3026 N N . ILE A 1 380 ? -0.639 -34.748 -42.494 1.00 94.00 380 ILE A N 1
ATOM 3027 C CA . ILE A 1 380 ? -0.990 -34.829 -43.917 1.00 94.00 380 ILE A CA 1
ATOM 3028 C C . ILE A 1 380 ? -0.197 -35.953 -44.611 1.00 94.00 380 ILE A C 1
ATOM 3030 O O . ILE A 1 380 ? -0.754 -36.678 -45.432 1.00 94.00 380 ILE A O 1
ATOM 3034 N N . LEU A 1 381 ? 1.087 -36.143 -44.289 1.00 93.62 381 LEU A N 1
ATOM 3035 C CA . LEU A 1 381 ? 1.915 -37.188 -44.904 1.00 93.62 381 LEU A CA 1
ATOM 3036 C C . LEU A 1 381 ? 1.582 -38.610 -44.418 1.00 93.62 381 LEU A C 1
ATOM 3038 O O . LEU A 1 381 ? 1.732 -39.549 -45.201 1.00 93.62 381 LEU A O 1
ATOM 3042 N N . VAL A 1 382 ? 1.092 -38.778 -43.187 1.00 95.31 382 VAL A N 1
ATOM 3043 C CA . VAL A 1 382 ? 0.534 -40.054 -42.706 1.00 95.31 382 VAL A CA 1
ATOM 3044 C C . VAL A 1 382 ? -0.859 -40.280 -43.313 1.00 95.31 382 VAL A C 1
ATOM 3046 O O . VAL A 1 382 ? -1.048 -41.232 -44.067 1.00 95.31 382 VAL A O 1
ATOM 3049 N N . GLU A 1 383 ? -1.807 -39.371 -43.060 1.00 94.44 383 GLU A N 1
ATOM 3050 C CA . GLU A 1 383 ? -3.230 -39.483 -43.423 1.00 94.44 383 GLU A CA 1
ATOM 3051 C C . GLU A 1 383 ? -3.477 -39.547 -44.937 1.00 94.44 383 GLU A C 1
ATOM 3053 O O . GLU A 1 383 ? -4.280 -40.356 -45.398 1.00 94.44 383 GLU A O 1
ATOM 3058 N N . ASN A 1 384 ? -2.831 -38.675 -45.722 1.00 95.25 384 ASN A N 1
ATOM 3059 C CA . ASN A 1 384 ? -3.107 -38.536 -47.155 1.00 95.25 384 ASN A CA 1
ATOM 3060 C C . ASN A 1 384 ? -2.084 -39.243 -48.058 1.00 95.25 384 ASN A C 1
ATOM 3062 O O . ASN A 1 384 ? -2.389 -39.463 -49.229 1.00 95.25 384 ASN A O 1
ATOM 3066 N N . PHE A 1 385 ? -0.890 -39.588 -47.555 1.00 94.06 385 PHE A N 1
ATOM 3067 C CA . PHE A 1 385 ? 0.211 -40.080 -48.399 1.00 94.06 385 PHE A CA 1
ATOM 3068 C C . PHE A 1 385 ? 0.911 -41.363 -47.914 1.00 94.06 385 PHE A C 1
ATOM 3070 O O . PHE A 1 385 ? 1.740 -41.890 -48.658 1.00 94.06 385 PHE A O 1
ATOM 3077 N N . GLY A 1 386 ? 0.537 -41.923 -46.756 1.00 91.12 386 GLY A N 1
A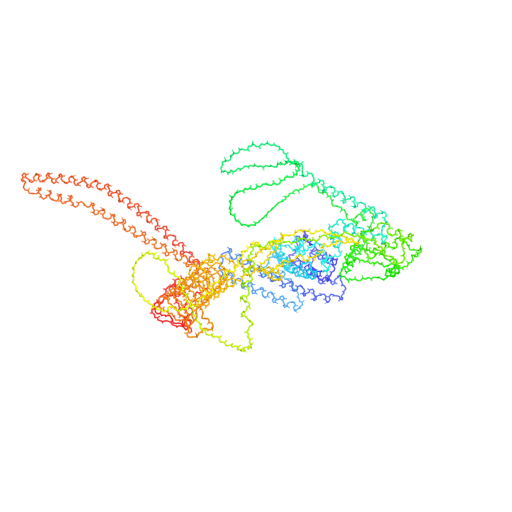TOM 3078 C CA . GLY A 1 386 ? 0.930 -43.278 -46.345 1.00 91.12 386 GLY A CA 1
ATOM 3079 C C . GLY A 1 386 ? 2.293 -43.414 -45.656 1.00 91.12 386 GLY A C 1
ATOM 3080 O O . GLY A 1 386 ? 2.871 -44.500 -45.672 1.00 91.12 386 GLY A O 1
ATOM 3081 N N . LEU A 1 387 ? 2.822 -42.346 -45.052 1.00 94.88 387 LEU A N 1
ATOM 3082 C CA . LEU A 1 387 ? 3.985 -42.437 -44.159 1.00 94.88 387 LEU A CA 1
ATOM 3083 C C . LEU A 1 387 ? 3.642 -43.299 -42.924 1.00 94.88 387 LEU A C 1
ATOM 3085 O O . LEU A 1 387 ? 2.588 -43.107 -42.323 1.00 94.88 387 LEU A O 1
ATOM 3089 N N . SER A 1 388 ? 4.513 -44.232 -42.516 1.00 95.00 388 SER A N 1
ATOM 3090 C CA . SER A 1 388 ? 4.245 -45.061 -41.327 1.00 95.00 388 SER A CA 1
ATOM 3091 C C . SER A 1 388 ? 4.500 -44.293 -40.026 1.00 95.00 388 SER A C 1
ATOM 3093 O O . SER A 1 388 ? 5.428 -43.489 -39.948 1.00 95.00 388 SER A O 1
ATOM 3095 N N . GLU A 1 389 ? 3.739 -44.586 -38.969 1.00 90.00 389 GLU A N 1
ATOM 3096 C CA . GLU A 1 389 ? 3.932 -43.971 -37.645 1.00 90.00 389 GLU A CA 1
ATOM 3097 C C . GLU A 1 389 ? 5.336 -44.227 -37.067 1.00 90.00 389 GLU A C 1
ATOM 3099 O O . GLU A 1 389 ? 5.970 -43.325 -36.526 1.00 90.00 389 GLU A O 1
ATOM 3104 N N . LYS A 1 390 ? 5.911 -45.419 -37.278 1.00 90.69 390 LYS A N 1
ATOM 3105 C CA . LYS A 1 390 ? 7.288 -45.720 -36.845 1.00 90.69 390 LYS A CA 1
ATOM 3106 C C . LYS A 1 390 ? 8.329 -44.879 -37.595 1.00 90.69 390 LYS A C 1
ATOM 3108 O O . LYS A 1 390 ? 9.358 -44.508 -37.025 1.00 90.69 390 LYS A O 1
ATOM 3113 N N . ASP A 1 391 ? 8.078 -44.571 -38.867 1.00 92.19 391 ASP A N 1
ATOM 3114 C CA . ASP A 1 391 ? 8.915 -43.660 -39.647 1.00 92.19 391 ASP A CA 1
ATOM 3115 C C . ASP A 1 391 ? 8.684 -42.199 -39.236 1.00 92.19 391 ASP A C 1
ATOM 3117 O O . ASP A 1 391 ? 9.660 -41.469 -39.081 1.00 92.19 391 ASP A O 1
ATOM 3121 N N . ARG A 1 392 ? 7.435 -41.791 -38.964 1.00 89.88 392 ARG A N 1
ATOM 3122 C CA . ARG A 1 392 ? 7.061 -40.479 -38.405 1.00 89.88 392 ARG A CA 1
ATOM 3123 C C . ARG A 1 392 ? 7.823 -40.209 -37.106 1.00 89.88 392 ARG A C 1
ATOM 3125 O O . ARG A 1 392 ? 8.535 -39.208 -37.042 1.00 89.88 392 ARG A O 1
ATOM 3132 N N . THR A 1 393 ? 7.791 -41.117 -36.123 1.00 85.69 393 THR A N 1
ATOM 3133 C CA . THR A 1 393 ? 8.574 -40.977 -34.878 1.00 85.69 393 THR A CA 1
ATOM 3134 C C . THR A 1 393 ? 10.079 -40.907 -35.157 1.00 85.69 393 THR A C 1
ATOM 3136 O O . THR A 1 393 ? 10.770 -40.093 -34.548 1.00 85.69 393 THR A O 1
ATOM 3139 N N . ARG A 1 394 ? 10.612 -41.685 -36.117 1.00 89.62 394 ARG A N 1
ATOM 3140 C CA . ARG A 1 394 ? 12.035 -41.599 -36.510 1.00 89.62 394 ARG A CA 1
ATOM 3141 C C . ARG A 1 394 ? 12.386 -40.252 -37.153 1.00 89.62 394 ARG A C 1
ATOM 3143 O O . ARG A 1 394 ? 13.467 -39.730 -36.888 1.00 89.62 394 ARG A O 1
ATOM 3150 N N . ILE A 1 395 ? 11.502 -39.675 -37.967 1.00 89.44 395 ILE A N 1
ATOM 3151 C CA . ILE A 1 395 ? 11.683 -38.342 -38.563 1.00 89.44 395 ILE A CA 1
ATOM 3152 C C . ILE A 1 395 ? 11.596 -37.261 -37.486 1.00 89.44 395 ILE A C 1
ATOM 3154 O O . ILE A 1 395 ? 12.421 -36.357 -37.493 1.00 89.44 395 ILE A O 1
ATOM 3158 N N . ILE A 1 396 ? 10.657 -37.360 -36.542 1.00 88.62 396 ILE A N 1
ATOM 3159 C CA . ILE A 1 396 ? 10.527 -36.433 -35.405 1.00 88.62 396 ILE A CA 1
ATOM 3160 C C . ILE A 1 396 ? 11.771 -36.490 -34.527 1.00 88.62 396 ILE A C 1
ATOM 3162 O O . ILE A 1 396 ? 12.325 -35.443 -34.210 1.00 88.62 396 ILE A O 1
ATOM 3166 N N . LYS A 1 397 ? 12.266 -37.693 -34.211 1.00 86.88 397 LYS A N 1
ATOM 3167 C CA . LYS A 1 397 ? 13.533 -37.890 -33.502 1.00 86.88 397 LYS A CA 1
ATOM 3168 C C . LYS A 1 397 ? 14.691 -37.250 -34.268 1.00 86.88 397 LYS A C 1
ATOM 3170 O O . LYS A 1 397 ? 15.339 -36.378 -33.709 1.00 86.88 397 LYS A O 1
ATOM 3175 N N . LYS A 1 398 ? 14.864 -37.533 -35.566 1.00 87.00 398 LYS A N 1
ATOM 3176 C CA . LYS A 1 398 ? 15.890 -36.885 -36.411 1.00 87.00 398 LYS A CA 1
ATOM 3177 C C . LYS A 1 398 ? 15.724 -35.364 -36.537 1.00 87.00 398 LYS A C 1
ATOM 3179 O O . LYS A 1 398 ? 16.718 -34.648 -36.610 1.00 87.00 398 LYS A O 1
ATOM 3184 N N . GLN A 1 399 ? 14.498 -34.842 -36.572 1.00 86.12 399 GLN A N 1
ATOM 3185 C CA . GLN A 1 399 ? 14.229 -33.403 -36.651 1.00 86.12 399 GLN A CA 1
ATOM 3186 C C . GLN A 1 399 ? 14.461 -32.717 -35.301 1.00 86.12 399 GLN A C 1
ATOM 3188 O O . GLN A 1 399 ? 14.930 -31.582 -35.284 1.00 86.12 399 GLN A O 1
ATOM 3193 N N . MET A 1 400 ? 14.189 -33.394 -34.183 1.00 81.25 400 MET A N 1
ATOM 3194 C CA . MET A 1 400 ? 14.518 -32.922 -32.841 1.00 81.25 400 MET A CA 1
ATOM 3195 C C . MET A 1 400 ? 16.023 -33.017 -32.585 1.00 81.25 400 MET A C 1
ATOM 3197 O O . MET A 1 400 ? 16.594 -32.052 -32.106 1.00 81.25 400 MET A O 1
ATOM 3201 N N . GLU A 1 401 ? 16.695 -34.093 -32.996 1.00 81.69 401 GLU A N 1
ATOM 3202 C CA . GLU A 1 401 ? 18.157 -34.228 -32.993 1.00 81.69 401 GLU A CA 1
ATOM 3203 C C . GLU A 1 401 ? 18.808 -33.126 -33.839 1.00 81.69 401 GLU A C 1
ATOM 3205 O O . GLU A 1 401 ? 19.719 -32.463 -33.361 1.00 81.69 401 GLU A O 1
ATOM 3210 N N . TYR A 1 402 ? 18.287 -32.831 -35.036 1.00 79.69 402 TYR A N 1
ATOM 3211 C CA . TYR A 1 402 ? 18.752 -31.714 -35.867 1.00 79.69 402 TYR A CA 1
ATOM 3212 C C . TYR A 1 402 ? 18.356 -30.334 -35.309 1.00 79.69 402 TYR A C 1
ATOM 3214 O O . TYR A 1 402 ? 19.066 -29.352 -35.526 1.00 79.69 402 TYR A O 1
ATOM 3222 N N . ARG A 1 403 ? 17.249 -30.211 -34.560 1.00 79.25 403 ARG A N 1
ATOM 3223 C CA . ARG A 1 403 ? 16.903 -28.977 -33.830 1.00 79.25 403 ARG A CA 1
ATOM 3224 C C . ARG A 1 403 ? 17.844 -28.780 -32.648 1.00 79.25 403 ARG A C 1
ATOM 3226 O O . ARG A 1 403 ? 18.319 -27.667 -32.472 1.00 79.25 403 ARG A O 1
ATOM 3233 N N . ILE A 1 404 ? 18.149 -29.831 -31.893 1.00 72.94 404 ILE A N 1
ATOM 3234 C CA . ILE A 1 404 ? 19.138 -29.853 -30.816 1.00 72.94 404 ILE A CA 1
ATOM 3235 C C . ILE A 1 404 ? 20.515 -29.537 -31.400 1.00 72.94 404 ILE A C 1
ATOM 3237 O O . ILE A 1 404 ? 21.168 -28.641 -30.892 1.00 72.94 404 ILE A O 1
ATOM 3241 N N . GLU A 1 405 ? 20.919 -30.142 -32.520 1.00 73.88 405 GLU A N 1
ATOM 3242 C CA . GLU A 1 405 ? 22.155 -29.819 -33.244 1.00 73.88 405 GLU A CA 1
ATOM 3243 C C . GLU A 1 405 ? 22.169 -28.360 -33.717 1.00 73.88 405 GLU A C 1
ATOM 3245 O O . GLU A 1 405 ? 23.168 -27.683 -33.521 1.00 73.88 405 GLU A O 1
ATOM 3250 N N . ARG A 1 406 ? 21.074 -27.815 -34.268 1.00 70.31 406 ARG A N 1
ATOM 3251 C CA . ARG A 1 406 ? 21.003 -26.398 -34.679 1.00 70.31 406 ARG A CA 1
ATOM 3252 C C . ARG A 1 406 ? 20.947 -25.417 -33.509 1.00 70.31 406 ARG A C 1
ATOM 3254 O O . ARG A 1 406 ? 21.489 -24.321 -33.640 1.00 70.31 406 ARG A O 1
ATOM 3261 N N . ILE A 1 407 ? 20.311 -25.774 -32.395 1.00 65.44 407 ILE A N 1
ATOM 3262 C CA . ILE A 1 407 ? 20.355 -25.025 -31.133 1.00 65.44 407 ILE A CA 1
ATOM 3263 C C . ILE A 1 407 ? 21.795 -25.040 -30.622 1.00 65.44 407 ILE A C 1
ATOM 3265 O O . ILE A 1 407 ? 22.369 -23.980 -30.406 1.00 65.44 407 ILE A O 1
ATOM 3269 N N . ASN A 1 408 ? 22.417 -26.213 -30.556 1.00 64.81 408 ASN A N 1
ATOM 3270 C CA . ASN A 1 408 ? 23.801 -26.416 -30.150 1.00 64.81 408 ASN A CA 1
ATOM 3271 C C . ASN A 1 408 ? 24.778 -25.638 -31.051 1.00 64.81 408 ASN A C 1
ATOM 3273 O O . ASN A 1 408 ? 25.625 -24.922 -30.537 1.00 64.81 408 ASN A O 1
ATOM 3277 N N . LEU A 1 409 ? 24.619 -25.663 -32.376 1.00 63.06 409 LEU A N 1
ATOM 3278 C CA . LEU A 1 409 ? 25.374 -24.862 -33.351 1.00 63.06 409 LEU A CA 1
ATOM 3279 C C . LEU A 1 409 ? 25.195 -23.354 -33.141 1.00 63.06 409 LEU A C 1
ATOM 3281 O O . LEU A 1 409 ? 26.171 -22.608 -33.132 1.00 63.06 409 LEU A O 1
ATOM 3285 N N . LYS A 1 410 ? 23.952 -22.901 -32.939 1.00 62.12 410 LYS A N 1
ATOM 3286 C CA . LYS A 1 410 ? 23.605 -21.503 -32.621 1.00 62.12 410 LYS A CA 1
ATOM 3287 C C . LYS A 1 410 ? 24.157 -21.067 -31.254 1.00 62.12 410 LYS A C 1
ATOM 3289 O O . LYS A 1 410 ? 24.371 -19.876 -31.045 1.00 62.12 410 LYS A O 1
ATOM 3294 N N . LEU A 1 411 ? 24.409 -22.025 -30.361 1.00 57.16 411 LEU A N 1
ATOM 3295 C CA . LEU A 1 411 ? 25.089 -21.879 -29.072 1.00 57.16 411 LEU A CA 1
ATOM 3296 C C . LEU A 1 411 ? 26.597 -22.243 -29.134 1.00 57.16 411 LEU A C 1
ATOM 3298 O O . LEU A 1 411 ? 27.270 -22.151 -28.110 1.00 57.16 411 LEU A O 1
ATOM 3302 N N . GLY A 1 412 ? 27.144 -22.585 -30.314 1.00 57.03 412 GLY A N 1
ATOM 3303 C CA . GLY A 1 412 ? 28.582 -22.762 -30.578 1.00 57.03 412 GLY A CA 1
ATOM 3304 C C . GLY A 1 412 ? 29.149 -24.192 -30.710 1.00 57.03 412 GLY A C 1
ATOM 3305 O O . GLY A 1 412 ? 30.265 -24.407 -30.247 1.00 57.03 412 GLY A O 1
ATOM 3306 N N . LEU A 1 413 ? 28.448 -25.168 -31.314 1.00 48.94 413 LEU A N 1
ATOM 3307 C CA . LEU A 1 413 ? 28.854 -26.595 -31.291 1.00 48.94 413 LEU A CA 1
ATOM 3308 C C . LEU A 1 413 ? 28.806 -27.331 -32.678 1.00 48.94 413 LEU A C 1
ATOM 3310 O O . LEU A 1 413 ? 27.731 -27.747 -33.095 1.00 48.94 413 LEU A O 1
ATOM 3314 N N . ASN A 1 414 ? 29.984 -27.589 -33.301 1.00 45.72 414 ASN A N 1
ATOM 3315 C CA . ASN A 1 414 ? 30.341 -28.595 -34.367 1.00 45.72 414 ASN A CA 1
ATOM 3316 C C . ASN A 1 414 ? 30.115 -28.298 -35.896 1.00 45.72 414 ASN A C 1
ATOM 3318 O O . ASN A 1 414 ? 29.036 -27.885 -36.289 1.00 45.72 414 ASN A O 1
ATOM 3322 N N . LEU A 1 415 ? 31.103 -28.562 -36.795 1.00 57.88 415 LEU A N 1
ATOM 3323 C CA . LEU A 1 415 ? 31.058 -28.299 -38.274 1.00 57.88 415 LEU A CA 1
ATOM 3324 C C . LEU A 1 415 ? 31.982 -29.224 -39.148 1.00 57.88 415 LEU A C 1
ATOM 3326 O O . LEU A 1 415 ? 32.662 -30.078 -38.589 1.00 57.88 415 LEU A O 1
ATOM 3330 N N . SER A 1 416 ? 31.996 -29.099 -40.500 1.00 55.00 416 SER A N 1
ATOM 3331 C CA . SER A 1 416 ? 32.589 -30.076 -41.474 1.00 55.00 416 SER A CA 1
ATOM 3332 C C . SER A 1 416 ? 33.350 -29.473 -42.696 1.00 55.00 416 SER A C 1
ATOM 3334 O O . SER A 1 416 ? 33.155 -28.305 -43.031 1.00 55.00 416 SER A O 1
ATOM 3336 N N . ASN A 1 417 ? 34.193 -30.278 -43.379 1.00 54.38 417 ASN A N 1
ATOM 3337 C CA . ASN A 1 417 ? 35.353 -29.833 -44.187 1.00 54.38 417 ASN A CA 1
ATOM 3338 C C . ASN A 1 417 ? 35.138 -29.523 -45.688 1.00 54.38 417 ASN A C 1
ATOM 3340 O O . ASN A 1 417 ? 35.513 -28.441 -46.121 1.00 54.38 417 ASN A O 1
ATOM 3344 N N . ALA A 1 418 ? 34.607 -30.434 -46.517 1.00 63.00 418 ALA A N 1
ATOM 3345 C CA . ALA A 1 418 ? 34.794 -30.358 -47.987 1.00 63.00 418 ALA A CA 1
ATOM 3346 C C . ALA A 1 418 ? 34.216 -29.095 -48.671 1.00 63.00 418 ALA A C 1
ATOM 3348 O O . ALA A 1 418 ? 34.703 -28.660 -49.711 1.00 63.00 418 ALA A O 1
ATOM 3349 N N . HIS A 1 419 ? 33.211 -28.450 -48.069 1.00 67.75 419 HIS A N 1
ATOM 3350 C CA . HIS A 1 419 ? 32.684 -27.169 -48.562 1.00 67.75 419 HIS A CA 1
ATOM 3351 C C . HIS A 1 419 ? 33.692 -26.011 -48.454 1.00 67.75 419 HIS A C 1
ATOM 3353 O O . HIS A 1 419 ? 33.545 -25.017 -49.157 1.00 67.75 419 HIS A O 1
ATOM 3359 N N . ILE A 1 420 ? 34.703 -26.122 -47.589 1.00 71.75 420 ILE A N 1
ATOM 3360 C CA . ILE A 1 420 ? 35.731 -25.094 -47.389 1.00 71.75 420 ILE A CA 1
ATOM 3361 C C . ILE A 1 420 ? 36.631 -24.994 -48.635 1.00 71.75 420 ILE A C 1
ATOM 3363 O O . ILE A 1 420 ? 37.001 -23.895 -49.039 1.00 71.75 420 ILE A O 1
ATOM 3367 N N . GLU A 1 421 ? 36.927 -26.118 -49.291 1.00 78.38 421 GLU A N 1
ATOM 3368 C CA . GLU A 1 421 ? 37.869 -26.191 -50.418 1.00 78.38 421 GLU A CA 1
ATOM 3369 C C . GLU A 1 421 ? 37.354 -25.456 -51.668 1.00 78.38 421 GLU A C 1
ATOM 3371 O O . GLU A 1 421 ? 38.067 -24.621 -52.221 1.00 78.38 421 GLU A O 1
ATOM 3376 N N . LEU A 1 422 ? 36.088 -25.662 -52.056 1.00 81.44 422 LEU A N 1
ATOM 3377 C CA . LEU A 1 422 ? 35.478 -24.968 -53.204 1.00 81.44 422 LEU A CA 1
ATOM 3378 C C . LEU A 1 422 ? 35.406 -23.443 -53.006 1.00 81.44 422 LEU A C 1
ATOM 3380 O O . LEU A 1 422 ? 35.560 -22.675 -53.957 1.00 81.44 422 LEU A O 1
ATOM 3384 N N . PHE A 1 423 ? 35.176 -22.974 -51.776 1.00 88.81 423 PHE A N 1
ATOM 3385 C CA . PHE A 1 423 ? 35.157 -21.535 -51.501 1.00 88.81 423 PHE A CA 1
ATOM 3386 C C . PHE A 1 423 ? 36.562 -20.915 -51.572 1.00 88.81 423 PHE A C 1
ATOM 3388 O O . PHE A 1 423 ? 36.692 -19.791 -52.061 1.00 88.81 423 PHE A O 1
ATOM 3395 N N . ASN A 1 424 ? 37.606 -21.668 -51.206 1.00 85.44 424 ASN A N 1
ATOM 3396 C CA . ASN A 1 424 ? 39.003 -21.249 -51.357 1.00 85.44 424 ASN A CA 1
ATOM 3397 C C . ASN A 1 424 ? 39.448 -21.124 -52.830 1.00 85.44 424 ASN A C 1
ATOM 3399 O O . ASN A 1 424 ? 40.379 -20.373 -53.114 1.00 85.44 424 ASN A O 1
ATOM 3403 N N . GLU A 1 425 ? 38.814 -21.832 -53.774 1.00 88.69 425 GLU A N 1
ATOM 3404 C CA . GLU A 1 425 ? 39.107 -21.700 -55.212 1.00 88.69 425 GLU A CA 1
ATOM 3405 C C . GLU A 1 425 ? 38.535 -20.395 -55.793 1.00 88.69 425 GLU A C 1
ATOM 3407 O O . GLU A 1 425 ? 39.251 -19.622 -56.430 1.00 88.69 425 GLU A O 1
ATOM 3412 N N . ILE A 1 426 ? 37.258 -20.096 -55.527 1.00 90.69 426 ILE A N 1
ATOM 3413 C CA . ILE A 1 426 ? 36.588 -18.892 -56.061 1.00 90.69 426 ILE A CA 1
ATOM 3414 C C . ILE A 1 426 ? 37.231 -17.603 -55.507 1.00 90.69 426 ILE A C 1
ATOM 3416 O O . ILE A 1 426 ? 37.300 -16.584 -56.200 1.00 90.69 426 ILE A O 1
ATOM 3420 N N . GLU A 1 427 ? 37.787 -17.665 -54.294 1.00 92.25 427 GLU A N 1
ATOM 3421 C CA . GLU A 1 427 ? 38.524 -16.569 -53.644 1.00 92.25 427 GLU A CA 1
ATOM 3422 C C . GLU A 1 427 ? 39.848 -16.188 -54.333 1.00 92.25 427 GLU A C 1
ATOM 3424 O O . GLU A 1 427 ? 40.408 -15.139 -54.022 1.00 92.25 427 GLU A O 1
ATOM 3429 N N . GLN A 1 428 ? 40.319 -16.968 -55.313 1.00 93.62 428 GLN A N 1
ATOM 3430 C CA . GLN A 1 428 ? 41.501 -16.635 -56.123 1.00 93.62 428 GLN A CA 1
ATOM 3431 C C . GLN A 1 428 ? 41.187 -15.652 -57.266 1.00 93.62 428 GLN A C 1
ATOM 3433 O O . GLN A 1 428 ? 42.074 -14.929 -57.716 1.00 93.62 428 GLN A O 1
ATOM 3438 N N . TYR A 1 429 ? 39.930 -15.601 -57.723 1.00 93.75 429 TYR A N 1
ATOM 3439 C CA . TYR A 1 429 ? 39.501 -14.782 -58.867 1.00 93.75 429 TYR A CA 1
ATOM 3440 C C . TYR A 1 429 ? 38.843 -13.464 -58.442 1.00 93.75 429 TYR A C 1
ATOM 3442 O O . TYR A 1 429 ? 38.935 -12.461 -59.154 1.00 93.75 429 TYR A O 1
ATOM 3450 N N . PHE A 1 430 ? 38.197 -13.445 -57.273 1.00 95.06 430 PHE A N 1
ATOM 3451 C CA . PHE A 1 430 ? 37.414 -12.310 -56.794 1.00 95.06 430 PHE A CA 1
ATOM 3452 C C . PHE A 1 430 ? 37.788 -11.892 -55.375 1.00 95.06 430 PHE A C 1
ATOM 3454 O O . PHE A 1 430 ? 37.672 -12.668 -54.427 1.00 95.06 430 PHE A O 1
ATOM 3461 N N . LEU A 1 431 ? 38.079 -10.602 -55.205 1.00 95.12 431 LEU A N 1
ATOM 3462 C CA . LEU A 1 431 ? 38.087 -9.958 -53.897 1.00 95.12 431 LEU A CA 1
ATOM 3463 C C . LEU A 1 431 ? 36.773 -9.194 -53.708 1.00 95.12 431 LEU A C 1
ATOM 3465 O O . LEU A 1 431 ? 36.501 -8.238 -54.433 1.00 95.12 431 LEU A O 1
ATOM 3469 N N . ILE A 1 432 ? 35.969 -9.583 -52.715 1.00 95.50 432 ILE A N 1
ATOM 3470 C CA . ILE A 1 432 ? 34.860 -8.745 -52.238 1.00 95.50 432 ILE A CA 1
ATOM 3471 C C . ILE A 1 432 ? 35.383 -7.841 -51.127 1.00 95.50 432 ILE A C 1
ATOM 3473 O O . ILE A 1 432 ? 35.907 -8.330 -50.123 1.00 95.50 432 ILE A O 1
ATOM 3477 N N . THR A 1 433 ? 35.156 -6.539 -51.259 1.00 95.06 433 THR A N 1
ATOM 3478 C CA . THR A 1 433 ? 35.274 -5.586 -50.153 1.00 95.06 433 THR A CA 1
ATOM 3479 C C . THR A 1 433 ? 33.888 -5.080 -49.763 1.00 95.06 433 THR A C 1
ATOM 3481 O O . THR A 1 433 ? 32.993 -4.938 -50.594 1.00 95.06 433 THR A O 1
ATOM 3484 N N . TYR A 1 434 ? 33.692 -4.827 -48.472 1.00 94.06 434 TYR A N 1
ATOM 3485 C CA . TYR A 1 434 ? 32.456 -4.264 -47.930 1.00 94.06 434 TYR A CA 1
ATOM 3486 C C . TYR A 1 434 ? 32.748 -2.894 -47.329 1.00 94.06 434 TYR A C 1
ATOM 3488 O O . TYR A 1 434 ? 33.839 -2.681 -46.793 1.00 94.06 434 TYR A O 1
ATOM 3496 N N . SER A 1 435 ? 31.758 -2.003 -47.311 1.00 91.94 435 SER A N 1
ATOM 3497 C CA . SER A 1 435 ? 31.770 -0.889 -46.363 1.00 91.94 435 SER A CA 1
ATOM 3498 C C . SER A 1 435 ? 31.718 -1.436 -44.920 1.00 91.94 435 SER A C 1
ATOM 3500 O O . SER A 1 435 ? 31.238 -2.555 -44.702 1.00 91.94 435 SER A O 1
ATOM 3502 N N . PRO A 1 436 ? 32.181 -0.690 -43.898 1.00 88.12 436 PRO A N 1
ATOM 3503 C CA . PRO A 1 436 ? 32.220 -1.188 -42.514 1.00 88.12 436 PRO A CA 1
ATOM 3504 C C . PRO A 1 436 ? 30.854 -1.616 -41.940 1.00 88.12 436 PRO A C 1
ATOM 3506 O O . PRO A 1 436 ? 30.780 -2.531 -41.124 1.00 88.12 436 PRO A O 1
ATOM 3509 N N . ASP A 1 437 ? 29.770 -0.988 -42.397 1.00 83.81 437 ASP A N 1
ATOM 3510 C CA . ASP A 1 437 ? 28.363 -1.307 -42.090 1.00 83.81 437 ASP A CA 1
ATOM 3511 C C . ASP A 1 437 ? 27.706 -2.285 -43.091 1.00 83.81 437 ASP A C 1
ATOM 3513 O O . ASP A 1 437 ? 26.593 -2.781 -42.870 1.00 83.81 437 ASP A O 1
ATOM 3517 N N . ARG A 1 438 ? 28.417 -2.589 -44.183 1.00 88.50 438 ARG A N 1
ATOM 3518 C CA . ARG A 1 438 ? 27.974 -3.342 -45.361 1.00 88.50 438 ARG A CA 1
ATOM 3519 C C . ARG A 1 438 ? 26.810 -2.703 -46.133 1.00 88.50 438 ARG A C 1
ATOM 3521 O O . ARG A 1 438 ? 26.127 -3.417 -46.866 1.00 88.50 438 ARG A O 1
ATOM 3528 N N . ILE A 1 439 ? 26.557 -1.393 -46.000 1.00 91.62 439 ILE A N 1
ATOM 3529 C CA . ILE A 1 439 ? 25.673 -0.652 -46.926 1.00 91.62 439 ILE A CA 1
ATOM 3530 C C . ILE A 1 439 ? 26.125 -0.869 -48.367 1.00 91.62 439 ILE A C 1
ATOM 3532 O O . ILE A 1 439 ? 25.281 -1.036 -49.236 1.00 91.62 439 ILE A O 1
ATOM 3536 N N . GLU A 1 440 ? 27.428 -0.925 -48.621 1.00 94.50 440 GLU A N 1
ATOM 3537 C CA . GLU A 1 440 ? 27.986 -1.158 -49.948 1.00 94.50 440 GLU A CA 1
ATOM 3538 C C . GLU A 1 440 ? 28.840 -2.429 -49.956 1.00 94.50 440 GLU A C 1
ATOM 3540 O O . GLU A 1 440 ? 29.551 -2.741 -48.996 1.00 94.50 440 GLU A O 1
ATOM 3545 N N . ALA A 1 441 ? 28.757 -3.174 -51.056 1.00 94.12 441 ALA A N 1
ATOM 3546 C CA . ALA A 1 441 ? 29.712 -4.216 -51.399 1.00 94.12 441 ALA A CA 1
ATOM 3547 C C . ALA A 1 441 ? 30.263 -3.949 -52.794 1.00 94.12 441 ALA A C 1
ATOM 3549 O O . ALA A 1 441 ? 29.508 -3.753 -53.752 1.00 94.12 441 ALA A O 1
ATOM 3550 N N . TRP A 1 442 ? 31.584 -4.008 -52.900 1.00 96.75 442 TRP A N 1
ATOM 3551 C CA . TRP A 1 442 ? 32.304 -3.960 -54.158 1.00 96.75 442 TRP A CA 1
ATOM 3552 C C . TRP A 1 442 ? 32.886 -5.332 -54.472 1.00 96.75 442 TRP A C 1
ATOM 3554 O O . TRP A 1 442 ? 33.336 -6.055 -53.581 1.00 96.75 442 TRP A O 1
ATOM 3564 N N . ILE A 1 443 ? 32.891 -5.680 -55.752 1.00 95.19 443 ILE A N 1
ATOM 3565 C CA . ILE A 1 443 ? 33.614 -6.830 -56.280 1.00 95.19 443 ILE A CA 1
ATOM 3566 C C . ILE A 1 443 ? 34.788 -6.314 -57.112 1.00 95.19 443 ILE A C 1
ATOM 3568 O O . ILE A 1 443 ? 34.629 -5.428 -57.953 1.00 95.19 443 ILE A O 1
ATOM 3572 N N . LYS A 1 444 ? 35.977 -6.855 -56.861 1.00 95.94 444 LYS A N 1
ATOM 3573 C CA . LYS A 1 444 ? 37.190 -6.579 -57.625 1.00 95.94 444 LYS A CA 1
ATOM 3574 C C . LYS A 1 444 ? 37.632 -7.868 -58.302 1.00 95.94 444 LYS A C 1
ATOM 3576 O O . LYS A 1 444 ? 37.915 -8.857 -57.622 1.00 95.94 444 LYS A O 1
ATOM 3581 N N . LEU A 1 445 ? 37.683 -7.848 -59.631 1.00 95.06 445 LEU A N 1
ATOM 3582 C CA . LEU A 1 445 ? 38.214 -8.955 -60.421 1.00 95.06 445 LEU A CA 1
ATOM 3583 C C . LEU A 1 445 ? 39.743 -8.950 -60.291 1.00 95.06 445 LEU A C 1
ATOM 3585 O O . LEU A 1 445 ? 40.371 -7.924 -60.548 1.00 95.06 445 LEU A O 1
ATOM 3589 N N . LEU A 1 446 ? 40.344 -10.056 -59.851 1.00 93.50 446 LEU A N 1
ATOM 3590 C CA . LEU A 1 446 ? 41.797 -10.160 -59.662 1.00 93.50 446 LEU A CA 1
ATOM 3591 C C . LEU A 1 446 ? 42.500 -10.705 -60.910 1.00 93.50 446 LEU A C 1
ATOM 3593 O O . LEU A 1 446 ? 43.579 -10.240 -61.269 1.00 93.50 446 LEU A O 1
ATOM 3597 N N . THR A 1 447 ? 41.867 -11.666 -61.576 1.00 91.19 447 THR A N 1
ATOM 3598 C CA . THR A 1 447 ? 42.376 -12.398 -62.741 1.00 91.19 447 THR A CA 1
ATOM 3599 C C . THR A 1 447 ? 41.236 -12.620 -63.744 1.00 91.19 447 THR A C 1
ATOM 3601 O O . THR A 1 447 ? 40.073 -12.655 -63.339 1.00 91.19 447 THR A O 1
ATOM 3604 N N . PRO A 1 448 ? 41.514 -12.737 -65.057 1.00 90.38 448 PRO A N 1
ATOM 3605 C CA . PRO A 1 448 ? 40.473 -12.988 -66.055 1.00 90.38 448 PRO A CA 1
ATOM 3606 C C . PRO A 1 448 ? 39.773 -14.331 -65.799 1.00 90.38 448 PRO A C 1
ATOM 3608 O O . PRO A 1 448 ? 40.418 -15.320 -65.449 1.00 90.38 448 PRO A O 1
ATOM 3611 N N . LEU A 1 449 ? 38.450 -14.367 -65.974 1.00 90.75 449 LEU A N 1
ATOM 3612 C CA . LEU A 1 449 ? 37.638 -15.514 -65.565 1.00 90.75 449 LEU A CA 1
ATOM 3613 C C . LEU A 1 449 ? 37.870 -16.751 -66.452 1.00 90.75 449 LEU A C 1
ATOM 3615 O O . LEU A 1 449 ? 37.894 -16.637 -67.683 1.00 90.75 449 LEU A O 1
ATOM 3619 N N . PRO A 1 450 ? 37.986 -17.956 -65.861 1.00 89.69 450 PRO A N 1
ATOM 3620 C CA . PRO A 1 450 ? 38.086 -19.187 -66.627 1.00 89.69 450 PRO A CA 1
ATOM 3621 C C . PRO A 1 450 ? 36.731 -19.508 -67.268 1.00 89.69 450 PRO A C 1
ATOM 3623 O O . PRO A 1 450 ? 35.676 -19.296 -66.671 1.00 89.69 450 PRO A O 1
ATOM 3626 N N . ARG A 1 451 ? 36.744 -20.087 -68.477 1.00 85.75 451 ARG A N 1
ATOM 3627 C CA . ARG A 1 451 ? 35.524 -20.395 -69.261 1.00 85.75 451 ARG A CA 1
ATOM 3628 C C . ARG A 1 451 ? 34.550 -21.370 -68.575 1.00 85.75 451 ARG A C 1
ATOM 3630 O O . ARG A 1 451 ? 33.425 -21.520 -69.037 1.00 85.75 451 ARG A O 1
ATOM 3637 N N . SER A 1 452 ? 34.981 -22.041 -67.508 1.00 85.50 452 SER A N 1
ATOM 3638 C CA . SER A 1 452 ? 34.175 -22.915 -66.650 1.00 85.50 452 SER A CA 1
ATOM 3639 C C . SER A 1 452 ? 33.367 -22.168 -65.580 1.00 85.50 452 SER A C 1
ATOM 3641 O O . SER A 1 452 ? 32.471 -22.761 -64.978 1.00 85.50 452 SER A O 1
ATOM 3643 N N . MET A 1 453 ? 33.665 -20.894 -65.303 1.00 93.19 453 MET A N 1
ATOM 3644 C CA . MET A 1 453 ? 33.007 -20.148 -64.233 1.00 93.19 453 MET A CA 1
ATOM 3645 C C . MET A 1 453 ? 31.652 -19.600 -64.688 1.00 93.19 453 MET A C 1
ATOM 3647 O O . MET A 1 453 ? 31.571 -18.671 -65.487 1.00 93.19 453 MET A O 1
ATOM 3651 N N . SER A 1 454 ? 30.577 -20.180 -64.156 1.00 88.75 454 SER A N 1
ATOM 3652 C CA . SER A 1 454 ? 29.210 -19.725 -64.399 1.00 88.75 454 SER A CA 1
ATOM 3653 C C . SER A 1 454 ? 28.806 -18.570 -63.477 1.00 88.75 454 SER A C 1
ATOM 3655 O O . SER A 1 454 ? 29.355 -18.370 -62.387 1.00 88.75 454 SER A O 1
ATOM 3657 N N . LYS A 1 455 ? 27.759 -17.850 -63.886 1.00 91.94 455 LYS A N 1
ATOM 3658 C CA . LYS A 1 455 ? 27.083 -16.825 -63.079 1.00 91.94 455 LYS A CA 1
ATOM 3659 C C . LYS A 1 455 ? 26.539 -17.402 -61.764 1.00 91.94 455 LYS A C 1
ATOM 3661 O O . LYS A 1 455 ? 26.543 -16.731 -60.733 1.00 91.94 455 LYS A O 1
ATOM 3666 N N . GLU A 1 456 ? 26.124 -18.662 -61.778 1.00 86.62 456 GLU A N 1
ATOM 3667 C CA . GLU A 1 456 ? 25.524 -19.385 -60.657 1.00 86.62 456 GLU A CA 1
ATOM 3668 C C . GLU A 1 456 ? 26.563 -19.722 -59.578 1.00 86.62 456 GLU A C 1
ATOM 3670 O O . GLU A 1 456 ? 26.258 -19.627 -58.385 1.00 86.62 456 GLU A O 1
ATOM 3675 N N . ASN A 1 457 ? 27.804 -20.030 -59.973 1.00 86.88 457 ASN A N 1
ATOM 3676 C CA . ASN A 1 457 ? 28.915 -20.259 -59.044 1.00 86.88 457 ASN A CA 1
ATOM 3677 C C . ASN A 1 457 ? 29.250 -18.968 -58.280 1.00 86.88 457 ASN A C 1
ATOM 3679 O O . ASN A 1 457 ? 29.340 -18.973 -57.050 1.00 86.88 457 ASN A O 1
ATOM 3683 N N . ILE A 1 458 ? 29.333 -17.843 -59.001 1.00 92.31 458 ILE A N 1
ATOM 3684 C CA . ILE A 1 458 ? 29.566 -16.508 -58.428 1.00 92.31 458 ILE A CA 1
ATOM 3685 C C . ILE A 1 458 ? 28.427 -16.138 -57.465 1.00 92.31 458 ILE A C 1
ATOM 3687 O O . ILE A 1 458 ? 28.681 -15.720 -56.337 1.00 92.31 458 ILE A O 1
ATOM 3691 N N . ILE A 1 459 ? 27.165 -16.344 -57.860 1.00 89.81 459 ILE A N 1
ATOM 3692 C CA . ILE A 1 459 ? 25.995 -16.079 -57.005 1.00 89.81 459 ILE A CA 1
ATOM 3693 C C . ILE A 1 459 ? 26.003 -16.956 -55.742 1.00 89.81 459 ILE A C 1
ATOM 3695 O O . ILE A 1 459 ? 25.742 -16.450 -54.650 1.00 89.81 459 ILE A O 1
ATOM 3699 N N . SER A 1 460 ? 26.336 -18.242 -55.854 1.00 80.56 460 SER A N 1
ATOM 3700 C CA . SER A 1 460 ? 26.386 -19.169 -54.712 1.00 80.56 460 SER A CA 1
ATOM 3701 C C . SER A 1 460 ? 27.483 -18.790 -53.711 1.00 80.56 460 SER A C 1
ATOM 3703 O O . SER A 1 460 ? 27.266 -18.815 -52.497 1.00 80.56 460 SER A O 1
ATOM 3705 N N . TRP A 1 461 ? 28.637 -18.345 -54.207 1.00 90.56 461 TRP A N 1
ATOM 3706 C CA . TRP A 1 461 ? 29.715 -17.808 -53.381 1.00 90.56 461 TRP A CA 1
ATOM 3707 C C . TRP A 1 461 ? 29.360 -16.447 -52.753 1.00 90.56 461 TRP A C 1
ATOM 3709 O O . TRP A 1 461 ? 29.621 -16.240 -51.567 1.00 90.56 461 TRP A O 1
ATOM 3719 N N . LEU A 1 462 ? 28.649 -15.562 -53.465 1.00 90.31 462 LEU A N 1
ATOM 3720 C CA . LEU A 1 462 ? 28.075 -14.337 -52.886 1.00 90.31 462 LEU A CA 1
ATOM 3721 C C . LEU A 1 462 ? 27.099 -14.655 -51.734 1.00 90.31 462 LEU A C 1
ATOM 3723 O O . LEU A 1 462 ? 27.158 -13.995 -50.695 1.00 90.31 462 LEU A O 1
ATOM 3727 N N . TYR A 1 463 ? 26.276 -15.707 -51.850 1.00 81.69 463 TYR A N 1
ATOM 3728 C CA . TYR A 1 463 ? 25.439 -16.207 -50.748 1.00 81.69 463 TYR A CA 1
ATOM 3729 C C . TYR A 1 463 ? 26.260 -16.787 -49.585 1.00 81.69 463 TYR A C 1
ATOM 3731 O O . TYR A 1 463 ? 25.916 -16.546 -48.425 1.00 81.69 463 TYR A O 1
ATOM 3739 N N . HIS A 1 464 ? 27.365 -17.499 -49.846 1.00 81.88 464 HIS A N 1
ATOM 3740 C CA . HIS A 1 464 ? 28.284 -17.947 -48.791 1.00 81.88 464 HIS A CA 1
ATOM 3741 C C . HIS A 1 464 ? 28.873 -16.751 -48.023 1.00 81.88 464 HIS A C 1
ATOM 3743 O O . HIS A 1 464 ? 28.773 -16.703 -46.792 1.00 81.88 464 HIS A O 1
ATOM 3749 N N . LYS A 1 465 ? 29.363 -15.738 -48.752 1.00 89.25 465 LYS A N 1
ATOM 3750 C CA . LYS A 1 465 ? 29.868 -14.455 -48.230 1.00 89.25 465 LYS A CA 1
ATOM 3751 C C . LYS A 1 465 ? 28.766 -13.519 -47.681 1.00 89.25 465 LYS A C 1
ATOM 3753 O O . LYS A 1 465 ? 29.082 -12.531 -47.018 1.00 89.25 465 LYS A O 1
ATOM 3758 N N . LYS A 1 466 ? 27.492 -13.918 -47.819 1.00 82.44 466 LYS A N 1
ATOM 3759 C CA . LYS A 1 466 ? 26.253 -13.348 -47.244 1.00 82.44 466 LYS A CA 1
ATOM 3760 C C . LYS A 1 466 ? 25.618 -12.145 -47.969 1.00 82.44 466 LYS A C 1
ATOM 3762 O O . LYS A 1 466 ? 24.707 -11.552 -47.398 1.00 82.44 466 LYS A O 1
ATOM 3767 N N . ILE A 1 467 ? 26.005 -11.813 -49.203 1.00 90.25 467 ILE A N 1
ATOM 3768 C CA . ILE A 1 467 ? 25.352 -10.755 -50.007 1.00 90.25 467 ILE A CA 1
ATOM 3769 C C . ILE A 1 467 ? 24.016 -11.273 -50.569 1.00 90.25 467 ILE A C 1
ATOM 3771 O O . ILE A 1 467 ? 23.987 -12.262 -51.298 1.00 90.25 467 ILE A O 1
ATOM 3775 N N . THR A 1 468 ? 22.903 -10.608 -50.241 1.00 82.88 468 THR A N 1
ATOM 3776 C CA . THR A 1 468 ? 21.528 -11.048 -50.571 1.00 82.88 468 THR A CA 1
ATOM 3777 C C . THR A 1 468 ? 20.529 -9.924 -50.920 1.00 82.88 468 THR A C 1
ATOM 3779 O O . THR A 1 468 ? 19.397 -10.221 -51.309 1.00 82.88 468 THR A O 1
ATOM 3782 N N . TYR A 1 469 ? 20.909 -8.646 -50.815 1.00 84.62 469 TYR A N 1
ATOM 3783 C CA . TYR A 1 469 ? 20.059 -7.463 -51.029 1.00 84.62 469 TYR A CA 1
ATOM 3784 C C . TYR A 1 469 ? 20.822 -6.346 -51.761 1.00 84.62 469 TYR A C 1
ATOM 3786 O O . TYR A 1 469 ? 22.043 -6.406 -51.877 1.00 84.62 469 TYR A O 1
ATOM 3794 N N . GLY A 1 470 ? 20.109 -5.345 -52.288 1.00 88.38 470 GLY A N 1
ATOM 3795 C CA . GLY A 1 470 ? 20.713 -4.133 -52.862 1.00 88.38 470 GLY A CA 1
ATOM 3796 C C . GLY A 1 470 ? 21.520 -4.312 -54.157 1.00 88.38 470 GLY A C 1
ATOM 3797 O O . GLY A 1 470 ? 22.200 -3.383 -54.580 1.00 88.38 470 GLY A O 1
ATOM 3798 N N . ARG A 1 471 ? 21.503 -5.502 -54.775 1.00 91.88 471 ARG A N 1
ATOM 3799 C CA . ARG A 1 471 ? 22.336 -5.824 -55.950 1.00 91.88 471 ARG A CA 1
ATOM 3800 C C . ARG A 1 471 ? 22.028 -4.909 -57.136 1.00 91.88 471 ARG A C 1
ATOM 3802 O O . ARG A 1 471 ? 20.867 -4.785 -57.524 1.00 91.88 471 ARG A O 1
ATOM 3809 N N . ILE A 1 472 ? 23.070 -4.337 -57.733 1.00 92.75 472 ILE A N 1
ATOM 3810 C CA . ILE A 1 472 ? 22.961 -3.457 -58.899 1.00 92.75 472 ILE A CA 1
ATOM 3811 C C . ILE A 1 472 ? 22.877 -4.330 -60.168 1.00 92.75 472 ILE A C 1
ATOM 3813 O O . ILE A 1 472 ? 23.759 -5.165 -60.386 1.00 92.75 472 ILE A O 1
ATOM 3817 N N . PRO A 1 473 ? 21.817 -4.204 -60.990 1.00 83.56 473 PRO A N 1
ATOM 3818 C CA . PRO A 1 473 ? 21.645 -5.022 -62.192 1.00 83.56 473 PRO A CA 1
ATOM 3819 C C . PRO A 1 473 ? 22.662 -4.646 -63.281 1.00 83.56 473 PRO A C 1
ATOM 3821 O O . PRO A 1 473 ? 23.056 -3.488 -63.386 1.00 83.56 473 PRO A O 1
ATOM 3824 N N . GLY A 1 474 ? 23.072 -5.620 -64.098 1.00 89.31 474 GLY A N 1
ATOM 3825 C CA . GLY A 1 474 ? 24.046 -5.443 -65.182 1.00 89.31 474 GLY A CA 1
ATOM 3826 C C . GLY A 1 474 ? 25.500 -5.681 -64.763 1.00 89.31 474 GLY A C 1
ATOM 3827 O O . GLY A 1 474 ? 26.290 -6.157 -65.567 1.00 89.31 474 GLY A O 1
ATOM 3828 N N . VAL A 1 475 ? 25.858 -5.450 -63.495 1.00 94.00 475 VAL A N 1
ATOM 3829 C CA . VAL A 1 475 ? 27.263 -5.510 -63.036 1.00 94.00 475 VAL A CA 1
ATOM 3830 C C . VAL A 1 475 ? 27.893 -6.899 -63.210 1.00 94.00 475 VAL A C 1
ATOM 3832 O O . VAL A 1 475 ? 29.060 -6.998 -63.581 1.00 94.00 475 VAL A O 1
ATOM 3835 N N . ILE A 1 476 ? 27.140 -7.982 -62.983 1.00 88.31 476 ILE A N 1
ATOM 3836 C CA . ILE A 1 476 ? 27.648 -9.352 -63.196 1.00 88.31 476 ILE A CA 1
ATOM 3837 C C . ILE A 1 476 ? 27.685 -9.675 -64.695 1.00 88.31 476 ILE A C 1
ATOM 3839 O O . ILE A 1 476 ? 28.607 -10.338 -65.163 1.00 88.31 476 ILE A O 1
ATOM 3843 N N . GLU A 1 477 ? 26.709 -9.191 -65.459 1.00 91.75 477 GLU A N 1
ATOM 3844 C CA . GLU A 1 477 ? 26.636 -9.360 -66.909 1.00 91.75 477 GLU A CA 1
ATOM 3845 C C . GLU A 1 477 ? 27.803 -8.663 -67.631 1.00 91.75 477 GLU A C 1
ATOM 3847 O O . GLU A 1 477 ? 28.404 -9.266 -68.517 1.00 91.75 477 GLU A O 1
ATOM 3852 N N . ASP A 1 478 ? 28.183 -7.449 -67.223 1.00 91.38 478 ASP A N 1
ATOM 3853 C CA . ASP A 1 478 ? 29.319 -6.713 -67.790 1.00 91.38 478 ASP A CA 1
ATOM 3854 C C . ASP A 1 478 ? 30.674 -7.340 -67.411 1.00 91.38 478 ASP A C 1
ATOM 3856 O O . ASP A 1 478 ? 31.575 -7.397 -68.254 1.00 91.38 478 ASP A O 1
ATOM 3860 N N . ILE A 1 479 ? 30.803 -7.899 -66.196 1.00 91.00 479 ILE A N 1
ATOM 3861 C CA . ILE A 1 479 ? 31.959 -8.729 -65.805 1.00 91.00 479 ILE A CA 1
ATOM 3862 C C . ILE A 1 479 ? 32.057 -9.968 -66.712 1.00 91.00 479 ILE A C 1
ATOM 3864 O O . ILE A 1 479 ? 33.112 -10.227 -67.286 1.00 91.00 479 ILE A O 1
ATOM 3868 N N . MET A 1 480 ? 30.958 -10.710 -66.896 1.00 84.38 480 MET A N 1
ATOM 3869 C CA . MET A 1 480 ? 30.928 -11.906 -67.755 1.00 84.38 480 MET A CA 1
ATOM 3870 C C . MET A 1 480 ? 31.121 -11.585 -69.248 1.00 84.38 480 MET A C 1
ATOM 3872 O O . MET A 1 480 ? 31.588 -12.436 -70.004 1.00 84.38 480 MET A O 1
ATOM 3876 N N . ALA A 1 481 ? 30.794 -10.365 -69.680 1.00 91.19 481 ALA A N 1
ATOM 3877 C CA . ALA A 1 481 ? 31.024 -9.870 -71.037 1.00 91.19 481 ALA A CA 1
ATOM 3878 C C . ALA A 1 481 ? 32.455 -9.338 -71.272 1.00 91.19 481 ALA A C 1
ATOM 3880 O O . ALA A 1 481 ? 32.726 -8.809 -72.350 1.00 91.19 481 ALA A O 1
ATOM 3881 N N . ASN A 1 482 ? 33.363 -9.461 -70.292 1.00 81.50 482 ASN A N 1
ATOM 3882 C CA . ASN A 1 482 ? 34.731 -8.921 -70.317 1.00 81.50 482 ASN A CA 1
ATOM 3883 C C . ASN A 1 482 ? 34.801 -7.401 -70.582 1.00 81.50 482 ASN A C 1
ATOM 3885 O O . ASN A 1 482 ? 35.764 -6.910 -71.166 1.00 81.50 482 ASN A O 1
ATOM 3889 N N . ARG A 1 483 ? 33.791 -6.637 -70.141 1.00 84.31 483 ARG A N 1
ATOM 3890 C CA . ARG A 1 483 ? 33.751 -5.160 -70.237 1.00 84.31 483 ARG A CA 1
ATOM 3891 C C . ARG A 1 483 ? 34.422 -4.460 -69.047 1.00 84.31 483 ARG A C 1
ATOM 3893 O O . ARG A 1 483 ? 34.270 -3.256 -68.868 1.00 84.31 483 ARG A O 1
ATOM 3900 N N . VAL A 1 484 ? 35.099 -5.236 -68.206 1.00 87.19 484 VAL A N 1
ATOM 3901 C CA . VAL A 1 484 ? 35.640 -4.841 -66.906 1.00 87.19 484 VAL A CA 1
ATOM 3902 C C . VAL A 1 484 ? 37.063 -5.366 -66.834 1.00 87.19 484 VAL A C 1
ATOM 3904 O O . VAL A 1 484 ? 37.282 -6.572 -66.958 1.00 87.19 484 VAL A O 1
ATOM 3907 N N . GLU A 1 485 ? 38.034 -4.476 -66.663 1.00 90.31 485 GLU A N 1
ATOM 3908 C CA . GLU A 1 485 ? 39.444 -4.866 -66.696 1.00 90.31 485 GLU A CA 1
ATOM 3909 C C . GLU A 1 485 ? 39.880 -5.500 -65.359 1.00 90.31 485 GLU A C 1
ATOM 3911 O O . GLU A 1 485 ? 39.449 -5.049 -64.289 1.00 90.31 485 GLU A O 1
ATOM 3916 N N . PRO A 1 486 ? 40.742 -6.538 -65.362 1.00 87.19 486 PRO A N 1
ATOM 3917 C CA . PRO A 1 486 ? 41.315 -7.080 -64.133 1.00 87.19 486 PRO A CA 1
ATOM 3918 C C . PRO A 1 486 ? 42.005 -5.985 -63.310 1.00 87.19 486 PRO A C 1
ATOM 3920 O O . PRO A 1 486 ? 42.794 -5.195 -63.820 1.00 87.19 486 PRO A O 1
ATOM 3923 N N . GLY A 1 487 ? 41.696 -5.928 -62.016 1.00 91.38 487 GLY A N 1
ATOM 3924 C CA . GLY A 1 487 ? 42.101 -4.847 -61.121 1.00 91.38 487 GLY A CA 1
ATOM 3925 C C . GLY A 1 487 ? 41.039 -3.758 -60.920 1.00 91.38 487 GLY A C 1
ATOM 3926 O O . GLY A 1 487 ? 41.110 -3.051 -59.911 1.00 91.38 487 GLY A O 1
ATOM 3927 N N . GLN A 1 488 ? 40.029 -3.647 -61.787 1.00 91.44 488 GLN A N 1
ATOM 3928 C CA . GLN A 1 488 ? 38.907 -2.724 -61.603 1.00 91.44 488 GLN A CA 1
ATOM 3929 C C . GLN A 1 488 ? 37.973 -3.207 -60.477 1.00 91.44 488 GLN A C 1
ATOM 3931 O O . GLN A 1 488 ? 37.728 -4.403 -60.307 1.00 91.44 488 GLN A O 1
ATOM 3936 N N . SER A 1 489 ? 37.456 -2.264 -59.684 1.00 93.06 489 SER A N 1
ATOM 3937 C CA . SER A 1 489 ? 36.548 -2.523 -58.560 1.00 93.06 489 SER A CA 1
ATOM 3938 C C . SER A 1 489 ? 35.180 -1.912 -58.848 1.00 93.06 489 SER A C 1
ATOM 3940 O O . SER A 1 489 ? 35.087 -0.707 -59.075 1.00 93.06 489 SER A O 1
ATOM 3942 N N . LEU A 1 490 ? 34.123 -2.725 -58.820 1.00 94.81 490 LEU A N 1
ATOM 3943 C CA . LEU A 1 490 ? 32.755 -2.321 -59.153 1.00 94.81 490 LEU A CA 1
ATOM 3944 C C . LEU A 1 490 ? 31.815 -2.493 -57.962 1.00 94.81 490 LEU A C 1
ATOM 3946 O O . LEU A 1 490 ? 31.879 -3.494 -57.253 1.00 94.81 490 LEU A O 1
ATOM 3950 N N . LEU A 1 491 ? 30.910 -1.535 -57.760 1.00 94.88 491 LEU A N 1
ATOM 3951 C CA . LEU A 1 491 ? 29.852 -1.614 -56.751 1.00 94.88 491 LEU A CA 1
ATOM 3952 C C . LEU A 1 491 ? 28.817 -2.659 -57.199 1.00 94.88 491 LEU A C 1
ATOM 3954 O O . LEU A 1 491 ? 28.029 -2.402 -58.104 1.00 94.88 491 LEU A O 1
ATOM 3958 N N . ILE A 1 492 ? 28.833 -3.848 -56.590 1.00 95.31 492 ILE A N 1
ATOM 3959 C CA . ILE A 1 492 ? 27.926 -4.951 -56.951 1.00 95.31 492 ILE A CA 1
ATOM 3960 C C . ILE A 1 492 ? 26.592 -4.865 -56.197 1.00 95.31 492 ILE A C 1
ATOM 3962 O O . ILE A 1 492 ? 25.574 -5.367 -56.677 1.00 95.31 492 ILE A O 1
ATOM 3966 N N . ALA A 1 493 ? 26.567 -4.213 -55.031 1.00 94.81 493 ALA A N 1
ATOM 3967 C CA . ALA A 1 493 ? 25.346 -3.970 -54.272 1.00 94.81 493 ALA A CA 1
ATOM 3968 C C . ALA A 1 493 ? 25.436 -2.705 -53.403 1.00 94.81 493 ALA A C 1
ATOM 3970 O O . ALA A 1 493 ? 26.471 -2.458 -52.783 1.00 94.81 493 ALA A O 1
ATOM 3971 N N . ARG A 1 494 ? 24.326 -1.959 -53.305 1.00 94.25 494 ARG A N 1
ATOM 3972 C CA . ARG A 1 494 ? 24.115 -0.861 -52.349 1.00 94.25 494 ARG A CA 1
ATOM 3973 C C . ARG A 1 494 ? 22.768 -1.001 -51.641 1.00 94.25 494 ARG A C 1
ATOM 3975 O O . ARG A 1 494 ? 21.747 -1.278 -52.263 1.00 94.25 494 ARG A O 1
ATOM 3982 N N . GLY A 1 495 ? 22.792 -0.820 -50.331 1.00 88.19 495 GLY A N 1
ATOM 3983 C CA . GLY A 1 495 ? 21.651 -0.835 -49.430 1.00 88.19 495 GLY A CA 1
ATOM 3984 C C . GLY A 1 495 ? 21.138 0.560 -49.064 1.00 88.19 495 GLY A C 1
ATOM 3985 O O . GLY A 1 495 ? 21.659 1.579 -49.512 1.00 88.19 495 GLY A O 1
ATOM 3986 N N . ASP A 1 496 ? 20.115 0.592 -48.214 1.00 89.00 496 ASP A N 1
ATOM 3987 C CA . ASP A 1 496 ? 19.462 1.821 -47.761 1.00 89.00 496 ASP A CA 1
ATOM 3988 C C . ASP A 1 496 ? 20.215 2.450 -46.572 1.00 89.00 496 ASP A C 1
ATOM 3990 O O . ASP A 1 496 ? 20.451 1.784 -45.559 1.00 89.00 496 ASP A O 1
ATOM 3994 N N . GLU A 1 497 ? 20.545 3.743 -46.656 1.00 84.69 497 GLU A N 1
ATOM 3995 C CA . GLU A 1 497 ? 21.196 4.498 -45.573 1.00 84.69 497 GLU A CA 1
ATOM 3996 C C . GLU A 1 497 ? 20.231 4.830 -44.413 1.00 84.69 497 GLU A C 1
ATOM 3998 O O . GLU A 1 497 ? 19.093 5.252 -44.651 1.00 84.69 497 GLU A O 1
ATOM 4003 N N . PRO A 1 498 ? 20.648 4.684 -43.137 1.00 82.06 498 PRO A N 1
ATOM 4004 C CA . PRO A 1 498 ? 19.714 4.737 -42.019 1.00 82.06 498 PRO A CA 1
ATOM 4005 C C . PRO A 1 498 ? 19.725 6.103 -41.289 1.00 82.06 498 PRO A C 1
ATOM 4007 O O . PRO A 1 498 ? 20.766 6.642 -40.917 1.00 82.06 498 PRO A O 1
ATOM 4010 N N . VAL A 1 499 ? 18.545 6.673 -41.022 1.00 79.31 499 VAL A N 1
ATOM 4011 C CA . VAL A 1 499 ? 18.385 8.061 -40.535 1.00 79.31 499 VAL A CA 1
ATOM 4012 C C . VAL A 1 499 ? 18.415 8.145 -38.995 1.00 79.31 499 VAL A C 1
ATOM 4014 O O . VAL A 1 499 ? 17.509 7.592 -38.358 1.00 79.31 499 VAL A O 1
ATOM 4017 N N . PRO A 1 500 ? 19.369 8.871 -38.366 1.00 73.88 500 PRO A N 1
ATOM 4018 C CA . PRO A 1 500 ? 19.566 8.900 -36.910 1.00 73.88 500 PRO A CA 1
ATOM 4019 C C . PRO A 1 500 ? 18.399 9.507 -36.109 1.00 73.88 500 PRO A C 1
ATOM 4021 O O . PRO A 1 500 ? 17.694 10.419 -36.547 1.00 73.88 500 PRO A O 1
ATOM 4024 N N . ALA A 1 501 ? 18.209 9.003 -34.885 1.00 68.56 501 ALA A N 1
ATOM 4025 C CA . ALA A 1 501 ? 17.122 9.398 -33.989 1.00 68.56 501 ALA A CA 1
ATOM 4026 C C . ALA A 1 501 ? 17.454 10.674 -33.190 1.00 68.56 501 ALA A C 1
ATOM 4028 O O . ALA A 1 501 ? 18.383 10.688 -32.382 1.00 68.56 501 ALA A O 1
ATOM 4029 N N . LYS A 1 502 ? 16.652 11.738 -33.333 1.00 75.31 502 LYS A N 1
ATOM 4030 C CA . LYS A 1 502 ? 16.834 12.978 -32.552 1.00 75.31 502 LYS A CA 1
ATOM 4031 C C . LYS A 1 502 ? 16.150 12.872 -31.185 1.00 75.31 502 LYS A C 1
ATOM 4033 O O . LYS A 1 502 ? 14.948 12.615 -31.101 1.00 75.31 502 LYS A O 1
ATOM 4038 N N . THR A 1 503 ? 16.911 13.106 -30.117 1.00 70.19 503 THR A N 1
ATOM 4039 C CA . THR A 1 503 ? 16.455 13.013 -28.719 1.00 70.19 503 THR A CA 1
ATOM 4040 C C . THR A 1 503 ? 16.623 14.356 -28.015 1.00 70.19 503 THR A C 1
ATOM 4042 O O . THR A 1 503 ? 17.707 14.926 -28.041 1.00 70.19 503 THR A O 1
ATOM 4045 N N . GLY A 1 504 ? 15.563 14.845 -27.367 1.00 80.50 504 GLY A N 1
ATOM 4046 C CA . GLY A 1 504 ? 15.603 16.009 -26.476 1.00 80.50 504 GLY A CA 1
ATOM 4047 C C . GLY A 1 504 ? 14.942 15.701 -25.133 1.00 80.50 504 GLY A C 1
ATOM 4048 O O . GLY A 1 504 ? 14.197 14.727 -25.014 1.00 80.50 504 GLY A O 1
ATOM 4049 N N . TYR A 1 505 ? 15.193 16.520 -24.115 1.00 84.81 505 TYR A N 1
ATOM 4050 C CA . TYR A 1 505 ? 14.643 16.338 -22.770 1.00 84.81 505 TYR A CA 1
ATOM 4051 C C . TYR A 1 505 ? 14.077 17.647 -22.207 1.00 84.81 505 TYR A C 1
ATOM 4053 O O . TYR A 1 505 ? 14.618 18.719 -22.460 1.00 84.81 505 TYR A O 1
ATOM 4061 N N . LYS A 1 506 ? 12.993 17.553 -21.426 1.00 88.88 506 LYS A N 1
ATOM 4062 C CA . LYS A 1 506 ? 12.537 18.615 -20.516 1.00 88.88 506 LYS A CA 1
ATOM 4063 C C . LYS A 1 506 ? 12.808 18.154 -19.086 1.00 88.88 506 LYS A C 1
ATOM 4065 O O . LYS A 1 506 ? 12.291 17.109 -18.696 1.00 88.88 506 LYS A O 1
ATOM 4070 N N . ILE A 1 507 ? 13.599 18.925 -18.344 1.00 90.69 507 ILE A N 1
ATOM 4071 C CA . ILE A 1 507 ? 13.775 18.783 -16.891 1.00 90.69 507 ILE A CA 1
ATOM 4072 C C . ILE A 1 507 ? 12.655 19.579 -16.207 1.00 90.69 507 ILE A C 1
ATOM 4074 O O . ILE A 1 507 ? 12.270 20.634 -16.714 1.00 90.69 507 ILE A O 1
ATOM 4078 N N . HIS A 1 508 ? 12.108 19.070 -15.101 1.00 92.00 508 HIS A N 1
ATOM 4079 C CA . HIS A 1 508 ? 11.021 19.720 -14.348 1.00 92.00 508 HIS A CA 1
ATOM 4080 C C . HIS A 1 508 ? 11.427 20.113 -12.911 1.00 92.00 508 HIS A C 1
ATOM 4082 O O . HIS A 1 508 ? 10.567 20.318 -12.066 1.00 92.00 508 HIS A O 1
ATOM 4088 N N . PHE A 1 509 ? 12.730 20.219 -12.633 1.00 89.75 509 PHE A N 1
ATOM 4089 C CA . PHE A 1 509 ? 13.302 20.675 -11.359 1.00 89.75 509 PHE A CA 1
ATOM 4090 C C . PHE A 1 509 ? 14.510 21.594 -11.609 1.00 89.75 509 PHE A C 1
ATOM 4092 O O . PHE A 1 509 ? 15.129 21.524 -12.675 1.00 89.75 509 PHE A O 1
ATOM 4099 N N . ASP A 1 510 ? 14.851 22.452 -10.641 1.00 84.31 510 ASP A N 1
ATOM 4100 C CA . ASP A 1 510 ? 16.008 23.353 -10.736 1.00 84.31 510 ASP A CA 1
ATOM 4101 C C . ASP A 1 510 ? 17.323 22.585 -10.532 1.00 84.31 510 ASP A C 1
ATOM 4103 O O . ASP A 1 510 ? 17.627 22.091 -9.444 1.00 84.31 510 ASP A O 1
ATOM 4107 N N . THR A 1 511 ? 18.123 22.492 -11.594 1.00 77.06 511 THR A N 1
ATOM 4108 C CA . THR A 1 511 ? 19.411 21.796 -11.563 1.00 77.06 511 THR A CA 1
ATOM 4109 C C . THR A 1 511 ? 20.509 22.577 -10.843 1.00 77.06 511 THR A C 1
ATOM 4111 O O . THR A 1 511 ? 21.455 21.945 -10.380 1.00 77.06 511 THR A O 1
ATOM 4114 N N . ARG A 1 512 ? 20.424 23.914 -10.734 1.00 72.81 512 ARG A N 1
ATOM 4115 C CA . ARG A 1 512 ? 21.505 24.745 -10.163 1.00 72.81 512 ARG A CA 1
ATOM 4116 C C . ARG A 1 512 ? 21.647 24.485 -8.665 1.00 72.81 512 ARG A C 1
ATOM 4118 O O . ARG A 1 512 ? 22.654 23.925 -8.235 1.00 72.81 512 ARG A O 1
ATOM 4125 N N . LYS A 1 513 ? 20.562 24.712 -7.919 1.00 65.69 513 LYS A N 1
ATOM 4126 C CA . LYS A 1 513 ? 20.468 24.432 -6.475 1.00 65.69 513 LYS A CA 1
ATOM 4127 C C . LYS A 1 513 ? 20.790 22.972 -6.129 1.00 65.69 513 LYS A C 1
ATOM 4129 O O . LYS A 1 513 ? 21.345 22.684 -5.071 1.00 65.69 513 LYS A O 1
ATOM 4134 N N . SER A 1 514 ? 20.474 22.034 -7.032 1.00 60.41 514 SER A N 1
ATOM 4135 C CA . SER A 1 514 ? 20.769 20.610 -6.821 1.00 60.41 514 SER A CA 1
ATOM 4136 C C . SER A 1 514 ? 22.273 20.305 -6.757 1.00 60.41 514 SER A C 1
ATOM 4138 O O . SER A 1 514 ? 22.672 19.444 -5.978 1.00 60.41 514 SER A O 1
ATOM 4140 N N . LEU A 1 515 ? 23.119 21.015 -7.515 1.00 58.81 515 LEU A N 1
ATOM 4141 C CA . LEU A 1 515 ? 24.569 20.781 -7.533 1.00 58.81 515 LEU A CA 1
ATOM 4142 C C . LEU A 1 515 ? 25.251 21.386 -6.299 1.00 58.81 515 LEU A C 1
ATOM 4144 O O . LEU A 1 515 ? 26.007 20.697 -5.613 1.00 58.81 515 LEU A O 1
ATOM 4148 N N . GLU A 1 516 ? 24.915 22.635 -5.973 1.00 59.53 516 GLU A N 1
ATOM 4149 C CA . GLU A 1 516 ? 25.422 23.367 -4.800 1.00 59.53 516 GLU A CA 1
ATOM 4150 C C . GLU A 1 516 ? 25.230 22.560 -3.499 1.00 59.53 516 GLU A C 1
ATOM 4152 O O . GLU A 1 516 ? 26.155 22.446 -2.692 1.00 59.53 516 GLU A O 1
ATOM 4157 N N . SER A 1 517 ? 24.074 21.898 -3.352 1.00 57.81 517 SER A N 1
ATOM 4158 C CA . SER A 1 517 ? 23.740 21.070 -2.182 1.00 57.81 517 SER A CA 1
ATOM 4159 C C . SER A 1 517 ? 24.591 19.799 -1.991 1.00 57.81 517 SER A C 1
ATOM 4161 O O . SER A 1 517 ? 24.636 19.269 -0.881 1.00 57.81 517 SER A O 1
ATOM 4163 N N . LEU A 1 518 ? 25.284 19.294 -3.025 1.00 55.56 518 LEU A N 1
ATOM 4164 C CA . LEU A 1 518 ? 26.147 18.106 -2.897 1.00 55.56 518 LEU A CA 1
ATOM 4165 C C . LEU A 1 518 ? 27.613 18.450 -2.607 1.00 55.56 518 LEU A C 1
ATOM 4167 O O . LEU A 1 518 ? 28.268 17.713 -1.860 1.00 55.56 518 LEU A O 1
ATOM 4171 N N . HIS A 1 519 ? 28.146 19.542 -3.162 1.00 55.41 519 HIS A N 1
ATOM 4172 C CA . HIS A 1 519 ? 29.567 19.876 -3.001 1.00 55.41 519 HIS A CA 1
ATOM 4173 C C . HIS A 1 519 ? 29.928 20.188 -1.539 1.00 55.41 519 HIS A C 1
ATOM 4175 O O . HIS A 1 519 ? 30.934 19.677 -1.038 1.00 55.41 519 HIS A O 1
ATOM 4181 N N . THR A 1 520 ? 29.055 20.901 -0.818 1.00 53.03 520 THR A N 1
ATOM 4182 C CA . THR A 1 520 ? 29.178 21.148 0.633 1.00 53.03 520 THR A CA 1
ATOM 4183 C C . THR A 1 520 ? 29.306 19.851 1.440 1.00 53.03 520 THR A C 1
ATOM 4185 O O . THR A 1 520 ? 30.161 19.749 2.316 1.00 53.03 520 THR A O 1
ATOM 4188 N N . SER A 1 521 ? 28.538 18.812 1.091 1.00 46.88 521 SER A N 1
ATOM 4189 C CA . SER A 1 521 ? 28.572 17.514 1.783 1.00 46.88 521 SER A CA 1
ATOM 4190 C C . SER A 1 521 ? 29.842 16.682 1.533 1.00 46.88 521 SER A C 1
ATOM 4192 O O . SER A 1 521 ? 30.103 15.726 2.265 1.00 46.88 521 SER A O 1
ATOM 4194 N N . THR A 1 522 ? 30.633 17.027 0.509 1.00 44.16 522 THR A N 1
ATOM 4195 C CA . THR A 1 522 ? 31.785 16.223 0.056 1.00 44.16 522 THR A CA 1
ATOM 4196 C C . THR A 1 522 ? 33.125 16.775 0.555 1.00 44.16 522 THR A C 1
ATOM 4198 O O . THR A 1 522 ? 34.047 16.003 0.812 1.00 44.16 522 THR A O 1
ATOM 4201 N N . SER A 1 523 ? 33.240 18.094 0.754 1.00 38.66 523 SER A N 1
ATOM 4202 C CA . SER A 1 523 ? 34.511 18.757 1.102 1.00 38.66 523 SER A CA 1
ATOM 4203 C C . SER A 1 523 ? 35.018 18.497 2.534 1.00 38.66 523 SER A C 1
ATOM 4205 O O . SER A 1 523 ? 36.121 18.915 2.872 1.00 38.66 523 SER A O 1
ATOM 4207 N N . LEU A 1 524 ? 34.237 17.819 3.381 1.00 43.56 524 LEU A N 1
ATOM 4208 C CA . LEU A 1 524 ? 34.475 17.667 4.826 1.00 43.56 524 LEU A CA 1
ATOM 4209 C C . LEU A 1 524 ? 35.094 16.316 5.246 1.00 43.56 524 LEU A C 1
ATOM 4211 O O . LEU A 1 524 ? 34.978 15.926 6.406 1.00 43.56 524 LEU A O 1
ATOM 4215 N N . LYS A 1 525 ? 35.716 15.560 4.324 1.00 41.16 525 LYS A N 1
ATOM 4216 C CA . LYS A 1 525 ? 36.274 14.222 4.642 1.00 41.16 525 LYS A CA 1
ATOM 4217 C C . LYS A 1 525 ? 37.715 13.921 4.219 1.00 41.16 525 LYS A C 1
ATOM 4219 O O . LYS A 1 525 ? 38.248 12.935 4.715 1.00 41.16 525 LYS A O 1
ATOM 4224 N N . ASN A 1 526 ? 38.356 14.741 3.383 1.00 38.19 526 ASN A N 1
ATOM 4225 C CA . ASN A 1 526 ? 39.702 14.465 2.855 1.00 38.19 526 ASN A CA 1
ATOM 4226 C C . ASN A 1 526 ? 40.675 15.647 3.046 1.00 38.19 526 ASN A C 1
ATOM 4228 O O . ASN A 1 526 ? 41.156 16.207 2.065 1.00 38.19 526 ASN A O 1
ATOM 4232 N N . THR A 1 527 ? 41.004 15.991 4.295 1.00 32.69 527 THR A N 1
ATOM 4233 C CA . THR A 1 527 ? 42.184 16.825 4.612 1.00 32.69 527 THR A CA 1
ATOM 4234 C C . THR A 1 527 ? 42.723 16.523 6.012 1.00 32.69 527 THR A C 1
ATOM 4236 O O . THR A 1 527 ? 42.460 17.221 6.988 1.00 32.69 527 THR A O 1
ATOM 4239 N N . THR A 1 528 ? 43.537 15.476 6.101 1.00 37.62 528 THR A N 1
ATOM 4240 C CA . THR A 1 528 ? 44.571 15.337 7.133 1.00 37.62 528 THR A CA 1
ATOM 4241 C C . THR A 1 528 ? 45.924 15.174 6.442 1.00 37.62 528 THR A C 1
ATOM 4243 O O . THR A 1 528 ? 45.991 14.625 5.346 1.00 37.62 528 THR A O 1
ATOM 4246 N N . ALA A 1 529 ? 46.982 15.631 7.123 1.00 33.53 529 ALA A N 1
ATOM 4247 C CA . ALA A 1 529 ? 48.392 15.638 6.713 1.00 33.53 529 ALA A CA 1
ATOM 4248 C C . ALA A 1 529 ? 48.881 16.799 5.797 1.00 33.53 529 ALA A C 1
ATOM 4250 O O . ALA A 1 529 ? 48.571 16.875 4.616 1.00 33.53 529 ALA A O 1
ATOM 4251 N N . LEU A 1 530 ? 49.790 17.587 6.399 1.00 30.94 530 LEU A N 1
ATOM 4252 C CA . LEU A 1 530 ? 50.896 18.396 5.847 1.00 30.94 530 LEU A CA 1
ATOM 4253 C C . LEU A 1 530 ? 50.683 19.828 5.274 1.00 30.94 530 LEU A C 1
ATOM 4255 O O . LEU A 1 530 ? 50.142 20.041 4.200 1.00 30.94 530 LEU A O 1
ATOM 4259 N N . GLN A 1 531 ? 51.366 20.754 5.973 1.00 30.69 531 GLN A N 1
ATOM 4260 C CA . GLN A 1 531 ? 52.214 21.860 5.472 1.00 30.69 531 GLN A CA 1
ATOM 4261 C C . GLN A 1 531 ? 51.613 23.233 5.081 1.00 30.69 531 GLN A C 1
ATOM 4263 O O . GLN A 1 531 ? 51.458 23.595 3.921 1.00 30.69 531 GLN A O 1
ATOM 4268 N N . ASN A 1 532 ? 51.492 24.065 6.128 1.00 32.00 532 ASN A N 1
ATOM 4269 C CA . ASN A 1 532 ? 51.979 25.462 6.213 1.00 32.00 532 ASN A CA 1
ATOM 4270 C C . ASN A 1 532 ? 53.414 25.652 5.620 1.00 32.00 532 ASN A C 1
ATOM 4272 O O . ASN A 1 532 ? 54.113 24.638 5.520 1.00 32.00 532 ASN A O 1
ATOM 4276 N N . PRO A 1 533 ? 53.934 26.888 5.353 1.00 55.38 533 PRO A N 1
ATOM 4277 C CA . PRO A 1 533 ? 53.585 28.149 6.043 1.00 55.38 533 PRO A CA 1
ATOM 4278 C C . PRO A 1 533 ? 53.597 29.465 5.206 1.00 55.38 533 PRO A C 1
ATOM 4280 O O . PRO A 1 533 ? 53.857 29.466 4.010 1.00 55.38 533 PRO A O 1
ATOM 4283 N N . THR A 1 534 ? 53.455 30.598 5.924 1.00 29.16 534 THR A N 1
ATOM 4284 C CA . THR A 1 534 ? 53.927 31.979 5.610 1.00 29.16 534 THR A CA 1
ATOM 4285 C C . THR A 1 534 ? 53.295 32.762 4.434 1.00 29.16 534 THR A C 1
ATOM 4287 O O . THR A 1 534 ? 53.054 32.203 3.377 1.00 29.16 534 THR A O 1
ATOM 4290 N N . ALA A 1 535 ? 53.079 34.089 4.519 1.00 31.33 535 ALA A N 1
ATOM 4291 C CA . ALA A 1 535 ? 53.065 35.003 5.679 1.00 31.33 535 ALA A CA 1
ATOM 4292 C C . ALA A 1 535 ? 52.504 36.409 5.335 1.00 31.33 535 ALA A C 1
ATOM 4294 O O . ALA A 1 535 ? 52.477 36.803 4.177 1.00 31.33 535 ALA A O 1
ATOM 4295 N N . MET A 1 536 ? 52.246 37.172 6.410 1.00 28.84 536 MET A N 1
ATOM 4296 C CA . MET A 1 536 ? 52.400 38.633 6.555 1.00 28.84 536 MET A CA 1
ATOM 4297 C C . MET A 1 536 ? 51.335 39.625 6.030 1.00 28.84 536 MET A C 1
ATOM 4299 O O . MET A 1 536 ? 51.094 39.749 4.839 1.00 28.84 536 MET A O 1
ATOM 4303 N N . GLN A 1 537 ? 50.896 40.450 6.997 1.00 28.20 537 GLN A N 1
ATOM 4304 C CA . GLN A 1 537 ? 50.661 41.906 6.931 1.00 28.20 537 GLN A CA 1
ATOM 4305 C C . GLN A 1 537 ? 49.451 42.480 6.166 1.00 28.20 537 GLN A C 1
ATOM 4307 O O . GLN A 1 537 ? 49.004 41.928 5.172 1.00 28.20 537 GLN A O 1
ATOM 4312 N N . GLU A 1 538 ? 48.925 43.665 6.517 1.00 26.22 538 GLU A N 1
ATOM 4313 C CA . GLU A 1 538 ? 48.665 44.320 7.826 1.00 26.22 538 GLU A CA 1
ATOM 4314 C C . GLU A 1 538 ? 47.922 45.662 7.572 1.00 26.22 538 GLU A C 1
ATOM 4316 O O . GLU A 1 538 ? 47.831 46.126 6.439 1.00 26.22 538 GLU A O 1
ATOM 4321 N N . THR A 1 539 ? 47.496 46.341 8.646 1.00 27.78 539 THR A N 1
ATOM 4322 C CA . THR A 1 539 ? 47.277 47.810 8.747 1.00 27.78 539 THR A CA 1
ATOM 4323 C C . THR A 1 539 ? 46.120 48.547 8.018 1.00 27.78 539 THR A C 1
ATOM 4325 O O . THR A 1 539 ? 46.084 48.697 6.806 1.00 27.78 539 THR A O 1
ATOM 4328 N N . VAL A 1 540 ? 45.310 49.224 8.859 1.00 27.39 540 VAL A N 1
ATOM 4329 C CA . VAL A 1 540 ? 44.959 50.673 8.779 1.00 27.39 540 VAL A CA 1
ATOM 4330 C C . VAL A 1 540 ? 43.850 51.140 7.796 1.00 27.39 540 VAL A C 1
ATOM 4332 O O . VAL A 1 540 ? 44.081 51.760 6.770 1.00 27.39 540 VAL A O 1
ATOM 4335 N N . SER A 1 541 ? 42.602 50.920 8.238 1.00 27.97 541 SER A N 1
ATOM 4336 C CA . SER A 1 541 ? 41.600 51.946 8.640 1.00 27.97 541 SER A CA 1
ATOM 4337 C C . SER A 1 541 ? 41.074 53.073 7.711 1.00 27.97 541 SER A C 1
ATOM 4339 O O . SER A 1 541 ? 41.841 53.853 7.168 1.00 27.97 541 SER A O 1
ATOM 4341 N N . LEU A 1 542 ? 39.751 53.306 7.839 1.00 28.34 542 LEU A N 1
ATOM 4342 C CA . LEU A 1 542 ? 39.022 54.602 7.846 1.00 28.34 542 LEU A CA 1
ATOM 4343 C C . LEU A 1 542 ? 39.078 55.536 6.611 1.00 28.34 542 LEU A C 1
ATOM 4345 O O . LEU A 1 542 ? 40.102 56.152 6.349 1.00 28.34 542 LEU A O 1
ATOM 4349 N N . GLN A 1 543 ? 37.898 55.873 6.053 1.00 26.92 543 GLN A N 1
ATOM 4350 C CA . GLN A 1 543 ? 37.266 57.193 6.295 1.00 26.92 543 GLN A CA 1
ATOM 4351 C C . GLN A 1 543 ? 35.817 57.350 5.749 1.00 26.92 543 GLN A C 1
ATOM 4353 O O . GLN A 1 543 ? 35.503 56.948 4.638 1.00 26.92 543 GLN A O 1
ATOM 4358 N N . ASN A 1 544 ? 34.986 58.030 6.552 1.00 28.67 544 ASN A N 1
ATOM 4359 C CA . ASN A 1 544 ? 34.003 59.079 6.200 1.00 28.67 544 ASN A CA 1
ATOM 4360 C C . ASN A 1 544 ? 32.808 58.851 5.224 1.00 28.67 544 ASN A C 1
ATOM 4362 O O . ASN A 1 544 ? 32.918 59.053 4.023 1.00 28.67 544 ASN A O 1
ATOM 4366 N N . SER A 1 545 ? 31.619 58.708 5.843 1.00 30.42 545 SER A N 1
ATOM 4367 C CA . SER A 1 545 ? 30.585 59.775 5.991 1.00 30.42 545 SER A CA 1
ATOM 4368 C C . SER A 1 545 ? 29.332 59.873 5.080 1.00 30.42 545 SER A C 1
ATOM 4370 O O . SER A 1 545 ? 29.350 59.649 3.876 1.00 30.42 545 SER A O 1
ATOM 4372 N N . SER A 1 546 ? 28.266 60.403 5.718 1.00 28.88 546 SER A N 1
ATOM 4373 C CA . SER A 1 546 ? 27.084 61.119 5.176 1.00 28.88 546 SER A CA 1
ATOM 4374 C C . SER A 1 546 ? 25.886 60.318 4.601 1.00 28.88 546 SER A C 1
ATOM 4376 O O . SER A 1 546 ? 26.073 59.278 3.987 1.00 28.88 546 SER A O 1
ATOM 4378 N N . ASN A 1 547 ? 24.616 60.758 4.742 1.00 29.59 547 ASN A N 1
ATOM 4379 C CA . ASN A 1 547 ? 24.004 61.537 5.843 1.00 29.59 547 ASN A CA 1
ATOM 4380 C C . ASN A 1 547 ? 22.456 61.415 5.917 1.00 29.59 547 ASN A C 1
ATOM 4382 O O . ASN A 1 547 ? 21.767 61.467 4.906 1.00 29.59 547 ASN A O 1
ATOM 4386 N N . LEU A 1 548 ? 21.954 61.347 7.157 1.00 32.97 548 LEU A N 1
ATOM 4387 C CA . LEU A 1 548 ? 20.678 61.851 7.718 1.00 32.97 548 LEU A CA 1
ATOM 4388 C C . LEU A 1 548 ? 19.632 62.577 6.827 1.00 32.97 548 LEU A C 1
ATOM 4390 O O . LEU A 1 548 ? 19.927 63.652 6.312 1.00 32.97 548 LEU A O 1
AT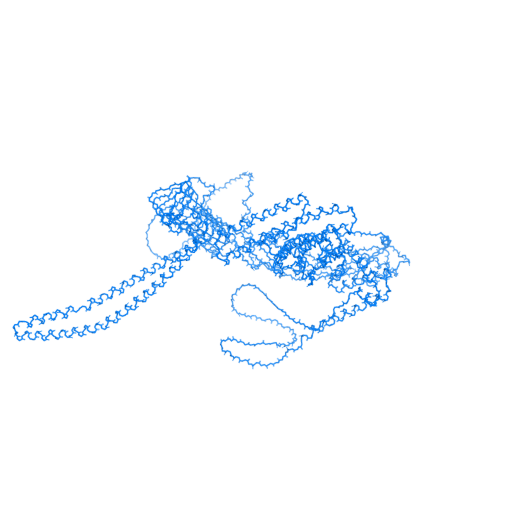OM 4394 N N . GLN A 1 549 ? 18.362 62.120 6.881 1.00 30.55 549 GLN A N 1
ATOM 4395 C CA . GLN A 1 549 ? 17.153 62.809 7.437 1.00 30.55 549 GLN A CA 1
ATOM 4396 C C . GLN A 1 549 ? 15.841 62.097 6.991 1.00 30.55 549 GLN A C 1
ATOM 4398 O O . GLN A 1 549 ? 15.761 61.649 5.855 1.00 30.55 549 GLN A O 1
ATOM 4403 N N . GLY A 1 550 ? 14.766 61.965 7.790 1.00 30.69 550 GLY A N 1
ATOM 4404 C CA . GLY A 1 550 ? 14.607 62.156 9.245 1.00 30.69 550 GLY A CA 1
ATOM 4405 C C . GLY A 1 550 ? 13.135 62.292 9.715 1.00 30.69 550 GLY A C 1
ATOM 4406 O O . GLY A 1 550 ? 12.331 62.846 8.976 1.00 30.69 550 GLY A O 1
ATOM 4407 N N . LEU A 1 551 ? 12.849 61.898 10.978 1.00 33.28 551 LEU A N 1
ATOM 4408 C CA . LEU A 1 551 ? 11.668 62.270 11.816 1.00 33.28 551 LEU A CA 1
ATOM 4409 C C . LEU A 1 551 ? 10.280 61.717 11.369 1.00 33.28 551 LEU A C 1
ATOM 4411 O O . LEU A 1 551 ? 10.100 61.387 10.206 1.00 33.28 551 LEU A O 1
ATOM 4415 N N . ALA A 1 552 ? 9.237 61.546 12.205 1.00 35.62 552 ALA A N 1
ATOM 4416 C CA . ALA A 1 552 ? 8.963 61.751 13.652 1.00 35.62 552 ALA A CA 1
ATOM 4417 C C . ALA A 1 552 ? 7.668 60.955 14.039 1.00 35.62 552 ALA A C 1
ATOM 4419 O O . ALA A 1 552 ? 6.941 60.565 13.131 1.00 35.62 552 ALA A O 1
ATOM 4420 N N . ASN A 1 553 ? 7.230 60.715 15.292 1.00 35.84 553 ASN A N 1
ATOM 4421 C CA . ASN A 1 553 ? 7.808 60.799 16.653 1.00 35.84 553 ASN A CA 1
ATOM 4422 C C . ASN A 1 553 ? 6.892 60.054 17.672 1.00 35.84 553 ASN A C 1
ATOM 4424 O O . ASN A 1 553 ? 5.676 60.091 17.519 1.00 35.84 553 ASN A O 1
ATOM 4428 N N . GLY A 1 554 ? 7.463 59.542 18.776 1.00 31.86 554 GLY A N 1
ATOM 4429 C CA . GLY A 1 554 ? 6.777 59.302 20.070 1.00 31.86 554 GLY A CA 1
ATOM 4430 C C . GLY A 1 554 ? 6.079 57.938 20.303 1.00 31.86 554 GLY A C 1
ATOM 4431 O O . GLY A 1 554 ? 5.594 57.325 19.361 1.00 31.86 554 GLY A O 1
ATOM 4432 N N . GLN A 1 555 ? 5.986 57.420 21.542 1.00 33.91 555 GLN A N 1
ATOM 4433 C CA . GLN A 1 555 ? 6.623 57.872 22.797 1.00 33.91 555 GLN A CA 1
ATOM 4434 C C . GLN A 1 555 ? 6.703 56.761 23.884 1.00 33.91 555 GLN A C 1
ATOM 4436 O O . GLN A 1 555 ? 5.943 55.800 23.856 1.00 33.91 555 GLN A O 1
ATOM 4441 N N . ASP A 1 556 ? 7.599 56.984 24.854 1.00 32.47 556 ASP A N 1
ATOM 4442 C CA . ASP A 1 556 ? 7.583 56.553 26.270 1.00 32.47 556 ASP A CA 1
ATOM 4443 C C . ASP A 1 556 ? 7.832 55.091 26.746 1.00 32.47 556 ASP A C 1
ATOM 4445 O O . ASP A 1 556 ? 6.939 54.262 26.872 1.00 32.47 556 ASP A O 1
ATOM 4449 N N . LEU A 1 557 ? 9.063 54.931 27.271 1.00 32.81 557 LEU A N 1
ATOM 4450 C CA . LEU A 1 557 ? 9.408 54.564 28.667 1.00 32.81 557 LEU A CA 1
ATOM 4451 C C . LEU A 1 557 ? 9.634 53.099 29.140 1.00 32.81 557 LEU A C 1
ATOM 4453 O O . LEU A 1 557 ? 8.735 52.273 29.222 1.00 32.81 557 LEU A O 1
ATOM 4457 N N . ALA A 1 558 ? 10.843 52.941 29.717 1.00 31.03 558 ALA A N 1
ATOM 4458 C CA . ALA A 1 558 ? 11.179 52.245 30.979 1.00 31.03 558 ALA A CA 1
ATOM 4459 C C . ALA A 1 558 ? 11.850 50.841 30.978 1.00 31.03 558 ALA A C 1
ATOM 4461 O O . ALA A 1 558 ? 11.263 49.843 31.368 1.00 31.03 558 ALA A O 1
ATOM 4462 N N . ASN A 1 559 ? 13.177 50.869 30.781 1.00 33.38 559 ASN A N 1
ATOM 4463 C CA . ASN A 1 559 ? 14.211 50.323 31.693 1.00 33.38 559 ASN A CA 1
ATOM 4464 C C . ASN A 1 559 ? 14.264 48.829 32.109 1.00 33.38 559 ASN A C 1
ATOM 4466 O O . ASN A 1 559 ? 13.493 48.387 32.953 1.00 33.38 559 ASN A O 1
ATOM 4470 N N . ARG A 1 560 ? 15.441 48.237 31.809 1.00 34.06 560 ARG A N 1
ATOM 4471 C CA . ARG A 1 560 ? 16.160 47.165 32.551 1.00 34.06 560 ARG A CA 1
ATOM 4472 C C . ARG A 1 560 ? 15.502 45.762 32.512 1.00 34.06 560 ARG A C 1
ATOM 4474 O O . ARG A 1 560 ? 14.294 45.630 32.452 1.00 34.06 560 ARG A O 1
ATOM 4481 N N . GLN A 1 561 ? 16.255 44.658 32.526 1.00 32.62 561 GLN A N 1
ATOM 4482 C CA . GLN A 1 561 ? 17.665 44.475 32.901 1.00 32.62 561 GLN A CA 1
ATOM 4483 C C . GLN A 1 561 ? 18.340 43.399 32.023 1.00 32.62 561 GLN A C 1
ATOM 4485 O O . GLN A 1 561 ? 17.704 42.415 31.656 1.00 32.62 561 GLN A O 1
ATOM 4490 N N . GLU A 1 562 ? 19.619 43.577 31.683 1.00 32.72 562 GLU A N 1
ATOM 4491 C CA . GLU A 1 562 ? 20.385 42.616 30.872 1.00 32.72 562 GLU A CA 1
ATOM 4492 C C . GLU A 1 562 ? 20.850 41.395 31.682 1.00 32.72 562 GLU A C 1
ATOM 4494 O O . GLU A 1 562 ? 21.179 41.521 32.860 1.00 32.72 562 GLU A O 1
ATOM 4499 N N . SER A 1 563 ? 20.973 40.245 31.007 1.00 33.97 563 SER A N 1
ATOM 4500 C CA . SER A 1 563 ? 21.765 39.085 31.452 1.00 33.97 563 SER A CA 1
ATOM 4501 C C . SER A 1 563 ? 22.327 38.323 30.241 1.00 33.97 563 SER A C 1
ATOM 4503 O O . SER A 1 563 ? 21.836 37.260 29.878 1.00 33.97 563 SER A O 1
ATOM 4505 N N . ALA A 1 564 ? 23.349 38.907 29.607 1.00 32.56 564 ALA A N 1
ATOM 4506 C CA . ALA A 1 564 ? 24.315 38.252 28.713 1.00 32.56 564 ALA A CA 1
ATOM 4507 C C . ALA A 1 564 ? 23.767 37.200 27.718 1.00 32.56 564 ALA A C 1
ATOM 4509 O O . ALA A 1 564 ? 24.084 36.011 27.798 1.00 32.56 564 ALA A O 1
ATOM 4510 N N . SER A 1 565 ? 23.040 37.648 26.691 1.00 30.83 565 SER A N 1
ATOM 4511 C CA . SER A 1 565 ? 22.905 36.862 25.461 1.00 30.83 565 SER A CA 1
ATOM 4512 C C . SER A 1 565 ? 24.285 36.674 24.819 1.00 30.83 565 SER A C 1
ATOM 4514 O O . SER A 1 565 ? 24.885 37.646 24.355 1.00 30.83 565 SER A O 1
ATOM 4516 N N . ILE A 1 566 ? 24.787 35.436 24.773 1.00 35.56 566 ILE A N 1
ATOM 4517 C CA . ILE A 1 566 ? 26.008 35.100 24.027 1.00 35.56 566 ILE A CA 1
ATOM 4518 C C . ILE A 1 566 ? 25.823 35.545 22.573 1.00 35.56 566 ILE A C 1
ATOM 4520 O O . ILE A 1 566 ? 24.844 35.153 21.929 1.00 35.56 566 ILE A O 1
ATOM 4524 N N . GLN A 1 567 ? 26.778 36.325 22.060 1.00 40.66 567 GLN A N 1
ATOM 4525 C CA . GLN A 1 567 ? 26.860 36.705 20.650 1.00 40.66 567 GLN A CA 1
ATOM 4526 C C . GLN A 1 567 ? 27.080 35.448 19.797 1.00 40.66 567 GLN A C 1
ATOM 4528 O O . GLN A 1 567 ? 28.209 35.059 19.506 1.00 40.66 567 GLN A O 1
ATOM 4533 N N . ASN A 1 568 ? 25.990 34.781 19.416 1.00 36.16 568 ASN A N 1
ATOM 4534 C CA . ASN A 1 568 ? 26.043 33.754 18.390 1.00 36.16 568 ASN A CA 1
ATOM 4535 C C . ASN A 1 568 ? 26.316 34.460 17.061 1.00 36.16 568 ASN A C 1
ATOM 4537 O O . ASN A 1 568 ? 25.499 35.251 16.597 1.00 36.16 568 ASN A O 1
ATOM 4541 N N . SER A 1 569 ? 27.470 34.152 16.474 1.00 40.84 569 SER A N 1
ATOM 4542 C CA . SER A 1 569 ? 27.810 34.438 15.080 1.00 40.84 569 SER A CA 1
ATOM 4543 C C . SER A 1 569 ? 26.670 34.072 14.130 1.00 40.84 569 SER A C 1
ATOM 4545 O O . SER A 1 569 ? 25.976 33.087 14.395 1.00 40.84 569 SER A O 1
ATOM 4547 N N . ASP A 1 570 ? 26.550 34.785 13.005 1.00 42.62 570 ASP A N 1
ATOM 4548 C CA . ASP A 1 570 ? 25.556 34.531 11.954 1.00 42.62 570 ASP A CA 1
ATOM 4549 C C . ASP A 1 570 ? 25.511 33.049 11.558 1.00 42.62 570 ASP A C 1
ATOM 4551 O O . ASP A 1 570 ? 26.327 32.547 10.778 1.00 42.62 570 ASP A O 1
ATOM 4555 N N . ARG A 1 571 ? 24.542 32.318 12.118 1.00 55.69 571 ARG A N 1
ATOM 4556 C CA . ARG A 1 571 ? 24.326 30.913 11.789 1.00 55.69 571 ARG A CA 1
ATOM 4557 C C . ARG A 1 571 ? 23.722 30.866 10.399 1.00 55.69 571 ARG A C 1
ATOM 4559 O O . ARG A 1 571 ? 22.574 31.259 10.207 1.00 55.69 571 ARG A O 1
ATOM 4566 N N . ALA A 1 572 ? 24.515 30.408 9.434 1.00 60.31 572 ALA A N 1
ATOM 4567 C CA . ALA A 1 572 ? 24.095 30.304 8.046 1.00 60.31 572 ALA A CA 1
ATOM 4568 C C . ALA A 1 572 ? 22.767 29.534 7.945 1.00 60.31 572 ALA A C 1
ATOM 4570 O O . ALA A 1 572 ? 22.697 28.355 8.300 1.00 60.31 572 ALA A O 1
ATOM 4571 N N . ALA A 1 573 ? 21.723 30.224 7.482 1.00 71.56 573 ALA A N 1
ATOM 4572 C CA . ALA A 1 573 ? 20.396 29.649 7.315 1.00 71.56 573 ALA A CA 1
ATOM 4573 C C . ALA A 1 573 ? 20.445 28.486 6.315 1.00 71.56 573 ALA A C 1
ATOM 4575 O O . ALA A 1 573 ? 21.005 28.607 5.219 1.00 71.56 573 ALA A O 1
ATOM 4576 N N . GLY A 1 574 ? 19.864 27.352 6.699 1.00 73.12 574 GLY A N 1
ATOM 4577 C CA . GLY A 1 574 ? 19.926 26.121 5.929 1.00 73.12 574 GLY A CA 1
ATOM 4578 C C . GLY A 1 574 ? 19.027 26.150 4.704 1.00 73.12 574 GLY A C 1
ATOM 4579 O O . GLY A 1 574 ? 17.893 25.685 4.764 1.00 73.12 574 GLY A O 1
ATOM 4580 N N . ASN A 1 575 ? 19.556 26.649 3.582 1.00 81.88 575 ASN A N 1
ATOM 4581 C CA . ASN A 1 575 ? 18.876 26.650 2.285 1.00 81.88 575 ASN A CA 1
ATOM 4582 C C . ASN A 1 575 ? 18.317 25.257 1.950 1.00 81.88 575 ASN A C 1
ATOM 4584 O O . ASN A 1 575 ? 19.080 24.317 1.697 1.00 81.88 575 ASN A O 1
ATOM 4588 N N . LEU A 1 576 ? 16.988 25.140 1.896 1.00 85.38 576 LEU A N 1
ATOM 4589 C CA . LEU A 1 576 ? 16.321 23.894 1.544 1.00 85.38 576 LEU A CA 1
ATOM 4590 C C . LEU A 1 576 ? 16.672 23.500 0.088 1.00 85.38 576 LEU A C 1
ATOM 4592 O O . LEU A 1 576 ? 16.449 24.291 -0.838 1.00 85.38 576 LEU A O 1
ATOM 4596 N N . PRO A 1 577 ? 17.221 22.294 -0.159 1.00 86.44 577 PRO A N 1
ATOM 4597 C CA . PRO A 1 577 ? 17.470 21.814 -1.516 1.00 86.44 577 PRO A CA 1
ATOM 4598 C C . PRO A 1 577 ? 16.140 21.581 -2.255 1.00 86.44 577 PRO A C 1
ATOM 4600 O O . PRO A 1 577 ? 15.112 21.365 -1.612 1.00 86.44 577 PRO A O 1
ATOM 4603 N N . PRO A 1 578 ? 16.117 21.584 -3.602 1.00 88.69 578 PRO A N 1
ATOM 4604 C CA . PRO A 1 578 ? 14.886 21.334 -4.348 1.00 88.69 578 PRO A CA 1
ATOM 4605 C C . PRO A 1 578 ? 14.337 19.943 -4.003 1.00 88.69 578 PRO A C 1
ATOM 4607 O O . PRO A 1 578 ? 15.005 18.943 -4.252 1.00 88.69 578 PRO A O 1
ATOM 4610 N N . LEU A 1 579 ? 13.133 19.872 -3.434 1.00 91.31 579 LEU A N 1
ATOM 4611 C CA . LEU A 1 579 ? 12.471 18.611 -3.091 1.00 91.31 579 LEU A CA 1
ATOM 4612 C C . LEU A 1 579 ? 11.474 18.192 -4.176 1.00 91.31 579 LEU A C 1
ATOM 4614 O O . LEU A 1 579 ? 10.856 19.022 -4.842 1.00 91.31 579 LEU A O 1
ATOM 4618 N N . VAL A 1 580 ? 11.303 16.882 -4.343 1.00 93.12 580 VAL A N 1
ATOM 4619 C CA . VAL A 1 580 ? 10.306 16.268 -5.229 1.00 93.12 580 VAL A CA 1
ATOM 4620 C C . VAL A 1 580 ? 9.509 15.212 -4.476 1.00 93.12 580 VAL A C 1
ATOM 4622 O O . VAL A 1 580 ? 10.053 14.514 -3.621 1.00 93.12 580 VAL A O 1
ATOM 4625 N N . ARG A 1 581 ? 8.223 15.081 -4.820 1.00 94.44 581 ARG A N 1
ATOM 4626 C CA . ARG A 1 581 ? 7.344 14.025 -4.308 1.00 94.44 581 ARG A CA 1
ATOM 4627 C C . ARG A 1 581 ? 7.345 12.794 -5.212 1.00 94.44 581 ARG A C 1
ATOM 4629 O O . ARG A 1 581 ? 7.538 12.881 -6.428 1.00 94.44 581 ARG A O 1
ATOM 4636 N N . LYS A 1 582 ? 7.081 11.640 -4.615 1.00 93.25 582 LYS A N 1
ATOM 4637 C CA . LYS A 1 582 ? 6.779 10.364 -5.259 1.00 93.25 582 LYS A CA 1
ATOM 4638 C C . LYS A 1 582 ? 5.658 10.532 -6.285 1.00 93.25 582 LYS A C 1
ATOM 4640 O O . LYS A 1 582 ? 4.587 11.032 -5.969 1.00 93.25 582 LYS A O 1
ATOM 4645 N N . GLY A 1 583 ? 5.899 10.081 -7.513 1.00 93.25 583 GLY A N 1
ATOM 4646 C CA . GLY A 1 583 ? 4.988 10.280 -8.645 1.00 93.25 583 GLY A CA 1
ATOM 4647 C C . GLY A 1 583 ? 5.308 11.505 -9.510 1.00 93.25 583 GLY A C 1
ATOM 4648 O O . GLY A 1 583 ? 4.924 11.514 -10.684 1.00 93.25 583 GLY A O 1
ATOM 4649 N N . ASN A 1 584 ? 6.085 12.480 -9.019 1.00 94.81 584 ASN A N 1
ATOM 4650 C CA . ASN A 1 584 ? 6.409 13.673 -9.801 1.00 94.81 584 ASN A CA 1
ATOM 4651 C C . ASN A 1 584 ? 7.305 13.324 -11.009 1.00 94.81 584 ASN A C 1
ATOM 4653 O O . ASN A 1 584 ? 8.283 12.573 -10.872 1.00 94.81 584 ASN A O 1
ATOM 4657 N N . PRO A 1 585 ? 7.017 13.877 -12.205 1.00 94.25 585 PRO A N 1
ATOM 4658 C CA . PRO A 1 585 ? 7.868 13.713 -13.374 1.00 94.25 585 PRO A CA 1
ATOM 4659 C C . PRO A 1 585 ? 9.143 14.545 -13.208 1.00 94.25 585 PRO A C 1
ATOM 4661 O O . PRO A 1 585 ? 9.094 15.764 -13.116 1.00 94.25 585 PRO A O 1
ATOM 4664 N N . LEU A 1 586 ? 10.303 13.895 -13.226 1.00 94.19 586 LEU A N 1
ATOM 4665 C CA . LEU A 1 586 ? 11.605 14.545 -13.052 1.00 94.19 586 LEU A CA 1
ATOM 4666 C C . LEU A 1 586 ? 12.167 15.033 -14.386 1.00 94.19 586 LEU A C 1
ATOM 4668 O O . LEU A 1 586 ? 12.559 16.191 -14.532 1.00 94.19 586 LEU A O 1
ATOM 4672 N N . ILE A 1 587 ? 12.174 14.140 -15.382 1.00 93.69 587 ILE A N 1
ATOM 4673 C CA . ILE A 1 587 ? 12.605 14.433 -16.751 1.00 93.69 587 ILE A CA 1
ATOM 4674 C C . ILE A 1 587 ? 11.695 13.704 -17.743 1.00 93.69 587 ILE A C 1
ATOM 4676 O O . ILE A 1 587 ? 11.487 12.495 -17.652 1.00 93.69 587 ILE A O 1
ATOM 4680 N N . THR A 1 588 ? 11.192 14.425 -18.744 1.00 90.62 588 THR A N 1
ATOM 4681 C CA . THR A 1 588 ? 10.490 13.848 -19.900 1.00 90.62 588 THR A CA 1
ATOM 4682 C C . THR A 1 588 ? 11.422 13.827 -21.106 1.00 90.62 588 THR A C 1
ATOM 4684 O O . THR A 1 588 ? 11.790 14.888 -21.614 1.00 90.62 588 THR A O 1
ATOM 4687 N N . VAL A 1 589 ? 11.779 12.638 -21.603 1.00 87.00 589 VAL A N 1
ATOM 4688 C CA . VAL A 1 589 ? 12.609 12.495 -22.807 1.00 87.00 589 VAL A CA 1
ATOM 4689 C C . VAL A 1 589 ? 11.715 12.358 -24.041 1.00 87.00 589 VAL A C 1
ATOM 4691 O O . VAL A 1 589 ? 10.982 11.388 -24.200 1.00 87.00 589 VAL A O 1
ATOM 4694 N N . LYS A 1 590 ? 11.784 13.337 -24.948 1.00 81.88 590 LYS A N 1
ATOM 4695 C CA . LYS A 1 590 ? 11.075 13.333 -26.233 1.00 81.88 590 LYS A CA 1
ATOM 4696 C C . LYS A 1 590 ? 12.003 12.786 -27.320 1.00 81.88 590 LYS A C 1
ATOM 4698 O O . LYS A 1 590 ? 12.907 13.480 -27.788 1.00 81.88 590 LYS A O 1
ATOM 4703 N N . ARG A 1 591 ? 11.767 11.539 -27.736 1.00 74.00 591 ARG A N 1
ATOM 4704 C CA . ARG A 1 591 ? 12.473 10.887 -28.851 1.00 74.00 591 ARG A CA 1
ATOM 4705 C C . ARG A 1 591 ? 11.681 11.016 -30.151 1.00 74.00 591 ARG A C 1
ATOM 4707 O O . ARG A 1 591 ? 10.538 10.571 -30.221 1.00 74.00 591 ARG A O 1
ATOM 4714 N N . LYS A 1 592 ? 12.304 11.540 -31.208 1.00 72.88 592 LYS A N 1
ATOM 4715 C CA . LYS A 1 592 ? 11.853 11.334 -32.592 1.00 72.88 592 LYS A CA 1
ATOM 4716 C C . LYS A 1 592 ? 12.567 10.090 -33.123 1.00 72.88 592 LYS A C 1
ATOM 4718 O O . LYS A 1 592 ? 13.794 10.087 -33.211 1.00 72.88 592 LYS A O 1
ATOM 4723 N N . LYS A 1 593 ? 11.811 9.022 -33.415 1.00 64.50 593 LYS A N 1
ATOM 4724 C CA . LYS A 1 593 ? 12.365 7.754 -33.924 1.00 64.50 593 LYS A CA 1
ATOM 4725 C C . LYS A 1 593 ? 13.166 8.004 -35.209 1.00 64.50 593 LYS A C 1
ATOM 4727 O O . LYS A 1 593 ? 12.691 8.713 -36.093 1.00 64.50 593 LYS A O 1
ATOM 4732 N N . GLY A 1 594 ? 14.351 7.405 -35.294 1.00 65.62 594 GLY A N 1
ATOM 4733 C CA . GLY A 1 594 ? 15.088 7.277 -36.551 1.00 65.62 594 GLY A CA 1
ATOM 4734 C C . GLY A 1 594 ? 14.413 6.276 -37.494 1.00 65.62 594 GLY A C 1
ATOM 4735 O O . GLY A 1 594 ? 13.486 5.569 -37.087 1.00 65.62 594 GLY A O 1
ATOM 4736 N N . LYS A 1 595 ? 14.886 6.200 -38.739 1.00 76.31 595 LYS A N 1
ATOM 4737 C CA . LYS A 1 595 ? 14.460 5.184 -39.716 1.00 76.31 595 LYS A CA 1
ATOM 4738 C C . LYS A 1 595 ? 15.614 4.217 -39.964 1.00 76.31 595 LYS A C 1
ATOM 4740 O O . LYS A 1 595 ? 16.707 4.667 -40.288 1.00 76.31 595 LYS A O 1
ATOM 4745 N N . SER A 1 596 ? 15.378 2.918 -39.806 1.00 76.94 596 SER A N 1
ATOM 4746 C CA . SER A 1 596 ? 16.370 1.892 -40.146 1.00 76.94 596 SER A CA 1
ATOM 4747 C C . SER A 1 596 ? 16.590 1.804 -41.652 1.00 76.94 596 SER A C 1
ATOM 4749 O O . SER A 1 596 ? 15.675 2.068 -42.429 1.00 76.94 596 SER A O 1
ATOM 4751 N N . GLY A 1 597 ? 17.798 1.396 -42.018 1.00 80.94 597 GLY A N 1
ATOM 4752 C CA . GLY A 1 597 ? 18.203 1.050 -43.375 1.00 80.94 597 GLY A CA 1
ATOM 4753 C C . GLY A 1 597 ? 18.373 -0.462 -43.518 1.00 80.94 597 GLY A C 1
ATOM 4754 O O . GLY A 1 597 ? 18.077 -1.222 -42.589 1.00 80.94 597 GLY A O 1
ATOM 4755 N N . LEU A 1 598 ? 18.873 -0.908 -44.664 1.00 84.12 598 LEU A N 1
ATOM 4756 C CA . LEU A 1 598 ? 19.040 -2.323 -45.008 1.00 84.12 598 LEU A CA 1
ATOM 4757 C C . LEU A 1 598 ? 20.379 -2.505 -45.713 1.00 84.12 598 LEU A C 1
ATOM 4759 O O . LEU A 1 598 ? 20.596 -1.891 -46.750 1.00 84.12 598 LEU A O 1
ATOM 4763 N N . ASN A 1 599 ? 21.271 -3.340 -45.176 1.00 85.94 599 ASN A N 1
ATOM 4764 C CA . ASN A 1 599 ? 22.574 -3.581 -45.801 1.00 85.94 599 ASN A CA 1
ATOM 4765 C C . ASN A 1 599 ? 22.482 -4.603 -46.942 1.00 85.94 599 ASN A C 1
ATOM 4767 O O . ASN A 1 599 ? 21.469 -5.288 -47.101 1.00 85.94 599 ASN A O 1
ATOM 4771 N N . VAL A 1 600 ? 23.559 -4.762 -47.716 1.00 88.00 600 VAL A N 1
ATOM 4772 C CA . VAL A 1 600 ? 23.614 -5.731 -48.832 1.00 88.00 600 VAL A CA 1
ATOM 4773 C C . VAL A 1 600 ? 23.427 -7.185 -48.388 1.00 88.00 600 VAL A C 1
ATOM 4775 O O . VAL A 1 600 ? 23.170 -8.050 -49.219 1.00 88.00 600 VAL A O 1
ATOM 4778 N N . ASN A 1 601 ? 23.495 -7.473 -47.086 1.00 80.69 601 ASN A N 1
ATOM 4779 C CA . ASN A 1 601 ? 23.229 -8.789 -46.506 1.00 80.69 601 ASN A CA 1
ATOM 4780 C C . ASN A 1 601 ? 21.754 -8.972 -46.084 1.00 80.69 601 ASN A C 1
ATOM 4782 O O . ASN A 1 601 ? 21.412 -9.995 -45.490 1.00 80.69 601 ASN A O 1
ATOM 4786 N N . ARG A 1 602 ? 20.885 -7.994 -46.389 1.00 75.06 602 ARG A N 1
ATOM 4787 C CA . ARG A 1 602 ? 19.469 -7.887 -45.984 1.00 75.06 602 ARG A CA 1
ATOM 4788 C C . ARG A 1 602 ? 19.241 -7.771 -44.474 1.00 75.06 602 ARG A C 1
ATOM 4790 O O . ARG A 1 602 ? 18.103 -7.867 -44.014 1.00 75.06 602 ARG A O 1
ATOM 4797 N N . CYS A 1 603 ? 20.295 -7.520 -43.700 1.00 74.44 603 CYS A N 1
ATOM 4798 C CA . CYS A 1 603 ? 20.177 -7.196 -42.286 1.00 74.44 603 CYS A CA 1
ATOM 4799 C C . CYS A 1 603 ? 19.709 -5.744 -42.128 1.00 74.44 603 CYS A C 1
ATOM 4801 O O . CYS A 1 603 ? 20.191 -4.842 -42.818 1.00 74.44 603 CYS A O 1
ATOM 4803 N N . LEU A 1 604 ? 18.803 -5.510 -41.177 1.00 75.56 604 LEU A N 1
ATOM 4804 C CA . LEU A 1 604 ? 18.419 -4.161 -40.770 1.00 75.56 604 LEU A CA 1
ATOM 4805 C C . LEU A 1 604 ? 19.627 -3.441 -40.172 1.00 75.56 604 LEU A C 1
ATOM 4807 O O . LEU A 1 604 ? 20.155 -3.855 -39.139 1.00 75.56 604 LEU A O 1
ATOM 4811 N N . ILE A 1 605 ? 20.021 -2.332 -40.788 1.00 74.19 605 ILE A N 1
ATOM 4812 C CA . ILE A 1 605 ? 20.999 -1.420 -40.205 1.00 74.19 605 ILE A CA 1
ATOM 4813 C C . ILE A 1 605 ? 20.240 -0.521 -39.247 1.00 74.19 605 ILE A C 1
ATOM 4815 O O . ILE A 1 605 ? 19.375 0.267 -39.653 1.00 74.19 605 ILE A O 1
ATOM 4819 N N . ALA A 1 606 ? 20.555 -0.643 -37.961 1.00 72.31 606 ALA A N 1
ATOM 4820 C CA . ALA A 1 606 ? 20.093 0.322 -36.982 1.00 72.31 606 ALA A CA 1
ATOM 4821 C C . ALA A 1 606 ? 20.584 1.725 -37.396 1.00 72.31 606 ALA A C 1
ATOM 4823 O O . ALA A 1 606 ? 21.758 1.872 -37.746 1.00 72.31 606 ALA A O 1
ATOM 4824 N N . PRO A 1 607 ? 19.726 2.761 -37.354 1.00 73.81 607 PRO A N 1
ATOM 4825 C CA . PRO A 1 607 ? 20.166 4.126 -37.606 1.00 73.81 607 PRO A CA 1
ATOM 4826 C C . PRO A 1 607 ? 21.289 4.487 -36.654 1.00 73.81 607 PRO A C 1
ATOM 4828 O O . PRO A 1 607 ? 21.197 4.177 -35.463 1.00 73.81 607 PRO A O 1
ATOM 4831 N N . SER A 1 608 ? 22.347 5.087 -37.211 1.00 63.53 608 SER A N 1
ATOM 4832 C CA . SER A 1 608 ? 23.640 5.206 -36.543 1.00 63.53 608 SER A CA 1
ATOM 4833 C C . SER A 1 608 ? 23.447 5.736 -35.128 1.00 63.53 608 SER A C 1
ATOM 4835 O O . SER A 1 608 ? 22.894 6.818 -34.905 1.00 63.53 608 SER A O 1
ATOM 4837 N N . LEU A 1 609 ? 23.841 4.912 -34.153 1.00 53.53 609 LEU A N 1
ATOM 4838 C CA . LEU A 1 609 ? 23.648 5.182 -32.735 1.00 53.53 609 LEU A CA 1
ATOM 4839 C C . LEU A 1 609 ? 24.675 6.224 -32.281 1.00 53.53 609 LEU A C 1
ATOM 4841 O O . LEU A 1 609 ? 25.567 5.937 -31.488 1.00 53.53 609 LEU A O 1
ATOM 4845 N N . THR A 1 610 ? 24.511 7.454 -32.777 1.00 53.16 610 THR A N 1
ATOM 4846 C CA . THR A 1 610 ? 25.035 8.688 -32.184 1.00 53.16 610 THR A CA 1
ATOM 4847 C C . THR A 1 610 ? 24.489 8.742 -30.763 1.00 53.16 610 THR A C 1
ATOM 4849 O O . THR A 1 610 ? 23.360 9.180 -30.550 1.00 53.16 610 THR A O 1
ATOM 4852 N N . ALA A 1 611 ? 25.248 8.151 -29.830 1.00 49.09 611 ALA A N 1
ATOM 4853 C CA . ALA A 1 611 ? 24.732 7.525 -28.613 1.00 49.09 611 ALA A CA 1
ATOM 4854 C C . ALA A 1 611 ? 23.749 8.459 -27.885 1.00 49.09 611 ALA A C 1
ATOM 4856 O O . ALA A 1 611 ? 24.195 9.426 -27.264 1.00 49.09 611 ALA A O 1
ATOM 4857 N N . PRO A 1 612 ? 22.421 8.243 -28.012 1.00 56.78 612 PRO A N 1
ATOM 4858 C CA . PRO A 1 612 ? 21.455 9.329 -27.861 1.00 56.78 612 PRO A CA 1
ATOM 4859 C C . PRO A 1 612 ? 21.346 9.715 -26.391 1.00 56.78 612 PRO A C 1
ATOM 4861 O O . PRO A 1 612 ? 20.707 9.009 -25.612 1.00 56.78 612 PRO A O 1
ATOM 4864 N N . VAL A 1 613 ? 22.031 10.810 -26.040 1.00 60.31 613 VAL A N 1
ATOM 4865 C CA . VAL A 1 613 ? 22.805 10.903 -24.791 1.00 60.31 613 VAL A CA 1
ATOM 4866 C C . VAL A 1 613 ? 21.972 10.534 -23.569 1.00 60.31 613 VAL A C 1
ATOM 4868 O O . VAL A 1 613 ? 21.154 11.318 -23.082 1.00 60.31 613 VAL A O 1
ATOM 4871 N N . TYR A 1 614 ? 22.156 9.292 -23.120 1.00 76.00 614 TYR A N 1
ATOM 4872 C CA . TYR A 1 614 ? 21.213 8.644 -22.225 1.00 76.00 614 TYR A CA 1
ATOM 4873 C C . TYR A 1 614 ? 21.278 9.250 -20.828 1.00 76.00 614 TYR A C 1
ATOM 4875 O O . TYR A 1 614 ? 22.315 9.233 -20.172 1.00 76.00 614 TYR A O 1
ATOM 4883 N N . ILE A 1 615 ? 20.125 9.710 -20.349 1.00 86.69 615 ILE A N 1
ATOM 4884 C CA . ILE A 1 615 ? 19.902 9.884 -18.918 1.00 86.69 615 ILE A CA 1
ATOM 4885 C C . ILE A 1 615 ? 19.681 8.484 -18.342 1.00 86.69 615 ILE A C 1
ATOM 4887 O O . ILE A 1 615 ? 18.774 7.759 -18.763 1.00 86.69 615 ILE A O 1
ATOM 4891 N N . VAL A 1 616 ? 20.558 8.080 -17.431 1.00 89.75 616 VAL A N 1
ATOM 4892 C CA . VAL A 1 616 ? 20.558 6.757 -16.802 1.00 89.75 616 VAL A CA 1
ATOM 4893 C C . VAL A 1 616 ? 19.685 6.818 -15.551 1.00 89.75 616 VAL A C 1
ATOM 4895 O O . VAL A 1 616 ? 19.771 7.780 -14.789 1.00 89.75 616 VAL A O 1
ATOM 4898 N N . LYS A 1 617 ? 18.843 5.804 -15.308 1.00 92.38 617 LYS A N 1
ATOM 4899 C CA . LYS A 1 617 ? 18.097 5.728 -14.042 1.00 92.38 617 LYS A CA 1
ATOM 4900 C C . LYS A 1 617 ? 19.071 5.466 -12.886 1.00 92.38 617 LYS A C 1
ATOM 4902 O O . LYS A 1 617 ? 19.831 4.501 -12.918 1.00 92.38 617 LYS A O 1
ATOM 4907 N N . GLY A 1 618 ? 19.058 6.335 -11.886 1.00 90.38 618 GLY A N 1
ATOM 4908 C CA . GLY A 1 618 ? 19.736 6.143 -10.612 1.00 90.38 618 GLY A CA 1
ATOM 4909 C C . GLY A 1 618 ? 18.818 5.491 -9.579 1.00 90.38 618 GLY A C 1
ATOM 4910 O O . GLY A 1 618 ? 17.786 4.903 -9.913 1.00 90.38 618 GLY A O 1
ATOM 4911 N N . LYS A 1 619 ? 19.185 5.611 -8.299 1.00 90.56 619 LYS A N 1
ATOM 4912 C CA . LYS A 1 619 ? 18.332 5.167 -7.188 1.00 90.56 619 LYS A CA 1
ATOM 4913 C C . LYS A 1 619 ? 17.040 5.992 -7.135 1.00 90.56 619 LYS A C 1
ATOM 4915 O O . LYS A 1 619 ? 17.053 7.186 -7.426 1.00 90.56 619 LYS A O 1
ATOM 4920 N N . ASN A 1 620 ? 15.946 5.337 -6.752 1.00 94.56 620 ASN A N 1
ATOM 4921 C CA . ASN A 1 620 ? 14.617 5.921 -6.531 1.00 94.56 620 ASN A CA 1
ATOM 4922 C C . ASN A 1 620 ? 13.977 6.660 -7.723 1.00 94.56 620 ASN A C 1
ATOM 4924 O O . ASN A 1 620 ? 13.150 7.557 -7.545 1.00 94.56 620 ASN A O 1
ATOM 4928 N N . VAL A 1 621 ? 14.345 6.280 -8.950 1.00 94.38 621 VAL A N 1
ATOM 4929 C CA . VAL A 1 621 ? 13.737 6.812 -10.175 1.00 94.38 621 VAL A CA 1
ATOM 4930 C C . VAL A 1 621 ? 13.266 5.665 -11.058 1.00 94.38 621 VAL A C 1
ATOM 4932 O O . VAL A 1 621 ? 14.064 4.875 -11.570 1.00 94.38 621 VAL A O 1
ATOM 4935 N N . VAL A 1 622 ? 11.953 5.592 -11.273 1.00 94.69 622 VAL A N 1
ATOM 4936 C CA . VAL A 1 622 ? 11.347 4.679 -12.243 1.00 94.69 622 VAL A CA 1
ATOM 4937 C C . VAL A 1 622 ? 11.232 5.385 -13.585 1.00 94.69 622 VAL A C 1
ATOM 4939 O O . VAL A 1 622 ? 10.925 6.573 -13.669 1.00 94.69 622 VAL A O 1
ATOM 4942 N N . LYS A 1 623 ? 11.475 4.646 -14.663 1.00 92.88 623 LYS A N 1
ATOM 4943 C CA . LYS A 1 623 ? 11.267 5.133 -16.021 1.00 92.88 623 LYS A CA 1
ATOM 4944 C C . LYS A 1 623 ? 10.014 4.479 -16.588 1.00 92.88 623 LYS A C 1
ATOM 4946 O O . LYS A 1 623 ? 10.004 3.276 -16.828 1.00 92.88 623 LYS A O 1
ATOM 4951 N N . ASN A 1 624 ? 8.960 5.265 -16.776 1.00 90.12 624 ASN A N 1
ATOM 4952 C CA . ASN A 1 624 ? 7.693 4.792 -17.323 1.00 90.12 624 ASN A CA 1
ATOM 4953 C C . ASN A 1 624 ? 7.816 4.548 -18.843 1.00 90.12 624 ASN A C 1
ATOM 4955 O O . ASN A 1 624 ? 8.628 5.174 -19.528 1.00 90.12 624 ASN A O 1
ATOM 4959 N N . SER A 1 625 ? 6.954 3.676 -19.366 1.00 82.00 625 SER A N 1
ATOM 4960 C CA . SER A 1 625 ? 6.751 3.318 -20.780 1.00 82.00 625 SER A CA 1
ATOM 4961 C C . SER A 1 625 ? 6.823 4.480 -21.786 1.00 82.00 625 SER A C 1
ATOM 4963 O O . SER A 1 625 ? 7.263 4.286 -22.915 1.00 82.00 625 SER A O 1
ATOM 4965 N N . ARG A 1 626 ? 6.429 5.698 -21.386 1.00 82.75 626 ARG A N 1
ATOM 4966 C CA . ARG A 1 626 ? 6.420 6.913 -22.225 1.00 82.75 626 ARG A CA 1
ATOM 4967 C C . ARG A 1 626 ? 7.730 7.723 -22.189 1.00 82.75 626 ARG A C 1
ATOM 4969 O O . ARG A 1 626 ? 7.697 8.927 -22.419 1.00 82.75 626 ARG A O 1
ATOM 4976 N N . ASP A 1 627 ? 8.861 7.098 -21.851 1.00 87.19 627 ASP A N 1
ATOM 4977 C CA . ASP A 1 627 ? 10.177 7.753 -21.700 1.00 87.19 627 ASP A CA 1
ATOM 4978 C C . ASP A 1 627 ? 10.203 8.909 -20.658 1.00 87.19 627 ASP A C 1
ATOM 4980 O O . ASP A 1 627 ? 11.045 9.812 -20.706 1.00 87.19 627 ASP A O 1
ATOM 4984 N N . VAL A 1 628 ? 9.305 8.856 -19.665 1.00 91.94 628 VAL A N 1
ATOM 4985 C CA . VAL A 1 628 ? 9.265 9.783 -18.517 1.00 91.94 628 VAL A CA 1
ATOM 4986 C C . VAL A 1 628 ? 9.953 9.146 -17.313 1.00 91.94 628 VAL A C 1
ATOM 4988 O O . VAL A 1 628 ? 9.615 8.027 -16.926 1.00 91.94 628 VAL A O 1
ATOM 4991 N N . PHE A 1 629 ? 10.890 9.869 -16.709 1.00 94.69 629 PHE A N 1
ATOM 4992 C CA . PHE A 1 629 ? 11.510 9.532 -15.431 1.00 94.69 629 PHE A CA 1
ATOM 4993 C C . PHE A 1 629 ? 10.682 10.135 -14.295 1.00 94.69 629 PHE A C 1
ATOM 4995 O O . PHE A 1 629 ? 10.350 11.318 -14.343 1.00 94.69 629 PHE A O 1
ATOM 5002 N N . ILE A 1 630 ? 10.343 9.319 -13.302 1.00 95.19 630 ILE A N 1
ATOM 5003 C CA . ILE A 1 630 ? 9.410 9.626 -12.214 1.00 95.19 630 ILE A CA 1
ATOM 5004 C C . ILE A 1 630 ? 10.057 9.233 -10.879 1.00 95.19 630 ILE A C 1
ATOM 5006 O O . ILE A 1 630 ? 10.680 8.172 -10.787 1.00 95.19 630 ILE A O 1
ATOM 5010 N N . ALA A 1 631 ? 9.904 10.065 -9.849 1.00 95.81 631 ALA A N 1
ATOM 5011 C CA . ALA A 1 631 ? 10.364 9.760 -8.494 1.00 95.81 631 ALA A CA 1
ATOM 5012 C C . ALA A 1 631 ? 9.564 8.598 -7.869 1.00 95.81 631 ALA A C 1
ATOM 5014 O O . ALA A 1 631 ? 8.334 8.594 -7.927 1.00 95.81 631 ALA A O 1
ATOM 5015 N N . THR A 1 632 ? 10.231 7.614 -7.253 1.00 93.19 632 THR A N 1
ATOM 5016 C CA . THR A 1 632 ? 9.555 6.490 -6.556 1.00 93.19 632 THR A CA 1
ATOM 5017 C C . THR A 1 632 ? 9.405 6.691 -5.049 1.00 93.19 632 THR A C 1
ATOM 5019 O O . THR A 1 632 ? 8.685 5.931 -4.402 1.00 93.19 632 THR A O 1
ATOM 5022 N N . CYS A 1 633 ? 10.075 7.698 -4.500 1.00 92.31 633 CYS A N 1
ATOM 5023 C CA . CYS A 1 633 ? 9.951 8.198 -3.135 1.00 92.31 633 CYS A CA 1
ATOM 5024 C C . CYS A 1 633 ? 10.185 9.712 -3.153 1.00 92.31 633 CYS A C 1
ATOM 5026 O O . CYS A 1 633 ? 10.558 10.265 -4.193 1.00 92.31 633 CYS A O 1
ATOM 5028 N N . ASP A 1 634 ? 10.027 10.350 -2.003 1.00 92.88 634 ASP A N 1
ATOM 5029 C CA . ASP A 1 634 ? 10.320 11.768 -1.846 1.00 92.88 634 ASP A CA 1
ATOM 5030 C C . ASP A 1 634 ? 11.832 11.991 -1.641 1.00 92.88 634 ASP A C 1
ATOM 5032 O O . ASP A 1 634 ? 12.583 11.050 -1.343 1.00 92.88 634 ASP A O 1
ATOM 5036 N N . GLY A 1 635 ? 12.300 13.227 -1.828 1.00 92.81 635 GLY A N 1
ATOM 5037 C CA . GLY A 1 635 ? 13.690 13.625 -1.569 1.00 92.81 635 GLY A CA 1
ATOM 5038 C C . GLY A 1 635 ? 14.245 14.624 -2.586 1.00 92.81 635 GLY A C 1
ATOM 5039 O O . GLY A 1 635 ? 13.491 15.330 -3.251 1.00 92.81 635 GLY A O 1
ATOM 5040 N N . ILE A 1 636 ? 15.575 14.676 -2.722 1.00 92.56 636 ILE A N 1
ATOM 5041 C CA . ILE A 1 636 ? 16.281 15.611 -3.621 1.00 92.56 636 ILE A CA 1
ATOM 5042 C C . ILE A 1 636 ? 16.513 14.949 -4.992 1.00 92.56 636 ILE A C 1
ATOM 5044 O O . ILE A 1 636 ? 17.142 13.885 -5.033 1.00 92.56 636 ILE A O 1
ATOM 5048 N N . PRO A 1 637 ? 16.098 15.541 -6.129 1.00 94.38 637 PRO A N 1
ATOM 5049 C CA . PRO A 1 637 ? 16.468 15.060 -7.451 1.00 94.38 637 PRO A CA 1
ATOM 5050 C C . PRO A 1 637 ? 17.909 15.485 -7.767 1.00 94.38 637 PRO A C 1
ATOM 5052 O O . PRO A 1 637 ? 18.241 16.667 -7.812 1.00 94.38 637 PRO A O 1
ATOM 5055 N N . HIS A 1 638 ? 18.773 14.510 -8.027 1.00 91.94 638 HIS A N 1
ATOM 5056 C CA . HIS A 1 638 ? 20.159 14.730 -8.421 1.00 91.94 638 HIS A CA 1
ATOM 5057 C C . HIS A 1 638 ? 20.407 14.154 -9.817 1.00 91.94 638 HIS A C 1
ATOM 5059 O O . HIS A 1 638 ? 20.151 12.972 -10.064 1.00 91.94 638 HIS A O 1
ATOM 5065 N N . LEU A 1 639 ? 20.931 14.987 -10.719 1.00 91.75 639 LEU A N 1
ATOM 5066 C CA . LEU A 1 639 ? 21.439 14.589 -12.028 1.00 91.75 639 LEU A CA 1
ATOM 5067 C C . LEU A 1 639 ? 22.961 14.766 -12.028 1.00 91.75 639 LEU A C 1
ATOM 5069 O O . LEU A 1 639 ? 23.448 15.893 -12.051 1.00 91.75 639 LEU A O 1
ATOM 5073 N N . SER A 1 640 ? 23.704 13.662 -12.004 1.00 88.75 640 SER A N 1
ATOM 5074 C CA . SER A 1 640 ? 25.171 13.714 -12.004 1.00 88.75 640 SER A CA 1
ATOM 5075 C C . SER A 1 640 ? 25.740 14.145 -13.360 1.00 88.75 640 SER A C 1
ATOM 5077 O O . SER A 1 640 ? 25.075 14.037 -14.392 1.00 88.75 640 SER A O 1
ATOM 5079 N N . GLU A 1 641 ? 27.014 14.545 -13.393 1.00 83.50 641 GLU A N 1
ATOM 5080 C CA . GLU A 1 641 ? 27.767 14.822 -14.632 1.00 83.50 641 GLU A CA 1
ATOM 5081 C C . GLU A 1 641 ? 27.723 13.638 -15.617 1.00 83.50 641 GLU A C 1
ATOM 5083 O O . GLU A 1 641 ? 27.573 13.808 -16.827 1.00 83.50 641 GLU A O 1
ATOM 5088 N N . LYS A 1 642 ? 27.744 12.411 -15.074 1.00 84.94 642 LYS A N 1
ATOM 5089 C CA . LYS A 1 642 ? 27.587 11.139 -15.803 1.00 84.94 642 LYS A CA 1
ATOM 5090 C C . LYS A 1 642 ? 26.131 10.859 -16.225 1.00 84.94 642 LYS A C 1
ATOM 5092 O O . LYS A 1 642 ? 25.809 9.747 -16.635 1.00 84.94 642 LYS A O 1
ATOM 5097 N N . ARG A 1 643 ? 25.251 11.861 -16.116 1.00 89.00 643 ARG A N 1
ATOM 5098 C CA . ARG A 1 643 ? 23.820 11.874 -16.467 1.00 89.00 643 ARG A CA 1
ATOM 5099 C C . ARG A 1 643 ? 22.996 10.781 -15.786 1.00 89.00 643 ARG A C 1
ATOM 5101 O O . ARG A 1 643 ? 21.987 10.330 -16.327 1.00 89.00 643 ARG A O 1
ATOM 5108 N N . VAL A 1 644 ? 23.398 10.373 -14.583 1.00 91.00 644 VAL A N 1
ATOM 5109 C CA . VAL A 1 644 ? 22.602 9.472 -13.741 1.00 91.00 644 VAL A CA 1
ATOM 5110 C C . VAL A 1 644 ? 21.603 10.317 -12.959 1.00 91.00 644 VAL A C 1
ATOM 5112 O O . VAL A 1 644 ? 22.010 11.172 -12.177 1.00 91.00 644 VAL A O 1
ATOM 5115 N N . LEU A 1 645 ? 20.309 10.085 -13.182 1.00 93.31 645 LEU A N 1
ATOM 5116 C CA . LEU A 1 645 ? 19.211 10.767 -12.501 1.00 93.31 645 LEU A CA 1
ATOM 5117 C C . LEU A 1 645 ? 18.699 9.907 -11.341 1.00 93.31 645 LEU A C 1
ATOM 5119 O O . LEU A 1 645 ? 18.050 8.885 -11.571 1.00 93.31 645 LEU A O 1
ATOM 5123 N N . SER A 1 646 ? 18.961 10.330 -10.110 1.00 92.81 646 SER A N 1
ATOM 5124 C CA . SER A 1 646 ? 18.493 9.689 -8.873 1.00 92.81 646 SER A CA 1
ATOM 5125 C C . SER A 1 646 ? 17.651 10.637 -8.026 1.00 92.81 646 SER A C 1
ATOM 5127 O O . SER A 1 646 ? 17.866 11.843 -8.082 1.00 92.81 646 SER A O 1
ATOM 5129 N N . VAL A 1 647 ? 16.779 10.098 -7.172 1.00 95.00 647 VAL A N 1
ATOM 5130 C CA . VAL A 1 647 ? 16.251 10.833 -6.012 1.00 95.00 647 VAL A CA 1
ATOM 5131 C C . VAL A 1 647 ? 16.981 10.345 -4.767 1.00 95.00 647 VAL A C 1
ATOM 5133 O O . VAL A 1 647 ? 16.995 9.148 -4.466 1.00 95.00 647 VAL A O 1
ATOM 5136 N N . ILE A 1 648 ? 17.633 11.266 -4.064 1.00 92.44 648 ILE A N 1
ATOM 5137 C CA . ILE A 1 648 ? 18.319 11.000 -2.803 1.00 92.44 648 ILE A CA 1
ATOM 5138 C C . ILE A 1 648 ? 17.270 11.151 -1.693 1.00 92.44 648 ILE A C 1
ATOM 5140 O O . ILE A 1 648 ? 16.802 12.265 -1.464 1.00 92.44 648 ILE A O 1
ATOM 5144 N N . PRO A 1 649 ? 16.891 10.065 -0.993 1.00 90.69 649 PRO A N 1
ATOM 5145 C CA . PRO A 1 649 ? 15.811 10.079 -0.012 1.00 90.69 649 PRO A CA 1
ATOM 5146 C C . PRO A 1 649 ? 16.302 10.529 1.369 1.00 90.69 649 PRO A C 1
ATOM 5148 O O . PRO A 1 649 ? 15.605 10.310 2.350 1.00 90.69 649 PRO A O 1
ATOM 5151 N N . ARG A 1 650 ? 17.519 11.086 1.447 1.00 92.75 650 ARG A N 1
ATOM 5152 C CA . ARG A 1 650 ? 18.103 11.682 2.646 1.00 92.75 650 ARG A CA 1
ATOM 5153 C C . ARG A 1 650 ? 18.434 13.138 2.353 1.00 92.75 650 ARG A C 1
ATOM 5155 O O . ARG A 1 650 ? 19.351 13.421 1.583 1.00 92.75 650 ARG A O 1
ATOM 5162 N N . VAL A 1 651 ? 17.675 14.039 2.956 1.00 92.75 651 VAL A N 1
ATOM 5163 C CA . VAL A 1 651 ? 17.821 15.486 2.834 1.00 92.75 651 VAL A CA 1
ATOM 5164 C C . VAL A 1 651 ? 18.812 15.947 3.901 1.00 92.75 651 VAL A C 1
ATOM 5166 O O . VAL A 1 651 ? 18.462 16.055 5.074 1.00 92.75 651 VAL A O 1
ATOM 5169 N N . ASN A 1 652 ? 20.070 16.166 3.515 1.00 92.44 652 ASN A N 1
ATOM 5170 C CA . ASN A 1 652 ? 21.077 16.736 4.412 1.00 92.44 652 ASN A CA 1
ATOM 5171 C C . ASN A 1 652 ? 20.968 18.266 4.369 1.00 92.44 652 ASN A C 1
ATOM 5173 O O . ASN A 1 652 ? 21.157 18.853 3.305 1.00 92.44 652 ASN A O 1
ATOM 5177 N N . ILE A 1 653 ? 20.707 18.904 5.508 1.00 91.81 653 ILE A N 1
ATOM 5178 C CA . ILE A 1 653 ? 20.563 20.359 5.632 1.00 91.81 653 ILE A CA 1
ATOM 5179 C C . ILE A 1 653 ? 21.669 20.862 6.561 1.00 91.81 653 ILE A C 1
ATOM 5181 O O . ILE A 1 653 ? 21.852 20.355 7.669 1.00 91.81 653 ILE A O 1
ATOM 5185 N N . GLN A 1 654 ? 22.477 21.798 6.065 1.00 90.88 654 GLN A N 1
ATOM 5186 C CA . GLN A 1 654 ? 23.541 22.452 6.831 1.00 90.88 654 GLN A CA 1
ATOM 5187 C C . GLN A 1 654 ? 22.946 23.675 7.535 1.00 90.88 654 GLN A C 1
ATOM 5189 O O . GLN A 1 654 ? 22.293 24.467 6.867 1.00 90.88 654 GLN A O 1
ATOM 5194 N N . GLY A 1 655 ? 23.178 23.842 8.838 1.00 90.94 655 GLY A N 1
ATOM 5195 C CA . GLY A 1 655 ? 22.635 24.972 9.605 1.00 90.94 655 GLY A CA 1
ATOM 5196 C C . GLY A 1 655 ? 21.200 24.785 10.118 1.00 90.94 655 GLY A C 1
ATOM 5197 O O . GLY A 1 655 ? 20.635 23.689 10.058 1.00 90.94 655 GLY A O 1
ATOM 5198 N N . ASP A 1 656 ? 20.660 25.867 10.684 1.00 91.56 656 ASP A N 1
ATOM 5199 C CA . ASP A 1 656 ? 19.314 25.957 11.268 1.00 91.56 656 ASP A CA 1
ATOM 5200 C C . ASP A 1 656 ? 18.260 26.193 10.157 1.00 91.56 656 ASP A C 1
ATOM 5202 O O . ASP A 1 656 ? 18.533 26.898 9.182 1.00 91.56 656 ASP A O 1
ATOM 5206 N N . LEU A 1 657 ? 17.059 25.613 10.285 1.00 89.88 657 LEU A N 1
ATOM 5207 C CA . LEU A 1 657 ? 15.954 25.781 9.318 1.00 89.88 657 LEU A CA 1
ATOM 5208 C C . LEU A 1 657 ? 15.076 26.995 9.664 1.00 89.88 657 LEU A C 1
ATOM 5210 O O . LEU A 1 657 ? 14.892 27.304 10.840 1.00 89.88 657 LEU A O 1
ATOM 5214 N N . THR A 1 658 ? 14.505 27.675 8.661 1.00 87.69 658 THR A N 1
ATOM 5215 C CA . THR A 1 658 ? 13.737 28.915 8.886 1.00 87.69 658 THR A CA 1
ATOM 5216 C C . THR A 1 658 ? 12.225 28.676 8.814 1.00 87.69 658 THR A C 1
ATOM 5218 O O . THR A 1 658 ? 11.790 27.854 8.012 1.00 87.69 658 THR A O 1
ATOM 5221 N N . PRO A 1 659 ? 11.376 29.416 9.557 1.00 82.81 659 PRO A N 1
ATOM 5222 C CA . PRO A 1 659 ? 9.916 29.236 9.503 1.00 82.81 659 PRO A CA 1
ATOM 5223 C C . PRO A 1 659 ? 9.287 29.366 8.102 1.00 82.81 659 PRO A C 1
ATOM 5225 O O . PRO A 1 659 ? 8.200 28.852 7.861 1.00 82.81 659 PRO A O 1
ATOM 5228 N N . LYS A 1 660 ? 9.981 30.006 7.149 1.00 83.88 660 LYS A N 1
ATOM 5229 C CA . LYS A 1 660 ? 9.541 30.155 5.750 1.00 83.88 660 LYS A CA 1
ATOM 5230 C C . LYS A 1 660 ? 9.588 28.853 4.943 1.00 83.88 660 LYS A C 1
ATOM 5232 O O . LYS A 1 660 ? 8.994 28.800 3.870 1.00 83.88 660 LYS A O 1
ATOM 5237 N N . ASP A 1 661 ? 10.295 27.836 5.430 1.00 80.25 661 ASP A N 1
ATOM 5238 C CA . ASP A 1 661 ? 10.487 26.555 4.744 1.00 80.25 661 ASP A CA 1
ATOM 5239 C C . ASP A 1 661 ? 9.347 25.544 5.020 1.00 80.25 661 ASP A C 1
ATOM 5241 O O . ASP A 1 661 ? 9.380 24.428 4.505 1.00 80.25 661 ASP A O 1
ATOM 5245 N N . PHE A 1 662 ? 8.338 25.911 5.824 1.00 77.75 662 PHE A N 1
ATOM 5246 C CA . PHE A 1 662 ? 7.335 25.004 6.405 1.00 77.75 662 PHE A CA 1
ATOM 5247 C C . PHE A 1 662 ? 5.899 25.268 5.905 1.00 77.75 662 PHE A C 1
ATOM 5249 O O . PHE A 1 662 ? 5.593 26.387 5.489 1.00 77.75 662 PHE A O 1
ATOM 5256 N N . PRO A 1 663 ? 4.986 24.270 5.955 1.00 85.50 663 PRO A N 1
ATOM 5257 C CA . PRO A 1 663 ? 5.159 22.906 6.479 1.00 85.50 663 PRO A CA 1
ATOM 5258 C C . PRO A 1 663 ? 5.902 21.958 5.521 1.00 85.50 663 PRO A C 1
ATOM 5260 O O . PRO A 1 663 ? 5.633 21.910 4.318 1.00 85.50 663 PRO A O 1
ATOM 5263 N N . LEU A 1 664 ? 6.803 21.137 6.068 1.00 88.12 664 LEU A N 1
ATOM 5264 C CA . LEU A 1 664 ? 7.596 20.162 5.311 1.00 88.12 664 LEU A CA 1
ATOM 5265 C C . LEU A 1 664 ? 6.936 18.780 5.347 1.00 88.12 664 LEU A C 1
ATOM 5267 O O . LEU A 1 664 ? 7.181 17.996 6.258 1.00 88.12 664 LEU A O 1
ATOM 5271 N N . VAL A 1 665 ? 6.123 18.460 4.336 1.00 92.12 665 VAL A N 1
ATOM 5272 C CA . VAL A 1 665 ? 5.429 17.160 4.218 1.00 92.12 665 VAL A CA 1
ATOM 5273 C C . VAL A 1 665 ? 6.025 16.331 3.074 1.00 92.12 665 VAL A C 1
ATOM 5275 O O . VAL A 1 665 ? 5.643 16.529 1.911 1.00 92.12 665 VAL A O 1
ATOM 5278 N N . PHE A 1 666 ? 6.959 15.428 3.415 1.00 90.62 666 PHE A N 1
ATOM 5279 C CA . PHE A 1 666 ? 7.724 14.587 2.477 1.00 90.62 666 PHE A CA 1
ATOM 5280 C C . PHE A 1 666 ? 8.166 13.234 3.084 1.00 90.62 666 PHE A C 1
ATOM 5282 O O . PHE A 1 666 ? 8.897 13.215 4.070 1.00 90.62 666 PHE A O 1
ATOM 5289 N N . ASP A 1 667 ? 7.828 12.099 2.456 1.00 90.94 667 ASP A N 1
ATOM 5290 C CA . ASP A 1 667 ? 8.183 10.723 2.890 1.00 90.94 667 ASP A CA 1
ATOM 5291 C C . ASP A 1 667 ? 9.665 10.359 2.615 1.00 90.94 667 ASP A C 1
ATOM 5293 O O . ASP A 1 667 ? 10.009 9.481 1.812 1.00 90.94 667 ASP A O 1
ATOM 5297 N N . CYS A 1 668 ? 10.574 11.092 3.260 1.00 91.94 668 CYS A N 1
ATOM 5298 C CA . CYS A 1 668 ? 12.023 10.930 3.168 1.00 91.94 668 CYS A CA 1
ATOM 5299 C C . CYS A 1 668 ? 12.720 11.146 4.522 1.00 91.94 668 CYS A C 1
ATOM 5301 O O . CYS A 1 668 ? 12.106 11.593 5.490 1.00 91.94 668 CYS A O 1
ATOM 5303 N N . ASP A 1 669 ? 14.006 10.811 4.602 1.00 95.19 669 ASP A N 1
ATOM 5304 C CA . ASP A 1 669 ? 14.823 10.998 5.801 1.00 95.19 669 ASP A CA 1
ATOM 5305 C C . ASP A 1 669 ? 15.417 12.416 5.807 1.00 95.19 669 ASP A C 1
ATOM 5307 O O . ASP A 1 669 ? 16.020 12.833 4.821 1.00 95.19 669 ASP A O 1
ATOM 5311 N N . PHE A 1 670 ? 15.321 13.154 6.906 1.00 95.81 670 PHE A N 1
ATOM 5312 C CA . PHE A 1 670 ? 15.985 14.450 7.072 1.00 95.81 670 PHE A CA 1
ATOM 5313 C C . PHE A 1 670 ? 17.175 14.316 8.024 1.00 95.81 670 PHE A C 1
ATOM 5315 O O . PHE A 1 670 ? 17.057 13.707 9.085 1.00 95.81 670 PHE A O 1
ATOM 5322 N N . LYS A 1 671 ? 18.317 14.908 7.657 1.00 96.38 671 LYS A N 1
ATOM 5323 C CA . LYS A 1 671 ? 19.458 15.147 8.548 1.00 96.38 671 LYS A CA 1
ATOM 5324 C C . LYS A 1 671 ? 19.735 16.646 8.605 1.00 96.38 671 LYS A C 1
ATOM 5326 O O . LYS A 1 671 ? 20.428 17.179 7.739 1.00 96.38 671 LYS A O 1
ATOM 5331 N N . VAL A 1 672 ? 19.205 17.309 9.622 1.00 95.44 672 VAL A N 1
ATOM 5332 C CA . VAL A 1 672 ? 19.442 18.727 9.914 1.00 95.44 672 VAL A CA 1
ATOM 5333 C C . VAL A 1 672 ? 20.663 18.815 10.833 1.00 95.44 672 VAL A C 1
ATOM 5335 O O . VAL A 1 672 ? 20.722 18.125 11.845 1.00 95.44 672 VAL A O 1
ATOM 5338 N N . GLN A 1 673 ? 21.682 19.600 10.477 1.00 93.69 673 GLN A N 1
ATOM 5339 C CA . GLN A 1 673 ? 22.855 19.780 11.350 1.00 93.69 673 GLN A CA 1
ATOM 5340 C C . GLN A 1 673 ? 22.682 20.890 12.391 1.00 93.69 673 GLN A C 1
ATOM 5342 O O . GLN A 1 673 ? 23.425 20.919 13.369 1.00 93.69 673 GLN A O 1
ATOM 5347 N N . GLY A 1 674 ? 21.731 21.799 12.186 1.00 92.25 674 GLY A N 1
ATOM 5348 C CA . GLY A 1 674 ? 21.335 22.789 13.176 1.00 92.25 674 GLY A CA 1
ATOM 5349 C C . GLY A 1 674 ? 20.063 22.395 13.926 1.00 92.25 674 GLY A C 1
ATOM 5350 O O . GLY A 1 674 ? 19.897 21.271 14.406 1.00 92.25 674 GLY A O 1
ATOM 5351 N N . SER A 1 675 ? 19.178 23.373 14.027 1.00 93.62 675 SER A N 1
ATOM 5352 C CA . SER A 1 675 ? 18.021 23.428 14.906 1.00 93.62 675 SER A CA 1
ATOM 5353 C C . SER A 1 675 ? 16.741 23.576 14.089 1.00 93.62 675 SER A C 1
ATOM 5355 O O . SER A 1 675 ? 16.708 24.302 13.093 1.00 93.62 675 SER A O 1
ATOM 5357 N N . LEU A 1 676 ? 15.674 22.930 14.550 1.00 94.94 676 LEU A N 1
ATOM 5358 C CA . LEU A 1 676 ? 14.304 23.201 14.116 1.00 94.94 676 LEU A CA 1
ATOM 5359 C C . LEU A 1 676 ? 13.651 24.164 15.130 1.00 94.94 676 LEU A C 1
ATOM 5361 O O . LEU A 1 676 ? 13.625 23.817 16.312 1.00 94.94 676 LEU A O 1
ATOM 5365 N N . PRO A 1 677 ? 13.197 25.373 14.734 1.00 94.81 677 PRO A N 1
ATOM 5366 C CA . PRO A 1 677 ? 12.540 26.315 15.646 1.00 94.81 677 PRO A CA 1
ATOM 5367 C C . PRO A 1 677 ? 11.091 25.937 16.013 1.00 94.81 677 PRO A C 1
ATOM 5369 O O . PRO A 1 677 ? 10.465 25.069 15.413 1.00 94.81 677 PRO A O 1
ATOM 5372 N N . GLU A 1 678 ? 10.541 26.634 17.010 1.00 93.81 678 GLU A N 1
ATOM 5373 C CA . GLU A 1 678 ? 9.226 26.371 17.625 1.00 93.81 678 GLU A CA 1
ATOM 5374 C C . GLU A 1 678 ? 8.038 26.431 16.644 1.00 93.81 678 GLU A C 1
ATOM 5376 O O . GLU A 1 678 ? 7.040 25.747 16.843 1.00 93.81 678 GLU A O 1
ATOM 5381 N N . GLU A 1 679 ? 8.170 27.190 15.555 1.00 91.50 679 GLU A N 1
ATOM 5382 C CA . GLU A 1 679 ? 7.146 27.367 14.511 1.00 91.50 679 GLU A CA 1
ATOM 5383 C C . GLU A 1 679 ? 7.153 26.265 13.428 1.00 91.50 679 GLU A C 1
ATOM 5385 O O . GLU A 1 679 ? 6.408 26.351 12.452 1.00 91.50 679 GLU A O 1
ATOM 5390 N N . THR A 1 680 ? 8.010 25.245 13.544 1.00 92.38 680 THR A N 1
ATOM 5391 C CA . THR A 1 680 ? 8.149 24.212 12.504 1.00 92.38 680 THR A CA 1
ATOM 5392 C C . THR A 1 680 ? 7.066 23.136 12.563 1.00 92.38 680 THR A C 1
ATOM 5394 O O . THR A 1 680 ? 6.641 22.725 13.639 1.00 92.38 680 THR A O 1
ATOM 5397 N N . ASP A 1 681 ? 6.655 22.638 11.393 1.00 95.12 681 ASP A N 1
ATOM 5398 C CA . ASP A 1 681 ? 5.875 21.400 11.251 1.00 95.12 681 ASP A CA 1
ATOM 5399 C C . ASP A 1 681 ? 6.484 20.530 10.145 1.00 95.12 681 ASP A C 1
ATOM 5401 O O . ASP A 1 681 ? 6.397 20.847 8.951 1.00 95.12 681 ASP A O 1
ATOM 5405 N N . ILE A 1 682 ? 7.163 19.457 10.554 1.00 95.62 682 ILE A N 1
ATOM 5406 C CA . ILE A 1 682 ? 7.821 18.497 9.666 1.00 95.62 682 ILE A CA 1
ATOM 5407 C C . ILE A 1 682 ? 7.163 17.120 9.776 1.00 95.62 682 ILE A C 1
ATOM 5409 O O . ILE A 1 682 ? 7.133 16.500 10.836 1.00 95.62 682 ILE A O 1
ATOM 5413 N N . ASN A 1 683 ? 6.665 16.612 8.651 1.00 96.38 683 ASN A N 1
ATOM 5414 C CA . ASN A 1 683 ? 6.108 15.274 8.505 1.00 96.38 683 ASN A CA 1
ATOM 5415 C C . ASN A 1 683 ? 6.971 14.480 7.518 1.00 96.38 683 ASN A C 1
ATOM 5417 O O . ASN A 1 683 ? 6.981 14.771 6.317 1.00 96.38 683 ASN A O 1
ATOM 5421 N N . CYS A 1 684 ? 7.722 13.509 8.036 1.00 95.75 684 CYS A N 1
ATOM 5422 C CA . CYS A 1 684 ? 8.754 12.802 7.290 1.00 95.75 684 CYS A CA 1
ATOM 5423 C C . CYS A 1 684 ? 8.873 11.310 7.639 1.00 95.75 684 CYS A C 1
ATOM 5425 O O . CYS A 1 684 ? 8.111 10.776 8.449 1.00 95.75 684 CYS A O 1
ATOM 5427 N N . ARG A 1 685 ? 9.824 10.603 7.010 1.00 93.56 685 ARG A N 1
ATOM 5428 C CA . ARG A 1 685 ? 10.097 9.201 7.348 1.00 93.56 685 ARG A CA 1
ATOM 5429 C C . ARG A 1 685 ? 10.925 9.097 8.617 1.00 93.56 685 ARG A C 1
ATOM 5431 O O . ARG A 1 685 ? 10.429 8.619 9.634 1.00 93.56 685 ARG A O 1
ATOM 5438 N N . SER A 1 686 ? 12.164 9.571 8.561 1.00 95.62 686 SER A N 1
ATOM 5439 C CA . SER A 1 686 ? 13.044 9.660 9.725 1.00 95.62 686 SER A CA 1
ATOM 5440 C C . SER A 1 686 ? 13.624 11.063 9.868 1.00 95.62 686 SER A C 1
ATOM 5442 O O . SER A 1 686 ? 13.898 11.725 8.869 1.00 95.62 686 SER A O 1
ATOM 5444 N N . LEU A 1 687 ? 13.861 11.500 11.103 1.00 97.44 687 LEU A N 1
ATOM 5445 C CA . LEU A 1 687 ? 14.475 12.791 11.413 1.00 97.44 687 LEU A CA 1
ATOM 5446 C C . LEU A 1 687 ? 15.719 12.602 12.280 1.00 97.44 687 LEU A C 1
ATOM 5448 O O . LEU A 1 687 ? 15.671 11.983 13.337 1.00 97.44 687 LEU A O 1
ATOM 5452 N N . GLU A 1 688 ? 16.829 13.181 11.850 1.00 97.50 688 GLU A N 1
ATOM 5453 C CA . GLU A 1 688 ? 18.065 13.322 12.610 1.00 97.50 688 GLU A CA 1
ATOM 5454 C C . GLU A 1 688 ? 18.371 14.823 12.711 1.00 97.50 688 GLU A C 1
ATOM 5456 O O . GLU A 1 688 ? 18.589 15.473 11.690 1.00 97.50 688 GLU A O 1
ATOM 5461 N N . THR A 1 689 ? 18.348 15.395 13.914 1.00 96.50 689 THR A N 1
ATOM 5462 C CA . THR A 1 689 ? 18.589 16.833 14.143 1.00 96.50 689 THR A CA 1
ATOM 5463 C C . THR A 1 689 ? 19.451 17.058 15.385 1.00 96.50 689 THR A C 1
ATOM 5465 O O . THR A 1 689 ? 19.503 16.195 16.265 1.00 96.50 689 THR A O 1
ATOM 5468 N N . CYS A 1 690 ? 20.140 18.197 15.484 1.00 94.75 690 CYS A N 1
ATOM 5469 C CA . CYS A 1 690 ? 20.869 18.542 16.707 1.00 94.75 690 CYS A CA 1
ATOM 5470 C C . CYS A 1 690 ? 19.901 19.052 17.779 1.00 94.75 690 CYS A C 1
ATOM 5472 O O . CYS A 1 690 ? 19.866 18.491 18.874 1.00 94.75 690 CYS A O 1
ATOM 5474 N N . ASN A 1 691 ? 19.060 20.033 17.432 1.00 96.12 691 ASN A N 1
ATOM 5475 C CA . ASN A 1 691 ? 18.007 20.552 18.311 1.00 96.12 691 ASN A CA 1
ATOM 5476 C C . ASN A 1 691 ? 16.624 20.432 17.649 1.00 96.12 691 ASN A C 1
ATOM 5478 O O . ASN A 1 691 ? 16.504 20.526 16.421 1.00 96.12 691 ASN A O 1
ATOM 5482 N N . LEU A 1 692 ? 15.579 20.262 18.460 1.00 96.94 692 LEU A N 1
ATOM 5483 C CA . LEU A 1 692 ? 14.187 20.177 18.016 1.00 96.94 692 LEU A CA 1
ATOM 5484 C C . LEU A 1 692 ? 13.264 20.999 18.922 1.00 96.94 692 LEU A C 1
ATOM 5486 O O . LEU A 1 692 ? 13.012 20.621 20.063 1.00 96.94 692 LEU A O 1
ATOM 5490 N N . ALA A 1 693 ? 12.713 22.077 18.380 1.00 94.81 693 ALA A N 1
ATOM 5491 C CA . ALA A 1 693 ? 11.488 22.709 18.848 1.00 94.81 693 ALA A CA 1
ATOM 5492 C C . ALA A 1 693 ? 10.412 22.585 17.757 1.00 94.81 693 ALA A C 1
ATOM 5494 O O . ALA A 1 693 ? 10.731 22.277 16.608 1.00 94.81 693 ALA A O 1
ATOM 5495 N N . GLY A 1 694 ? 9.142 22.801 18.105 1.00 94.19 694 GLY A N 1
ATOM 5496 C CA . GLY A 1 694 ? 8.037 22.672 17.150 1.00 94.19 694 GLY A CA 1
ATOM 5497 C C . GLY A 1 694 ? 7.599 21.224 16.905 1.00 94.19 694 GLY A C 1
ATOM 5498 O O . GLY A 1 694 ? 7.843 20.325 17.714 1.00 94.19 694 GLY A O 1
ATOM 5499 N N . LYS A 1 695 ? 6.872 20.995 15.813 1.00 97.25 695 LYS A N 1
ATOM 5500 C CA . LYS A 1 695 ? 6.134 19.758 15.547 1.00 97.25 695 LYS A CA 1
ATOM 5501 C C . LYS A 1 695 ? 6.898 18.829 14.600 1.00 97.25 695 LYS A C 1
ATOM 5503 O O . LYS A 1 695 ? 7.276 19.217 13.498 1.00 97.25 695 LYS A O 1
ATOM 5508 N N . ALA A 1 696 ? 7.087 17.575 15.013 1.00 97.38 696 ALA A N 1
ATOM 5509 C CA . ALA A 1 696 ? 7.761 16.548 14.220 1.00 97.38 696 ALA A CA 1
ATOM 5510 C C . ALA A 1 696 ? 6.960 15.238 14.187 1.00 97.38 696 ALA A C 1
ATOM 5512 O O . ALA A 1 696 ? 6.837 14.531 15.189 1.00 97.38 696 ALA A O 1
ATOM 5513 N N . THR A 1 697 ? 6.456 14.884 13.006 1.00 97.56 697 THR A N 1
ATOM 5514 C CA . THR A 1 697 ? 5.778 13.614 12.724 1.00 97.56 697 THR A CA 1
ATOM 5515 C C . THR A 1 697 ? 6.707 12.708 11.912 1.00 97.56 697 THR A C 1
ATOM 5517 O O . THR A 1 697 ? 7.174 13.096 10.846 1.00 97.56 697 THR A O 1
ATOM 5520 N N . CYS A 1 698 ? 6.991 11.499 12.399 1.00 97.00 698 CYS A N 1
ATOM 5521 C CA . CYS A 1 698 ? 7.886 10.532 11.751 1.00 97.00 698 CYS A CA 1
ATOM 5522 C C . CYS A 1 698 ? 7.193 9.177 11.525 1.00 97.00 698 CYS A C 1
ATOM 5524 O O . CYS A 1 698 ? 6.657 8.573 12.463 1.00 97.00 698 CYS A O 1
ATOM 5526 N N . SER A 1 699 ? 7.232 8.648 10.299 1.00 94.38 699 SER A N 1
ATOM 5527 C CA . SER A 1 699 ? 6.728 7.292 10.013 1.00 94.38 699 SER A CA 1
ATOM 5528 C C . SER A 1 699 ? 7.677 6.184 10.506 1.00 94.38 699 SER A C 1
ATOM 5530 O O . SER A 1 699 ? 7.231 5.080 10.823 1.00 94.38 699 SER A O 1
ATOM 5532 N N . GLU A 1 700 ? 8.961 6.501 10.681 1.00 95.25 700 GLU A N 1
ATOM 5533 C CA . GLU A 1 700 ? 10.007 5.639 11.230 1.00 95.25 700 GLU A CA 1
ATOM 5534 C C . GLU A 1 700 ? 10.728 6.314 12.417 1.00 95.25 700 GLU A C 1
ATOM 5536 O O . GLU A 1 700 ? 10.120 6.486 13.474 1.00 95.25 700 GLU A O 1
ATOM 5541 N N . THR A 1 701 ? 12.028 6.612 12.313 1.00 96.62 701 THR A N 1
ATOM 5542 C CA . THR A 1 701 ? 12.894 6.902 13.471 1.00 96.62 701 THR A CA 1
ATOM 5543 C C . THR A 1 701 ? 13.166 8.384 13.679 1.00 96.62 701 THR A C 1
ATOM 5545 O O . THR A 1 701 ? 13.337 9.132 12.723 1.00 96.62 701 THR A O 1
ATOM 5548 N N . LEU A 1 702 ? 13.276 8.808 14.937 1.00 97.94 702 LEU A N 1
ATOM 5549 C CA . LEU A 1 702 ? 13.631 10.184 15.283 1.00 97.94 702 LEU A CA 1
ATOM 5550 C C . LEU A 1 702 ? 14.814 10.204 16.253 1.00 97.94 702 LEU A C 1
ATOM 5552 O O . LEU A 1 702 ? 14.808 9.495 17.256 1.00 97.94 702 LEU A O 1
ATOM 5556 N N . THR A 1 703 ? 15.829 11.003 15.932 1.00 97.50 703 THR A N 1
ATOM 5557 C CA . THR A 1 703 ? 17.057 11.189 16.710 1.00 97.50 703 THR A CA 1
ATOM 5558 C C . THR A 1 703 ? 17.310 12.682 16.916 1.00 97.50 703 THR A C 1
ATOM 5560 O O . THR A 1 703 ? 17.544 13.397 15.941 1.00 97.50 703 THR A O 1
ATOM 5563 N N . VAL A 1 704 ? 17.297 13.147 18.167 1.00 97.19 704 VAL A N 1
ATOM 5564 C CA . VAL A 1 704 ? 17.686 14.519 18.542 1.00 97.19 704 VAL A CA 1
ATOM 5565 C C . VAL A 1 704 ? 18.952 14.448 19.386 1.00 97.19 704 VAL A C 1
ATOM 5567 O O . VAL A 1 704 ? 18.929 13.880 20.477 1.00 97.19 704 VAL A O 1
ATOM 5570 N N . ALA A 1 705 ? 20.060 14.976 18.866 1.00 94.88 705 ALA A N 1
ATOM 5571 C CA . ALA A 1 705 ? 21.381 14.764 19.459 1.00 94.88 705 ALA A CA 1
ATOM 5572 C C . ALA A 1 705 ? 21.616 15.554 20.759 1.00 94.88 705 ALA A C 1
ATOM 5574 O O . ALA A 1 705 ? 22.312 15.050 21.640 1.00 94.88 705 ALA A O 1
ATOM 5575 N N . ASN A 1 706 ? 21.016 16.742 20.901 1.00 94.31 706 ASN A N 1
ATOM 5576 C CA . ASN A 1 706 ? 21.241 17.637 22.038 1.00 94.31 706 ASN A CA 1
ATOM 5577 C C . ASN A 1 706 ? 19.946 17.883 22.832 1.00 94.31 706 ASN A C 1
ATOM 5579 O O . ASN A 1 706 ? 19.769 17.339 23.922 1.00 94.31 706 ASN A O 1
ATOM 5583 N N . GLU A 1 707 ? 19.030 18.697 22.299 1.00 95.75 707 GLU A N 1
ATOM 5584 C CA . GLU A 1 707 ? 17.893 19.227 23.060 1.00 95.75 707 GLU A CA 1
ATOM 5585 C C . GLU A 1 707 ? 16.581 19.215 22.268 1.00 95.75 707 GLU A C 1
ATOM 5587 O O . GLU A 1 707 ? 16.507 19.663 21.124 1.00 95.75 707 GLU A O 1
ATOM 5592 N N . THR A 1 708 ? 15.531 18.710 22.915 1.00 97.38 708 THR A N 1
ATOM 5593 C CA . THR A 1 708 ? 14.145 18.725 22.440 1.00 97.38 708 THR A CA 1
ATOM 5594 C C . THR A 1 708 ? 13.339 19.661 23.339 1.00 97.38 708 THR A C 1
ATOM 5596 O O . THR A 1 708 ? 12.957 19.270 24.440 1.00 97.38 708 THR A O 1
ATOM 5599 N N . ALA A 1 709 ? 13.132 20.909 22.923 1.00 96.94 709 ALA A N 1
ATOM 5600 C CA . ALA A 1 709 ? 12.548 21.963 23.753 1.00 96.94 709 ALA A CA 1
ATOM 5601 C C . ALA A 1 709 ? 11.234 22.475 23.149 1.00 96.94 709 ALA A C 1
ATOM 5603 O O . ALA A 1 709 ? 11.211 22.913 22.005 1.00 96.94 709 ALA A O 1
ATOM 5604 N N . LYS A 1 710 ? 10.141 22.452 23.923 1.00 96.81 710 LYS A N 1
ATOM 5605 C CA . LYS A 1 710 ? 8.785 22.828 23.475 1.00 96.81 710 LYS A CA 1
ATOM 5606 C C . LYS A 1 710 ? 8.312 22.109 22.193 1.00 96.81 710 LYS A C 1
ATOM 5608 O O . LYS A 1 710 ? 7.640 22.703 21.352 1.00 96.81 710 LYS A O 1
ATOM 5613 N N . ALA A 1 711 ? 8.688 20.847 22.007 1.00 97.56 711 ALA A N 1
ATOM 5614 C CA . ALA A 1 711 ? 8.363 20.093 20.801 1.00 97.56 711 ALA A CA 1
ATOM 5615 C C . ALA A 1 711 ? 7.085 19.247 20.946 1.00 97.56 711 ALA A C 1
ATOM 5617 O O . ALA A 1 711 ? 6.808 18.703 22.018 1.00 97.56 711 ALA A O 1
ATOM 5618 N N . GLU A 1 712 ? 6.351 19.060 19.847 1.00 98.00 712 GLU A N 1
ATOM 5619 C CA . GLU A 1 712 ? 5.296 18.046 19.716 1.00 98.00 712 GLU A CA 1
ATOM 5620 C C . GLU A 1 712 ? 5.781 16.947 18.762 1.00 98.00 712 GLU A C 1
ATOM 5622 O O . GLU A 1 712 ? 5.774 17.098 17.540 1.00 98.00 712 GLU A O 1
ATOM 5627 N N . VAL A 1 713 ? 6.227 15.825 19.322 1.00 97.88 713 VAL A N 1
ATOM 5628 C CA . VAL A 1 713 ? 6.885 14.748 18.579 1.00 97.88 713 VAL A CA 1
ATOM 5629 C C . VAL A 1 713 ? 6.005 13.508 18.538 1.00 97.88 713 VAL A C 1
ATOM 5631 O O . VAL A 1 713 ? 5.637 12.969 19.580 1.00 97.88 713 VAL A O 1
ATOM 5634 N N . THR A 1 714 ? 5.724 13.000 17.339 1.00 97.69 714 THR A N 1
ATOM 5635 C CA . THR A 1 714 ? 5.017 11.730 17.122 1.00 97.69 714 THR A CA 1
ATOM 5636 C C . THR A 1 714 ? 5.803 10.844 16.159 1.00 97.69 714 THR A C 1
ATOM 5638 O O . THR A 1 714 ? 5.892 11.157 14.977 1.00 97.69 714 THR A O 1
ATOM 5641 N N . ALA A 1 715 ? 6.329 9.706 16.622 1.00 97.25 715 ALA A N 1
ATOM 5642 C CA . ALA A 1 715 ? 7.039 8.745 15.773 1.00 97.25 715 ALA A CA 1
ATOM 5643 C C . ALA A 1 715 ? 6.402 7.346 15.806 1.00 97.25 715 ALA A C 1
ATOM 5645 O O . ALA A 1 715 ? 6.025 6.832 16.862 1.00 97.25 715 ALA A O 1
ATOM 5646 N N . SER A 1 716 ? 6.310 6.691 14.645 1.00 95.06 716 SER A N 1
ATOM 5647 C CA . SER A 1 716 ? 5.850 5.292 14.550 1.00 95.06 716 SER A CA 1
ATOM 5648 C C . SER A 1 716 ? 6.989 4.257 14.637 1.00 95.06 716 SER A C 1
ATOM 5650 O O . SER A 1 716 ? 6.726 3.055 14.721 1.00 95.06 716 SER A O 1
ATOM 5652 N N . GLY A 1 717 ? 8.248 4.702 14.653 1.00 95.06 717 GLY A N 1
ATOM 5653 C CA . GLY A 1 717 ? 9.435 3.905 14.966 1.00 95.06 717 GLY A CA 1
ATOM 5654 C C . GLY A 1 717 ? 10.045 4.247 16.329 1.00 95.06 717 GLY A C 1
ATOM 5655 O O . GLY A 1 717 ? 9.345 4.659 17.253 1.00 95.06 717 GLY A O 1
ATOM 5656 N N . ASN A 1 718 ? 11.356 4.028 16.460 1.00 97.50 718 ASN A N 1
ATOM 5657 C CA . ASN A 1 718 ? 12.097 4.296 17.694 1.00 97.50 718 ASN A CA 1
ATOM 5658 C C . ASN A 1 718 ? 12.455 5.784 17.804 1.00 97.50 718 ASN A C 1
ATOM 5660 O O . ASN A 1 718 ? 12.837 6.406 16.809 1.00 97.50 718 ASN A O 1
ATOM 5664 N N . ILE A 1 719 ? 12.414 6.314 19.025 1.00 98.19 719 ILE A N 1
ATOM 5665 C CA . ILE A 1 719 ? 12.825 7.686 19.347 1.00 98.19 719 ILE A CA 1
ATOM 5666 C C . ILE A 1 719 ? 14.108 7.637 20.187 1.00 98.19 719 ILE A C 1
ATOM 5668 O O . ILE A 1 719 ? 14.176 6.889 21.162 1.00 98.19 719 ILE A O 1
ATOM 5672 N N . THR A 1 720 ? 15.110 8.441 19.830 1.00 97.75 720 THR A N 1
ATOM 5673 C CA . THR A 1 720 ? 16.352 8.634 20.595 1.00 97.75 720 THR A CA 1
ATOM 5674 C C . THR A 1 720 ? 16.553 10.121 20.871 1.00 97.75 720 THR A C 1
ATOM 5676 O O . THR A 1 720 ? 16.652 10.903 19.930 1.00 97.75 720 THR A O 1
ATOM 5679 N N . LEU A 1 721 ? 16.608 10.521 22.139 1.00 97.62 721 LEU A N 1
ATOM 5680 C CA . LEU A 1 721 ? 16.786 11.916 22.564 1.00 97.62 721 LEU A CA 1
ATOM 5681 C C . LEU A 1 721 ? 17.944 12.001 23.566 1.00 97.62 721 LEU A C 1
ATOM 5683 O O . LEU A 1 721 ? 18.257 11.007 24.224 1.00 97.62 721 LEU A O 1
ATOM 5687 N N . SER A 1 722 ? 18.511 13.193 23.732 1.00 95.00 722 SER A N 1
ATOM 5688 C CA . SER A 1 722 ? 19.407 13.499 24.854 1.00 95.00 722 SER A CA 1
ATOM 5689 C C . SER A 1 722 ? 18.641 14.270 25.937 1.00 95.00 722 SER A C 1
ATOM 5691 O O . SER A 1 722 ? 18.162 13.648 26.881 1.00 95.00 722 SER A O 1
ATOM 5693 N N . SER A 1 723 ? 18.396 15.578 25.787 1.00 96.00 723 SER A N 1
ATOM 5694 C CA . SER A 1 723 ? 17.538 16.353 26.711 1.00 96.00 723 SER A CA 1
ATOM 5695 C C . SER A 1 723 ? 16.150 16.678 26.139 1.00 96.00 723 SER A C 1
ATOM 5697 O O . SER A 1 723 ? 15.969 16.773 24.925 1.00 96.00 723 SER A O 1
ATOM 5699 N N . VAL A 1 724 ? 15.167 16.848 27.031 1.00 97.75 724 VAL A N 1
ATOM 5700 C CA . VAL A 1 724 ? 13.741 17.077 26.751 1.00 97.75 724 VAL A CA 1
ATOM 5701 C C . VAL A 1 724 ? 13.159 18.109 27.738 1.00 97.75 724 VAL A C 1
ATOM 5703 O O . VAL A 1 724 ? 13.017 17.822 28.925 1.00 97.75 724 VAL A O 1
ATOM 5706 N N . GLU A 1 725 ? 12.784 19.300 27.272 1.00 97.50 725 GLU A N 1
ATOM 5707 C CA . GLU A 1 725 ? 12.127 20.337 28.089 1.00 97.50 725 GLU A CA 1
ATOM 5708 C C . GLU A 1 725 ? 10.766 20.738 27.495 1.00 97.50 725 GLU A C 1
ATOM 5710 O O . GLU A 1 725 ? 10.641 20.932 26.286 1.00 97.50 725 GLU A O 1
ATOM 5715 N N . ARG A 1 726 ? 9.733 20.870 28.342 1.00 97.38 726 ARG A N 1
ATOM 5716 C CA . ARG A 1 726 ? 8.369 21.338 28.004 1.00 97.38 726 ARG A CA 1
ATOM 5717 C C . ARG A 1 726 ? 7.746 20.682 26.760 1.00 97.38 726 ARG A C 1
ATOM 5719 O O . ARG A 1 726 ? 6.966 21.314 26.053 1.00 97.38 726 ARG A O 1
ATOM 5726 N N . SER A 1 727 ? 8.105 19.432 26.471 1.00 98.25 727 SER A N 1
ATOM 5727 C CA . SER A 1 727 ? 7.778 18.755 25.210 1.00 98.25 727 SER A CA 1
ATOM 5728 C C . SER A 1 727 ? 6.792 17.602 25.398 1.00 98.25 727 SER A C 1
ATOM 5730 O O . SER A 1 727 ? 6.754 16.955 26.448 1.00 98.25 727 SER A O 1
ATOM 5732 N N . ILE A 1 728 ? 6.020 17.311 24.352 1.00 98.00 728 ILE A N 1
ATOM 5733 C CA . ILE A 1 728 ? 5.101 16.173 24.266 1.00 98.00 728 ILE A CA 1
ATOM 5734 C C . ILE A 1 728 ? 5.679 15.184 23.253 1.00 98.00 728 ILE A C 1
ATOM 5736 O O . ILE A 1 728 ? 5.714 15.462 22.059 1.00 98.00 728 ILE A O 1
ATOM 5740 N N . ILE A 1 729 ? 6.138 14.027 23.726 1.00 98.12 729 ILE A N 1
ATOM 5741 C CA . ILE A 1 729 ? 6.814 13.000 22.927 1.00 98.12 729 ILE A CA 1
ATOM 5742 C C . ILE A 1 729 ? 5.967 11.722 22.915 1.00 98.12 729 ILE A C 1
ATOM 5744 O O . ILE A 1 729 ? 5.637 11.185 23.972 1.00 98.12 729 ILE A O 1
ATOM 5748 N N . THR A 1 730 ? 5.655 11.207 21.727 1.00 97.69 730 THR A N 1
ATOM 5749 C CA . THR A 1 730 ? 4.757 10.063 21.512 1.00 97.69 730 THR A CA 1
ATOM 5750 C C . THR A 1 730 ? 5.397 9.052 20.555 1.00 97.69 730 THR A C 1
ATOM 5752 O O . THR A 1 730 ? 5.574 9.342 19.374 1.00 97.69 730 THR A O 1
ATOM 5755 N N . GLY A 1 731 ? 5.752 7.858 21.040 1.00 96.69 731 GLY A N 1
ATOM 5756 C CA . GLY A 1 731 ? 6.417 6.811 20.248 1.00 96.69 731 GLY A CA 1
ATOM 5757 C C . GLY A 1 731 ? 5.648 5.487 20.207 1.00 96.69 731 GLY A C 1
ATOM 5758 O O . GLY A 1 731 ? 5.358 4.911 21.250 1.00 96.69 731 GLY A O 1
ATOM 5759 N N . LYS A 1 732 ? 5.375 4.928 19.022 1.00 95.25 732 LYS A N 1
ATOM 5760 C CA . LYS A 1 732 ? 4.755 3.580 18.913 1.00 95.25 732 LYS A CA 1
ATOM 5761 C C . LYS A 1 732 ? 5.729 2.418 19.157 1.00 95.25 732 LYS A C 1
ATOM 5763 O O . LYS A 1 732 ? 5.329 1.257 19.129 1.00 95.25 732 LYS A O 1
ATOM 5768 N N . LYS A 1 733 ? 7.016 2.714 19.341 1.00 96.06 733 LYS A N 1
ATOM 5769 C CA . LYS A 1 733 ? 8.066 1.767 19.743 1.00 96.06 733 LYS A CA 1
ATOM 5770 C C . LYS A 1 733 ? 8.909 2.396 20.850 1.00 96.06 733 LYS A C 1
ATOM 5772 O O . LYS A 1 733 ? 8.574 3.466 21.360 1.00 96.06 733 LYS A O 1
ATOM 5777 N N . GLY A 1 734 ? 10.001 1.736 21.226 1.00 96.62 734 GLY A N 1
ATOM 5778 C CA . GLY A 1 734 ? 10.841 2.182 22.326 1.00 96.62 734 GLY A CA 1
ATOM 5779 C C . GLY A 1 734 ? 11.385 3.611 22.187 1.00 96.62 734 GLY A C 1
ATOM 5780 O O . GLY A 1 734 ? 11.776 4.062 21.106 1.00 96.62 734 GLY A O 1
ATOM 5781 N N . VAL A 1 735 ? 11.442 4.296 23.330 1.00 98.38 735 VAL A N 1
ATOM 5782 C CA . VAL A 1 735 ? 12.031 5.632 23.493 1.00 98.38 735 VAL A CA 1
ATOM 5783 C C . VAL A 1 735 ? 13.300 5.477 24.323 1.00 98.38 735 VAL A C 1
ATOM 5785 O O . VAL A 1 735 ? 13.253 4.917 25.417 1.00 98.38 735 VAL A O 1
ATOM 5788 N N . THR A 1 736 ? 14.432 5.954 23.818 1.00 98.12 736 THR A N 1
ATOM 5789 C CA . THR A 1 736 ? 15.711 5.956 24.538 1.00 98.12 736 THR A CA 1
ATOM 5790 C C . THR A 1 736 ? 16.140 7.392 24.796 1.00 98.12 736 THR A C 1
ATOM 5792 O O . THR A 1 736 ? 16.289 8.164 23.854 1.00 98.12 736 THR A O 1
ATOM 5795 N N . ILE A 1 737 ? 16.343 7.745 26.062 1.00 97.62 737 ILE A N 1
ATOM 5796 C CA . ILE A 1 737 ? 16.878 9.039 26.481 1.00 97.62 737 ILE A CA 1
ATOM 5797 C C . ILE A 1 737 ? 18.229 8.780 27.148 1.00 97.62 737 ILE A C 1
ATOM 5799 O O . ILE A 1 737 ? 18.294 8.128 28.193 1.00 97.62 737 ILE A O 1
ATOM 5803 N N . GLN A 1 738 ? 19.312 9.197 26.496 1.00 95.25 738 GLN A N 1
ATOM 5804 C CA . GLN A 1 738 ? 20.682 8.867 26.896 1.00 95.25 738 GLN A CA 1
ATOM 5805 C C . GLN A 1 738 ? 21.641 9.997 26.527 1.00 95.25 738 GLN A C 1
ATOM 5807 O O . GLN A 1 738 ? 21.443 10.672 25.524 1.00 95.25 738 GLN A O 1
ATOM 5812 N N . LEU A 1 739 ? 22.708 10.159 27.310 1.00 90.06 739 LEU A N 1
ATOM 5813 C CA . LEU A 1 739 ? 23.723 11.178 27.051 1.00 90.06 739 LEU A CA 1
ATOM 5814 C C . LEU A 1 739 ? 24.503 10.837 25.762 1.00 90.06 739 LEU A C 1
ATOM 5816 O O . LEU A 1 739 ? 24.763 9.649 25.516 1.00 90.06 739 LEU A O 1
ATOM 5820 N N . PRO A 1 740 ? 24.909 11.827 24.943 1.00 87.44 740 PRO A N 1
ATOM 5821 C CA . PRO A 1 740 ? 25.875 11.610 23.873 1.00 87.44 740 PRO A CA 1
ATOM 5822 C C . PRO A 1 740 ? 27.155 10.964 24.415 1.00 87.44 740 PRO A C 1
ATOM 5824 O O . PRO A 1 740 ? 27.586 11.244 25.531 1.00 87.44 740 PRO A O 1
ATOM 5827 N N . LYS A 1 741 ? 27.787 10.094 23.620 1.00 85.88 741 LYS A N 1
ATOM 5828 C CA . LYS A 1 741 ? 28.989 9.350 24.048 1.00 85.88 741 LYS A CA 1
ATOM 5829 C C . LYS A 1 741 ? 30.204 10.236 24.328 1.00 85.88 741 LYS A C 1
ATOM 5831 O O . LYS A 1 741 ? 31.131 9.776 24.986 1.00 85.88 741 LYS A O 1
ATOM 5836 N N . ASP A 1 742 ? 30.179 11.452 23.795 1.00 83.94 742 ASP A N 1
ATOM 5837 C CA . ASP A 1 742 ? 31.291 12.396 23.775 1.00 83.94 742 ASP A CA 1
ATOM 5838 C C . ASP A 1 742 ? 31.099 13.548 24.793 1.00 83.94 742 ASP A C 1
ATOM 5840 O O . ASP A 1 742 ? 31.946 14.434 24.883 1.00 83.94 742 ASP A O 1
ATOM 5844 N N . SER A 1 743 ? 29.998 13.534 25.560 1.00 85.06 743 SER A N 1
ATOM 5845 C CA . SER A 1 743 ? 29.745 14.436 26.696 1.00 85.06 743 SER A CA 1
ATOM 5846 C C . SER A 1 743 ? 30.539 14.030 27.942 1.00 85.06 743 SER A C 1
ATOM 5848 O O . SER A 1 743 ? 30.928 12.870 28.104 1.00 85.06 743 SER A O 1
ATOM 5850 N N . ASP A 1 744 ? 30.732 14.975 28.865 1.00 84.19 744 ASP A N 1
ATOM 5851 C CA . ASP A 1 744 ? 31.392 14.704 30.144 1.00 84.19 744 ASP A CA 1
ATOM 5852 C C . ASP A 1 744 ? 30.524 13.758 31.010 1.00 84.19 744 ASP A C 1
ATOM 5854 O O . ASP A 1 744 ? 29.320 13.984 31.148 1.00 84.19 744 ASP A O 1
ATOM 5858 N N . PRO A 1 745 ? 31.089 12.700 31.628 1.00 75.62 745 PRO A N 1
ATOM 5859 C CA . PRO A 1 745 ? 30.334 11.744 32.446 1.00 75.62 745 PRO A CA 1
ATOM 5860 C C . PRO A 1 745 ? 29.745 12.324 33.749 1.00 75.62 745 PRO A C 1
ATOM 5862 O O . PRO A 1 745 ? 29.087 11.586 34.489 1.00 75.62 745 PRO A O 1
ATOM 5865 N N . THR A 1 746 ? 29.993 13.601 34.057 1.00 77.12 746 THR A N 1
ATOM 5866 C CA . THR A 1 746 ? 29.335 14.364 35.131 1.00 77.12 746 THR A CA 1
ATOM 5867 C C . THR A 1 746 ? 28.097 15.139 34.664 1.00 77.12 746 THR A C 1
ATOM 5869 O O . THR A 1 746 ? 27.305 15.574 35.506 1.00 77.12 746 THR A O 1
ATOM 5872 N N . GLU A 1 747 ? 27.878 15.286 33.353 1.00 84.25 747 GLU A N 1
ATOM 5873 C CA . GLU A 1 747 ? 26.666 15.897 32.809 1.00 84.25 747 GLU A CA 1
ATOM 5874 C C . GLU A 1 747 ? 25.464 14.946 32.898 1.00 84.25 747 GLU A C 1
ATOM 5876 O O . GLU A 1 747 ? 25.561 13.736 32.693 1.00 84.25 747 GLU A O 1
ATOM 5881 N N . PHE A 1 748 ? 24.291 15.515 33.178 1.00 84.31 748 PHE A N 1
ATOM 5882 C CA . PHE A 1 748 ? 23.017 14.800 33.187 1.00 84.31 748 PHE A CA 1
ATOM 5883 C C . PHE A 1 748 ? 22.089 15.398 32.135 1.00 84.31 748 PHE A C 1
ATOM 5885 O O . PHE A 1 748 ? 21.867 16.613 32.112 1.00 84.31 748 PHE A O 1
ATOM 5892 N N . ASN A 1 749 ? 21.465 14.532 31.335 1.00 90.38 749 ASN A N 1
ATOM 5893 C CA . ASN A 1 749 ? 20.353 14.927 30.472 1.00 90.38 749 ASN A CA 1
ATOM 5894 C C . ASN A 1 749 ? 19.222 15.551 31.294 1.00 90.38 749 ASN A C 1
ATOM 5896 O O . ASN A 1 749 ? 18.970 15.133 32.424 1.00 90.38 749 ASN A O 1
ATOM 5900 N N . ARG A 1 750 ? 18.497 16.513 30.729 1.00 94.31 750 ARG A N 1
ATOM 5901 C CA . ARG A 1 750 ? 17.390 17.199 31.409 1.00 94.31 750 ARG A CA 1
ATOM 5902 C C . ARG A 1 750 ? 16.063 16.659 30.893 1.00 94.31 750 ARG A C 1
ATOM 5904 O O . ARG A 1 750 ? 15.888 16.564 29.686 1.00 94.31 750 ARG A O 1
ATOM 5911 N N . ILE A 1 751 ? 15.143 16.298 31.786 1.00 97.62 751 ILE A N 1
ATOM 5912 C CA . ILE A 1 751 ? 13.766 15.911 31.448 1.00 97.62 751 ILE A CA 1
ATOM 5913 C C . ILE A 1 751 ? 12.821 16.740 32.321 1.00 97.62 751 ILE A C 1
ATOM 5915 O O . ILE A 1 751 ? 12.518 16.360 33.456 1.00 97.62 751 ILE A O 1
ATOM 5919 N N . TYR A 1 752 ? 12.421 17.911 31.823 1.00 97.38 752 TYR A N 1
ATOM 5920 C CA . TYR A 1 752 ? 11.711 18.941 32.592 1.00 97.38 752 TYR A CA 1
ATOM 5921 C C . TYR A 1 752 ? 10.351 19.279 31.975 1.00 97.38 752 TYR A C 1
ATOM 5923 O O . TYR A 1 752 ? 10.241 19.412 30.756 1.00 97.38 752 TYR A O 1
ATOM 5931 N N . ASP A 1 753 ? 9.321 19.427 32.815 1.00 97.50 753 ASP A N 1
ATOM 5932 C CA . ASP A 1 753 ? 7.951 19.836 32.447 1.00 97.50 753 ASP A CA 1
ATOM 5933 C C . ASP A 1 753 ? 7.348 19.077 31.235 1.00 97.50 753 ASP A C 1
ATOM 5935 O O . ASP A 1 753 ? 6.530 19.619 30.492 1.00 97.50 753 ASP A O 1
ATOM 5939 N N . SER A 1 754 ? 7.782 17.835 30.985 1.00 98.25 754 SER A N 1
ATOM 5940 C CA . SER A 1 754 ? 7.544 17.118 29.721 1.00 98.25 754 SER A CA 1
ATOM 5941 C C . SER A 1 754 ? 6.642 15.896 29.879 1.00 98.25 754 SER A C 1
ATOM 5943 O O . SER A 1 754 ? 6.575 15.274 30.941 1.00 98.25 754 SER A O 1
ATOM 5945 N N . VAL A 1 755 ? 5.976 15.504 28.791 1.00 97.94 755 VAL A N 1
ATOM 5946 C CA . VAL A 1 755 ? 5.163 14.284 28.708 1.00 97.94 755 VAL A CA 1
ATOM 5947 C C . VAL A 1 755 ? 5.757 13.361 27.649 1.00 97.94 755 VAL A C 1
ATOM 5949 O O . VAL A 1 755 ? 5.600 13.607 26.459 1.00 97.94 755 VAL A O 1
ATOM 5952 N N . VAL A 1 756 ? 6.409 12.275 28.067 1.00 98.06 756 VAL A N 1
ATOM 5953 C CA . VAL A 1 756 ? 6.974 11.264 27.154 1.00 98.06 756 VAL A CA 1
ATOM 5954 C C . VAL A 1 756 ? 6.153 9.986 27.282 1.00 98.06 756 VAL A C 1
ATOM 5956 O O . VAL A 1 756 ? 5.966 9.487 28.389 1.00 98.06 756 VAL A O 1
ATOM 5959 N N . SER A 1 757 ? 5.651 9.456 26.169 1.00 97.81 757 SER A N 1
ATOM 5960 C CA . SER A 1 757 ? 4.767 8.285 26.141 1.00 97.81 757 SER A CA 1
ATOM 5961 C C . SER A 1 757 ? 5.171 7.297 25.047 1.00 97.81 757 SER A C 1
ATOM 5963 O O . SER A 1 757 ? 5.421 7.717 23.916 1.00 97.81 757 SER A O 1
ATOM 5965 N N . CYS A 1 758 ? 5.194 5.992 25.341 1.00 97.38 758 CYS A N 1
ATOM 5966 C CA . CYS A 1 758 ? 5.375 4.972 24.309 1.00 97.38 758 CYS A CA 1
ATOM 5967 C C . CYS A 1 758 ? 4.649 3.636 24.525 1.00 97.38 758 CYS A C 1
ATOM 5969 O O . CYS A 1 758 ? 4.389 3.216 25.651 1.00 97.38 758 CYS A O 1
ATOM 5971 N N . ASP A 1 759 ? 4.384 2.943 23.414 1.00 95.12 759 ASP A N 1
ATOM 5972 C CA . ASP A 1 759 ? 3.697 1.640 23.368 1.00 95.12 759 ASP A CA 1
ATOM 5973 C C . ASP A 1 759 ? 4.604 0.417 23.611 1.00 95.12 759 ASP A C 1
ATOM 5975 O O . ASP A 1 759 ? 4.162 -0.717 23.431 1.00 95.12 759 ASP A O 1
ATOM 5979 N N . ASP A 1 760 ? 5.861 0.620 24.015 1.00 96.00 760 ASP A N 1
ATOM 5980 C CA . ASP A 1 760 ? 6.844 -0.460 24.182 1.00 96.00 760 ASP A CA 1
ATOM 5981 C C . ASP A 1 760 ? 7.783 -0.208 25.387 1.00 96.00 760 ASP A C 1
ATOM 5983 O O . ASP A 1 760 ? 7.300 -0.026 26.509 1.00 96.00 760 ASP A O 1
ATOM 5987 N N . ILE A 1 761 ? 9.112 -0.209 25.194 1.00 97.69 761 ILE A N 1
ATOM 5988 C CA . ILE A 1 761 ? 10.108 -0.049 26.258 1.00 97.69 761 ILE A CA 1
ATOM 5989 C C . ILE A 1 761 ? 10.686 1.368 26.238 1.00 97.69 761 ILE A C 1
ATOM 5991 O O . ILE A 1 761 ? 11.332 1.778 25.272 1.00 97.69 761 ILE A O 1
ATOM 5995 N N . MET A 1 762 ? 10.548 2.091 27.345 1.00 98.44 762 MET A N 1
ATOM 5996 C CA . MET A 1 762 ? 11.262 3.344 27.576 1.00 98.44 762 MET A CA 1
ATOM 5997 C C . MET A 1 762 ? 12.546 3.086 28.371 1.00 98.44 762 MET A C 1
ATOM 5999 O O . MET A 1 762 ? 12.540 2.355 29.361 1.00 98.44 762 MET A O 1
ATOM 6003 N N . LYS A 1 763 ? 13.658 3.683 27.942 1.00 98.19 763 LYS A N 1
ATOM 6004 C CA . LYS A 1 763 ? 14.969 3.587 28.597 1.00 98.19 763 LYS A CA 1
ATOM 6005 C C . LYS A 1 763 ? 15.492 4.989 28.851 1.00 98.19 763 LYS A C 1
ATOM 6007 O O . LYS A 1 763 ? 15.608 5.763 27.908 1.00 98.19 763 LYS A O 1
ATOM 6012 N N . ILE A 1 764 ? 15.816 5.300 30.098 1.00 97.88 764 ILE A N 1
ATOM 6013 C CA . ILE A 1 764 ? 16.384 6.586 30.497 1.00 97.88 764 ILE A CA 1
ATOM 6014 C C . ILE A 1 764 ? 17.658 6.311 31.290 1.00 97.88 764 ILE A C 1
ATOM 6016 O O . ILE A 1 764 ? 17.633 5.573 32.280 1.00 97.88 764 ILE A O 1
ATOM 6020 N N . SER A 1 765 ? 18.772 6.888 30.851 1.00 96.31 765 SER A N 1
ATOM 6021 C CA . SER A 1 765 ? 20.069 6.721 31.504 1.00 96.31 765 SER A CA 1
ATOM 6022 C C . SER A 1 765 ? 20.819 8.034 31.646 1.00 96.31 765 SER A C 1
ATOM 6024 O O . SER A 1 765 ? 20.858 8.812 30.694 1.00 96.31 765 SER A O 1
ATOM 6026 N N . ASP A 1 766 ? 21.448 8.229 32.809 1.00 94.81 766 ASP A N 1
ATOM 6027 C CA . ASP A 1 766 ? 22.339 9.363 33.080 1.00 94.81 766 ASP A CA 1
ATOM 6028 C C . ASP A 1 766 ? 21.588 10.707 32.859 1.00 94.81 766 ASP A C 1
ATOM 6030 O O . ASP A 1 766 ? 21.932 11.544 32.021 1.00 94.81 766 ASP A O 1
ATOM 6034 N N . ALA A 1 767 ? 20.459 10.866 33.567 1.00 96.06 767 ALA A N 1
ATOM 6035 C CA . ALA A 1 767 ? 19.484 11.948 33.374 1.00 96.06 767 ALA A CA 1
ATOM 6036 C C . ALA A 1 767 ? 18.885 12.466 34.694 1.00 96.06 767 ALA A C 1
ATOM 6038 O O . ALA A 1 767 ? 18.794 11.730 35.676 1.00 96.06 767 ALA A O 1
ATOM 6039 N N . LYS A 1 768 ? 18.410 13.714 34.702 1.00 96.75 768 LYS A N 1
ATOM 6040 C CA . LYS A 1 768 ? 17.676 14.362 35.793 1.00 96.75 768 LYS A CA 1
ATOM 6041 C C . LYS A 1 768 ? 16.251 14.702 35.349 1.00 96.75 768 LYS A C 1
ATOM 6043 O O . LYS A 1 768 ? 16.061 15.405 34.359 1.00 96.75 768 LYS A O 1
ATOM 6048 N N . ILE A 1 769 ? 15.259 14.231 36.102 1.00 97.81 769 ILE A N 1
ATOM 6049 C CA . ILE A 1 769 ? 13.828 14.345 35.775 1.00 97.81 769 ILE A CA 1
ATOM 6050 C C . ILE A 1 769 ? 13.146 15.255 36.797 1.00 97.81 769 ILE A C 1
ATOM 6052 O O . ILE A 1 769 ? 13.312 15.041 37.993 1.00 97.81 769 ILE A O 1
ATOM 6056 N N . VAL A 1 770 ? 12.371 16.251 36.363 1.00 97.00 770 VAL A N 1
ATOM 6057 C CA . VAL A 1 770 ? 11.570 17.124 37.249 1.00 97.00 770 VAL A CA 1
ATOM 6058 C C . VAL A 1 770 ? 10.211 17.406 36.602 1.00 97.00 770 VAL A C 1
ATOM 6060 O O . VAL A 1 770 ? 10.140 17.585 35.385 1.00 97.00 770 VAL A O 1
ATOM 6063 N N . SER A 1 771 ? 9.133 17.429 37.398 1.00 96.69 771 SER A N 1
ATOM 6064 C CA . SER A 1 771 ? 7.766 17.809 36.975 1.00 96.69 771 SER A CA 1
ATOM 6065 C C . SER A 1 771 ? 7.209 17.075 35.738 1.00 96.69 771 SER A C 1
ATOM 6067 O O . SER A 1 771 ? 6.270 17.549 35.104 1.00 96.69 771 SER A O 1
ATOM 6069 N N . SER A 1 772 ? 7.780 15.924 35.372 1.00 98.25 772 SER A N 1
ATOM 6070 C CA . SER A 1 772 ? 7.519 15.262 34.088 1.00 98.25 772 SER A CA 1
ATOM 6071 C C . SER A 1 772 ? 6.685 13.989 34.237 1.00 98.25 772 SER A C 1
ATOM 6073 O O . SER A 1 772 ? 6.735 13.298 35.261 1.00 98.25 772 SER A O 1
ATOM 6075 N N . VAL A 1 773 ? 5.920 13.662 33.193 1.00 98.06 773 VAL A N 1
ATOM 6076 C CA . VAL A 1 773 ? 5.066 12.470 33.121 1.00 98.06 773 VAL A CA 1
ATOM 6077 C C . VAL A 1 773 ? 5.625 11.503 32.085 1.00 98.06 773 VAL A C 1
ATOM 6079 O O . VAL A 1 773 ? 5.637 11.799 30.893 1.00 98.06 773 VAL A O 1
ATOM 6082 N N . LEU A 1 774 ? 6.047 10.326 32.534 1.00 98.12 774 LEU A N 1
ATOM 6083 C CA . LEU A 1 774 ? 6.705 9.321 31.703 1.00 98.12 774 LEU A CA 1
ATOM 6084 C C . LEU A 1 774 ? 5.848 8.059 31.643 1.00 98.12 774 LEU A C 1
ATOM 6086 O O . LEU A 1 774 ? 5.445 7.537 32.683 1.00 98.12 774 LEU A O 1
ATOM 6090 N N . ARG A 1 775 ? 5.528 7.601 30.429 1.00 97.94 775 ARG A N 1
ATOM 6091 C CA . ARG A 1 775 ? 4.559 6.527 30.175 1.00 97.94 775 ARG A CA 1
ATOM 6092 C C . ARG A 1 775 ? 5.150 5.468 29.248 1.00 97.94 775 ARG A C 1
ATOM 6094 O O . ARG A 1 775 ? 5.597 5.814 28.159 1.00 97.94 775 ARG A O 1
ATOM 6101 N N . ALA A 1 776 ? 5.131 4.201 29.644 1.00 97.75 776 ALA A N 1
ATOM 6102 C CA . ALA A 1 776 ? 5.595 3.092 28.807 1.00 97.75 776 ALA A CA 1
ATOM 6103 C C . ALA A 1 776 ? 4.657 1.890 28.940 1.00 97.75 776 ALA A C 1
ATOM 6105 O O . ALA A 1 776 ? 4.401 1.433 30.049 1.00 97.75 776 ALA A O 1
ATOM 6106 N N . ARG A 1 777 ? 4.148 1.340 27.839 1.00 96.56 777 ARG A N 1
ATOM 6107 C CA . ARG A 1 777 ? 3.218 0.202 27.902 1.00 96.56 777 ARG A CA 1
ATOM 6108 C C . ARG A 1 777 ? 3.856 -1.039 28.529 1.00 96.56 777 ARG A C 1
ATOM 6110 O O . ARG A 1 777 ? 3.283 -1.606 29.452 1.00 96.56 777 ARG A O 1
ATOM 6117 N N . ASN A 1 778 ? 5.041 -1.436 28.067 1.00 96.44 778 ASN A N 1
ATOM 6118 C CA . ASN A 1 778 ? 5.642 -2.709 28.471 1.00 96.44 778 ASN A CA 1
ATOM 6119 C C . ASN A 1 778 ? 6.600 -2.520 29.653 1.00 96.44 778 ASN A C 1
ATOM 6121 O O . ASN A 1 778 ? 6.465 -3.178 30.685 1.00 96.44 778 ASN A O 1
ATOM 6125 N N . ARG A 1 779 ? 7.574 -1.606 29.530 1.00 97.88 779 ARG A N 1
ATOM 6126 C CA . ARG A 1 779 ? 8.606 -1.422 30.561 1.00 97.88 779 ARG A CA 1
ATOM 6127 C C . ARG A 1 779 ? 9.215 -0.027 30.555 1.00 97.88 779 ARG A C 1
ATOM 6129 O O . ARG A 1 779 ? 9.581 0.480 29.498 1.00 97.88 779 ARG A O 1
ATOM 6136 N N . LEU A 1 780 ? 9.418 0.549 31.737 1.00 98.19 780 LEU A N 1
ATOM 6137 C CA . LEU A 1 780 ? 10.235 1.748 31.929 1.00 98.19 780 LEU A CA 1
ATOM 6138 C C . LEU A 1 780 ? 11.507 1.377 32.698 1.00 98.19 780 LEU A C 1
ATOM 6140 O O . LEU A 1 780 ? 11.429 0.853 33.803 1.00 98.19 780 LEU A O 1
ATOM 6144 N N . ILE A 1 781 ? 12.675 1.641 32.113 1.00 98.12 781 ILE A N 1
ATOM 6145 C CA . ILE A 1 781 ? 13.985 1.370 32.714 1.00 98.12 781 ILE A CA 1
ATOM 6146 C C . ILE A 1 781 ? 14.677 2.697 33.023 1.00 98.12 781 ILE A C 1
ATOM 6148 O O . ILE A 1 781 ? 14.975 3.464 32.106 1.00 98.12 781 ILE A O 1
ATOM 6152 N N . LEU A 1 782 ? 14.969 2.937 34.300 1.00 97.75 782 LEU A N 1
ATOM 6153 C CA . LEU A 1 782 ? 15.728 4.081 34.800 1.00 97.75 782 LEU A CA 1
ATOM 6154 C C . LEU A 1 782 ? 17.094 3.596 35.311 1.00 97.75 782 LEU A C 1
ATOM 6156 O O . LEU A 1 782 ? 17.170 2.659 36.108 1.00 97.75 782 LEU A O 1
ATOM 6160 N N . LYS A 1 783 ? 18.182 4.216 34.847 1.00 96.12 783 LYS A N 1
ATOM 6161 C CA . LYS A 1 783 ? 19.562 3.822 35.175 1.00 96.12 783 LYS A CA 1
ATOM 6162 C C . LYS A 1 783 ? 20.415 5.050 35.500 1.00 96.12 783 LYS A C 1
ATOM 6164 O O . LYS A 1 783 ? 20.666 5.847 34.602 1.00 96.12 783 LYS A O 1
ATOM 6169 N N . LYS A 1 784 ? 20.920 5.181 36.735 1.00 94.94 784 LYS A N 1
ATOM 6170 C CA . LYS A 1 784 ? 21.615 6.406 37.202 1.00 94.94 784 LYS A CA 1
ATOM 6171 C C . LYS A 1 784 ? 20.782 7.681 36.975 1.00 94.94 784 LYS A C 1
ATOM 6173 O O . LYS A 1 784 ? 21.274 8.675 36.440 1.00 94.94 784 LYS A O 1
ATOM 6178 N N . VAL A 1 785 ? 19.498 7.632 37.304 1.00 96.31 785 VAL A N 1
ATOM 6179 C CA . VAL A 1 785 ? 18.593 8.767 37.108 1.00 96.31 785 VAL A CA 1
ATOM 6180 C C . VAL A 1 785 ? 18.408 9.519 38.428 1.00 96.31 785 VAL A C 1
ATOM 6182 O O . VAL A 1 785 ? 18.262 8.915 39.489 1.00 96.31 785 VAL A O 1
ATOM 6185 N N . LEU A 1 786 ? 18.411 10.849 38.358 1.00 95.81 786 LEU A N 1
ATOM 6186 C CA . LEU A 1 786 ? 18.095 11.742 39.470 1.00 95.81 786 LEU A CA 1
ATOM 6187 C C . LEU A 1 786 ? 16.651 12.225 39.314 1.00 95.81 786 LEU A C 1
ATOM 6189 O O . LEU A 1 786 ? 16.376 13.146 38.544 1.00 95.81 786 LEU A O 1
ATOM 6193 N N . VAL A 1 787 ? 15.713 11.588 40.011 1.00 97.56 787 VAL A N 1
ATOM 6194 C CA . VAL A 1 787 ? 14.306 12.006 39.988 1.00 97.56 787 VAL A CA 1
ATOM 6195 C C . VAL A 1 787 ? 14.093 13.106 41.025 1.00 97.56 787 VAL A C 1
ATOM 6197 O O . VAL A 1 787 ? 14.516 12.988 42.170 1.00 97.56 787 VAL A O 1
ATOM 6200 N N . GLY A 1 788 ? 13.458 14.197 40.613 1.00 95.00 788 GLY A N 1
ATOM 6201 C CA . GLY A 1 788 ? 13.028 15.295 41.467 1.00 95.00 788 GLY A CA 1
ATOM 6202 C C . GLY A 1 788 ? 11.514 15.322 41.661 1.00 95.00 788 GLY A C 1
ATOM 6203 O O . GLY A 1 788 ? 10.775 14.439 41.221 1.00 95.00 788 GLY A O 1
ATOM 6204 N N . ASN A 1 789 ? 11.046 16.376 42.322 1.00 91.19 789 ASN A N 1
ATOM 6205 C CA . ASN A 1 789 ? 9.658 16.498 42.754 1.00 91.19 789 ASN A CA 1
ATOM 6206 C C . ASN A 1 789 ? 8.654 16.466 41.584 1.00 91.19 789 ASN A C 1
ATOM 6208 O O . ASN A 1 789 ? 8.961 16.831 40.446 1.00 91.19 789 ASN A O 1
ATOM 6212 N N . ASN A 1 790 ? 7.420 16.067 41.906 1.00 94.25 790 ASN A N 1
ATOM 6213 C CA . ASN A 1 790 ? 6.250 16.057 41.017 1.00 94.25 790 ASN A CA 1
ATOM 6214 C C . ASN A 1 790 ? 6.348 15.156 39.769 1.00 94.25 790 ASN A C 1
ATOM 6216 O O . ASN A 1 790 ? 5.509 15.263 38.875 1.00 94.25 790 ASN A O 1
ATOM 6220 N N . CYS A 1 791 ? 7.312 14.234 39.710 1.00 97.56 791 CYS A N 1
ATOM 6221 C CA . CYS A 1 791 ? 7.378 13.243 38.636 1.00 97.56 791 CYS A CA 1
ATOM 6222 C C . CYS A 1 791 ? 6.259 12.191 38.752 1.00 97.56 791 CYS A C 1
ATOM 6224 O O . CYS A 1 791 ? 5.918 11.730 39.850 1.00 97.56 791 CYS A O 1
ATOM 6226 N N . LYS A 1 792 ? 5.709 11.781 37.602 1.00 98.25 792 LYS A N 1
ATOM 6227 C CA . LYS A 1 792 ? 4.722 10.696 37.498 1.00 98.25 792 LYS A CA 1
ATOM 6228 C C . LYS A 1 792 ? 5.180 9.639 36.497 1.00 98.25 792 LYS A C 1
ATOM 6230 O O . LYS A 1 792 ? 5.302 9.919 35.307 1.00 98.25 792 LYS A O 1
ATOM 6235 N N . PHE A 1 793 ? 5.329 8.412 36.974 1.00 98.12 793 PHE A N 1
ATOM 6236 C CA . PHE A 1 793 ? 5.630 7.237 36.164 1.00 98.12 793 PHE A CA 1
ATOM 6237 C C . PHE A 1 793 ? 4.348 6.436 35.925 1.00 98.12 793 PHE A C 1
ATOM 6239 O O . PHE A 1 793 ? 3.585 6.194 36.861 1.00 98.12 793 PHE A O 1
ATOM 6246 N N . ILE A 1 794 ? 4.087 6.054 34.676 1.00 97.81 794 ILE A N 1
ATOM 6247 C CA . ILE A 1 794 ? 2.929 5.246 34.277 1.00 97.81 794 ILE A CA 1
ATOM 6248 C C . ILE A 1 794 ? 3.428 4.053 33.461 1.00 97.81 794 ILE A C 1
ATOM 6250 O O . ILE A 1 794 ? 4.108 4.254 32.455 1.00 97.81 794 ILE A O 1
ATOM 6254 N N . VAL A 1 795 ? 3.097 2.824 33.856 1.00 97.81 795 VAL A N 1
ATOM 6255 C CA . VAL A 1 795 ? 3.490 1.620 33.104 1.00 97.81 795 VAL A CA 1
ATOM 6256 C C . VAL A 1 795 ? 2.287 0.700 32.882 1.00 97.81 795 VAL A C 1
ATOM 6258 O O . VAL A 1 795 ? 1.443 0.569 33.758 1.00 97.81 795 VAL A O 1
ATOM 6261 N N . GLY A 1 796 ? 2.157 0.080 31.709 1.00 96.50 796 GLY A N 1
ATOM 6262 C CA . GLY A 1 796 ? 1.002 -0.774 31.375 1.00 96.50 796 GLY A CA 1
ATOM 6263 C C . GLY A 1 796 ? -0.154 -0.077 30.650 1.00 96.50 796 GLY A C 1
ATOM 6264 O O . GLY A 1 796 ? -1.065 -0.762 30.192 1.00 96.50 796 GLY A O 1
ATOM 6265 N N . ASP A 1 797 ? -0.112 1.251 30.509 1.00 96.31 797 ASP A N 1
ATOM 6266 C CA . ASP A 1 797 ? -1.056 2.028 29.696 1.00 96.31 797 ASP A CA 1
ATOM 6267 C C . ASP A 1 797 ? -0.526 2.192 28.260 1.00 96.31 797 ASP A C 1
ATOM 6269 O O . ASP A 1 797 ? 0.530 2.794 28.062 1.00 96.31 797 ASP A O 1
ATOM 6273 N N . SER A 1 798 ? -1.274 1.713 27.259 1.00 94.81 798 SER A N 1
ATOM 6274 C CA . SER A 1 798 ? -1.010 2.004 25.837 1.00 94.81 798 SER A CA 1
ATOM 6275 C C . SER A 1 798 ? -1.423 3.430 25.444 1.00 94.81 798 SER A C 1
ATOM 6277 O O . SER A 1 798 ? -2.200 4.081 26.152 1.00 94.81 798 SER A O 1
ATOM 6279 N N . LEU A 1 799 ? -0.972 3.917 24.285 1.00 91.50 799 LEU A N 1
ATOM 6280 C CA . LEU A 1 799 ? -1.370 5.225 23.753 1.00 91.50 799 LEU A CA 1
ATOM 6281 C C . LEU A 1 799 ? -2.885 5.323 23.493 1.00 91.50 799 LEU A C 1
ATOM 6283 O O . LEU A 1 799 ? -3.488 6.363 23.772 1.00 91.50 799 LEU A O 1
ATOM 6287 N N . GLU A 1 800 ? -3.540 4.247 23.039 1.00 93.50 800 GLU A N 1
ATOM 6288 C CA . GLU A 1 800 ? -5.003 4.224 22.901 1.00 93.50 800 GLU A CA 1
ATOM 6289 C C . GLU A 1 800 ? -5.687 4.255 24.273 1.00 93.50 800 GLU A C 1
ATOM 6291 O O . GLU A 1 800 ? -6.641 5.007 24.476 1.00 93.50 800 GLU A O 1
ATOM 6296 N N . THR A 1 801 ? -5.164 3.497 25.240 1.00 93.75 801 THR A N 1
ATOM 6297 C CA . THR A 1 801 ? -5.665 3.470 26.623 1.00 93.75 801 THR A CA 1
ATOM 6298 C C . THR A 1 801 ? -5.569 4.850 27.277 1.00 93.75 801 THR A C 1
ATOM 6300 O O . THR A 1 801 ? -6.513 5.296 27.930 1.00 93.75 801 THR A O 1
ATOM 6303 N N . ILE A 1 802 ? -4.470 5.570 27.041 1.00 90.25 802 ILE A N 1
ATOM 6304 C CA . ILE A 1 802 ? -4.275 6.967 27.447 1.00 90.25 802 ILE A CA 1
ATOM 6305 C C . ILE A 1 802 ? -5.350 7.871 26.832 1.00 90.25 802 ILE A C 1
ATOM 6307 O O . ILE A 1 802 ? -6.005 8.617 27.561 1.00 90.25 802 ILE A O 1
ATOM 6311 N N . ALA A 1 803 ? -5.578 7.781 25.518 1.00 91.81 803 ALA A N 1
ATOM 6312 C CA . ALA A 1 803 ? -6.590 8.589 24.839 1.00 91.81 803 ALA A CA 1
ATOM 6313 C C . ALA A 1 803 ? -8.015 8.301 25.354 1.00 91.81 803 ALA A C 1
ATOM 6315 O O . ALA A 1 803 ? -8.836 9.215 25.461 1.00 91.81 803 ALA A O 1
ATOM 6316 N N . LEU A 1 804 ? -8.313 7.050 25.721 1.00 94.94 804 LEU A N 1
ATOM 6317 C CA . LEU A 1 804 ? -9.573 6.666 26.362 1.00 94.94 804 LEU A CA 1
ATOM 6318 C C . LEU A 1 804 ? -9.689 7.202 27.803 1.00 94.94 804 LEU A C 1
ATOM 6320 O O . LEU A 1 804 ? -10.740 7.733 28.162 1.00 94.94 804 LEU A O 1
ATOM 6324 N N . LYS A 1 805 ? -8.620 7.157 28.610 1.00 93.62 805 LYS A N 1
ATOM 6325 C CA . LYS A 1 805 ? -8.606 7.753 29.961 1.00 93.62 805 LYS A CA 1
ATOM 6326 C C . LYS A 1 805 ? -8.824 9.269 29.924 1.00 93.62 805 LYS A C 1
ATOM 6328 O O . LYS A 1 805 ? -9.665 9.772 30.663 1.00 93.62 805 LYS A O 1
ATOM 6333 N N . THR A 1 806 ? -8.176 9.992 29.011 1.00 91.75 806 THR A N 1
ATOM 6334 C CA . THR A 1 806 ? -8.387 11.444 28.861 1.00 91.75 806 THR A CA 1
ATOM 6335 C C . THR A 1 806 ? -9.799 11.792 28.362 1.00 91.75 806 THR A C 1
ATOM 6337 O O . THR A 1 806 ? -10.357 12.813 28.767 1.00 91.75 806 THR A O 1
ATOM 6340 N N . LYS A 1 807 ? -10.453 10.920 27.576 1.00 95.06 807 LYS A N 1
ATOM 6341 C CA . LYS A 1 807 ? -11.896 11.055 27.285 1.00 95.06 807 LYS A CA 1
ATOM 6342 C C . LYS A 1 807 ? -12.757 10.892 28.542 1.00 95.06 807 LYS A C 1
ATOM 6344 O O . LYS A 1 807 ? -13.672 11.689 28.736 1.00 95.06 807 LYS A O 1
ATOM 6349 N N . ILE A 1 808 ? -12.455 9.927 29.418 1.00 94.94 808 ILE A N 1
ATOM 6350 C CA . ILE A 1 808 ? -13.151 9.778 30.711 1.00 94.94 808 ILE A CA 1
ATOM 6351 C C . ILE A 1 808 ? -12.980 11.040 31.571 1.00 94.94 808 ILE A C 1
ATOM 6353 O O . ILE A 1 808 ? -13.973 11.559 32.076 1.00 94.94 808 ILE A O 1
ATOM 6357 N N . GLU A 1 809 ? -11.766 11.586 31.690 1.00 93.62 809 GLU A N 1
ATOM 6358 C CA . GLU A 1 809 ? -11.496 12.824 32.444 1.00 93.62 809 GLU A CA 1
ATOM 6359 C C . GLU A 1 809 ? -12.315 14.019 31.902 1.00 93.62 809 GLU A C 1
ATOM 6361 O O . GLU A 1 809 ? -12.920 14.778 32.670 1.00 93.62 809 GLU A O 1
ATOM 6366 N N . ALA A 1 810 ? -12.420 14.154 30.574 1.00 94.31 810 ALA A N 1
ATOM 6367 C CA . ALA A 1 810 ? -13.249 15.173 29.926 1.00 94.31 810 ALA A CA 1
ATOM 6368 C C . ALA A 1 810 ? -14.757 14.975 30.192 1.00 94.31 810 ALA A C 1
ATOM 6370 O O . ALA A 1 810 ? -15.463 15.947 30.503 1.00 94.31 810 ALA A O 1
ATOM 6371 N N . ILE A 1 811 ? -15.246 13.731 30.132 1.00 96.00 811 ILE A N 1
ATOM 6372 C CA . ILE A 1 811 ? -16.630 13.358 30.462 1.00 96.00 811 ILE A CA 1
ATOM 6373 C C . ILE A 1 811 ? -16.941 13.670 31.934 1.00 96.00 811 ILE A C 1
ATOM 6375 O O . ILE A 1 811 ? -17.951 14.314 32.220 1.00 96.00 811 ILE A O 1
ATOM 6379 N N . GLU A 1 812 ? -16.059 13.323 32.875 1.00 96.44 812 GLU A N 1
ATOM 6380 C CA . GLU A 1 812 ? -16.227 13.659 34.295 1.00 96.44 812 GLU A CA 1
ATOM 6381 C C . GLU A 1 812 ? -16.274 15.169 34.545 1.00 96.44 812 GLU A C 1
ATOM 6383 O O . GLU A 1 812 ? -17.089 15.640 35.344 1.00 96.44 812 GLU A O 1
ATOM 6388 N N . SER A 1 813 ? -15.440 15.949 33.847 1.00 95.44 813 SER A N 1
ATOM 6389 C CA . SER A 1 813 ? -15.488 17.415 33.925 1.00 95.44 813 SER A CA 1
ATOM 6390 C C . SER A 1 813 ? -16.836 17.971 33.444 1.00 95.44 813 SER A C 1
ATOM 6392 O O . SER A 1 813 ? -17.320 18.978 33.964 1.00 95.44 813 SER A O 1
ATOM 6394 N N . SER A 1 814 ? -17.470 17.291 32.486 1.00 96.50 814 SER A N 1
ATOM 6395 C CA . SER A 1 814 ? -18.771 17.658 31.927 1.00 96.50 814 SER A CA 1
ATOM 6396 C C . SER A 1 814 ? -19.917 17.266 32.862 1.00 96.50 814 SER A C 1
ATOM 6398 O O . SER A 1 814 ? -20.814 18.075 33.088 1.00 96.50 814 SER A O 1
ATOM 6400 N N . ILE A 1 815 ? -19.847 16.088 33.492 1.00 96.44 815 ILE A N 1
ATOM 6401 C CA . ILE A 1 815 ? -20.787 15.657 34.538 1.00 96.44 815 ILE A CA 1
ATOM 6402 C C . ILE A 1 815 ? -20.761 16.640 35.720 1.00 96.44 815 ILE A C 1
ATOM 6404 O O . ILE A 1 815 ? -21.814 17.142 36.107 1.00 96.44 815 ILE A O 1
ATOM 6408 N N . LYS A 1 816 ? -19.575 17.030 36.213 1.00 97.00 816 LYS A N 1
ATOM 6409 C CA . LYS A 1 816 ? -19.425 18.027 37.296 1.00 97.00 816 LYS A CA 1
ATOM 6410 C C . LYS A 1 816 ? -20.068 19.381 36.947 1.00 97.00 816 LYS A C 1
ATOM 6412 O O . LYS A 1 816 ? -20.730 19.987 37.788 1.00 97.00 816 LYS A O 1
ATOM 6417 N N . LYS A 1 817 ? -19.940 19.840 35.693 1.00 97.12 817 LYS A N 1
ATOM 6418 C CA . LYS A 1 817 ? -20.608 21.062 35.194 1.00 97.12 817 LYS A CA 1
ATOM 6419 C C . LYS A 1 817 ? -22.135 20.918 35.128 1.00 97.12 817 LYS A C 1
ATOM 6421 O O . LYS A 1 817 ? -22.840 21.897 35.360 1.00 97.12 817 LYS A O 1
ATOM 6426 N N . ILE A 1 818 ? -22.650 19.728 34.814 1.00 97.31 818 ILE A N 1
ATOM 6427 C CA . ILE A 1 818 ? -24.092 19.439 34.797 1.00 97.31 818 ILE A CA 1
ATOM 6428 C C . ILE A 1 818 ? -24.656 19.390 36.224 1.00 97.31 818 ILE A C 1
ATOM 6430 O O . ILE A 1 818 ? -25.683 20.012 36.485 1.00 97.31 818 ILE A O 1
ATOM 6434 N N . ASP A 1 819 ? -23.968 18.739 37.164 1.00 97.44 819 ASP A N 1
ATOM 6435 C CA . ASP A 1 819 ? -24.386 18.688 38.572 1.00 97.44 819 ASP A CA 1
ATOM 6436 C C . ASP A 1 819 ? -24.447 20.086 39.209 1.00 97.44 819 ASP A C 1
ATOM 6438 O O . ASP A 1 819 ? -25.420 20.411 39.891 1.00 97.44 819 ASP A O 1
ATOM 6442 N N . HIS A 1 820 ? -23.479 20.961 38.913 1.00 97.38 820 HIS A N 1
ATOM 6443 C CA . HIS A 1 820 ? -23.521 22.357 39.359 1.00 97.38 820 HIS A CA 1
ATOM 6444 C C . HIS A 1 820 ? -24.741 23.121 38.799 1.00 97.38 820 HIS A C 1
ATOM 6446 O O . HIS A 1 820 ? -25.427 23.816 39.550 1.00 97.38 820 HIS A O 1
ATOM 6452 N N . LYS A 1 821 ? -25.087 22.935 37.514 1.00 97.75 821 LYS A N 1
ATOM 6453 C CA . LYS A 1 821 ? -26.311 23.515 36.920 1.00 97.75 821 LYS A CA 1
ATOM 6454 C C . LYS A 1 821 ? -27.590 22.977 37.563 1.00 97.75 821 LYS A C 1
ATOM 6456 O O . LYS A 1 821 ? -28.531 23.739 37.766 1.00 97.75 821 LYS A O 1
ATOM 6461 N N . ILE A 1 822 ? -27.637 21.681 37.880 1.00 97.31 822 ILE A N 1
ATOM 6462 C CA . ILE A 1 822 ? -28.771 21.068 38.586 1.00 97.31 822 ILE A CA 1
ATOM 6463 C C . ILE A 1 822 ? -28.909 21.682 39.984 1.00 97.31 822 ILE A C 1
ATOM 6465 O O . ILE A 1 822 ? -30.021 22.045 40.363 1.00 97.31 822 ILE A O 1
ATOM 6469 N N . SER A 1 823 ? -27.803 21.870 40.714 1.00 97.25 823 SER A N 1
ATOM 6470 C CA . SER A 1 823 ? -27.806 22.537 42.023 1.00 97.25 823 SER A CA 1
ATOM 6471 C C . SER A 1 823 ? -28.369 23.959 41.940 1.00 97.25 823 SER A C 1
ATOM 6473 O O . SER A 1 823 ? -29.270 24.292 42.705 1.00 97.25 823 SER A O 1
ATOM 6475 N N . LEU A 1 824 ? -27.916 24.765 40.973 1.00 97.38 824 LEU A N 1
ATOM 6476 C CA . LEU A 1 824 ? -28.386 26.144 40.787 1.00 97.38 824 LEU A CA 1
ATOM 6477 C C . LEU A 1 824 ? -29.888 26.215 40.448 1.00 97.38 824 LEU A C 1
ATOM 6479 O O . LEU A 1 824 ? -30.613 27.039 40.998 1.00 97.38 824 LEU A O 1
ATOM 6483 N N . LEU A 1 825 ? -30.387 25.326 39.579 1.00 96.88 825 LEU A N 1
ATOM 6484 C CA . LEU A 1 825 ? -31.820 25.252 39.252 1.00 96.88 825 LEU A CA 1
ATOM 6485 C C . LEU A 1 825 ? -32.669 24.780 40.445 1.00 96.88 825 LEU A C 1
ATOM 6487 O O . LEU A 1 825 ? -33.816 25.207 40.596 1.00 96.88 825 LEU A O 1
ATOM 6491 N N . GLN A 1 826 ? -32.130 23.905 41.299 1.00 95.56 826 GLN A N 1
ATOM 6492 C CA . GLN A 1 826 ? -32.788 23.496 42.543 1.00 95.56 826 GLN A CA 1
ATOM 6493 C C . GLN A 1 826 ? -32.824 24.635 43.566 1.00 95.56 826 GLN A C 1
ATOM 6495 O O . GLN A 1 826 ? -33.858 24.838 44.190 1.00 95.56 826 GLN A O 1
ATOM 6500 N N . GLU A 1 827 ? -31.731 25.379 43.721 1.00 96.06 827 GLU A N 1
ATOM 6501 C CA . GLU A 1 827 ? -31.621 26.546 44.602 1.00 96.06 827 GLU A CA 1
ATOM 6502 C C . GLU A 1 827 ? -32.613 27.644 44.197 1.00 96.06 827 GLU A C 1
ATOM 6504 O O . GLU A 1 827 ? -33.489 27.983 44.987 1.00 96.06 827 GLU A O 1
ATOM 6509 N N . GLN A 1 828 ? -32.619 28.046 42.920 1.00 95.50 828 GLN A N 1
ATOM 6510 C CA . GLN A 1 828 ? -33.634 28.953 42.363 1.00 95.50 828 GLN A CA 1
ATOM 6511 C C . GLN A 1 828 ? -35.069 28.473 42.631 1.00 95.50 828 GLN A C 1
ATOM 6513 O O . GLN A 1 828 ? -35.957 29.277 42.901 1.00 95.50 828 GLN A O 1
ATOM 6518 N N . SER A 1 829 ? -35.316 27.161 42.574 1.00 93.62 829 SER A N 1
ATOM 6519 C CA . SER A 1 829 ? -36.642 26.603 42.863 1.00 93.62 829 SER A CA 1
ATOM 6520 C C . SER A 1 829 ? -37.004 26.689 44.355 1.00 93.62 829 SER A C 1
ATOM 6522 O O . SER A 1 829 ? -38.164 26.939 44.673 1.00 93.62 829 SER A O 1
ATOM 6524 N N . ARG A 1 830 ? -36.036 26.543 45.274 1.00 92.44 830 ARG A N 1
ATOM 6525 C CA . ARG A 1 830 ? -36.242 26.761 46.722 1.00 92.44 830 ARG A CA 1
ATOM 6526 C C . ARG A 1 830 ? -36.527 28.232 47.027 1.00 92.44 830 ARG A C 1
ATOM 6528 O O . ARG A 1 830 ? -37.451 28.508 47.784 1.00 92.44 830 ARG A O 1
ATOM 6535 N N . ASP A 1 831 ? -35.801 29.157 46.401 1.00 91.75 831 ASP A N 1
ATOM 6536 C CA . ASP A 1 831 ? -36.003 30.602 46.577 1.00 91.75 831 ASP A CA 1
ATOM 6537 C C . ASP A 1 831 ? -37.395 31.054 46.122 1.00 91.75 831 ASP A C 1
ATOM 6539 O O . ASP A 1 831 ? -38.009 31.922 46.744 1.00 91.75 831 ASP A O 1
ATOM 6543 N N . LEU A 1 832 ? -37.917 30.453 45.047 1.00 88.56 832 LEU A N 1
ATOM 6544 C CA . LEU A 1 832 ? -39.293 30.673 44.601 1.00 88.56 832 LEU A CA 1
ATOM 6545 C C . LEU A 1 832 ? -40.298 30.148 45.636 1.00 88.56 832 LEU A C 1
ATOM 6547 O O . LEU A 1 832 ? -41.207 30.884 46.007 1.00 88.56 832 LEU A O 1
ATOM 6551 N N . PHE A 1 833 ? -40.108 28.942 46.187 1.00 85.25 833 PHE A N 1
ATOM 6552 C CA . PHE A 1 833 ? -40.969 28.444 47.270 1.00 85.25 833 PHE A CA 1
ATOM 6553 C C . PHE A 1 833 ? -40.904 29.307 48.540 1.00 85.25 833 PHE A C 1
ATOM 6555 O O . PHE A 1 833 ? -41.944 29.556 49.145 1.00 85.25 833 PHE A O 1
ATOM 6562 N N . ALA A 1 834 ? -39.733 29.830 48.914 1.00 86.25 834 ALA A N 1
ATOM 6563 C CA . ALA A 1 834 ? -39.592 30.741 50.053 1.00 86.25 834 ALA A CA 1
ATOM 6564 C C . ALA A 1 834 ? -40.365 32.061 49.848 1.00 86.25 834 ALA A C 1
ATOM 6566 O O . ALA A 1 834 ? -40.973 32.578 50.784 1.00 86.25 834 ALA A O 1
ATOM 6567 N N . LYS A 1 835 ? -40.417 32.577 48.611 1.00 84.69 835 LYS A N 1
ATOM 6568 C CA . LYS A 1 835 ? -41.240 33.745 48.230 1.00 84.69 835 LYS A CA 1
ATOM 6569 C C . LYS A 1 835 ? -42.748 33.448 48.189 1.00 84.69 835 LYS A C 1
ATOM 6571 O O . LYS A 1 835 ? -43.545 34.380 48.198 1.00 84.69 835 LYS A O 1
ATOM 6576 N N . ILE A 1 836 ? -43.142 32.171 48.173 1.00 78.06 836 ILE A N 1
ATOM 6577 C CA . ILE A 1 836 ? -44.538 31.694 48.199 1.00 78.06 836 ILE A CA 1
ATOM 6578 C C . ILE A 1 836 ? -45.030 31.442 49.643 1.00 78.06 836 ILE A C 1
ATOM 6580 O O . ILE A 1 836 ? -46.192 31.093 49.859 1.00 78.06 836 ILE A O 1
ATOM 6584 N N . GLU A 1 837 ? -44.218 31.655 50.680 1.00 73.31 837 GLU A N 1
ATOM 6585 C CA . GLU A 1 837 ? -44.696 31.506 52.059 1.00 73.31 837 GLU A CA 1
ATOM 6586 C C . GLU A 1 837 ? -45.706 32.607 52.441 1.00 73.31 837 GLU A C 1
ATOM 6588 O O . GLU A 1 837 ? -45.394 33.796 52.422 1.00 73.31 837 GLU A O 1
ATOM 6593 N N . LYS A 1 838 ? -46.919 32.214 52.866 1.00 71.50 838 LYS A N 1
ATOM 6594 C CA . LYS A 1 838 ? -48.044 33.106 53.244 1.00 71.50 838 LYS A CA 1
ATOM 6595 C C . LYS A 1 838 ? -47.826 33.931 54.534 1.00 71.50 838 LYS A C 1
ATOM 6597 O O . LYS A 1 838 ? -48.790 34.217 55.243 1.00 71.50 838 LYS A O 1
ATOM 6602 N N . LYS A 1 839 ? -46.591 34.319 54.862 1.00 73.00 839 LYS A N 1
ATOM 6603 C CA . LYS A 1 839 ? -46.220 35.034 56.099 1.00 73.00 839 LYS A CA 1
ATOM 6604 C C . LYS A 1 839 ? -47.028 36.324 56.293 1.00 73.00 839 LYS A C 1
ATOM 6606 O O . LYS A 1 839 ? -47.637 36.491 57.346 1.00 73.00 839 LYS A O 1
ATOM 6611 N N . ASP A 1 840 ? -47.143 37.157 55.260 1.00 75.38 840 ASP A N 1
ATOM 6612 C CA . ASP A 1 840 ? -47.972 38.373 55.269 1.00 75.38 840 ASP A CA 1
ATOM 6613 C C . ASP A 1 840 ? -49.456 38.096 55.546 1.00 75.38 840 ASP A C 1
ATOM 6615 O O . ASP A 1 840 ? -50.073 38.738 56.395 1.00 75.38 840 ASP A O 1
ATOM 6619 N N . ILE A 1 841 ? -50.038 37.118 54.846 1.00 81.38 841 ILE A N 1
ATOM 6620 C CA . ILE A 1 841 ? -51.465 36.785 54.965 1.00 81.38 841 ILE A CA 1
ATOM 6621 C C . ILE A 1 841 ? -51.761 36.205 56.358 1.00 81.38 841 ILE A C 1
ATOM 6623 O O . ILE A 1 841 ? -52.786 36.533 56.957 1.00 81.38 841 ILE A O 1
ATOM 6627 N N . ALA A 1 842 ? -50.846 35.397 56.904 1.00 82.62 842 ALA A N 1
ATOM 6628 C CA . ALA A 1 842 ? -50.932 34.873 58.263 1.00 82.62 842 ALA A CA 1
ATOM 6629 C C . ALA A 1 842 ? -50.810 35.982 59.324 1.00 82.62 842 ALA A C 1
ATOM 6631 O O . ALA A 1 842 ? -51.578 35.979 60.283 1.00 82.62 842 ALA A O 1
ATOM 6632 N N . ALA A 1 843 ? -49.911 36.956 59.136 1.00 84.69 843 ALA A N 1
ATOM 6633 C CA . ALA A 1 843 ? -49.741 38.092 60.046 1.00 84.69 843 ALA A CA 1
ATOM 6634 C C . ALA A 1 843 ? -50.963 39.031 60.059 1.00 84.69 843 ALA A C 1
ATOM 6636 O O . ALA A 1 843 ? -51.425 39.433 61.128 1.00 84.69 843 ALA A O 1
ATOM 6637 N N . ILE A 1 844 ? -51.544 39.328 58.891 1.00 85.19 844 ILE A N 1
ATOM 6638 C CA . ILE A 1 844 ? -52.790 40.108 58.798 1.00 85.19 844 ILE A CA 1
ATOM 6639 C C . ILE A 1 844 ? -53.953 39.342 59.446 1.00 85.19 844 ILE A C 1
ATOM 6641 O O . ILE A 1 844 ? -54.794 39.935 60.121 1.00 85.19 844 ILE A O 1
ATOM 6645 N N . GLU A 1 845 ? -54.005 38.017 59.295 1.00 88.25 845 GLU A N 1
ATOM 6646 C CA . GLU A 1 845 ? -55.042 37.204 59.929 1.00 88.25 845 GLU A CA 1
ATOM 6647 C C . GLU A 1 845 ? -54.874 37.082 61.457 1.00 88.25 845 GLU A C 1
ATOM 6649 O O . GLU A 1 845 ? -55.873 37.111 62.177 1.00 88.25 845 GLU A O 1
ATOM 6654 N N . GLU A 1 846 ? -53.641 36.998 61.965 1.00 87.44 846 GLU A N 1
ATOM 6655 C CA . GLU A 1 846 ? -53.298 37.152 63.388 1.00 87.44 846 GLU A CA 1
ATOM 6656 C C . GLU A 1 846 ? -53.822 38.485 63.944 1.00 87.44 846 GLU A C 1
ATOM 6658 O O . GLU A 1 846 ? -54.538 38.495 64.944 1.00 87.44 846 GLU A O 1
ATOM 6663 N N . GLU A 1 847 ? -53.535 39.608 63.281 1.00 88.19 847 GLU A N 1
ATOM 6664 C CA . GLU A 1 847 ? -53.972 40.935 63.733 1.00 88.19 847 GLU A CA 1
ATOM 6665 C C . GLU A 1 847 ? -55.504 41.088 63.678 1.00 88.19 847 GLU A C 1
ATOM 6667 O O . GLU A 1 847 ? -56.119 41.561 64.638 1.00 88.19 847 GLU A O 1
ATOM 6672 N N . ILE A 1 848 ? -56.162 40.581 62.627 1.00 86.75 848 ILE A N 1
ATOM 6673 C CA . ILE A 1 848 ? -57.632 40.505 62.566 1.00 86.75 848 ILE A CA 1
ATOM 6674 C C . ILE A 1 848 ? -58.187 39.680 63.741 1.00 86.75 848 ILE A C 1
ATOM 6676 O O . ILE A 1 848 ? -59.171 40.101 64.357 1.00 86.75 848 ILE A O 1
ATOM 6680 N N . LYS A 1 849 ? -57.578 38.535 64.089 1.00 89.00 849 LYS A N 1
ATOM 6681 C CA . LYS A 1 849 ? -57.983 37.708 65.245 1.00 89.00 849 LYS A CA 1
ATOM 6682 C C . LYS A 1 849 ? -57.795 38.4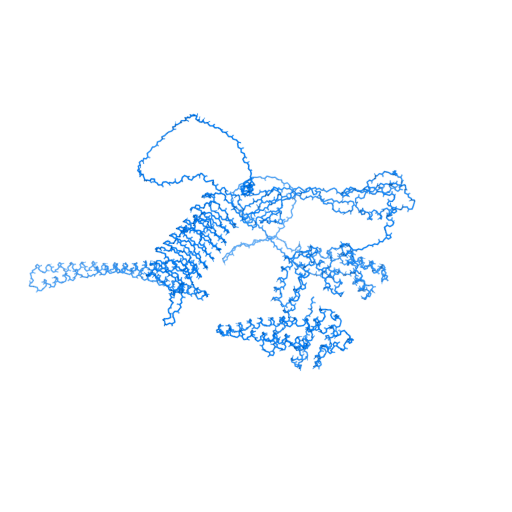56 66.571 1.00 89.00 849 LYS A C 1
ATOM 6684 O O . LYS A 1 849 ? -58.696 38.409 67.408 1.00 89.00 849 LYS A O 1
ATOM 6689 N N . ARG A 1 850 ? -56.679 39.176 66.747 1.00 88.44 850 ARG A N 1
ATOM 6690 C CA . ARG A 1 850 ? -56.368 39.975 67.950 1.00 88.44 850 ARG A CA 1
ATOM 6691 C C . ARG A 1 850 ? -57.397 41.084 68.172 1.00 88.44 850 ARG A C 1
ATOM 6693 O O . ARG A 1 850 ? -58.048 41.091 69.214 1.00 88.44 850 ARG A O 1
ATOM 6700 N N . ILE A 1 851 ? -57.623 41.950 67.179 1.00 85.88 851 ILE A N 1
ATOM 6701 C CA . ILE A 1 851 ? -58.600 43.054 67.279 1.00 85.88 851 ILE A CA 1
ATOM 6702 C C . ILE A 1 851 ? -60.021 42.502 67.490 1.00 85.88 851 ILE A C 1
ATOM 6704 O O . ILE A 1 851 ? -60.790 43.026 68.291 1.00 85.88 851 ILE A O 1
ATOM 6708 N N . THR A 1 852 ? -60.371 41.390 66.830 1.00 85.25 852 THR A N 1
ATOM 6709 C CA . THR A 1 852 ? -61.705 40.770 66.946 1.00 85.25 852 THR A CA 1
ATOM 6710 C C . THR A 1 852 ? -62.030 40.272 68.363 1.00 85.25 852 THR A C 1
ATOM 6712 O O . THR A 1 852 ? -63.217 40.144 68.679 1.00 85.25 852 THR A O 1
ATOM 6715 N N . LYS A 1 853 ? -61.016 39.994 69.199 1.00 83.12 853 LYS A N 1
ATOM 6716 C CA . LYS A 1 853 ? -61.158 39.401 70.541 1.00 83.12 853 LYS A CA 1
ATOM 6717 C C . LYS A 1 853 ? -61.465 40.419 71.652 1.00 83.12 853 LYS A C 1
ATOM 6719 O O . LYS A 1 853 ? -61.969 40.021 72.699 1.00 83.12 853 LYS A O 1
ATOM 6724 N N . ASN A 1 854 ? -61.195 41.704 71.427 1.00 73.25 854 ASN A N 1
ATOM 6725 C CA . ASN A 1 854 ? -61.441 42.771 72.401 1.00 73.25 854 ASN A CA 1
ATOM 6726 C C . ASN A 1 854 ? -62.842 43.394 72.221 1.00 73.25 854 ASN A C 1
ATOM 6728 O O . ASN A 1 854 ? -63.496 43.195 71.194 1.00 73.25 854 ASN A O 1
ATOM 6732 N N . GLN A 1 855 ? -63.322 44.146 73.220 1.00 56.97 855 GLN A N 1
ATOM 6733 C CA . GLN A 1 855 ? -64.576 44.901 73.096 1.00 56.97 855 GLN A CA 1
ATOM 6734 C C . GLN A 1 855 ? -64.415 46.001 72.038 1.00 56.97 855 GLN A C 1
ATOM 6736 O O . GLN A 1 855 ? -63.480 46.794 72.099 1.00 56.97 855 GLN A O 1
ATOM 6741 N N . LYS A 1 856 ? -65.306 46.009 71.043 1.00 64.88 856 LYS A N 1
ATOM 6742 C CA . LYS A 1 856 ? -65.095 46.728 69.781 1.00 64.88 856 LYS A CA 1
ATOM 6743 C C . LYS A 1 856 ? -65.599 48.159 69.869 1.00 64.88 856 LYS A C 1
ATOM 6745 O O . LYS A 1 856 ? -66.806 48.385 69.942 1.00 64.88 856 LYS A O 1
ATOM 6750 N N . THR A 1 857 ? -64.688 49.118 69.769 1.00 78.19 857 THR A N 1
ATOM 6751 C CA . THR A 1 857 ? -65.047 50.481 69.374 1.00 78.19 857 THR A CA 1
ATOM 6752 C C . THR A 1 857 ? -65.411 50.504 67.885 1.00 78.19 857 THR A C 1
ATOM 6754 O O . THR A 1 857 ? -65.119 49.566 67.137 1.00 78.19 857 THR A O 1
ATOM 6757 N N . LYS A 1 858 ? -66.024 51.594 67.406 1.00 82.31 858 LYS A N 1
ATOM 6758 C CA . LYS A 1 858 ? -66.293 51.756 65.967 1.00 82.31 858 LYS A CA 1
ATOM 6759 C C . LYS A 1 858 ? -64.997 51.721 65.136 1.00 82.31 858 LYS A C 1
ATOM 6761 O O . LYS A 1 858 ? -64.963 51.071 64.095 1.00 82.31 858 LYS A O 1
ATOM 6766 N N . ALA A 1 859 ? -63.923 52.332 65.642 1.00 83.38 859 ALA A N 1
ATOM 6767 C CA . ALA A 1 859 ? -62.622 52.366 64.976 1.00 83.38 859 ALA A CA 1
ATOM 6768 C C . ALA A 1 859 ? -62.000 50.966 64.798 1.00 83.38 859 ALA A C 1
ATOM 6770 O O . ALA A 1 859 ? -61.344 50.716 63.789 1.00 83.38 859 ALA A O 1
ATOM 6771 N N . ASP A 1 860 ? -62.250 50.027 65.718 1.00 83.44 860 ASP A N 1
ATOM 6772 C CA . ASP A 1 860 ? -61.793 48.636 65.582 1.00 83.44 860 ASP A CA 1
ATOM 6773 C C . ASP A 1 860 ? -62.486 47.912 64.420 1.00 83.44 860 ASP A C 1
ATOM 6775 O O . ASP A 1 860 ? -61.868 47.103 63.727 1.00 83.44 860 ASP A O 1
ATOM 6779 N N . ILE A 1 861 ? -63.767 48.214 64.178 1.00 81.62 861 ILE A N 1
ATOM 6780 C CA . ILE A 1 861 ? -64.533 47.654 63.058 1.00 81.62 861 ILE A CA 1
ATOM 6781 C C . ILE A 1 861 ? -63.988 48.198 61.734 1.00 81.62 861 ILE A C 1
ATOM 6783 O O . ILE A 1 861 ? -63.732 47.414 60.820 1.00 81.62 861 ILE A O 1
ATOM 6787 N N . ASP A 1 862 ? -63.737 49.506 61.658 1.00 84.75 862 ASP A N 1
ATOM 6788 C CA . ASP A 1 862 ? -63.171 50.157 60.471 1.00 84.75 862 ASP A CA 1
ATOM 6789 C C . ASP A 1 862 ? -61.720 49.684 60.199 1.00 84.75 862 ASP A C 1
ATOM 6791 O O . ASP A 1 862 ? -61.352 49.397 59.058 1.00 84.75 862 ASP A O 1
ATOM 6795 N N . LYS A 1 863 ? -60.907 49.459 61.245 1.00 88.38 863 LYS A N 1
ATOM 6796 C CA . LYS A 1 863 ? -59.579 48.825 61.119 1.00 88.38 863 LYS A CA 1
ATOM 6797 C C . LYS A 1 863 ? -59.683 47.375 60.619 1.00 88.38 863 LYS A C 1
ATOM 6799 O O . LYS A 1 863 ? -58.899 46.963 59.764 1.00 88.38 863 LYS A O 1
ATOM 6804 N N . ILE A 1 864 ? -60.660 46.595 61.095 1.00 86.69 864 ILE A N 1
ATOM 6805 C CA . ILE A 1 864 ? -60.898 45.219 60.621 1.00 86.69 864 ILE A CA 1
ATOM 6806 C C . ILE A 1 864 ? -61.350 45.190 59.152 1.00 86.69 864 ILE A C 1
ATOM 6808 O O . ILE A 1 864 ? -60.938 44.285 58.422 1.00 86.69 864 ILE A O 1
ATOM 6812 N N . THR A 1 865 ? -62.180 46.129 58.681 1.00 85.75 865 THR A N 1
ATOM 6813 C CA . THR A 1 865 ? -62.589 46.158 57.263 1.00 85.75 865 THR A CA 1
ATOM 6814 C C . THR A 1 865 ? -61.429 46.549 56.349 1.00 85.75 865 THR A C 1
ATOM 6816 O O . THR A 1 865 ? -61.249 45.896 55.319 1.00 85.75 865 THR A O 1
ATOM 6819 N N . ALA A 1 866 ? -60.582 47.501 56.759 1.00 87.94 866 ALA A N 1
ATOM 6820 C CA . ALA A 1 866 ? -59.348 47.845 56.053 1.00 87.94 866 ALA A CA 1
ATOM 6821 C C . ALA A 1 866 ? -58.386 46.643 55.946 1.00 87.94 866 ALA A C 1
ATOM 6823 O O . ALA A 1 866 ? -58.010 46.259 54.840 1.00 87.94 866 ALA A O 1
ATOM 6824 N N . LEU A 1 867 ? -58.078 45.969 57.063 1.00 90.25 867 LEU A N 1
ATOM 6825 C CA . LEU A 1 867 ? -57.217 44.775 57.075 1.00 90.25 867 LEU A CA 1
ATOM 6826 C C . LEU A 1 867 ? -57.795 43.612 56.248 1.00 90.25 867 LEU A C 1
ATOM 6828 O O . LEU A 1 867 ? -57.051 42.858 55.625 1.00 90.25 867 LEU A O 1
ATOM 6832 N N . ARG A 1 868 ? -59.125 43.457 56.192 1.00 89.56 868 ARG A N 1
ATOM 6833 C CA . ARG A 1 868 ? -59.783 42.464 55.319 1.00 89.56 868 ARG A CA 1
ATOM 6834 C C . ARG A 1 868 ? -59.692 42.821 53.834 1.00 89.56 868 ARG A C 1
ATOM 6836 O O . ARG A 1 868 ? -59.662 41.909 53.007 1.00 89.56 868 ARG A O 1
ATOM 6843 N N . LEU A 1 869 ? -59.665 44.108 53.487 1.00 90.62 869 LEU A N 1
ATOM 6844 C CA . LEU A 1 869 ? -59.445 44.560 52.115 1.00 90.62 869 LEU A CA 1
ATOM 6845 C C . LEU A 1 869 ? -57.978 44.374 51.706 1.00 90.62 869 LEU A C 1
ATOM 6847 O O . LEU A 1 869 ? -57.732 43.819 50.637 1.00 90.62 869 LEU A O 1
ATOM 6851 N N . GLU A 1 870 ? -57.026 44.731 52.576 1.00 89.69 870 GLU A N 1
ATOM 6852 C CA . GLU A 1 870 ? -55.594 44.468 52.369 1.00 89.69 870 GLU A CA 1
ATOM 6853 C C . GLU A 1 870 ? -55.331 42.964 52.209 1.00 89.69 870 GLU A C 1
ATOM 6855 O O . GLU A 1 870 ? -54.698 42.557 51.235 1.00 89.69 870 GLU A O 1
ATOM 6860 N N . LYS A 1 871 ? -55.895 42.122 53.094 1.00 91.19 871 LYS A N 1
ATOM 6861 C CA . LYS A 1 871 ? -55.802 40.658 52.983 1.00 91.19 871 LYS A CA 1
ATOM 6862 C C . LYS A 1 871 ? -56.249 40.183 51.596 1.00 91.19 871 LYS A C 1
ATOM 6864 O O . LYS A 1 871 ? -55.494 39.474 50.944 1.00 91.19 871 LYS A O 1
ATOM 6869 N N . ARG A 1 872 ? -57.413 40.632 51.108 1.00 85.31 872 ARG A N 1
ATOM 6870 C CA . ARG A 1 872 ? -57.930 40.274 49.771 1.00 85.31 872 ARG A CA 1
ATOM 6871 C C . ARG A 1 872 ? -57.067 40.791 48.616 1.00 85.31 872 ARG A C 1
ATOM 6873 O O . ARG A 1 872 ? -57.003 40.142 47.576 1.00 85.31 872 ARG A O 1
ATOM 6880 N N . GLN A 1 873 ? -56.429 41.952 48.764 1.00 86.06 873 GLN A N 1
ATOM 6881 C CA . GLN A 1 873 ? -55.502 42.482 47.759 1.00 86.06 873 GLN A CA 1
ATOM 6882 C C . GLN A 1 873 ? -54.211 41.655 47.710 1.00 86.06 873 GLN A C 1
ATOM 6884 O O . GLN A 1 873 ? -53.812 41.234 46.624 1.00 86.06 873 GLN A O 1
ATOM 6889 N N . LYS A 1 874 ? -53.618 41.339 48.870 1.00 86.81 874 LYS A N 1
ATOM 6890 C CA . LYS A 1 874 ? -52.451 40.451 48.959 1.00 86.81 874 LYS A CA 1
ATOM 6891 C C . LYS A 1 874 ? -52.774 39.022 48.525 1.00 86.81 874 LYS A C 1
ATOM 6893 O O . LYS A 1 874 ? -51.953 38.421 47.851 1.00 86.81 874 LYS A O 1
ATOM 6898 N N . GLU A 1 875 ? -53.964 38.496 48.821 1.00 85.44 875 GLU A N 1
ATOM 6899 C CA . GLU A 1 875 ? -54.427 37.192 48.321 1.00 85.44 875 GLU A CA 1
ATOM 6900 C C . GLU A 1 875 ? -54.480 37.163 46.785 1.00 85.44 875 GLU A C 1
ATOM 6902 O O . GLU A 1 875 ? -53.911 36.251 46.195 1.00 85.44 875 GLU A O 1
ATOM 6907 N N . LYS A 1 876 ? -55.033 38.191 46.125 1.00 85.38 876 LYS A N 1
ATOM 6908 C CA . LYS A 1 876 ? -55.042 38.272 44.651 1.00 85.38 876 LYS A CA 1
ATOM 6909 C C . LYS A 1 876 ? -53.656 38.452 44.026 1.00 85.38 876 LYS A C 1
ATOM 6911 O O . LYS A 1 876 ? -53.375 37.860 42.989 1.00 85.38 876 LYS A O 1
ATOM 6916 N N . GLN A 1 877 ? -52.789 39.264 44.634 1.00 84.00 877 GLN A N 1
ATOM 6917 C CA . GLN A 1 877 ? -51.392 39.393 44.195 1.00 84.00 877 GLN A CA 1
ATOM 6918 C C . GLN A 1 877 ? -50.646 38.061 44.347 1.00 84.00 877 GLN A C 1
ATOM 6920 O O . GLN A 1 877 ? -49.886 37.663 43.474 1.00 84.00 877 GLN A O 1
ATOM 6925 N N . TYR A 1 878 ? -50.905 37.347 45.439 1.00 85.81 878 TYR A N 1
ATOM 6926 C CA . TYR A 1 878 ? -50.329 36.042 45.729 1.00 85.81 878 TYR A CA 1
ATOM 6927 C C . TYR A 1 878 ? -50.834 34.948 44.771 1.00 85.81 878 TYR A C 1
ATOM 6929 O O . TYR A 1 878 ? -50.036 34.126 44.333 1.00 85.81 878 TYR A O 1
ATOM 6937 N N . GLU A 1 879 ? -52.115 34.961 44.389 1.00 83.75 879 GLU A N 1
ATOM 6938 C CA . GLU A 1 879 ? -52.672 34.089 43.341 1.00 83.75 879 GLU A CA 1
ATOM 6939 C C . GLU A 1 879 ? -52.005 34.345 41.978 1.00 83.75 879 GLU A C 1
ATOM 6941 O O . GLU A 1 879 ? -51.514 33.405 41.360 1.00 83.75 879 GLU A O 1
ATOM 6946 N N . ALA A 1 880 ? -51.879 35.607 41.551 1.00 83.88 880 ALA A N 1
ATOM 6947 C CA . ALA A 1 880 ? -51.176 35.948 40.308 1.00 83.88 880 ALA A CA 1
ATOM 6948 C C . ALA A 1 880 ? -49.692 35.520 40.328 1.00 83.88 880 ALA A C 1
ATOM 6950 O O . ALA A 1 880 ? -49.181 34.972 39.350 1.00 83.88 880 ALA A O 1
ATOM 6951 N N . ASN A 1 881 ? -49.013 35.704 41.466 1.00 85.56 881 ASN A N 1
ATOM 6952 C CA . ASN A 1 881 ? -47.629 35.267 41.650 1.00 85.56 881 ASN A CA 1
ATOM 6953 C C . ASN A 1 881 ? -47.491 33.731 41.662 1.00 85.56 881 ASN A C 1
ATOM 6955 O O . ASN A 1 881 ? -46.466 33.221 41.215 1.00 85.56 881 ASN A O 1
ATOM 6959 N N . ILE A 1 882 ? -48.493 32.977 42.143 1.00 85.00 882 ILE A N 1
ATOM 6960 C CA . ILE A 1 882 ? -48.491 31.504 42.068 1.00 85.00 882 ILE A CA 1
ATOM 6961 C C . ILE A 1 882 ? -48.435 31.038 40.615 1.00 85.00 882 ILE A C 1
ATOM 6963 O O . ILE A 1 882 ? -47.653 30.138 40.317 1.00 85.00 882 ILE A O 1
ATOM 6967 N N . ASP A 1 883 ? -49.218 31.636 39.717 1.00 81.94 883 ASP A N 1
ATOM 6968 C CA . ASP A 1 883 ? -49.233 31.220 38.312 1.00 81.94 883 ASP A CA 1
ATOM 6969 C C . ASP A 1 883 ? -47.896 31.532 37.619 1.00 81.94 883 ASP A C 1
ATOM 6971 O O . ASP A 1 883 ? -47.355 30.685 36.899 1.00 81.94 883 ASP A O 1
ATOM 6975 N N . GLU A 1 884 ? -47.291 32.696 37.880 1.00 87.06 884 GLU A N 1
ATOM 6976 C CA . GLU A 1 884 ? -45.953 33.024 37.365 1.00 87.06 884 GLU A CA 1
ATOM 6977 C C . GLU A 1 884 ? -44.885 32.060 37.915 1.00 87.06 884 GLU A C 1
ATOM 6979 O O . GLU A 1 884 ? -44.151 31.420 37.154 1.00 87.06 884 GLU A O 1
ATOM 6984 N N . TYR A 1 885 ? -44.821 31.889 39.238 1.00 88.38 885 TYR A N 1
ATOM 6985 C CA . TYR A 1 885 ? -43.832 31.017 39.870 1.00 88.38 885 TYR A CA 1
ATOM 6986 C C . TYR A 1 885 ? -44.058 29.533 39.556 1.00 88.38 885 TYR A C 1
ATOM 6988 O O . TYR A 1 885 ? -43.086 28.788 39.445 1.00 88.38 885 TYR A O 1
ATOM 6996 N N . GLY A 1 886 ? -45.302 29.098 39.347 1.00 86.75 886 GLY A N 1
ATOM 6997 C CA . GLY A 1 886 ? -45.650 27.755 38.888 1.00 86.75 886 GLY A CA 1
ATOM 6998 C C . GLY A 1 886 ? -45.117 27.481 37.483 1.00 86.75 886 GLY A C 1
ATOM 6999 O O . GLY A 1 886 ? -44.509 26.434 37.243 1.00 86.75 886 GLY A O 1
ATOM 7000 N N . ASN A 1 887 ? -45.235 28.454 36.574 1.00 88.62 887 ASN A N 1
ATOM 7001 C CA . ASN A 1 887 ? -44.620 28.383 35.249 1.00 88.62 887 ASN A CA 1
ATOM 7002 C C . ASN A 1 887 ? -43.084 28.308 35.333 1.00 88.62 887 ASN A C 1
ATOM 7004 O O . ASN A 1 887 ? -42.481 27.435 34.702 1.00 88.62 887 ASN A O 1
ATOM 7008 N N . ILE A 1 888 ? -42.437 29.149 36.149 1.00 90.31 888 ILE A N 1
ATOM 7009 C CA . ILE A 1 888 ? -40.972 29.117 36.330 1.00 90.31 888 ILE A CA 1
ATOM 7010 C C . ILE A 1 888 ? -40.522 27.798 36.986 1.00 90.31 888 ILE A C 1
ATOM 7012 O O . ILE A 1 888 ? -39.533 27.200 36.557 1.00 90.31 888 ILE A O 1
ATOM 7016 N N . PHE A 1 889 ? -41.265 27.278 37.966 1.00 92.00 889 PHE A N 1
ATOM 7017 C CA . PHE A 1 889 ? -40.993 25.983 38.592 1.00 92.00 889 PHE A CA 1
ATOM 7018 C C . PHE A 1 889 ? -41.106 24.827 37.589 1.00 92.00 889 PHE A C 1
ATOM 7020 O O . PHE A 1 889 ? -40.238 23.953 37.557 1.00 92.00 889 PHE A O 1
ATOM 7027 N N . MET A 1 890 ? -42.111 24.835 36.709 1.00 90.19 890 MET A N 1
ATOM 7028 C CA . MET A 1 890 ? -42.244 23.833 35.646 1.00 90.19 890 MET A CA 1
ATOM 7029 C C . MET A 1 890 ? -41.127 23.942 34.596 1.00 90.19 890 MET A C 1
ATOM 7031 O O . MET A 1 890 ? -40.605 22.915 34.147 1.00 90.19 890 MET A O 1
ATOM 7035 N N . GLN A 1 891 ? -40.674 25.155 34.262 1.00 93.62 891 GLN A N 1
ATOM 7036 C CA . GLN A 1 891 ? -39.479 25.364 33.433 1.00 93.62 891 GLN A CA 1
ATOM 7037 C C . GLN A 1 891 ? -38.201 24.846 34.117 1.00 93.62 891 GLN A C 1
ATOM 7039 O O . GLN A 1 891 ? -37.389 24.177 33.479 1.00 93.62 891 GLN A O 1
ATOM 7044 N N . ASN A 1 892 ? -38.020 25.075 35.418 1.00 95.19 892 ASN A N 1
ATOM 7045 C CA . ASN A 1 892 ? -36.862 24.561 36.153 1.00 95.19 892 ASN A CA 1
ATOM 7046 C C . ASN A 1 892 ? -36.914 23.034 36.312 1.00 95.19 892 ASN A C 1
ATOM 7048 O O . ASN A 1 892 ? -35.910 22.365 36.083 1.00 95.19 892 ASN A O 1
ATOM 7052 N N . SER A 1 893 ? -38.084 22.457 36.593 1.00 94.25 893 SER A N 1
ATOM 7053 C CA . SER A 1 893 ? -38.312 21.007 36.666 1.00 94.25 893 SER A CA 1
ATOM 7054 C C . SER A 1 893 ? -38.008 20.305 35.335 1.00 94.25 893 SER A C 1
ATOM 7056 O O . SER A 1 893 ? -37.307 19.290 35.304 1.00 94.25 893 SER A O 1
ATOM 7058 N N . THR A 1 894 ? -38.455 20.869 34.207 1.00 95.50 894 THR A N 1
ATOM 7059 C CA . THR A 1 894 ? -38.135 20.339 32.868 1.00 95.50 894 THR A CA 1
ATOM 7060 C C . THR A 1 894 ? -36.655 20.509 32.509 1.00 95.50 894 THR A C 1
ATOM 7062 O O . THR A 1 894 ? -36.049 19.560 32.007 1.00 95.50 894 THR A O 1
ATOM 7065 N N . ARG A 1 895 ? -36.025 21.646 32.845 1.00 97.25 895 ARG A N 1
ATOM 7066 C CA . ARG A 1 895 ? -34.570 21.855 32.690 1.00 97.25 895 ARG A CA 1
ATOM 7067 C C . ARG A 1 895 ? -33.743 20.876 33.532 1.00 97.25 895 ARG A C 1
ATOM 7069 O O . ARG A 1 895 ? -32.784 20.308 33.013 1.00 97.25 895 ARG A O 1
ATOM 7076 N N . ILE A 1 896 ? -34.122 20.624 34.787 1.00 97.00 896 ILE A N 1
ATOM 7077 C CA . ILE A 1 896 ? -33.461 19.647 35.670 1.00 97.00 896 ILE A CA 1
ATOM 7078 C C . ILE A 1 896 ? -33.559 18.241 35.070 1.00 97.00 896 ILE A C 1
ATOM 7080 O O . ILE A 1 896 ? -32.531 17.583 34.924 1.00 97.00 896 ILE A O 1
ATOM 7084 N N . LYS A 1 897 ? -34.750 17.804 34.636 1.00 96.69 897 LYS A N 1
ATOM 7085 C CA . LYS A 1 897 ? -34.938 16.501 33.968 1.00 96.69 897 LYS A CA 1
ATOM 7086 C C . LYS A 1 897 ? -34.093 16.375 32.695 1.00 96.69 897 LYS A C 1
ATOM 7088 O O . LYS A 1 897 ? -33.477 15.336 32.467 1.00 96.69 897 LYS A O 1
ATOM 7093 N N . LEU A 1 898 ? -34.003 17.434 31.887 1.00 96.50 898 LEU A N 1
ATOM 7094 C CA . LEU A 1 898 ? -33.149 17.464 30.694 1.00 96.50 898 LEU A CA 1
ATOM 7095 C C . LEU A 1 898 ? -31.658 17.320 31.047 1.00 96.50 898 LEU A C 1
ATOM 7097 O O . LEU A 1 898 ? -30.949 16.547 30.405 1.00 96.50 898 LEU A O 1
ATOM 7101 N N . GLN A 1 899 ? -31.183 18.018 32.083 1.00 97.25 899 GLN A N 1
ATOM 7102 C CA . GLN A 1 899 ? -29.802 17.909 32.566 1.00 97.25 899 GLN A CA 1
ATOM 7103 C C . GLN A 1 899 ? -29.499 16.532 33.183 1.00 97.25 899 GLN A C 1
ATOM 7105 O O . GLN A 1 899 ? -28.455 15.953 32.888 1.00 97.25 899 GLN A O 1
ATOM 7110 N N . GLN A 1 900 ? -30.425 15.944 33.945 1.00 97.44 900 GLN A N 1
ATOM 7111 C CA . GLN A 1 900 ? -30.308 14.573 34.463 1.00 97.44 900 GLN A CA 1
ATOM 7112 C C . GLN A 1 900 ? -30.218 13.537 33.328 1.00 97.44 900 GLN A C 1
ATOM 7114 O O . GLN A 1 900 ? -29.350 12.664 33.356 1.00 97.44 900 GLN A O 1
ATOM 7119 N N . ASN A 1 901 ? -31.039 13.681 32.282 1.00 96.12 901 ASN A N 1
ATOM 7120 C CA . ASN A 1 901 ? -30.981 12.841 31.081 1.00 96.12 901 ASN A CA 1
ATOM 7121 C C . ASN A 1 901 ? -29.683 13.030 30.273 1.00 96.12 901 ASN A C 1
ATOM 7123 O O . ASN A 1 901 ? -29.245 12.109 29.584 1.00 96.12 901 ASN A O 1
ATOM 7127 N N . GLN A 1 902 ? -29.054 14.208 30.331 1.00 97.19 902 GLN A N 1
ATOM 7128 C CA . GLN A 1 902 ? -27.738 14.438 29.729 1.00 97.19 902 GLN A CA 1
ATOM 7129 C C . GLN A 1 902 ? -26.621 13.776 30.554 1.00 97.19 902 GLN A C 1
ATOM 7131 O O . GLN A 1 902 ? -25.735 13.142 29.980 1.00 97.19 902 GLN A O 1
ATOM 7136 N N . LYS A 1 903 ? -26.690 13.860 31.889 1.00 97.88 903 LYS A N 1
ATOM 7137 C CA . LYS A 1 903 ? -25.752 13.193 32.803 1.00 97.88 903 LYS A CA 1
ATOM 7138 C C . LYS A 1 903 ? -25.779 11.670 32.644 1.00 97.88 903 LYS A C 1
ATOM 7140 O O . LYS A 1 903 ? -24.723 11.076 32.460 1.00 97.88 903 LYS A O 1
ATOM 7145 N N . SER A 1 904 ? -26.956 11.040 32.629 1.00 96.38 904 SER A N 1
ATOM 7146 C CA . SER A 1 904 ? -27.058 9.575 32.511 1.00 96.38 904 SER A CA 1
ATOM 7147 C C . SER A 1 904 ? -26.525 9.030 31.177 1.00 96.38 904 SER A C 1
ATOM 7149 O O . SER A 1 904 ? -25.956 7.938 31.141 1.00 96.38 904 SER A O 1
ATOM 7151 N N . LYS A 1 905 ? -26.623 9.801 30.083 1.00 97.62 905 LYS A N 1
ATOM 7152 C CA . LYS A 1 905 ? -25.961 9.478 28.804 1.00 97.62 905 LYS A CA 1
ATOM 7153 C C . LYS A 1 905 ? -24.436 9.470 28.940 1.00 97.62 905 LYS A C 1
ATOM 7155 O O . LYS A 1 905 ? -23.812 8.477 28.577 1.00 97.62 905 LYS A O 1
ATOM 7160 N N . LEU A 1 906 ? -23.859 10.526 29.516 1.00 97.19 906 LEU A N 1
ATOM 7161 C CA . LEU A 1 906 ? -22.413 10.648 29.747 1.00 97.19 906 LEU A CA 1
ATOM 7162 C C . LEU A 1 906 ? -21.870 9.573 30.706 1.00 97.19 906 LEU A C 1
ATOM 7164 O O . LEU A 1 906 ? -20.790 9.032 30.487 1.00 97.19 906 LEU A O 1
ATOM 7168 N N . GLU A 1 907 ? -22.626 9.208 31.743 1.00 97.75 907 GLU A N 1
ATOM 7169 C CA . GLU A 1 907 ? -22.265 8.108 32.649 1.00 97.75 907 GLU A CA 1
ATOM 7170 C C . GLU A 1 907 ? -22.252 6.743 31.950 1.00 97.75 907 GLU A C 1
ATOM 7172 O O . GLU A 1 907 ? -21.424 5.892 32.275 1.00 97.75 907 GLU A O 1
ATOM 7177 N N . ASN A 1 908 ? -23.154 6.515 30.993 1.00 96.75 908 ASN A N 1
ATOM 7178 C CA . ASN A 1 908 ? -23.179 5.281 30.208 1.00 96.75 908 ASN A CA 1
ATOM 7179 C C . ASN A 1 908 ? -22.065 5.249 29.149 1.00 96.75 908 ASN A C 1
ATOM 7181 O O . ASN A 1 908 ? -21.459 4.198 28.952 1.00 96.75 908 ASN A O 1
ATOM 7185 N N . GLU A 1 909 ? -21.737 6.390 28.534 1.00 97.38 909 GLU A N 1
ATOM 7186 C CA . GLU A 1 909 ? -20.573 6.533 27.650 1.00 97.38 909 GLU A CA 1
ATOM 7187 C C . GLU A 1 909 ? -19.264 6.245 28.403 1.00 97.38 909 GLU A C 1
ATOM 7189 O O . GLU A 1 909 ? -18.475 5.406 27.964 1.00 97.38 909 GLU A O 1
ATOM 7194 N N . LYS A 1 910 ? -19.077 6.842 29.593 1.00 97.69 910 LYS A N 1
ATOM 7195 C CA . LYS A 1 910 ? -17.945 6.543 30.486 1.00 97.69 910 LYS A CA 1
ATOM 7196 C C . LYS A 1 910 ? -17.825 5.036 30.755 1.00 97.69 910 LYS A C 1
ATOM 7198 O O . LYS A 1 910 ? -16.755 4.474 30.533 1.00 97.69 910 LYS A O 1
ATOM 7203 N N . LYS A 1 911 ? -18.916 4.376 31.166 1.00 96.94 911 LYS A N 1
ATOM 7204 C CA . LYS A 1 911 ? -18.935 2.926 31.451 1.00 96.94 911 LYS A CA 1
ATOM 7205 C C . LYS A 1 911 ? -18.568 2.065 30.242 1.00 96.94 911 LYS A C 1
ATOM 7207 O O . LYS A 1 911 ? -18.042 0.970 30.421 1.00 96.94 911 LYS A O 1
ATOM 7212 N N . GLU A 1 912 ? -18.853 2.509 29.019 1.00 97.12 912 GLU A N 1
ATOM 7213 C CA . GLU A 1 912 ? -18.456 1.777 27.812 1.00 97.12 912 GLU A CA 1
ATOM 7214 C C . GLU A 1 912 ? -16.961 1.951 27.509 1.00 97.12 912 GLU A C 1
ATOM 7216 O O . GLU A 1 912 ? -16.278 0.979 27.186 1.00 97.12 912 GLU A O 1
ATOM 7221 N N . ILE A 1 913 ? -16.416 3.154 27.710 1.00 95.94 913 ILE A N 1
ATOM 7222 C CA . ILE A 1 913 ? -14.974 3.411 27.588 1.00 95.94 913 ILE A CA 1
ATOM 7223 C C . ILE A 1 913 ? -14.183 2.628 28.655 1.00 95.94 913 ILE A C 1
ATOM 7225 O O . ILE A 1 913 ? -13.145 2.041 28.349 1.00 95.94 913 ILE A O 1
ATOM 7229 N N . GLU A 1 914 ? -14.697 2.525 29.885 1.00 96.00 914 GLU A N 1
ATOM 7230 C CA . GLU A 1 914 ? -14.108 1.701 30.954 1.00 96.00 914 GLU A CA 1
ATOM 7231 C C . GLU A 1 914 ? -14.034 0.208 30.572 1.00 96.00 914 GLU A C 1
ATOM 7233 O O . GLU A 1 914 ? -13.017 -0.444 30.826 1.00 96.00 914 GLU A O 1
ATOM 7238 N N . LYS A 1 915 ? -15.054 -0.338 29.887 1.00 96.44 915 LYS A N 1
ATOM 7239 C CA . LYS A 1 915 ? -15.007 -1.713 29.344 1.00 96.44 915 LYS A CA 1
ATOM 7240 C C . LYS A 1 915 ? -13.950 -1.869 28.252 1.00 96.44 915 LYS A C 1
ATOM 7242 O O . LYS A 1 915 ? -13.302 -2.912 28.205 1.00 96.44 915 LYS A O 1
ATOM 7247 N N . GLN A 1 916 ? -13.778 -0.869 27.385 1.00 96.38 916 GLN A N 1
ATOM 7248 C CA . GLN A 1 916 ? -12.768 -0.895 26.319 1.00 96.38 916 GLN A CA 1
ATOM 7249 C C . GLN A 1 916 ? -11.351 -0.905 26.905 1.00 96.38 916 GLN A C 1
ATOM 7251 O O . GLN A 1 916 ? -10.548 -1.757 26.533 1.00 96.38 916 GLN A O 1
ATOM 7256 N N . ILE A 1 917 ? -11.071 -0.053 27.898 1.00 96.31 917 ILE A N 1
ATOM 7257 C CA . ILE A 1 917 ? -9.806 -0.061 28.656 1.00 96.31 917 ILE A CA 1
ATOM 7258 C C . ILE A 1 917 ? -9.565 -1.440 29.297 1.00 96.31 917 ILE A C 1
ATOM 7260 O O . ILE A 1 917 ? -8.509 -2.046 29.112 1.00 96.31 917 ILE A O 1
ATOM 7264 N N . LEU A 1 918 ? -10.576 -1.997 29.975 1.00 94.38 918 LEU A N 1
ATOM 7265 C CA . LEU A 1 918 ? -10.491 -3.330 30.580 1.00 94.38 918 LEU A CA 1
ATOM 7266 C C . LEU A 1 918 ? -10.319 -4.459 29.542 1.00 94.38 918 LEU A C 1
ATOM 7268 O O . LEU A 1 918 ? -9.794 -5.521 29.878 1.00 94.38 918 LEU A O 1
ATOM 7272 N N . HIS A 1 919 ? -10.750 -4.262 28.293 1.00 94.69 919 HIS A N 1
ATOM 7273 C CA . HIS A 1 919 ? -10.496 -5.195 27.197 1.00 94.69 919 HIS A CA 1
ATOM 7274 C C . HIS A 1 919 ? -9.033 -5.140 26.737 1.00 94.69 919 HIS A C 1
ATOM 7276 O O . HIS A 1 919 ? -8.411 -6.197 26.631 1.00 94.69 919 HIS A O 1
ATOM 7282 N N . PHE A 1 920 ? -8.457 -3.944 26.553 1.00 93.06 920 PHE A N 1
ATOM 7283 C CA . PHE A 1 920 ? -7.035 -3.786 26.217 1.00 93.06 920 PHE A CA 1
ATOM 7284 C C . PHE A 1 920 ? -6.138 -4.461 27.262 1.00 93.06 920 PHE A C 1
ATOM 7286 O O . PHE A 1 920 ? -5.361 -5.351 26.910 1.00 93.06 920 PHE A O 1
ATOM 7293 N N . TYR A 1 921 ? -6.341 -4.182 28.553 1.00 94.38 921 TYR A N 1
ATOM 7294 C CA . TYR A 1 921 ? -5.572 -4.822 29.629 1.00 94.38 921 TYR A CA 1
ATOM 7295 C C . TYR A 1 921 ? -5.696 -6.354 29.682 1.00 94.38 921 TYR A C 1
ATOM 7297 O O . TYR A 1 921 ? -4.773 -7.024 30.134 1.00 94.38 921 TYR A O 1
ATOM 7305 N N . LYS A 1 922 ? -6.829 -6.923 29.245 1.00 92.38 922 LYS A N 1
ATOM 7306 C CA . LYS A 1 922 ? -7.033 -8.384 29.158 1.00 92.38 922 LYS A CA 1
ATOM 7307 C C . LYS A 1 922 ? -6.435 -9.003 27.893 1.00 92.38 922 LYS A C 1
ATOM 7309 O O . LYS A 1 922 ? -6.223 -10.214 27.859 1.00 92.38 922 LYS A O 1
ATOM 7314 N N . SER A 1 923 ? -6.208 -8.201 26.852 1.00 91.69 923 SER A N 1
ATOM 7315 C CA . SER A 1 923 ? -5.541 -8.633 25.619 1.00 91.69 923 SER A CA 1
ATOM 7316 C C . SER A 1 923 ? -4.019 -8.696 25.772 1.00 91.69 923 SER A C 1
ATOM 7318 O O . SER A 1 923 ? -3.365 -9.505 25.117 1.00 91.69 923 SER A O 1
ATOM 7320 N N . GLU A 1 924 ? -3.461 -7.883 26.670 1.00 89.94 924 GLU A N 1
ATOM 7321 C CA . GLU A 1 924 ? -2.028 -7.822 26.942 1.00 89.94 924 GLU A CA 1
ATOM 7322 C C . GLU A 1 924 ? -1.572 -9.008 27.805 1.00 89.94 924 GLU A C 1
ATOM 7324 O O . GLU A 1 924 ? -2.259 -9.447 28.726 1.00 89.94 924 GLU A O 1
ATOM 7329 N N . HIS A 1 925 ? -0.416 -9.581 27.467 1.00 87.38 925 HIS A N 1
ATOM 7330 C CA . HIS A 1 925 ? 0.173 -10.727 28.177 1.00 87.38 925 HIS A CA 1
ATOM 7331 C C . HIS A 1 925 ? 1.482 -10.373 28.892 1.00 87.38 925 HIS A C 1
ATOM 7333 O O . HIS A 1 925 ? 2.001 -11.187 29.652 1.00 87.38 925 HIS A O 1
ATOM 7339 N N . GLU A 1 926 ? 2.005 -9.166 28.670 1.00 92.06 926 GLU A N 1
ATOM 7340 C CA . GLU A 1 926 ? 3.198 -8.666 29.343 1.00 92.06 926 GLU A CA 1
ATOM 7341 C C . GLU A 1 926 ? 2.822 -7.993 30.671 1.00 92.06 926 GLU A C 1
ATOM 7343 O O . GLU A 1 926 ? 1.882 -7.186 30.756 1.00 92.06 926 GLU A O 1
ATOM 7348 N N . THR A 1 927 ? 3.556 -8.366 31.719 1.00 93.25 927 THR A N 1
ATOM 7349 C CA . THR A 1 927 ? 3.502 -7.758 33.050 1.00 93.25 927 THR A CA 1
ATOM 7350 C C . THR A 1 927 ? 4.258 -6.429 33.018 1.00 93.25 927 THR A C 1
ATOM 7352 O O . THR A 1 927 ? 5.464 -6.452 32.755 1.00 93.25 927 THR A O 1
ATOM 7355 N N . PRO A 1 928 ? 3.599 -5.286 33.271 1.00 96.94 928 PRO A N 1
ATOM 7356 C CA . PRO A 1 928 ? 4.247 -3.988 33.203 1.00 96.94 928 PRO A CA 1
ATOM 7357 C C . PRO A 1 928 ? 5.281 -3.861 34.322 1.00 96.94 928 PRO A C 1
ATOM 7359 O O . PRO A 1 928 ? 5.008 -4.207 35.473 1.00 96.94 928 PRO A O 1
ATOM 7362 N N . GLU A 1 929 ? 6.467 -3.356 33.986 1.00 97.81 929 GLU A N 1
ATOM 7363 C CA . GLU A 1 929 ? 7.596 -3.276 34.918 1.00 97.81 929 GLU A CA 1
ATOM 7364 C C . GLU A 1 929 ? 8.262 -1.890 34.910 1.00 97.81 929 GLU A C 1
ATOM 7366 O O . GLU A 1 929 ? 8.591 -1.339 33.855 1.00 97.81 929 GLU A O 1
ATOM 7371 N N . LEU A 1 930 ? 8.503 -1.343 36.102 1.00 98.00 930 LEU A N 1
ATOM 7372 C CA . LEU A 1 930 ? 9.308 -0.141 36.324 1.00 98.00 930 LEU A CA 1
ATOM 7373 C C . LEU A 1 930 ? 10.616 -0.548 37.020 1.00 98.00 930 LEU A C 1
ATOM 7375 O O . LEU A 1 930 ? 10.619 -0.921 38.187 1.00 98.00 930 LEU A O 1
ATOM 7379 N N . ASP A 1 931 ? 11.723 -0.501 36.286 1.00 97.56 931 ASP A N 1
ATOM 7380 C CA . ASP A 1 931 ? 13.036 -1.034 36.665 1.00 97.56 931 ASP A CA 1
ATOM 7381 C C . ASP A 1 931 ? 13.991 0.117 37.028 1.00 97.56 931 ASP A C 1
ATOM 7383 O O . ASP A 1 931 ? 14.405 0.880 36.153 1.00 97.56 931 ASP A O 1
ATOM 7387 N N . VAL A 1 932 ? 14.296 0.287 38.320 1.00 95.94 932 VAL A N 1
ATOM 7388 C CA . VAL A 1 932 ? 14.823 1.541 38.895 1.00 95.94 932 VAL A CA 1
ATOM 7389 C C . VAL A 1 932 ? 16.231 1.338 39.467 1.00 95.94 932 VAL A C 1
ATOM 7391 O O . VAL A 1 932 ? 16.483 1.404 40.674 1.00 95.94 932 VAL A O 1
ATOM 7394 N N . ARG A 1 933 ? 17.190 1.050 38.581 1.00 88.88 933 ARG A N 1
ATOM 7395 C CA . ARG A 1 933 ? 18.554 0.654 38.971 1.00 88.88 933 ARG A CA 1
ATOM 7396 C C . ARG A 1 933 ? 19.419 1.872 39.271 1.00 88.88 933 ARG A C 1
ATOM 7398 O O . ARG A 1 933 ? 19.607 2.731 38.404 1.00 88.88 933 ARG A O 1
ATOM 7405 N N . ARG A 1 934 ? 20.015 1.904 40.470 1.00 90.69 934 ARG A N 1
ATOM 7406 C CA . ARG A 1 934 ? 20.911 2.989 40.931 1.00 90.69 934 ARG A CA 1
ATOM 7407 C C . ARG A 1 934 ? 20.289 4.373 40.697 1.00 90.69 934 ARG A C 1
ATOM 7409 O O . ARG A 1 934 ? 20.879 5.228 40.047 1.00 90.69 934 ARG A O 1
ATOM 7416 N N . THR A 1 935 ? 19.015 4.490 41.042 1.00 94.19 935 THR A N 1
ATOM 7417 C CA . THR A 1 935 ? 18.138 5.617 40.730 1.00 94.19 935 THR A CA 1
ATOM 7418 C C . THR A 1 935 ? 17.292 5.846 41.967 1.00 94.19 935 THR A C 1
ATOM 7420 O O . THR A 1 935 ? 16.596 4.929 42.400 1.00 94.19 935 THR A O 1
ATOM 7423 N N . MET A 1 936 ? 17.353 7.049 42.529 1.00 95.00 936 MET A N 1
ATOM 7424 C CA . MET A 1 936 ? 16.510 7.444 43.652 1.00 95.00 936 MET A CA 1
ATOM 7425 C C . MET A 1 936 ? 15.183 7.987 43.114 1.00 95.00 936 MET A C 1
ATOM 7427 O O . MET A 1 936 ? 15.178 8.897 42.283 1.00 95.00 936 MET A O 1
ATOM 7431 N N . LEU A 1 937 ? 14.066 7.450 43.606 1.00 97.12 937 LEU A N 1
ATOM 7432 C CA . LEU A 1 937 ? 12.746 8.067 43.515 1.00 97.12 937 LEU A CA 1
ATOM 7433 C C . LEU A 1 937 ? 12.475 8.801 44.835 1.00 97.12 937 LEU A C 1
ATOM 7435 O O . LEU A 1 937 ? 12.415 8.130 45.867 1.00 97.12 937 LEU A O 1
ATOM 7439 N N . PRO A 1 938 ? 12.296 10.130 44.843 1.00 96.94 938 PRO A N 1
ATOM 7440 C CA . PRO A 1 938 ? 11.974 10.854 46.061 1.00 96.94 938 PRO A CA 1
ATOM 7441 C C . PRO A 1 938 ? 10.523 10.604 46.480 1.00 96.94 938 PRO A C 1
ATOM 7443 O O . PRO A 1 938 ? 9.636 10.339 45.657 1.00 96.94 938 PRO A O 1
ATOM 7446 N N . SER A 1 939 ? 10.274 10.765 47.769 1.00 96.25 939 SER A N 1
ATOM 7447 C CA . SER A 1 939 ? 8.953 10.917 48.367 1.00 96.25 939 SER A CA 1
ATOM 7448 C C . SER A 1 939 ? 8.086 11.934 47.603 1.00 96.25 939 SER A C 1
ATOM 7450 O O . SER A 1 939 ? 8.544 12.896 46.983 1.00 96.25 939 SER A O 1
ATOM 7452 N N . GLY A 1 940 ? 6.783 11.671 47.561 1.00 95.75 940 GLY A N 1
ATOM 7453 C CA . GLY A 1 940 ? 5.812 12.411 46.762 1.00 95.75 940 GLY A CA 1
ATOM 7454 C C . GLY A 1 940 ? 5.726 12.006 45.281 1.00 95.75 940 GLY A C 1
ATOM 7455 O O . GLY A 1 940 ? 4.730 12.381 44.650 1.00 95.75 940 GLY A O 1
ATOM 7456 N N . THR A 1 941 ? 6.684 11.234 44.745 1.00 97.69 941 THR A N 1
ATOM 7457 C CA . THR A 1 941 ? 6.635 10.627 43.396 1.00 97.69 941 THR A CA 1
ATOM 7458 C C . THR A 1 941 ? 5.390 9.758 43.223 1.00 97.69 941 THR A C 1
ATOM 7460 O O . THR A 1 941 ? 5.016 9.019 44.133 1.00 97.69 941 THR A O 1
ATOM 7463 N N . VAL A 1 942 ? 4.752 9.809 42.049 1.00 98.06 942 VAL A N 1
ATOM 7464 C CA . VAL A 1 942 ? 3.572 8.983 41.734 1.00 98.06 942 VAL A CA 1
ATOM 7465 C C . VAL A 1 942 ? 3.951 7.853 40.780 1.00 98.06 942 VAL A C 1
ATOM 7467 O O . VAL A 1 942 ? 4.460 8.113 39.691 1.00 98.06 942 VAL A O 1
ATOM 7470 N N . ILE A 1 943 ? 3.630 6.615 41.157 1.00 98.00 943 ILE A N 1
ATOM 7471 C CA . ILE A 1 943 ? 3.744 5.423 40.309 1.00 98.00 943 ILE A CA 1
ATOM 7472 C C . ILE A 1 943 ? 2.326 4.937 39.992 1.00 98.00 943 ILE A C 1
ATOM 7474 O O . ILE A 1 943 ? 1.483 4.820 40.879 1.00 98.00 943 ILE A O 1
ATOM 7478 N N . GLN A 1 944 ? 2.030 4.682 38.722 1.00 97.38 944 GLN A N 1
ATOM 7479 C CA . GLN A 1 944 ? 0.732 4.192 38.263 1.00 97.38 944 GLN A CA 1
ATOM 7480 C C . GLN A 1 944 ? 0.926 2.986 37.343 1.00 97.38 944 GLN A C 1
ATOM 7482 O O . GLN A 1 944 ? 1.713 3.053 36.402 1.00 97.38 944 GLN A O 1
ATOM 7487 N N . PHE A 1 945 ? 0.159 1.928 37.583 1.00 97.38 945 PHE A N 1
ATOM 7488 C CA . PHE A 1 945 ? 0.044 0.780 36.690 1.00 97.38 945 PHE A CA 1
ATOM 7489 C C . PHE A 1 945 ? -1.368 0.701 36.069 1.00 97.38 945 PHE A C 1
ATOM 7491 O O . PHE A 1 945 ? -2.054 1.727 35.976 1.00 97.38 945 PHE A O 1
ATOM 7498 N N . ARG A 1 946 ? -1.816 -0.465 35.577 1.00 95.25 946 ARG A N 1
ATOM 7499 C CA . ARG A 1 946 ? -3.101 -0.587 34.859 1.00 95.25 946 ARG A CA 1
ATOM 7500 C C . ARG A 1 946 ? -4.293 -0.389 35.797 1.00 95.25 946 ARG A C 1
ATOM 7502 O O . ARG A 1 946 ? -5.283 0.239 35.402 1.00 95.25 946 ARG A O 1
ATOM 7509 N N . TYR A 1 947 ? -4.186 -0.902 37.022 1.00 94.06 947 TYR A N 1
ATOM 7510 C CA . TYR A 1 947 ? -5.253 -0.965 38.022 1.00 94.06 947 TYR A CA 1
ATOM 7511 C C . TYR A 1 947 ? -4.943 -0.168 39.297 1.00 94.06 947 TYR A C 1
ATOM 7513 O O . TYR A 1 947 ? -5.867 0.393 39.885 1.00 94.06 947 TYR A O 1
ATOM 7521 N N . ASN A 1 948 ? -3.676 -0.088 39.720 1.00 95.75 948 ASN A N 1
ATOM 7522 C CA . ASN A 1 948 ? -3.265 0.587 40.957 1.00 95.75 948 ASN A CA 1
ATOM 7523 C C . ASN A 1 948 ? -2.451 1.878 40.697 1.00 95.75 948 ASN A C 1
ATOM 7525 O O . ASN A 1 948 ? -1.799 2.047 39.664 1.00 95.75 948 ASN A O 1
ATOM 7529 N N . ARG A 1 949 ? -2.500 2.817 41.647 1.00 96.44 949 ARG A N 1
ATOM 7530 C CA . ARG A 1 949 ? -1.752 4.077 41.659 1.00 96.44 949 ARG A CA 1
ATOM 7531 C C . ARG A 1 949 ? -1.282 4.382 43.079 1.00 96.44 949 ARG A C 1
ATOM 7533 O O . ARG A 1 949 ? -2.083 4.742 43.936 1.00 96.44 949 ARG A O 1
ATOM 7540 N N . GLU A 1 950 ? 0.026 4.346 43.275 1.00 97.38 950 GLU A N 1
ATOM 7541 C CA . GLU A 1 950 ? 0.697 4.662 44.532 1.00 97.38 950 GLU A CA 1
ATOM 7542 C C . GLU A 1 950 ? 1.354 6.051 44.466 1.00 97.38 950 GLU A C 1
ATOM 7544 O O . GLU A 1 950 ? 1.752 6.541 43.402 1.00 97.38 950 GLU A O 1
ATOM 7549 N N . ARG A 1 951 ? 1.479 6.704 45.623 1.00 97.50 951 ARG A N 1
ATOM 7550 C CA . ARG A 1 951 ? 2.369 7.850 45.815 1.00 97.50 951 ARG A CA 1
ATOM 7551 C C . ARG A 1 951 ? 3.388 7.452 46.874 1.00 97.50 951 ARG A C 1
ATOM 7553 O O . ARG A 1 951 ? 2.986 7.075 47.967 1.00 97.50 951 ARG A O 1
ATOM 7560 N N . LEU A 1 952 ? 4.676 7.516 46.551 1.00 96.75 952 LEU A N 1
ATOM 7561 C CA . LEU A 1 952 ? 5.726 7.118 47.484 1.00 96.75 952 LEU A CA 1
ATOM 7562 C C . LEU A 1 952 ? 5.729 8.051 48.698 1.00 96.75 952 LEU A C 1
ATOM 7564 O O . LEU A 1 952 ? 5.852 9.264 48.548 1.00 96.75 952 LEU A O 1
ATOM 7568 N N . GLU A 1 953 ? 5.605 7.489 49.895 1.00 96.38 953 GLU A N 1
ATOM 7569 C CA . GLU A 1 953 ? 5.694 8.244 51.153 1.00 96.38 953 GLU A CA 1
ATOM 7570 C C . GLU A 1 953 ? 7.149 8.509 51.560 1.00 96.38 953 GLU A C 1
ATOM 7572 O O . GLU A 1 953 ? 7.447 9.540 52.151 1.00 96.38 953 GLU A O 1
ATOM 7577 N N . ASN A 1 954 ? 8.053 7.599 51.190 1.00 95.81 954 ASN A N 1
ATOM 7578 C CA . ASN A 1 954 ? 9.476 7.620 51.520 1.00 95.81 954 ASN A CA 1
ATOM 7579 C C . ASN A 1 954 ? 10.321 7.436 50.253 1.00 95.81 954 ASN A C 1
ATOM 7581 O O . ASN A 1 954 ? 9.883 6.783 49.299 1.00 95.81 954 ASN A O 1
ATOM 7585 N N . ASP A 1 955 ? 11.539 7.971 50.269 1.00 95.94 955 ASP A N 1
ATOM 7586 C CA . ASP A 1 955 ? 12.498 7.849 49.171 1.00 95.94 955 ASP A CA 1
ATOM 7587 C C . ASP A 1 955 ? 12.878 6.371 48.934 1.00 95.94 955 ASP A C 1
ATOM 7589 O O . ASP A 1 955 ? 13.063 5.600 49.878 1.00 95.94 955 ASP A O 1
ATOM 7593 N N . CYS A 1 956 ? 12.982 5.955 47.669 1.00 94.38 956 CYS A N 1
ATOM 7594 C CA . CYS A 1 956 ? 13.228 4.563 47.273 1.00 94.38 956 CYS A CA 1
ATOM 7595 C C . CYS A 1 956 ? 14.328 4.474 46.201 1.00 94.38 956 CYS A C 1
ATOM 7597 O O . CYS A 1 956 ? 14.211 5.107 45.155 1.00 94.38 956 CYS A O 1
ATOM 7599 N N . GLU A 1 957 ? 15.349 3.635 46.401 1.00 94.31 957 GLU A N 1
ATOM 7600 C CA . GLU A 1 957 ? 16.393 3.349 45.401 1.00 94.31 957 GLU A CA 1
ATOM 7601 C C . GLU A 1 957 ? 16.594 1.839 45.202 1.00 94.31 957 GLU A C 1
ATOM 7603 O O . GLU A 1 957 ? 16.593 1.073 46.164 1.00 94.31 957 GLU A O 1
ATOM 7608 N N . GLY A 1 958 ? 16.837 1.417 43.953 1.00 92.44 958 GLY A N 1
ATOM 7609 C CA . GLY A 1 958 ? 17.302 0.058 43.651 1.00 92.44 958 GLY A CA 1
ATOM 7610 C C . GLY A 1 958 ? 16.197 -0.997 43.670 1.00 92.44 958 GLY A C 1
ATOM 7611 O O . GLY A 1 958 ? 16.444 -2.133 44.068 1.00 92.44 958 GLY A O 1
ATOM 7612 N N . PHE A 1 959 ? 14.990 -0.619 43.248 1.00 96.25 959 PHE A N 1
ATOM 7613 C CA . PHE A 1 959 ? 13.823 -1.498 43.196 1.00 96.25 959 PHE A CA 1
ATOM 7614 C C . PHE A 1 959 ? 13.342 -1.741 41.761 1.00 96.25 959 PHE A C 1
ATOM 7616 O O . PHE A 1 959 ? 13.498 -0.903 40.872 1.00 96.25 959 PHE A O 1
ATOM 7623 N N . ILE A 1 960 ? 12.700 -2.883 41.557 1.00 97.31 960 ILE A N 1
ATOM 7624 C CA . ILE A 1 960 ? 11.824 -3.169 40.429 1.00 97.31 960 ILE A CA 1
ATOM 7625 C C . ILE A 1 960 ? 10.391 -3.144 40.968 1.00 97.31 960 ILE A C 1
ATOM 7627 O O . ILE A 1 960 ? 10.062 -3.866 41.908 1.00 97.31 960 ILE A O 1
ATOM 7631 N N . PHE A 1 961 ? 9.538 -2.310 40.381 1.00 97.94 961 PHE A N 1
ATOM 7632 C CA . PHE A 1 961 ? 8.118 -2.238 40.710 1.00 97.94 961 PHE A CA 1
ATOM 7633 C C . PHE A 1 961 ? 7.307 -3.015 39.667 1.00 97.94 961 PHE A C 1
ATOM 7635 O O . PHE A 1 961 ? 7.519 -2.844 38.460 1.00 97.94 961 PHE A O 1
ATOM 7642 N N . ARG A 1 962 ? 6.365 -3.841 40.129 1.00 97.31 962 ARG A N 1
ATOM 7643 C CA . ARG A 1 962 ? 5.459 -4.648 39.292 1.00 97.31 962 ARG A CA 1
ATOM 7644 C C . ARG A 1 962 ? 4.045 -4.619 39.849 1.00 97.31 962 ARG A C 1
ATOM 7646 O O . ARG A 1 962 ? 3.857 -4.611 41.061 1.00 97.31 962 ARG A O 1
ATOM 7653 N N . GLU A 1 963 ? 3.056 -4.653 38.964 1.00 96.12 963 GLU A N 1
ATOM 7654 C CA . GLU A 1 963 ? 1.653 -4.821 39.344 1.00 96.12 963 GLU A CA 1
ATOM 7655 C C . GLU A 1 963 ? 1.288 -6.310 39.372 1.00 96.12 963 GLU A C 1
ATOM 7657 O O . GLU A 1 963 ? 1.206 -6.960 38.329 1.00 96.12 963 GLU A O 1
ATOM 7662 N N . GLU A 1 964 ? 1.061 -6.852 40.569 1.00 94.81 964 GLU A N 1
ATOM 7663 C CA . GLU A 1 964 ? 0.706 -8.259 40.777 1.00 94.81 964 GLU A CA 1
ATOM 7664 C C . GLU A 1 964 ? -0.624 -8.393 41.527 1.00 94.81 964 GLU A C 1
ATOM 7666 O O . GLU A 1 964 ? -1.003 -7.540 42.326 1.00 94.81 964 GLU A O 1
ATOM 7671 N N . LEU A 1 965 ? -1.356 -9.476 41.264 1.00 94.12 965 LEU A N 1
ATOM 7672 C CA . LEU A 1 965 ? -2.602 -9.779 41.966 1.00 94.12 965 LEU A CA 1
ATOM 7673 C C . LEU A 1 965 ? -2.275 -10.407 43.327 1.00 94.12 965 LEU A C 1
ATOM 7675 O O . LEU A 1 965 ? -1.770 -11.531 43.378 1.00 94.12 965 LEU A O 1
ATOM 7679 N N . ASN A 1 966 ? -2.586 -9.717 44.425 1.00 94.06 966 ASN A N 1
ATOM 7680 C CA . ASN A 1 966 ? -2.443 -10.283 45.762 1.00 94.06 966 ASN A CA 1
ATOM 7681 C C . ASN A 1 966 ? -3.474 -11.425 45.945 1.00 94.06 966 ASN A C 1
ATOM 7683 O O . ASN A 1 966 ? -4.674 -11.215 45.736 1.00 94.06 966 ASN A O 1
ATOM 7687 N N . PRO A 1 967 ? -3.039 -12.653 46.300 1.00 91.69 967 PRO A N 1
ATOM 7688 C CA . PRO A 1 967 ? -3.923 -13.816 46.364 1.00 91.69 967 PRO A CA 1
ATOM 7689 C C . PRO A 1 967 ? -4.923 -13.778 47.529 1.00 91.69 967 PRO A C 1
ATOM 7691 O O . PRO A 1 967 ? -5.954 -14.448 47.451 1.00 91.69 967 PRO A O 1
ATOM 7694 N N . GLU A 1 968 ? -4.643 -13.015 48.589 1.00 94.31 968 GLU A N 1
ATOM 7695 C CA . GLU A 1 968 ? -5.452 -12.975 49.813 1.00 94.31 968 GLU A CA 1
ATOM 7696 C C . GLU A 1 968 ? -6.666 -12.054 49.657 1.00 94.31 968 GLU A C 1
ATOM 7698 O O . GLU A 1 968 ? -7.800 -12.472 49.889 1.00 94.31 968 GLU A O 1
ATOM 7703 N N . ASN A 1 969 ? -6.448 -10.815 49.202 1.00 93.88 969 ASN A N 1
ATOM 7704 C CA . ASN A 1 969 ? -7.514 -9.820 49.025 1.00 93.88 969 ASN A CA 1
ATOM 7705 C C . ASN A 1 969 ? -8.072 -9.743 47.588 1.00 93.88 969 ASN A C 1
ATOM 7707 O O . ASN A 1 969 ? -9.129 -9.145 47.378 1.00 93.88 969 ASN A O 1
ATOM 7711 N N . ARG A 1 970 ? -7.406 -10.377 46.609 1.00 92.31 970 ARG A N 1
ATOM 7712 C CA . ARG A 1 970 ? -7.741 -10.353 45.169 1.00 92.31 970 ARG A CA 1
ATOM 7713 C C . ARG A 1 970 ? -7.723 -8.955 44.535 1.00 92.31 970 ARG A C 1
ATOM 7715 O O . ARG A 1 970 ? -8.409 -8.726 43.537 1.00 92.31 970 ARG A O 1
ATOM 7722 N N . LEU A 1 971 ? -6.936 -8.036 45.087 1.00 93.56 971 LEU A N 1
ATOM 7723 C CA . LEU A 1 971 ? -6.667 -6.718 44.519 1.00 93.56 971 LEU A CA 1
ATOM 7724 C C . LEU A 1 971 ? -5.294 -6.705 43.835 1.00 93.56 971 LEU A C 1
ATOM 7726 O O . LEU A 1 971 ? -4.404 -7.488 44.167 1.00 93.56 971 LEU A O 1
ATOM 7730 N N . TYR A 1 972 ? -5.128 -5.823 42.852 1.00 93.56 972 TYR A N 1
ATOM 7731 C CA . TYR A 1 972 ? -3.826 -5.583 42.232 1.00 93.56 972 TYR A CA 1
ATOM 7732 C C . TYR A 1 972 ? -3.007 -4.640 43.111 1.00 93.56 972 TYR A C 1
ATOM 7734 O O . TYR A 1 972 ? -3.467 -3.549 43.449 1.00 93.56 972 TYR A O 1
ATOM 7742 N N . GLU A 1 973 ? -1.793 -5.046 43.459 1.00 96.44 973 GLU A N 1
ATOM 7743 C CA . GLU A 1 973 ? -0.871 -4.321 44.330 1.00 96.44 973 GLU A CA 1
ATOM 7744 C C . GLU A 1 973 ? 0.462 -4.084 43.620 1.00 96.44 973 GLU A C 1
ATOM 7746 O O . GLU A 1 973 ? 0.894 -4.878 42.781 1.00 96.44 973 GLU A O 1
ATOM 7751 N N . ILE A 1 974 ? 1.119 -2.974 43.959 1.00 97.38 974 ILE A N 1
ATOM 7752 C CA . ILE A 1 974 ? 2.440 -2.643 43.430 1.00 97.38 974 ILE A CA 1
ATOM 7753 C C . ILE A 1 974 ? 3.482 -3.297 44.337 1.00 97.38 974 ILE A C 1
ATOM 7755 O O . ILE A 1 974 ? 3.783 -2.805 45.425 1.00 97.38 974 ILE A O 1
ATOM 7759 N N . ARG A 1 975 ? 4.028 -4.430 43.895 1.00 96.50 975 ARG A N 1
ATOM 7760 C CA . ARG A 1 975 ? 5.144 -5.098 44.571 1.00 96.50 975 ARG A CA 1
ATOM 7761 C C . ARG A 1 975 ? 6.455 -4.389 44.263 1.00 96.50 975 ARG A C 1
ATOM 7763 O O . ARG A 1 975 ? 6.620 -3.817 43.186 1.00 96.50 975 ARG A O 1
ATOM 7770 N N . ARG A 1 976 ? 7.372 -4.426 45.233 1.00 96.38 976 ARG A N 1
ATOM 7771 C CA . ARG A 1 976 ? 8.679 -3.757 45.201 1.00 96.38 976 ARG A CA 1
ATOM 7772 C C . ARG A 1 976 ? 9.787 -4.793 45.415 1.00 96.38 976 ARG A C 1
ATOM 7774 O O . ARG A 1 976 ? 10.184 -5.056 46.548 1.00 96.38 976 ARG A O 1
ATOM 7781 N N . ASP A 1 977 ? 10.278 -5.377 44.331 1.00 95.75 977 ASP A N 1
ATOM 7782 C CA . ASP A 1 977 ? 11.397 -6.323 44.361 1.00 95.75 977 ASP A CA 1
ATOM 7783 C C . ASP A 1 977 ? 12.716 -5.540 44.464 1.00 95.75 977 ASP A C 1
ATOM 7785 O O . ASP A 1 977 ? 12.918 -4.579 43.724 1.00 95.75 977 ASP A O 1
ATOM 7789 N N . ARG A 1 978 ? 13.635 -5.914 45.360 1.00 93.38 978 ARG A N 1
ATOM 7790 C CA . ARG A 1 978 ? 14.962 -5.271 45.442 1.00 93.38 978 ARG A CA 1
ATOM 7791 C C . ARG A 1 978 ? 15.915 -5.872 44.400 1.00 93.38 978 ARG A C 1
ATOM 7793 O O . ARG A 1 978 ? 15.899 -7.087 44.207 1.00 93.38 978 ARG A O 1
ATOM 7800 N N . TRP A 1 979 ? 16.719 -5.027 43.748 1.00 82.19 979 TRP A N 1
ATOM 7801 C CA . TRP A 1 979 ? 17.723 -5.427 42.749 1.00 82.19 979 TRP A CA 1
ATOM 7802 C C . TRP A 1 979 ? 19.032 -5.937 43.370 1.00 82.19 979 TRP A C 1
ATOM 7804 O O . TRP A 1 979 ? 19.444 -5.368 44.409 1.00 82.19 979 TRP A O 1
#

Foldseek 3Di:
DDDDDDQPPPPPDQDVVLVLVLVVQLVLLVLCPVVVVDDPVRSVVLNVVSSVCVVVSHDDHNLVSVVVPDDPPPSVVVLLVSLVVVLVLLVQLLVLLLVVLLVVLVVVCVVVVHDPVVNVVVNVVSVVVSVVVNVVSVVCSVVSHDDSSLCVCVVVVSAPPVRSVLSNLVSVQVVLLVLLLVLLVVCVVVPLADNVLSVVLSVVQVVVCVVPVDGDHSLVVCCVVPSHPLLSSLVSCVVVCVQDLVNLVVSLVPNDDDPVVLLVSQVVLLVLCVVVVQFDPVLSVVLSVQLVVLQVVVVVVVVVQVVVVVDDDDDDDDDDDDDDPPDDDDDDDDDDDDDDDDDDDDDDDDDDDDDDDDDDDDDDDDDDDDRDHGDGSLCCCVVVPNRDPVVSSVSSVVSVVVVVVVVVVVVPDDDDDPVVVLLVVVCVQWDWDADPLQQWIKIAGADQDDPPDDPVSVVVSCVVVQQDDQADPPPSVCSVVVVADHGDIGTGGGKFAWFDKAKDKDFPWDQPLLVVQVVVVPPPPDDDDDDDDDDDDDDDDDDDDDDDDDDDDDDDDDDDDDDDDDPDDPFPAWPFRIKDAFNDFGMQMDMDDIGWMAHSSRDTHHNPPPVNLDQAEDAQWDQDPRRTIGGRFMAHWHQDPSNHTYGDLEGETGTEYDLVVDDAAGAGEYAYAYEDDQNYHYAYAEYHYQEYHHEYHHAEEYAHQHEYENYEAAYAYEYEYAAYELYEAEYQEEYEHHHPPPDDLQDAHEAYNYEHEYAAEYEYERHEHELYEYYYQFEYAYYQYEYDANYEYEYNQHPVNVVLVVLLVVLVVVLVVLVVLLVVLVVVLVVLVVVLPCPVLVVLVVVLVVLVPDDDDPVSVVVNVVSVVVSVVVVVVSVVSCVVSVVSNVVSVVVSVVSVVVSVVSVVVNVVSVVVLVVSSVVDDHWIKYFFASYKDAAQYWYHYSFDIDGHRHIDHQWMWTFDQDPPVRGTDIDTHGD

pLDDT: mean 81.68, std 19.97, range [22.94, 98.44]

Secondary structure (DSSP, 8-state):
--------TT-TTS-HHHHHHHHHHHHHHHHHHHTTSS-HHHHHHHHHHHHHHHHTT----HHHHHHHHS-TTTHHHHHHHHHHHHHHHHHHHHHHHHHHHHHHHHHHHHHTT--HHHHHHHHHHHHHHHHHHHHHHHHHHHTT----HHHHHHHTTSS-HHHHHHHHHHHHHHHHHHHHHHHHHHHHHTTSS-HHHHHHHHHHHHHHHHHHS----HHHHHHHTTSS-HHHHHHHHHHTT-S-GGGHHHHHHHS--STTHHHHHHHHHHHHHHHTTSS-HHHHHHHHHHHHHHHHHHHHHHHHHHHHTTSS------------SS------------------------------------------S-PPPPPPHHHHHHHTT---HHHHHHHHHHHHHHHHHHHHHHTT----SHHHHHHHHHTTTEEEEE-TTSSEEEEEE-SPPPTT--HHHHHHHHHHTT--S-BPTTHHHHHHTT-S-TT-EEEEEE-BPPBPPEEEEEE-S-HHHHHHHHHHHHTTSS--S----------------------------------------------PPPPB-TT-EEEEEEEE--B-EE-TTS-EEPPP-----PPEE-TTEEEETTTEEEESSSBEEEE-TT-EEEEESEEEE-SPPPGGG--EE-SSEEEESSEE-TT-EEEESEEEEEEEEEEEEESS-EEEEEEEEEEEEEESS-EEEEEEES-EEEESS-EEE---TTS-TT--EEEES-EEEESSEEEEEEEEEES-EEEESSEEEEEEEEE-TT-EEEES--HHHHHHHHHHHHHHHHHHHHHHHHHHHHHHHHHHHHHT--HHHHHHHHHHHHHHHS---HHHHHHHHHHHHHHHHHHHHHHHHHHHHHHHHHHHHHHHHHHHHHHHHHHHHHHHHHHHHHHHHHH--SPPEEEEEEEEEPTT-EEE-SS-EEE-SS-EEEEEEEEEE-TTT--EEEEEEE-

Sequence (979 aa):
MNPEVEIPKNISGASDTLLLEYQYNNRRLKIALEKNIISRSGFVTLKSTLDKNLSNGLQTDLYDLLNAENESLLIRDFSPILNKELFKYNQILIKLAQQFSRNTTIQQLKLQKKDKHFIQKKLTSLQKAFAEMLKNLTNQYLEGSQQNIDEMLIQSGFVKEAELEFLHNSALHLEIKVQDRKFGEIAVKNNFTSQEVVNNALDEQTQIYRKTNRNHIIGDILVEKKHITPEVRDEILIIQNRVLEEDWEDTLRNAGQSSIEEREKNALFGAIVIKEKLLDEKKVIEALKIQAMEAAEYHKKSKSKNKADSGKHAGPAKETSANKAENSEENGNLGEKEDSAIKNSSAQGTQSDHEDTSGKGGETKSDGDTGRKPRWIGDILVENFGLSEKDRTRIIKKQMEYRIERINLKLGLNLSNAHIELFNEIEQYFLITYSPDRIEAWIKLLTPLPRSMSKENIISWLYHKKITYGRIPGVIEDIMANRVEPGQSLLIARGDEPVPAKTGYKIHFDTRKSLESLHTSTSLKNTTALQNPTAMQETVSLQNSSNLQGLANGQDLANRQESASIQNSDRAAGNLPPLVRKGNPLITVKRKKGKSGLNVNRCLIAPSLTAPVYIVKGKNVVKNSRDVFIATCDGIPHLSEKRVLSVIPRVNIQGDLTPKDFPLVFDCDFKVQGSLPEETDINCRSLETCNLAGKATCSETLTVANETAKAEVTASGNITLSSVERSIITGKKGVTIQLPKDSDPTEFNRIYDSVVSCDDIMKISDAKIVSSVLRARNRLILKKVLVGNNCKFIVGDSLETIALKTKIEAIESSIKKIDHKISLLQEQSRDLFAKIEKKDIAAIEEEIKRITKNQKTKADIDKITALRLEKRQKEKQYEANIDEYGNIFMQNSTRIKLQQNQKSKLENEKKEIEKQILHFYKSEHETPELDVRRTMLPSGTVIQFRYNRERLENDCEGFIFREELNPENRLYEIRRDRW

Radius of gyration: 48.39 Å; chains: 1; bounding box: 120×125×144 Å